Protein 6WPX (pdb70)

InterPro domains:
  IPR012908 GPI inositol-deacylase PGAP1-like alpha/beta domain [PF07819] (91-153)
  IPR029058 Alpha/Beta hydrolase fold [G3DSA:3.40.50.1820] (43-267)
  IPR029058 Alpha/Beta hydrolase fold [SSF53474] (43-240)

Nearest PDB structures (foldseek):
  6wpx-assembly1_A  TM=1.002E+00  e=0.000E+00  Bacillus licheniformis
  6wpy-assembly5_E  TM=9.653E-01  e=1.009E-49  Bacillus licheniformis
  5h6b-assembly1_A  TM=7.029E-01  e=1.304E-07  Streptomyces sp. W007
  4brs-assembly2_B  TM=6.010E-01  e=4.278E-07  Paucimonas lemoignei
  2x5x-assembly1_A  TM=5.589E-01  e=9.058E-07  Paucimonas lemoignei

Radius of gyration: 32.65 Å; Cα contacts (8 Å, |Δi|>4): 2378; chains: 2; bounding box: 72×70×96 Å

B-factor: mean 29.07, std 14.3, range [7.6, 109.17]

Foldseek 3Di:
DDALDKAKFDAAPDADPLAFAEEEFEAALDFLCLCPDVACQSVLQNVVRHIYMYGGHDNFAALQRLLQSCLVVLVVVCVVRVAAYEYEYEACRQSNPLCVCQVVVSLVRHAAYEYEQYQLQAWVVLLVCPADQNVQLNVVLVLQGNHSVCRHNQNSLVVLVVRVPRVRNVSYAYEFEFAQAADDAQEQLPVLNLVCVQVNRHQSIHHLVSRDDQFHQYDDYDHHHSSRRSHNVPPVVVCVCVSRDDDGHDDDDDHFFKFKHWFKDQFKDKDKFFDAAAWQKKKKKKKKLDDPKQKWKAAQVRDIDRPWHKYAHDRSSHRIMMTMDMDGRGDGDMMMMMIGDNHMIIIMIMMTTRGPCRVQVVQLLDVHDHLFAPKKKWKWKFFADSSHTDDTDTGDIDGSVCVVVVDDQQDFGKMKMKIWMWGAHNVGGIHIGIDIWIWGQHPVRDIGTD/DADALDKDKFDAAPDADPLAFAEEEAEAALDFLCLCVVLACQSVLQRVVRHIYMYGGHDNFAALQRLLQSCLVVLVVVCVVRVAAYEYEYEACRQSNPLCVCQVVVSLVRHAAYEYEQYQLQAWVVLLVCPADQNVLQNVVLVLQGNHSVCRHNQNSLVVLVVRVPRVRNVSHAYEFEFAQAADDAQEQLNVLNLVCVQVNRHQSIHHLQSRDDQFHQYDDHDHHHSSRRSHNVPPVVVCVCVSRDDDGHDDDDDHFFKFKHWFKDFFKDKDKFFDAAAWQKKKKKKKKLDQPKQKWKAAQVRRIDRPWHKYAYDDSSHRIMMTMDMDGNGDGDMMMMMIGDNGMIIIMIMMTTRGPCRVQVVCLLDPPPHLWPPKKKWKWKFWADPSHTDDTDTGDIDHSVCVVVVDDQQDFGKMKMKIWIWGAGNVRGIHIGIDIWIWGQHPVRDIGTD

Structure (mmCIF, N/CA/C/O backbone):
data_6WPX
#
_entry.id   6WPX
#
_cell.length_a   66.890
_cell.length_b   78.315
_cell.length_c   166.486
_cell.angle_alpha   90.000
_cell.angle_beta   90.000
_cell.angle_gamma   90.000
#
_symmetry.space_group_name_H-M   'P 21 21 21'
#
loop_
_entity.id
_entity.type
_entity.pdbx_description
1 polymer BlEst2
2 non-polymer 'IODIDE ION'
3 water water
#
loop_
_atom_site.group_PDB
_atom_site.id
_atom_site.type_symbol
_atom_site.label_atom_id
_atom_site.label_alt_id
_atom_site.label_comp_id
_atom_site.label_asym_id
_atom_site.label_entity_id
_atom_site.label_seq_id
_atom_site.pdbx_PDB_ins_code
_atom_site.Cartn_x
_atom_site.Cartn_y
_atom_site.Cartn_z
_atom_site.occupancy
_atom_site.B_iso_or_equiv
_atom_site.auth_seq_id
_atom_site.auth_comp_id
_atom_site.auth_asym_id
_atom_site.auth_atom_id
_atom_site.pdbx_PDB_model_num
ATOM 1 N N . GLY A 1 29 ? 7.338 24.964 -12.648 1.00 39.92 29 GLY A N 1
ATOM 2 C CA . GLY A 1 29 ? 7.000 25.932 -11.592 1.00 39.48 29 GLY A CA 1
ATOM 3 C C . GLY A 1 29 ? 7.697 25.662 -10.265 1.00 43.63 29 GLY A C 1
ATOM 4 O O . GLY A 1 29 ? 8.893 25.374 -10.264 1.00 42.95 29 GLY A O 1
ATOM 5 N N . ASN A 1 30 ? 6.944 25.764 -9.176 1.00 40.14 30 ASN A N 1
ATOM 6 C CA . ASN A 1 30 ? 7.440 25.584 -7.791 1.00 40.40 30 ASN A CA 1
ATOM 7 C C . ASN A 1 30 ? 6.300 24.982 -6.981 1.00 40.18 30 ASN A C 1
ATOM 8 O O . ASN A 1 30 ? 5.581 25.756 -6.417 1.00 39.10 30 ASN A O 1
ATOM 13 N N . PRO A 1 31 ? 6.135 23.642 -6.931 1.00 35.63 31 PRO A N 1
ATOM 14 C CA . PRO A 1 31 ? 5.032 23.009 -6.232 1.00 33.92 31 PRO A CA 1
ATOM 15 C C . PRO A 1 31 ? 4.698 23.582 -4.854 1.00 36.80 31 PRO A C 1
ATOM 16 O O . PRO A 1 31 ? 5.568 23.688 -4.044 1.00 38.33 31 PRO A O 1
ATOM 20 N N . GLY A 1 32 ? 3.423 23.894 -4.658 1.00 31.33 32 GLY A N 1
ATOM 21 C CA . GLY A 1 32 ? 2.937 24.480 -3.411 1.00 31.13 32 GLY A CA 1
ATOM 22 C C . GLY A 1 32 ? 2.700 25.970 -3.513 1.00 33.45 32 GLY A C 1
ATOM 23 O O . GLY A 1 32 ? 1.871 26.524 -2.784 1.00 31.70 32 GLY A O 1
ATOM 24 N N . TYR A 1 33 ? 3.413 26.636 -4.435 1.00 30.18 33 TYR A N 1
ATOM 25 C CA . TYR A 1 33 ? 3.266 28.081 -4.608 1.00 30.37 33 TYR A CA 1
ATOM 26 C C . TYR A 1 33 ? 1.946 28.439 -5.279 1.00 30.71 33 TYR A C 1
ATOM 27 O O . TYR A 1 33 ? 1.507 27.755 -6.207 1.00 26.70 33 TYR A O 1
ATOM 36 N N . TRP A 1 34 ? 1.300 29.493 -4.769 1.00 28.69 34 TRP A N 1
ATOM 37 C CA . TRP A 1 34 ? 0.076 30.017 -5.373 1.00 27.95 34 TRP A CA 1
ATOM 38 C C . TRP A 1 34 ? 0.072 31.524 -5.237 1.00 31.49 34 TRP A C 1
ATOM 39 O O . TRP A 1 34 ? 0.734 32.063 -4.352 1.00 29.49 34 TRP A O 1
ATOM 50 N N . PHE A 1 35 ? -0.666 32.211 -6.121 1.00 27.75 35 PHE A N 1
ATOM 51 C CA . PHE A 1 35 ? -0.765 33.667 -6.067 1.00 27.61 35 PHE A CA 1
ATOM 52 C C . PHE A 1 35 ? -2.130 34.085 -6.557 1.00 27.39 35 PHE A C 1
ATOM 53 O O . PHE A 1 35 ? -2.734 33.387 -7.361 1.00 25.38 35 PHE A O 1
ATOM 61 N N . ALA A 1 36 ? -2.581 35.258 -6.123 1.00 23.73 36 ALA A N 1
ATOM 62 C CA . ALA A 1 36 ? -3.859 35.801 -6.541 1.00 22.29 36 ALA A CA 1
ATOM 63 C C . ALA A 1 36 ? -3.674 36.632 -7.815 1.00 27.66 36 ALA A C 1
ATOM 64 O O . ALA A 1 36 ? -2.647 37.284 -7.989 1.00 29.05 36 ALA A O 1
ATOM 66 N N . GLY A 1 37 ? -4.676 36.601 -8.691 1.00 23.08 37 GLY A N 1
ATOM 67 C CA . GLY A 1 37 ? -4.721 37.444 -9.875 1.00 21.38 37 GLY A CA 1
ATOM 68 C C . GLY A 1 37 ? -5.073 38.849 -9.422 1.00 24.86 37 GLY A C 1
ATOM 69 O O . GLY A 1 37 ? -5.292 39.078 -8.223 1.00 23.39 37 GLY A O 1
ATOM 70 N N . ASP A 1 38 ? -5.165 39.794 -10.372 1.00 21.21 38 ASP A N 1
ATOM 71 C CA . ASP A 1 38 ? -5.491 41.188 -10.058 1.00 23.67 38 ASP A CA 1
ATOM 72 C C . ASP A 1 38 ? -6.795 41.305 -9.305 1.00 27.12 38 ASP A C 1
ATOM 73 O O . ASP A 1 38 ? -7.738 40.574 -9.621 1.00 25.83 38 ASP A O 1
ATOM 78 N N . PRO A 1 39 ? -6.868 42.167 -8.271 1.00 23.33 39 PRO A N 1
ATOM 79 C CA . PRO A 1 39 ? -8.119 42.256 -7.515 1.00 21.82 39 PRO A CA 1
ATOM 80 C C . PRO A 1 39 ? -9.218 42.949 -8.307 1.00 24.96 39 PRO A C 1
ATOM 81 O O . PRO A 1 39 ? -8.966 43.920 -9.020 1.00 25.09 39 PRO A O 1
ATOM 85 N N . VAL A 1 40 ? -10.441 42.440 -8.185 1.00 20.35 40 VAL A N 1
ATOM 86 C CA . VAL A 1 40 ? -11.624 43.028 -8.801 1.00 19.26 40 VAL A CA 1
ATOM 87 C C . VAL A 1 40 ? -11.993 44.176 -7.865 1.00 25.88 40 VAL A C 1
ATOM 88 O O . VAL A 1 40 ? -11.925 44.015 -6.630 1.00 24.29 40 VAL A O 1
ATOM 92 N N . GLU A 1 41 ? -12.303 45.360 -8.431 1.00 22.50 41 GLU A N 1
ATOM 93 C CA . GLU A 1 41 ? -12.616 46.517 -7.599 1.00 23.15 41 GLU A CA 1
ATOM 94 C C . GLU A 1 41 ? -13.806 46.252 -6.685 1.00 25.36 41 GLU A C 1
ATOM 95 O O . GLU A 1 41 ? -13.740 46.564 -5.508 1.00 23.23 41 GLU A O 1
ATOM 101 N N . HIS A 1 42 ? -14.890 45.695 -7.237 1.00 21.58 42 HIS A N 1
ATOM 102 C CA . HIS A 1 42 ? -16.098 45.388 -6.499 1.00 21.79 42 HIS A CA 1
ATOM 103 C C . HIS A 1 42 ? -16.403 43.919 -6.584 1.00 26.19 42 HIS A C 1
ATOM 104 O O . HIS A 1 42 ? -17.097 43.506 -7.526 1.00 24.27 42 HIS A O 1
ATOM 111 N N . PRO A 1 43 ? -15.895 43.070 -5.667 1.00 22.92 43 PRO A N 1
ATOM 112 C CA . PRO A 1 43 ? -16.238 41.671 -5.689 1.00 21.70 43 PRO A CA 1
ATOM 113 C C . PRO A 1 43 ? -17.747 41.539 -5.511 1.00 27.59 43 PRO A C 1
ATOM 114 O O . PRO A 1 43 ? -18.384 42.423 -5.004 1.00 25.87 43 PRO A O 1
ATOM 118 N N . ASP A 1 44 ? -18.257 40.390 -5.914 1.00 25.57 44 ASP A N 1
ATOM 119 C CA . ASP A 1 44 ? -19.701 40.102 -5.853 1.00 25.23 44 ASP A CA 1
ATOM 120 C C . ASP A 1 44 ? -19.874 38.779 -5.126 1.00 29.13 44 ASP A C 1
ATOM 121 O O . ASP A 1 44 ? -19.253 37.831 -5.540 1.00 28.33 44 ASP A O 1
ATOM 126 N N . PRO A 1 45 ? -20.729 38.672 -4.096 1.00 27.13 45 PRO A N 1
ATOM 127 C CA . PRO A 1 45 ? -20.969 37.398 -3.465 1.00 27.12 45 PRO A CA 1
ATOM 128 C C . PRO A 1 45 ? -21.458 36.335 -4.463 1.00 27.71 45 PRO A C 1
ATOM 129 O O . PRO A 1 45 ? -21.204 35.220 -4.219 1.00 26.84 45 PRO A O 1
ATOM 133 N N . ALA A 1 46 ? -22.171 36.735 -5.525 1.00 23.08 46 ALA A N 1
ATOM 134 C CA . ALA A 1 46 ? -22.679 35.796 -6.537 1.00 21.45 46 ALA A CA 1
ATOM 135 C C . ALA A 1 46 ? -21.533 35.202 -7.368 1.00 23.93 46 ALA A C 1
ATOM 136 O O . ALA A 1 46 ? -21.738 34.208 -8.076 1.00 22.25 46 ALA A O 1
ATOM 138 N N . LYS A 1 47 ? -20.341 35.832 -7.294 1.00 19.28 47 LYS A N 1
ATOM 139 C CA . LYS A 1 47 ? -19.148 35.426 -8.035 1.00 18.31 47 LYS A CA 1
ATOM 140 C C . LYS A 1 47 ? -18.017 34.919 -7.123 1.00 22.97 47 LYS A C 1
ATOM 141 O O . LYS A 1 47 ? -17.135 35.696 -6.755 1.00 23.68 47 LYS A O 1
ATOM 147 N N . PRO A 1 48 ? -17.947 33.603 -6.821 1.00 21.21 48 PRO A N 1
ATOM 148 C CA . PRO A 1 48 ? -16.835 33.115 -5.982 1.00 20.88 48 PRO A CA 1
ATOM 149 C C . PRO A 1 48 ? -15.482 33.260 -6.695 1.00 22.42 48 PRO A C 1
ATOM 150 O O . PRO A 1 48 ? -15.450 33.233 -7.932 1.00 19.20 48 PRO A O 1
ATOM 154 N N . PRO A 1 49 ? -14.354 33.422 -5.963 1.00 18.32 49 PRO A N 1
ATOM 155 C CA . PRO A 1 49 ? -13.060 33.479 -6.652 1.00 18.38 49 PRO A CA 1
ATOM 156 C C . PRO A 1 49 ? -12.765 32.138 -7.349 1.00 21.15 49 PRO A C 1
ATOM 157 O O . PRO A 1 49 ? -13.253 31.082 -6.934 1.00 18.73 49 PRO A O 1
ATOM 161 N N . ILE A 1 50 ? -11.984 32.186 -8.423 1.00 18.55 50 ILE A N 1
ATOM 162 C CA . ILE A 1 50 ? -11.642 30.956 -9.150 1.00 16.50 50 ILE A CA 1
ATOM 163 C C . ILE A 1 50 ? -10.216 30.577 -8.873 1.00 20.05 50 ILE A C 1
ATOM 164 O O . ILE A 1 50 ? -9.326 31.403 -9.031 1.00 19.70 50 ILE A O 1
ATOM 169 N N . VAL A 1 51 ? -9.988 29.311 -8.542 1.00 17.22 51 VAL A N 1
ATOM 170 C CA . VAL A 1 51 ? -8.638 28.772 -8.416 1.00 16.33 51 VAL A CA 1
ATOM 171 C C . VAL A 1 51 ? -8.390 27.949 -9.679 1.00 20.82 51 VAL A C 1
ATOM 172 O O . VAL A 1 51 ? -9.100 26.975 -9.936 1.00 21.18 51 VAL A O 1
ATOM 176 N N . PHE A 1 52 ? -7.387 28.361 -10.465 1.00 17.26 52 PHE A N 1
ATOM 177 C CA . PHE A 1 52 ? -7.022 27.685 -11.711 1.00 16.15 52 PHE A CA 1
ATOM 178 C C . PHE A 1 52 ? -5.969 26.650 -11.429 1.00 18.81 52 PHE A C 1
ATOM 179 O O . PHE A 1 52 ? -4.949 26.959 -10.811 1.00 18.41 52 PHE A O 1
ATOM 187 N N . VAL A 1 53 ? -6.259 25.391 -11.821 1.00 14.92 53 VAL A N 1
ATOM 188 C CA . VAL A 1 53 ? -5.402 24.233 -11.547 1.00 14.35 53 VAL A CA 1
ATOM 189 C C . VAL A 1 53 ? -4.880 23.635 -12.853 1.00 18.71 53 VAL A C 1
ATOM 190 O O . VAL A 1 53 ? -5.671 23.180 -13.680 1.00 18.52 53 VAL A O 1
ATOM 194 N N . HIS A 1 54 ? -3.551 23.680 -13.043 1.00 15.47 54 HIS A N 1
ATOM 195 C CA . HIS A 1 54 ? -2.880 23.164 -14.240 1.00 14.33 54 HIS A CA 1
ATOM 196 C C . HIS A 1 54 ? -2.932 21.618 -14.323 1.00 19.53 54 HIS A C 1
ATOM 197 O O . HIS A 1 54 ? -3.314 20.930 -13.364 1.00 17.60 54 HIS A O 1
ATOM 204 N N . GLY A 1 55 ? -2.426 21.099 -15.431 1.00 17.54 55 GLY A N 1
ATOM 205 C CA . GLY A 1 55 ? -2.408 19.669 -15.683 1.00 16.73 55 GLY A CA 1
ATOM 206 C C . GLY A 1 55 ? -1.035 19.055 -15.627 1.00 19.67 55 GLY A C 1
ATOM 207 O O . GLY A 1 55 ? -0.077 19.637 -15.098 1.00 16.82 55 GLY A O 1
ATOM 208 N N . LEU A 1 56 ? -0.956 17.881 -16.221 1.00 16.09 56 LEU A N 1
ATOM 209 C CA . LEU A 1 56 ? 0.234 17.067 -16.303 1.00 17.75 56 LEU A CA 1
ATOM 210 C C . LEU A 1 56 ? 1.442 17.833 -16.830 1.00 23.14 56 LEU A C 1
ATOM 211 O O . LEU A 1 56 ? 1.354 18.463 -17.881 1.00 20.47 56 LEU A O 1
ATOM 216 N N . ASN A 1 57 ? 2.560 17.771 -16.083 1.00 23.42 57 ASN A N 1
ATOM 217 C CA . ASN A 1 57 ? 3.858 18.371 -16.405 1.00 24.46 57 ASN A CA 1
ATOM 218 C C . ASN A 1 57 ? 3.774 19.905 -16.593 1.00 27.89 57 ASN A C 1
ATOM 219 O O . ASN A 1 57 ? 4.610 20.529 -17.241 1.00 27.59 57 ASN A O 1
ATOM 224 N N . GLY A 1 58 ? 2.780 20.513 -15.966 1.00 24.38 58 GLY A N 1
ATOM 225 C CA . GLY A 1 58 ? 2.580 21.945 -16.101 1.00 23.06 58 GLY A CA 1
ATOM 226 C C . GLY A 1 58 ? 2.768 22.687 -14.818 1.00 24.17 58 GLY A C 1
ATOM 227 O O . GLY A 1 58 ? 3.182 22.108 -13.815 1.00 24.57 58 GLY A O 1
ATOM 228 N N . SER A 1 59 ? 2.413 23.975 -14.843 1.00 19.60 59 SER A N 1
ATOM 229 C CA . SER A 1 59 ? 2.441 24.872 -13.705 1.00 19.18 59 SER A CA 1
ATOM 230 C C . SER A 1 59 ? 1.387 25.930 -13.949 1.00 22.99 59 SER A C 1
ATOM 231 O O . SER A 1 59 ? 0.735 25.919 -14.994 1.00 23.02 59 SER A O 1
ATOM 234 N N . SER A 1 60 ? 1.281 26.892 -13.032 1.00 20.20 60 SER A N 1
ATOM 235 C CA . SER A 1 60 ? 0.370 28.027 -13.147 1.00 20.75 60 SER A CA 1
ATOM 236 C C . SER A 1 60 ? 0.620 28.841 -14.450 1.00 25.77 60 SER A C 1
ATOM 237 O O . SER A 1 60 ? -0.280 29.515 -14.920 1.00 25.04 60 SER A O 1
ATOM 240 N N . SER A 1 61 ? 1.830 28.731 -15.057 1.00 24.10 61 SER A N 1
ATOM 241 C CA . SER A 1 61 ? 2.152 29.449 -16.297 1.00 24.84 61 SER A CA 1
ATOM 242 C C . SER A 1 61 ? 1.279 29.022 -17.500 1.00 26.95 61 SER A C 1
ATOM 243 O O . SER A 1 61 ? 1.149 29.790 -18.455 1.00 25.29 61 SER A O 1
ATOM 246 N N . ALA A 1 62 ? 0.619 27.834 -17.417 1.00 23.55 62 ALA A N 1
ATOM 247 C CA . ALA A 1 62 ? -0.306 27.337 -18.446 1.00 22.52 62 ALA A CA 1
ATOM 248 C C . ALA A 1 62 ? -1.436 28.374 -18.651 1.00 24.11 62 ALA A C 1
ATOM 249 O O . ALA A 1 62 ? -1.940 28.518 -19.754 1.00 23.90 62 ALA A O 1
ATOM 251 N N . TRP A 1 63 ? -1.793 29.117 -17.592 1.00 19.29 63 TRP A N 1
ATOM 252 C CA . TRP A 1 63 ? -2.873 30.104 -17.646 1.00 19.52 63 TRP A CA 1
ATOM 253 C C . TRP A 1 63 ? -2.426 31.445 -18.181 1.00 22.34 63 TRP A C 1
ATOM 254 O O . TRP A 1 63 ? -3.272 32.289 -18.444 1.00 21.19 63 TRP A O 1
ATOM 265 N N . PHE A 1 64 ? -1.105 31.651 -18.357 1.00 19.60 64 PHE A N 1
ATOM 266 C CA . PHE A 1 64 ? -0.571 32.929 -18.808 1.00 20.30 64 PHE A CA 1
ATOM 267 C C . PHE A 1 64 ? 0.210 32.863 -20.113 1.00 25.19 64 PHE A C 1
ATOM 268 O O . PHE A 1 64 ? 0.137 33.826 -20.875 1.00 24.78 64 PHE A O 1
ATOM 276 N N . ASP A 1 65 ? 0.957 31.758 -20.385 1.00 22.80 65 ASP A N 1
ATOM 277 C CA A ASP A 1 65 ? 1.752 31.655 -21.620 0.41 23.23 65 ASP A CA 1
ATOM 278 C CA B ASP A 1 65 ? 1.750 31.675 -21.614 0.59 23.09 65 ASP A CA 1
ATOM 279 C C . ASP A 1 65 ? 0.852 31.647 -22.849 1.00 25.50 65 ASP A C 1
ATOM 280 O O . ASP A 1 65 ? 0.062 30.729 -23.029 1.00 23.83 65 ASP A O 1
ATOM 289 N N . GLU A 1 66 ? 0.924 32.724 -23.654 1.00 23.78 66 GLU A N 1
ATOM 290 C CA . GLU A 1 66 ? 0.100 32.909 -24.862 1.00 22.58 66 GLU A CA 1
ATOM 291 C C . GLU A 1 66 ? -1.369 32.678 -24.480 1.00 23.84 66 GLU A C 1
ATOM 292 O O . GLU A 1 66 ? -2.123 32.056 -25.229 1.00 24.17 66 GLU A O 1
ATOM 298 N N . ASN A 1 67 ? -1.750 33.150 -23.277 1.00 19.57 67 ASN A N 1
ATOM 299 C CA . ASN A 1 67 ? -3.070 32.920 -22.689 1.00 18.61 67 ASN A CA 1
ATOM 300 C C . ASN A 1 67 ? -3.529 34.144 -21.892 1.00 23.98 67 ASN A C 1
ATOM 301 O O . ASN A 1 67 ? -2.728 34.757 -21.199 1.00 26.30 67 ASN A O 1
ATOM 306 N N . ASP A 1 68 ? -4.820 34.488 -21.989 1.00 19.26 68 ASP A N 1
ATOM 307 C CA . ASP A 1 68 ? -5.439 35.641 -21.305 1.00 18.28 68 ASP A CA 1
ATOM 308 C C . ASP A 1 68 ? -6.463 35.225 -20.248 1.00 19.49 68 ASP A C 1
ATOM 309 O O . ASP A 1 68 ? -7.312 36.032 -19.889 1.00 18.68 68 ASP A O 1
ATOM 314 N N . MET A 1 69 ? -6.393 33.982 -19.754 1.00 17.53 69 MET A N 1
ATOM 315 C CA . MET A 1 69 ? -7.341 33.479 -18.741 1.00 16.55 69 MET A CA 1
ATOM 316 C C . MET A 1 69 ? -7.479 34.377 -17.490 1.00 21.29 69 MET A C 1
ATOM 317 O O . MET A 1 69 ? -8.606 34.624 -17.045 1.00 20.85 69 MET A O 1
ATOM 322 N N . ALA A 1 70 ? -6.349 34.856 -16.923 1.00 18.88 70 ALA A N 1
ATOM 323 C CA . ALA A 1 70 ? -6.400 35.727 -15.747 1.00 19.74 70 ALA A CA 1
ATOM 324 C C . ALA A 1 70 ? -7.186 37.024 -16.052 1.00 23.81 70 ALA A C 1
ATOM 325 O O . ALA A 1 70 ? -8.011 37.465 -15.242 1.00 22.17 70 ALA A O 1
ATOM 327 N N . GLU A 1 71 ? -6.918 37.621 -17.231 1.00 19.55 71 GLU A N 1
ATOM 328 C CA . GLU A 1 71 ? -7.573 38.851 -17.697 1.00 19.32 71 GLU A CA 1
ATOM 329 C C . GLU A 1 71 ? -9.057 38.570 -17.944 1.00 17.57 71 GLU A C 1
ATOM 330 O O . GLU A 1 71 ? -9.887 39.404 -17.619 1.00 16.84 71 GLU A O 1
ATOM 336 N N . GLN A 1 72 ? -9.383 37.398 -18.489 1.00 14.68 72 GLN A N 1
ATOM 337 C CA . GLN A 1 72 ? -10.776 36.985 -18.725 1.00 15.37 72 GLN A CA 1
ATOM 338 C C . GLN A 1 72 ? -11.551 36.941 -17.398 1.00 18.37 72 GLN A C 1
ATOM 339 O O . GLN A 1 72 ? -12.655 37.464 -17.316 1.00 18.72 72 GLN A O 1
ATOM 345 N N . ALA A 1 73 ? -10.953 36.344 -16.369 1.00 16.90 73 ALA A N 1
ATOM 346 C CA . ALA A 1 73 ? -11.553 36.243 -15.035 1.00 16.62 73 ALA A CA 1
ATOM 347 C C . ALA A 1 73 ? -11.758 37.633 -14.441 1.00 18.90 73 ALA A C 1
ATOM 348 O O . ALA A 1 73 ? -12.877 37.973 -14.046 1.00 19.07 73 ALA A O 1
ATOM 350 N N . TRP A 1 74 ? -10.699 38.451 -14.418 1.00 16.73 74 TRP A N 1
ATOM 351 C CA . TRP A 1 74 ? -10.747 39.809 -13.882 1.00 16.90 74 TRP A CA 1
ATOM 352 C C . TRP A 1 74 ? -11.762 40.691 -14.607 1.00 21.88 74 TRP A C 1
ATOM 353 O O . TRP A 1 74 ? -12.604 41.307 -13.942 1.00 21.20 74 TRP A O 1
ATOM 364 N N . LYS A 1 75 ? -11.716 40.752 -15.959 1.00 19.34 75 LYS A N 1
ATOM 365 C CA . LYS A 1 75 ? -12.616 41.644 -16.707 1.00 19.91 75 LYS A CA 1
ATOM 366 C C . LYS A 1 75 ? -14.099 41.255 -16.574 1.00 23.01 75 LYS A C 1
ATOM 367 O O . LYS A 1 75 ? -14.966 42.075 -16.812 1.00 24.84 75 LYS A O 1
ATOM 373 N N . ASN A 1 76 ? -14.367 40.023 -16.172 1.00 17.53 76 ASN A N 1
ATOM 374 C CA . ASN A 1 76 ? -15.716 39.526 -15.972 1.00 16.34 76 ASN A CA 1
ATOM 375 C C . ASN A 1 76 ? -16.129 39.565 -14.505 1.00 20.21 76 ASN A C 1
ATOM 376 O O . ASN A 1 76 ? -17.163 39.010 -14.143 1.00 18.77 76 ASN A O 1
ATOM 381 N N . GLY A 1 77 ? -15.321 40.234 -13.676 1.00 18.54 77 GLY A N 1
ATOM 382 C CA . GLY A 1 77 ? -15.611 40.482 -12.265 1.00 18.26 77 GLY A CA 1
ATOM 383 C C . GLY A 1 77 ? -15.269 39.363 -11.307 1.00 21.90 77 GLY A C 1
ATOM 384 O O . GLY A 1 77 ? -15.779 39.340 -10.182 1.00 19.19 77 GLY A O 1
ATOM 385 N N . TYR A 1 78 ? -14.381 38.452 -11.736 1.00 18.47 78 TYR A N 1
ATOM 386 C CA . TYR A 1 78 ? -13.959 37.343 -10.911 1.00 17.98 78 TYR A CA 1
ATOM 387 C C . TYR A 1 78 ? -12.574 37.526 -10.358 1.00 22.88 78 TYR A C 1
ATOM 388 O O . TYR A 1 78 ? -11.622 37.783 -11.099 1.00 23.11 78 TYR A O 1
ATOM 397 N N . ASP A 1 79 ? -12.452 37.345 -9.057 1.00 20.46 79 ASP A N 1
ATOM 398 C CA . ASP A 1 79 ? -11.137 37.274 -8.427 1.00 20.33 79 ASP A CA 1
ATOM 399 C C . ASP A 1 79 ? -10.637 35.874 -8.736 1.00 24.46 79 ASP A C 1
ATOM 400 O O . ASP A 1 79 ? -11.437 34.987 -9.085 1.00 21.14 79 ASP A O 1
ATOM 405 N N . ALA A 1 80 ? -9.306 35.688 -8.695 1.00 22.62 80 ALA A N 1
ATOM 406 C CA . ALA A 1 80 ? -8.741 34.408 -9.081 1.00 21.40 80 ALA A CA 1
ATOM 407 C C . ALA A 1 80 ? -7.443 34.160 -8.385 1.00 25.35 80 ALA A C 1
ATOM 408 O O . ALA A 1 80 ? -6.814 35.100 -7.905 1.00 26.05 80 ALA A O 1
ATOM 410 N N . ALA A 1 81 ? -7.040 32.888 -8.319 1.00 21.27 81 ALA A N 1
ATOM 411 C CA . ALA A 1 81 ? -5.764 32.455 -7.743 1.00 21.76 81 ALA A CA 1
ATOM 412 C C . ALA A 1 81 ? -5.231 31.335 -8.634 1.00 22.70 81 ALA A C 1
ATOM 413 O O . ALA A 1 81 ? -5.997 30.697 -9.345 1.00 18.99 81 ALA A O 1
ATOM 415 N N . PHE A 1 82 ? -3.920 31.191 -8.687 1.00 21.00 82 PHE A N 1
ATOM 416 C CA . PHE A 1 82 ? -3.266 30.224 -9.575 1.00 20.12 82 PHE A CA 1
ATOM 417 C C . PHE A 1 82 ? -2.289 29.469 -8.725 1.00 25.97 82 PHE A C 1
ATOM 418 O O . PHE A 1 82 ? -1.580 30.084 -7.937 1.00 26.97 82 PHE A O 1
ATOM 426 N N . ILE A 1 83 ? -2.257 28.146 -8.863 1.00 22.33 83 ILE A N 1
ATOM 427 C CA . ILE A 1 83 ? -1.409 27.300 -8.037 1.00 21.89 83 ILE A CA 1
ATOM 428 C C . ILE A 1 83 ? -0.478 26.409 -8.861 1.00 24.86 83 ILE A C 1
ATOM 429 O O . ILE A 1 83 ? -0.831 25.968 -9.959 1.00 21.60 83 ILE A O 1
ATOM 434 N N . ASP A 1 84 ? 0.710 26.142 -8.308 1.00 22.22 84 ASP A N 1
ATOM 435 C CA . ASP A 1 84 ? 1.646 25.198 -8.871 1.00 22.92 84 ASP A CA 1
ATOM 436 C C . ASP A 1 84 ? 1.516 23.964 -7.988 1.00 27.52 84 ASP A C 1
ATOM 437 O O . ASP A 1 84 ? 1.692 24.056 -6.772 1.00 26.81 84 ASP A O 1
ATOM 442 N N . LEU A 1 85 ? 1.180 22.830 -8.586 1.00 23.90 85 LEU A N 1
ATOM 443 C CA . LEU A 1 85 ? 1.163 21.539 -7.904 1.00 23.34 85 LEU A CA 1
ATOM 444 C C . LEU A 1 85 ? 2.339 20.810 -8.484 1.00 26.92 85 LEU A C 1
ATOM 445 O O . LEU A 1 85 ? 3.112 21.430 -9.228 1.00 25.67 85 LEU A O 1
ATOM 450 N N . HIS A 1 86 ? 2.514 19.518 -8.157 1.00 24.23 86 HIS A N 1
ATOM 451 C CA . HIS A 1 86 ? 3.605 18.761 -8.742 1.00 23.68 86 HIS A CA 1
ATOM 452 C C . HIS A 1 86 ? 3.302 18.465 -10.208 1.00 26.04 86 HIS A C 1
ATOM 453 O O . HIS A 1 86 ? 2.221 17.969 -10.538 1.00 25.87 86 HIS A O 1
ATOM 460 N N . PRO A 1 87 ? 4.258 18.748 -11.106 1.00 23.16 87 PRO A N 1
ATOM 461 C CA . PRO A 1 87 ? 4.036 18.427 -12.525 1.00 22.70 87 PRO A CA 1
ATOM 462 C C . PRO A 1 87 ? 4.113 16.912 -12.805 1.00 25.47 87 PRO A C 1
ATOM 463 O O . PRO A 1 87 ? 3.536 16.415 -13.766 1.00 24.19 87 PRO A O 1
ATOM 467 N N . ASP A 1 88 ? 4.806 16.180 -11.911 1.00 25.14 88 ASP A N 1
ATOM 468 C CA . ASP A 1 88 ? 5.214 14.778 -12.027 1.00 23.43 88 ASP A CA 1
ATOM 469 C C . ASP A 1 88 ? 4.751 13.844 -10.886 1.00 26.69 88 ASP A C 1
ATOM 470 O O . ASP A 1 88 ? 5.265 12.724 -10.778 1.00 26.75 88 ASP A O 1
ATOM 475 N N . LYS A 1 89 ? 3.833 14.292 -10.028 1.00 21.44 89 LYS A N 1
ATOM 476 C CA . LYS A 1 89 ? 3.350 13.428 -8.922 1.00 20.77 89 LYS A CA 1
ATOM 477 C C . LYS A 1 89 ? 1.910 12.989 -9.163 1.00 22.88 89 LYS A C 1
ATOM 478 O O . LYS A 1 89 ? 1.232 13.613 -9.956 1.00 20.38 89 LYS A O 1
ATOM 484 N N . ASP A 1 90 ? 1.449 12.004 -8.405 1.00 20.83 90 ASP A N 1
ATOM 485 C CA . ASP A 1 90 ? 0.079 11.455 -8.550 1.00 20.58 90 ASP A CA 1
ATOM 486 C C . ASP A 1 90 ? -1.007 12.366 -7.935 1.00 24.28 90 ASP A C 1
ATOM 487 O O . ASP A 1 90 ? -0.683 13.356 -7.352 1.00 21.56 90 ASP A O 1
ATOM 492 N N . MET A 1 91 ? -2.265 11.953 -8.082 1.00 22.01 91 MET A N 1
ATOM 493 C CA . MET A 1 91 ? -3.444 12.712 -7.601 1.00 21.30 91 MET A CA 1
ATOM 494 C C . MET A 1 91 ? -3.487 12.696 -6.068 1.00 28.98 91 MET A C 1
ATOM 495 O O . MET A 1 91 ? -4.123 13.569 -5.503 1.00 28.75 91 MET A O 1
ATOM 500 N N . GLN A 1 92 ? -2.816 11.718 -5.444 1.00 28.21 92 GLN A N 1
ATOM 501 C CA . GLN A 1 92 ? -2.786 11.653 -3.986 1.00 28.51 92 GLN A CA 1
ATOM 502 C C . GLN A 1 92 ? -1.896 12.780 -3.428 1.00 30.66 92 GLN A C 1
ATOM 503 O O . GLN A 1 92 ? -2.346 13.543 -2.584 1.00 30.71 92 GLN A O 1
ATOM 509 N N . ASP A 1 93 ? -0.654 12.893 -3.923 1.00 27.63 93 ASP A N 1
ATOM 510 C CA . ASP A 1 93 ? 0.281 13.940 -3.486 1.00 27.41 93 ASP A CA 1
ATOM 511 C C . ASP A 1 93 ? -0.232 15.291 -3.917 1.00 27.72 93 ASP A C 1
ATOM 512 O O . ASP A 1 93 ? -0.182 16.241 -3.132 1.00 27.19 93 ASP A O 1
ATOM 517 N N . ASN A 1 94 ? -0.751 15.379 -5.142 1.00 21.92 94 ASN A N 1
ATOM 518 C CA . ASN A 1 94 ? -1.315 16.637 -5.631 1.00 20.78 94 ASN A CA 1
ATOM 519 C C . ASN A 1 94 ? -2.595 17.021 -4.913 1.00 26.83 94 ASN A C 1
ATOM 520 O O . ASN A 1 94 ? -2.770 18.184 -4.583 1.00 27.57 94 ASN A O 1
ATOM 525 N N . GLY A 1 95 ? -3.436 16.039 -4.613 1.00 24.03 95 GLY A N 1
ATOM 526 C CA . GLY A 1 95 ? -4.662 16.227 -3.847 1.00 23.42 95 GLY A CA 1
ATOM 527 C C . GLY A 1 95 ? -4.358 16.699 -2.439 1.00 29.80 95 GLY A C 1
ATOM 528 O O . GLY A 1 95 ? -4.993 17.642 -1.964 1.00 30.25 95 GLY A O 1
ATOM 529 N N . ALA A 1 96 ? -3.350 16.085 -1.764 1.00 28.33 96 ALA A N 1
ATOM 530 C CA . ALA A 1 96 ? -2.977 16.513 -0.403 1.00 30.09 96 ALA A CA 1
ATOM 531 C C . ALA A 1 96 ? -2.451 17.962 -0.398 1.00 31.86 96 ALA A C 1
ATOM 532 O O . ALA A 1 96 ? -2.879 18.753 0.431 1.00 31.44 96 ALA A O 1
ATOM 534 N N . MET A 1 97 ? -1.596 18.303 -1.350 1.00 29.38 97 MET A N 1
ATOM 535 C CA . MET A 1 97 ? -1.036 19.659 -1.479 1.00 30.21 97 MET A CA 1
ATOM 536 C C . MET A 1 97 ? -2.147 20.661 -1.836 1.00 31.60 97 MET A C 1
ATOM 537 O O . MET A 1 97 ? -2.234 21.683 -1.184 1.00 30.41 97 MET A O 1
ATOM 542 N N . LEU A 1 98 ? -2.952 20.364 -2.854 1.00 27.87 98 LEU A N 1
ATOM 543 C CA . LEU A 1 98 ? -4.030 21.275 -3.244 1.00 26.11 98 LEU A CA 1
ATOM 544 C C . LEU A 1 98 ? -4.968 21.521 -2.068 1.00 29.56 98 LEU A C 1
ATOM 545 O O . LEU A 1 98 ? -5.283 22.673 -1.795 1.00 29.06 98 LEU A O 1
ATOM 550 N N . ALA A 1 99 ? -5.352 20.456 -1.330 1.00 27.55 99 ALA A N 1
ATOM 551 C CA . ALA A 1 99 ? -6.224 20.570 -0.158 1.00 29.27 99 ALA A CA 1
ATOM 552 C C . ALA A 1 99 ? -5.628 21.488 0.909 1.00 35.23 99 ALA A C 1
ATOM 553 O O . ALA A 1 99 ? -6.350 22.324 1.464 1.00 35.94 99 ALA A O 1
ATOM 555 N N . ALA A 1 100 ? -4.308 21.346 1.179 1.00 33.51 100 ALA A N 1
ATOM 556 C CA . ALA A 1 100 ? -3.587 22.162 2.162 1.00 34.61 100 ALA A CA 1
ATOM 557 C C . ALA A 1 100 ? -3.579 23.638 1.743 1.00 37.89 100 ALA A C 1
ATOM 558 O O . ALA A 1 100 ? -3.873 24.502 2.570 1.00 38.24 100 ALA A O 1
ATOM 560 N N . LYS A 1 101 ? -3.330 23.923 0.444 1.00 32.18 101 LYS A N 1
ATOM 561 C CA . LYS A 1 101 ? -3.291 25.303 -0.052 1.00 30.27 101 LYS A CA 1
ATOM 562 C C . LYS A 1 101 ? -4.662 25.903 -0.199 1.00 33.42 101 LYS A C 1
ATOM 563 O O . LYS A 1 101 ? -4.792 27.108 -0.027 1.00 33.91 101 LYS A O 1
ATOM 569 N N . LEU A 1 102 ? -5.703 25.080 -0.472 1.00 28.54 102 LEU A N 1
ATOM 570 C CA . LEU A 1 102 ? -7.080 25.579 -0.582 1.00 27.58 102 LEU A CA 1
ATOM 571 C C . LEU A 1 102 ? -7.545 26.160 0.753 1.00 31.91 102 LEU A C 1
ATOM 572 O O . LEU A 1 102 ? -8.292 27.124 0.763 1.00 32.39 102 LEU A O 1
ATOM 577 N N . ARG A 1 103 ? -7.028 25.637 1.872 1.00 30.16 103 ARG A N 1
ATOM 578 C CA . ARG A 1 103 ? -7.328 26.192 3.188 1.00 30.91 103 ARG A CA 1
ATOM 579 C C . ARG A 1 103 ? -6.779 27.639 3.250 1.00 35.81 103 ARG A C 1
ATOM 580 O O . ARG A 1 103 ? -7.495 28.534 3.698 1.00 37.46 103 ARG A O 1
ATOM 588 N N . GLU A 1 104 ? -5.526 27.865 2.778 1.00 31.82 104 GLU A N 1
ATOM 589 C CA . GLU A 1 104 ? -4.883 29.194 2.734 1.00 31.62 104 GLU A CA 1
ATOM 590 C C . GLU A 1 104 ? -5.616 30.110 1.745 1.00 33.95 104 GLU A C 1
ATOM 591 O O . GLU A 1 104 ? -5.794 31.296 2.016 1.00 35.29 104 GLU A O 1
ATOM 597 N N . ILE A 1 105 ? -6.050 29.566 0.604 1.00 27.15 105 ILE A N 1
ATOM 598 C CA . ILE A 1 105 ? -6.769 30.354 -0.393 1.00 24.93 105 ILE A CA 1
ATOM 599 C C . ILE A 1 105 ? -8.136 30.784 0.167 1.00 28.60 105 ILE A C 1
ATOM 600 O O . ILE A 1 105 ? -8.520 31.951 0.025 1.00 27.01 105 ILE A O 1
ATOM 605 N N . TYR A 1 106 ? -8.845 29.846 0.827 1.00 25.80 106 TYR A N 1
ATOM 606 C CA . TYR A 1 106 ? -10.125 30.104 1.474 1.00 26.72 106 TYR A CA 1
ATOM 607 C C . TYR A 1 106 ? -9.961 31.221 2.518 1.00 33.42 106 TYR A C 1
ATOM 608 O O . TYR A 1 106 ? -10.799 32.120 2.585 1.00 31.24 106 TYR A O 1
ATOM 617 N N . GLN A 1 107 ? -8.886 31.141 3.344 1.00 32.33 107 GLN A N 1
ATOM 618 C CA . GLN A 1 107 ? -8.598 32.161 4.353 1.00 33.72 107 GLN A CA 1
ATOM 619 C C . GLN A 1 107 ? -8.276 33.505 3.685 1.00 37.25 107 GLN A C 1
ATOM 620 O O . GLN A 1 107 ? -8.718 34.549 4.173 1.00 37.32 107 GLN A O 1
ATOM 626 N N . TYR A 1 108 ? -7.542 33.475 2.551 1.00 31.69 108 TYR A N 1
ATOM 627 C CA . TYR A 1 108 ? -7.202 34.697 1.826 1.00 32.17 108 TYR A CA 1
ATOM 628 C C . TYR A 1 108 ? -8.451 35.389 1.237 1.00 34.87 108 TYR A C 1
ATOM 629 O O . TYR A 1 108 ? -8.585 36.609 1.327 1.00 33.80 108 TYR A O 1
ATOM 638 N N . PHE A 1 109 ? -9.362 34.627 0.620 1.00 29.73 109 PHE A N 1
ATOM 639 C CA . PHE A 1 109 ? -10.548 35.257 0.026 1.00 27.02 109 PHE A CA 1
ATOM 640 C C . PHE A 1 109 ? -11.715 35.435 1.006 1.00 29.76 109 PHE A C 1
ATOM 641 O O . PHE A 1 109 ? -12.606 36.250 0.767 1.00 28.03 109 PHE A O 1
ATOM 649 N N . GLY A 1 110 ? -11.695 34.688 2.102 1.00 26.98 110 GLY A N 1
ATOM 650 C CA . GLY A 1 110 ? -12.720 34.762 3.142 1.00 28.29 110 GLY A CA 1
ATOM 651 C C . GLY A 1 110 ? -14.011 34.079 2.744 1.00 31.03 110 GLY A C 1
ATOM 652 O O . GLY A 1 110 ? -15.057 34.325 3.343 1.00 29.70 110 GLY A O 1
ATOM 653 N N . ARG A 1 111 ? -13.943 33.196 1.729 1.00 26.71 111 ARG A N 1
ATOM 654 C CA . ARG A 1 111 ? -15.106 32.464 1.198 1.00 26.07 111 ARG A CA 1
ATOM 655 C C . ARG A 1 111 ? -14.677 31.315 0.296 1.00 28.63 111 ARG A C 1
ATOM 656 O O . ARG A 1 111 ? -13.523 31.276 -0.144 1.00 27.50 111 ARG A O 1
ATOM 664 N N . LYS A 1 112 ? -15.645 30.406 -0.012 1.00 24.93 112 LYS A N 1
ATOM 665 C CA . LYS A 1 112 ? -15.456 29.239 -0.877 1.00 23.42 112 LYS A CA 1
ATOM 666 C C . LYS A 1 112 ? -15.127 29.666 -2.288 1.00 24.15 112 LYS A C 1
ATOM 667 O O . LYS A 1 112 ? -15.584 30.707 -2.774 1.00 21.72 112 LYS A O 1
ATOM 673 N N . VAL A 1 113 ? -14.249 28.903 -2.902 1.00 18.97 113 VAL A N 1
ATOM 674 C CA . VAL A 1 113 ? -13.768 29.177 -4.243 1.00 17.77 113 VAL A CA 1
ATOM 675 C C . VAL A 1 113 ? -14.322 28.160 -5.230 1.00 22.99 113 VAL A C 1
ATOM 676 O O . VAL A 1 113 ? -14.868 27.122 -4.842 1.00 23.27 113 VAL A O 1
ATOM 680 N N . ILE A 1 114 ? -14.130 28.448 -6.517 1.00 18.48 114 ILE A N 1
ATOM 681 C CA . ILE A 1 114 ? -14.509 27.546 -7.597 1.00 17.05 114 ILE A CA 1
ATOM 682 C C . ILE A 1 114 ? -13.191 26.980 -8.108 1.00 19.22 114 ILE A C 1
ATOM 683 O O . ILE A 1 114 ? -12.229 27.725 -8.235 1.00 17.30 114 ILE A O 1
ATOM 688 N N . LEU A 1 115 ? -13.143 25.690 -8.406 1.00 17.68 115 LEU A N 1
ATOM 689 C CA . LEU A 1 115 ? -11.944 25.162 -9.057 1.00 16.28 115 LEU A CA 1
ATOM 690 C C . LEU A 1 115 ? -12.220 25.072 -10.544 1.00 18.33 115 LEU A C 1
ATOM 691 O O . LEU A 1 115 ? -13.249 24.513 -10.944 1.00 15.98 115 LEU A O 1
ATOM 696 N N . VAL A 1 116 ? -11.311 25.647 -11.360 1.00 15.87 116 VAL A N 1
ATOM 697 C CA . VAL A 1 116 ? -11.313 25.486 -12.819 1.00 14.28 116 VAL A CA 1
ATOM 698 C C . VAL A 1 116 ? -10.033 24.720 -13.047 1.00 18.94 116 VAL A C 1
ATOM 699 O O . VAL A 1 116 ? -8.948 25.244 -12.825 1.00 18.01 116 VAL A O 1
ATOM 703 N N . SER A 1 117 ? -10.177 23.439 -13.361 1.00 16.22 117 SER A N 1
ATOM 704 C CA . SER A 1 117 ? -9.066 22.520 -13.440 1.00 15.89 117 SER A CA 1
ATOM 705 C C . SER A 1 117 ? -8.868 21.902 -14.795 1.00 19.32 117 SER A C 1
ATOM 706 O O . SER A 1 117 ? -9.786 21.335 -15.372 1.00 19.03 117 SER A O 1
ATOM 709 N N . TYR A 1 118 ? -7.639 21.932 -15.260 1.00 15.82 118 TYR A N 1
ATOM 710 C CA . TYR A 1 118 ? -7.283 21.404 -16.565 1.00 14.36 118 TYR A CA 1
ATOM 711 C C . TYR A 1 118 ? -6.595 20.068 -16.518 1.00 18.06 118 TYR A C 1
ATOM 712 O O . TYR A 1 118 ? -5.672 19.894 -15.727 1.00 17.56 118 TYR A O 1
ATOM 721 N N . SER A 1 119 ? -6.952 19.157 -17.468 1.00 16.24 119 SER A N 1
ATOM 722 C CA . SER A 1 119 ? -6.243 17.885 -17.668 1.00 15.11 119 SER A CA 1
ATOM 723 C C . SER A 1 119 ? -6.154 17.117 -16.337 1.00 17.47 119 SER A C 1
ATOM 724 O O . SER A 1 119 ? -7.153 17.087 -15.618 1.00 16.90 119 SER A O 1
ATOM 727 N N . LYS A 1 120 ? -4.982 16.592 -15.941 1.00 13.29 120 LYS A N 1
ATOM 728 C CA . LYS A 1 120 ? -4.825 15.896 -14.675 1.00 14.12 120 LYS A CA 1
ATOM 729 C C . LYS A 1 120 ? -5.233 16.750 -13.445 1.00 18.80 120 LYS A C 1
ATOM 730 O O . LYS A 1 120 ? -5.576 16.195 -12.398 1.00 18.56 120 LYS A O 1
ATOM 736 N N . GLY A 1 121 ? -5.159 18.079 -13.572 1.00 15.88 121 GLY A N 1
ATOM 737 C CA . GLY A 1 121 ? -5.576 18.982 -12.505 1.00 15.91 121 GLY A CA 1
ATOM 738 C C . GLY A 1 121 ? -7.001 18.717 -12.033 1.00 18.93 121 GLY A C 1
ATOM 739 O O . GLY A 1 121 ? -7.290 18.947 -10.872 1.00 20.11 121 GLY A O 1
ATOM 740 N N . GLY A 1 122 ? -7.883 18.229 -12.919 1.00 14.15 122 GLY A N 1
ATOM 741 C CA . GLY A 1 122 ? -9.273 17.904 -12.567 1.00 13.35 122 GLY A CA 1
ATOM 742 C C . GLY A 1 122 ? -9.361 16.707 -11.636 1.00 18.98 122 GLY A C 1
ATOM 743 O O . GLY A 1 122 ? -10.273 16.627 -10.808 1.00 19.15 122 GLY A O 1
ATOM 744 N N . ILE A 1 123 ? -8.411 15.764 -11.773 1.00 14.25 123 ILE A N 1
ATOM 745 C CA . ILE A 1 123 ? -8.292 14.549 -10.947 1.00 14.69 123 ILE A CA 1
ATOM 746 C C . ILE A 1 123 ? -7.692 14.942 -9.594 1.00 18.59 123 ILE A C 1
ATOM 747 O O . ILE A 1 123 ? -8.222 14.526 -8.565 1.00 16.37 123 ILE A O 1
ATOM 752 N N . ASP A 1 124 ? -6.602 15.754 -9.598 1.00 17.23 124 ASP A N 1
ATOM 753 C CA . ASP A 1 124 ? -5.971 16.258 -8.362 1.00 19.12 124 ASP A CA 1
ATOM 754 C C . ASP A 1 124 ? -7.035 17.020 -7.556 1.00 24.05 124 ASP A C 1
ATOM 755 O O . ASP A 1 124 ? -7.058 16.960 -6.328 1.00 24.62 124 ASP A O 1
ATOM 760 N N . SER A 1 125 ? -7.903 17.750 -8.271 1.00 19.17 125 SER A N 1
ATOM 761 C CA . SER A 1 125 ? -8.984 18.528 -7.668 1.00 18.22 125 SER A CA 1
ATOM 762 C C . SER A 1 125 ? -9.945 17.655 -6.909 1.00 23.18 125 SER A C 1
ATOM 763 O O . SER A 1 125 ? -10.249 17.961 -5.754 1.00 22.40 125 SER A O 1
ATOM 766 N N . GLN A 1 126 ? -10.401 16.557 -7.532 1.00 21.27 126 GLN A N 1
ATOM 767 C CA . GLN A 1 126 ? -11.333 15.619 -6.892 1.00 23.49 126 GLN A CA 1
ATOM 768 C C . GLN A 1 126 ? -10.705 14.966 -5.725 1.00 28.74 126 GLN A C 1
ATOM 769 O O . GLN A 1 126 ? -11.369 14.798 -4.713 1.00 32.02 126 GLN A O 1
ATOM 775 N N . SER A 1 127 ? -9.434 14.570 -5.862 1.00 23.95 127 SER A N 1
ATOM 776 C CA . SER A 1 127 ? -8.692 13.958 -4.772 1.00 23.93 127 SER A CA 1
ATOM 777 C C . SER A 1 127 ? -8.635 14.932 -3.593 1.00 26.41 127 SER A C 1
ATOM 778 O O . SER A 1 127 ? -8.908 14.518 -2.470 1.00 27.32 127 SER A O 1
ATOM 781 N N . ALA A 1 128 ? -8.295 16.222 -3.847 1.00 22.91 128 ALA A N 1
ATOM 782 C CA . ALA A 1 128 ? -8.237 17.242 -2.797 1.00 24.40 128 ALA A CA 1
ATOM 783 C C . ALA A 1 128 ? -9.570 17.310 -2.076 1.00 30.13 128 ALA A C 1
ATOM 784 O O . ALA A 1 128 ? -9.601 17.200 -0.856 1.00 31.67 128 ALA A O 1
ATOM 786 N N . LEU A 1 129 ? -10.668 17.412 -2.816 1.00 25.78 129 LEU A N 1
ATOM 787 C CA . LEU A 1 129 ? -11.991 17.556 -2.202 1.00 26.90 129 LEU A CA 1
ATOM 788 C C . LEU A 1 129 ? -12.522 16.320 -1.507 1.00 30.52 129 LEU A C 1
ATOM 789 O O . LEU A 1 129 ? -13.027 16.422 -0.395 1.00 29.16 129 LEU A O 1
ATOM 794 N N . ILE A 1 130 ? -12.448 15.164 -2.180 1.00 26.99 130 ILE A N 1
ATOM 795 C CA . ILE A 1 130 ? -13.025 13.934 -1.663 1.00 28.50 130 ILE A CA 1
ATOM 796 C C . ILE A 1 130 ? -12.102 13.196 -0.680 1.00 31.86 130 ILE A C 1
ATOM 797 O O . ILE A 1 130 ? -12.527 12.881 0.421 1.00 31.77 130 ILE A O 1
ATOM 802 N N . HIS A 1 131 ? -10.868 12.915 -1.070 1.00 29.78 131 HIS A N 1
ATOM 803 C CA . HIS A 1 131 ? -9.940 12.142 -0.250 1.00 30.56 131 HIS A CA 1
ATOM 804 C C . HIS A 1 131 ? -9.107 13.000 0.722 1.00 36.14 131 HIS A C 1
ATOM 805 O O . HIS A 1 131 ? -8.501 12.454 1.642 1.00 36.92 131 HIS A O 1
ATOM 812 N N . HIS A 1 132 ? -9.105 14.336 0.556 1.00 32.88 132 HIS A N 1
ATOM 813 C CA . HIS A 1 132 ? -8.338 15.204 1.465 1.00 32.16 132 HIS A CA 1
ATOM 814 C C . HIS A 1 132 ? -9.199 16.284 2.066 1.00 36.03 132 HIS A C 1
ATOM 815 O O . HIS A 1 132 ? -8.692 17.310 2.516 1.00 35.74 132 HIS A O 1
ATOM 822 N N . ASN A 1 133 ? -10.522 16.059 2.041 1.00 35.73 133 ASN A N 1
ATOM 823 C CA . ASN A 1 133 ? -11.569 16.893 2.660 1.00 37.42 133 ASN A CA 1
ATOM 824 C C . ASN A 1 133 ? -11.520 18.400 2.326 1.00 39.93 133 ASN A C 1
ATOM 825 O O . ASN A 1 133 ? -11.943 19.221 3.148 1.00 39.86 133 ASN A O 1
ATOM 830 N N . ALA A 1 134 ? -11.021 18.761 1.120 1.00 34.40 134 ALA A N 1
ATOM 831 C CA . ALA A 1 134 ? -10.985 20.170 0.696 1.00 32.84 134 ALA A CA 1
ATOM 832 C C . ALA A 1 134 ? -12.367 20.717 0.306 1.00 32.83 134 ALA A C 1
ATOM 833 O O . ALA A 1 134 ? -12.487 21.919 0.047 1.00 30.85 134 ALA A O 1
ATOM 835 N N . TYR A 1 135 ? -13.421 19.859 0.294 1.00 29.46 135 TYR A N 1
ATOM 836 C CA . TYR A 1 135 ? -14.785 20.297 -0.070 1.00 27.33 135 TYR A CA 1
ATOM 837 C C . TYR A 1 135 ? -15.249 21.497 0.794 1.00 32.25 135 TYR A C 1
ATOM 838 O O . TYR A 1 135 ? -16.043 22.304 0.329 1.00 30.81 135 TYR A O 1
ATOM 847 N N . HIS A 1 136 ? -14.727 21.619 2.040 1.00 29.86 136 HIS A N 1
ATOM 848 C CA . HIS A 1 136 ? -15.037 22.727 2.963 1.00 29.71 136 HIS A CA 1
ATOM 849 C C . HIS A 1 136 ? -14.736 24.099 2.341 1.00 33.27 136 HIS A C 1
ATOM 850 O O . HIS A 1 136 ? -15.368 25.089 2.704 1.00 33.03 136 HIS A O 1
ATOM 857 N N . TYR A 1 137 ? -13.750 24.154 1.414 1.00 28.88 137 TYR A N 1
ATOM 858 C CA . TYR A 1 137 ? -13.243 25.396 0.839 1.00 27.04 137 TYR A CA 1
ATOM 859 C C . TYR A 1 137 ? -13.692 25.667 -0.568 1.00 27.76 137 TYR A C 1
ATOM 860 O O . TYR A 1 137 ? -13.367 26.717 -1.127 1.00 26.11 137 TYR A O 1
ATOM 869 N N . VAL A 1 138 ? -14.418 24.713 -1.162 1.00 25.13 138 VAL A N 1
ATOM 870 C CA . VAL A 1 138 ? -14.800 24.760 -2.575 1.00 22.16 138 VAL A CA 1
ATOM 871 C C . VAL A 1 138 ? -16.285 24.640 -2.769 1.00 25.47 138 VAL A C 1
ATOM 872 O O . VAL A 1 138 ? -16.907 23.751 -2.199 1.00 25.93 138 VAL A O 1
ATOM 876 N N . GLU A 1 139 ? -16.844 25.504 -3.631 1.00 23.81 139 GLU A N 1
ATOM 877 C CA . GLU A 1 139 ? -18.267 25.522 -3.962 1.00 23.96 139 GLU A CA 1
ATOM 878 C C . GLU A 1 139 ? -18.559 24.578 -5.131 1.00 25.72 139 GLU A C 1
ATOM 879 O O . GLU A 1 139 ? -19.581 23.883 -5.128 1.00 27.25 139 GLU A O 1
ATOM 885 N N . ARG A 1 140 ? -17.665 24.552 -6.134 1.00 19.02 140 ARG A N 1
ATOM 886 C CA . ARG A 1 140 ? -17.841 23.727 -7.312 1.00 18.74 140 ARG A CA 1
ATOM 887 C C . ARG A 1 140 ? -16.539 23.528 -8.049 1.00 19.44 140 ARG A C 1
ATOM 888 O O . ARG A 1 140 ? -15.578 24.284 -7.858 1.00 19.12 140 ARG A O 1
ATOM 896 N N . VAL A 1 141 ? -16.541 22.534 -8.914 1.00 13.71 141 VAL A N 1
ATOM 897 C CA . VAL A 1 141 ? -15.406 22.172 -9.753 1.00 13.09 141 VAL A CA 1
ATOM 898 C C . VAL A 1 141 ? -15.846 22.083 -11.218 1.00 18.33 141 VAL A C 1
ATOM 899 O O . VAL A 1 141 ? -16.790 21.371 -11.552 1.00 18.64 141 VAL A O 1
ATOM 903 N N . ILE A 1 142 ? -15.088 22.755 -12.089 1.00 16.41 142 ILE A N 1
ATOM 904 C CA . ILE A 1 142 ? -15.222 22.683 -13.535 1.00 15.14 142 ILE A CA 1
ATOM 905 C C . ILE A 1 142 ? -13.910 22.072 -14.053 1.00 17.23 142 ILE A C 1
ATOM 906 O O . ILE A 1 142 ? -12.835 22.585 -13.786 1.00 15.51 142 ILE A O 1
ATOM 911 N N . THR A 1 143 ? -14.005 20.961 -14.761 1.00 15.33 143 THR A N 1
ATOM 912 C CA . THR A 1 143 ? -12.828 20.300 -15.317 1.00 13.16 143 THR A CA 1
ATOM 913 C C . THR A 1 143 ? -12.806 20.513 -16.829 1.00 16.17 143 THR A C 1
ATOM 914 O O . THR A 1 143 ? -13.842 20.408 -17.472 1.00 15.64 143 THR A O 1
ATOM 918 N N . LEU A 1 144 ? -11.617 20.806 -17.377 1.00 12.10 144 LEU A N 1
ATOM 919 C CA . LEU A 1 144 ? -11.394 21.051 -18.793 1.00 12.04 144 LEU A CA 1
ATOM 920 C C . LEU A 1 144 ? -10.468 19.957 -19.322 1.00 16.97 144 LEU A C 1
ATOM 921 O O . LEU A 1 144 ? -9.293 19.915 -18.952 1.00 15.37 144 LEU A O 1
ATOM 926 N N . GLY A 1 145 ? -11.001 19.108 -20.190 1.00 13.23 145 GLY A N 1
ATOM 927 C CA . GLY A 1 145 ? -10.252 18.008 -20.798 1.00 12.23 145 GLY A CA 1
ATOM 928 C C . GLY A 1 145 ? -9.556 17.126 -19.799 1.00 16.02 145 GLY A C 1
ATOM 929 O O . GLY A 1 145 ? -8.393 16.757 -19.992 1.00 16.03 145 GLY A O 1
ATOM 930 N N . THR A 1 146 ? -10.244 16.818 -18.695 1.00 13.10 146 THR A N 1
ATOM 931 C CA . THR A 1 146 ? -9.655 16.000 -17.643 1.00 11.87 146 THR A CA 1
ATOM 932 C C . THR A 1 146 ? -9.880 14.529 -17.946 1.00 15.23 146 THR A C 1
ATOM 933 O O . THR A 1 146 ? -11.034 14.124 -18.063 1.00 15.11 146 THR A O 1
ATOM 937 N N . PRO A 1 147 ? -8.816 13.699 -17.988 1.00 13.45 147 PRO A N 1
ATOM 938 C CA . PRO A 1 147 ? -9.040 12.258 -18.186 1.00 14.47 147 PRO A CA 1
ATOM 939 C C . PRO A 1 147 ? -9.528 11.583 -16.896 1.00 18.89 147 PRO A C 1
ATOM 940 O O . PRO A 1 147 ? -8.792 10.807 -16.280 1.00 18.42 147 PRO A O 1
ATOM 944 N N . HIS A 1 148 ? -10.794 11.853 -16.501 1.00 15.48 148 HIS A N 1
ATOM 945 C CA . HIS A 1 148 ? -11.384 11.227 -15.304 1.00 15.58 148 HIS A CA 1
ATOM 946 C C . HIS A 1 148 ? -11.383 9.685 -15.403 1.00 19.78 148 HIS A C 1
ATOM 947 O O . HIS A 1 148 ? -11.363 9.027 -14.370 1.00 19.93 148 HIS A O 1
ATOM 954 N N . HIS A 1 149 ? -11.415 9.120 -16.636 1.00 14.15 149 HIS A N 1
ATOM 955 C CA . HIS A 1 149 ? -11.397 7.660 -16.817 1.00 15.75 149 HIS A CA 1
ATOM 956 C C . HIS A 1 149 ? -10.030 7.177 -17.335 1.00 19.06 149 HIS A C 1
ATOM 957 O O . HIS A 1 149 ? -9.894 6.046 -17.762 1.00 18.71 149 HIS A O 1
ATOM 964 N N . GLY A 1 150 ? -9.034 8.042 -17.281 1.00 15.32 150 GLY A N 1
ATOM 965 C CA . GLY A 1 150 ? -7.701 7.693 -17.725 1.00 14.00 150 GLY A CA 1
ATOM 966 C C . GLY A 1 150 ? -7.377 8.056 -19.156 1.00 18.55 150 GLY A C 1
ATOM 967 O O . GLY A 1 150 ? -8.246 8.434 -19.949 1.00 17.83 150 GLY A O 1
ATOM 968 N N . SER A 1 151 ? -6.109 7.911 -19.481 1.00 15.91 151 SER A N 1
ATOM 969 C CA . SER A 1 151 ? -5.561 8.215 -20.779 1.00 15.22 151 SER A CA 1
ATOM 970 C C . SER A 1 151 ? -5.060 6.943 -21.475 1.00 18.06 151 SER A C 1
ATOM 971 O O . SER A 1 151 ? -4.191 6.247 -20.930 1.00 16.07 151 SER A O 1
ATOM 974 N N . GLN A 1 152 ? -5.607 6.645 -22.674 1.00 14.61 152 GLN A N 1
ATOM 975 C CA . GLN A 1 152 ? -5.150 5.488 -23.480 1.00 13.93 152 GLN A CA 1
ATOM 976 C C . GLN A 1 152 ? -3.709 5.732 -23.973 1.00 17.16 152 GLN A C 1
ATOM 977 O O . GLN A 1 152 ? -2.977 4.785 -24.245 1.00 14.99 152 GLN A O 1
ATOM 983 N N . LEU A 1 153 ? -3.301 7.004 -24.034 1.00 13.20 153 LEU A N 1
ATOM 984 C CA . LEU A 1 153 ? -1.933 7.378 -24.394 1.00 13.01 153 LEU A CA 1
ATOM 985 C C . LEU A 1 153 ? -0.990 7.050 -23.231 1.00 16.01 153 LEU A C 1
ATOM 986 O O . LEU A 1 153 ? 0.140 6.625 -23.469 1.00 14.94 153 LEU A O 1
ATOM 991 N N . ALA A 1 154 ? -1.469 7.211 -21.965 1.00 13.18 154 ALA A N 1
ATOM 992 C CA . ALA A 1 154 ? -0.675 6.795 -20.813 1.00 16.00 154 ALA A CA 1
ATOM 993 C C . ALA A 1 154 ? -0.572 5.264 -20.830 1.00 19.51 154 ALA A C 1
ATOM 994 O O . ALA A 1 154 ? 0.498 4.750 -20.549 1.00 20.62 154 ALA A O 1
ATOM 996 N N . ASP A 1 155 ? -1.665 4.541 -21.218 1.00 16.76 155 ASP A N 1
ATOM 997 C CA . ASP A 1 155 ? -1.640 3.076 -21.323 1.00 17.34 155 ASP A CA 1
ATOM 998 C C . ASP A 1 155 ? -0.587 2.673 -22.325 1.00 20.44 155 ASP A C 1
ATOM 999 O O . ASP A 1 155 ? 0.161 1.726 -22.079 1.00 20.64 155 ASP A O 1
ATOM 1004 N N . LEU A 1 156 ? -0.529 3.408 -23.449 1.00 15.47 156 LEU A N 1
ATOM 1005 C CA . LEU A 1 156 ? 0.455 3.197 -24.506 1.00 15.42 156 LEU A CA 1
ATOM 1006 C C . LEU A 1 156 ? 1.871 3.404 -23.987 1.00 18.13 156 LEU A C 1
ATOM 1007 O O . LEU A 1 156 ? 2.715 2.531 -24.209 1.00 16.36 156 LEU A O 1
ATOM 1012 N N . ALA A 1 157 ? 2.131 4.532 -23.290 1.00 14.71 157 ALA A N 1
ATOM 1013 C CA . ALA A 1 157 ? 3.443 4.873 -22.723 1.00 14.77 157 ALA A CA 1
ATOM 1014 C C . ALA A 1 157 ? 3.993 3.791 -21.772 1.00 17.34 157 ALA A C 1
ATOM 1015 O O . ALA A 1 157 ? 5.204 3.627 -21.664 1.00 15.63 157 ALA A O 1
ATOM 1017 N N . TYR A 1 158 ? 3.107 3.124 -21.030 1.00 14.65 158 TYR A N 1
ATOM 1018 C CA . TYR A 1 158 ? 3.472 2.095 -20.066 1.00 15.88 158 TYR A CA 1
ATOM 1019 C C . TYR A 1 158 ? 3.472 0.676 -20.653 1.00 19.96 158 TYR A C 1
ATOM 1020 O O . TYR A 1 158 ? 3.723 -0.287 -19.933 1.00 22.43 158 TYR A O 1
ATOM 1029 N N . SER A 1 159 ? 3.244 0.550 -21.953 1.00 15.10 159 SER A N 1
ATOM 1030 C CA . SER A 1 159 ? 3.179 -0.766 -22.606 1.00 14.67 159 SER A CA 1
ATOM 1031 C C . SER A 1 159 ? 4.542 -1.279 -23.031 1.00 18.19 159 SER A C 1
ATOM 1032 O O . SER A 1 159 ? 5.507 -0.517 -23.067 1.00 18.72 159 SER A O 1
ATOM 1035 N N . ASN A 1 160 ? 4.639 -2.593 -23.283 1.00 16.16 160 ASN A N 1
ATOM 1036 C CA . ASN A 1 160 ? 5.895 -3.233 -23.660 1.00 16.39 160 ASN A CA 1
ATOM 1037 C C . ASN A 1 160 ? 6.601 -2.581 -24.833 1.00 18.56 160 ASN A C 1
ATOM 1038 O O . ASN A 1 160 ? 7.776 -2.291 -24.709 1.00 19.88 160 ASN A O 1
ATOM 1043 N N . TRP A 1 161 ? 5.914 -2.366 -25.959 1.00 14.30 161 TRP A N 1
ATOM 1044 C CA . TRP A 1 161 ? 6.594 -1.786 -27.133 1.00 15.01 161 TRP A CA 1
ATOM 1045 C C . TRP A 1 161 ? 7.128 -0.384 -26.898 1.00 18.76 161 TRP A C 1
ATOM 1046 O O . TRP A 1 161 ? 8.116 -0.023 -27.514 1.00 17.78 161 TRP A O 1
ATOM 1057 N N . ALA A 1 162 ? 6.487 0.400 -25.998 1.00 15.41 162 ALA A N 1
ATOM 1058 C CA . ALA A 1 162 ? 6.859 1.787 -25.676 1.00 14.53 162 ALA A CA 1
ATOM 1059 C C . ALA A 1 162 ? 7.986 1.902 -24.652 1.00 18.99 162 ALA A C 1
ATOM 1060 O O . ALA A 1 162 ? 8.397 3.014 -24.354 1.00 18.59 162 ALA A O 1
ATOM 1062 N N . GLY A 1 163 ? 8.460 0.767 -24.126 1.00 18.57 163 GLY A N 1
ATOM 1063 C CA . GLY A 1 163 ? 9.489 0.682 -23.092 1.00 20.15 163 GLY A CA 1
ATOM 1064 C C . GLY A 1 163 ? 10.742 1.491 -23.348 1.00 27.32 163 GLY A C 1
ATOM 1065 O O . GLY A 1 163 ? 11.157 2.300 -22.503 1.00 27.82 163 GLY A O 1
ATOM 1066 N N . TRP A 1 164 ? 11.349 1.285 -24.522 1.00 25.06 164 TRP A N 1
ATOM 1067 C CA . TRP A 1 164 ? 12.580 1.965 -24.914 1.00 26.33 164 TRP A CA 1
ATOM 1068 C C . TRP A 1 164 ? 12.395 3.470 -25.045 1.00 29.73 164 TRP A C 1
ATOM 1069 O O . TRP A 1 164 ? 13.187 4.227 -24.492 1.00 30.40 164 TRP A O 1
ATOM 1080 N N . LEU A 1 165 ? 11.313 3.913 -25.706 1.00 24.61 165 LEU A N 1
ATOM 1081 C CA . LEU A 1 165 ? 11.044 5.336 -25.855 1.00 24.32 165 LEU A CA 1
ATOM 1082 C C . LEU A 1 165 ? 10.661 6.020 -24.542 1.00 30.46 165 LEU A C 1
ATOM 1083 O O . LEU A 1 165 ? 11.190 7.091 -24.245 1.00 29.41 165 LEU A O 1
ATOM 1088 N N . ALA A 1 166 ? 9.738 5.415 -23.773 1.00 29.72 166 ALA A N 1
ATOM 1089 C CA . ALA A 1 166 ? 9.288 5.970 -22.500 1.00 31.08 166 ALA A CA 1
ATOM 1090 C C . ALA A 1 166 ? 10.450 6.202 -21.525 1.00 39.02 166 ALA A C 1
ATOM 1091 O O . ALA A 1 166 ? 10.466 7.224 -20.838 1.00 41.07 166 ALA A O 1
ATOM 1093 N N . ASP A 1 167 ? 11.435 5.306 -21.521 1.00 36.52 167 ASP A N 1
ATOM 1094 C CA . ASP A 1 167 ? 12.604 5.418 -20.657 1.00 39.30 167 ASP A CA 1
ATOM 1095 C C . ASP A 1 167 ? 13.439 6.699 -20.931 1.00 46.79 167 ASP A C 1
ATOM 1096 O O . ASP A 1 167 ? 13.479 7.568 -20.045 1.00 47.79 167 ASP A O 1
ATOM 1101 N N . ILE A 1 168 ? 14.001 6.877 -22.163 1.00 43.03 168 ILE A N 1
ATOM 1102 C CA . ILE A 1 168 ? 14.813 8.069 -22.451 1.00 43.66 168 ILE A CA 1
ATOM 1103 C C . ILE A 1 168 ? 13.986 9.375 -22.511 1.00 47.06 168 ILE A C 1
ATOM 1104 O O . ILE A 1 168 ? 14.570 10.441 -22.300 1.00 48.04 168 ILE A O 1
ATOM 1109 N N . LEU A 1 169 ? 12.657 9.314 -22.718 1.00 40.65 169 LEU A N 1
ATOM 1110 C CA . LEU A 1 169 ? 11.862 10.548 -22.667 1.00 39.43 169 LEU A CA 1
ATOM 1111 C C . LEU A 1 169 ? 11.637 11.014 -21.199 1.00 42.75 169 LEU A C 1
ATOM 1112 O O . LEU A 1 169 ? 11.294 12.179 -20.966 1.00 40.94 169 LEU A O 1
ATOM 1117 N N . GLY A 1 170 ? 11.855 10.103 -20.239 1.00 40.08 170 GLY A N 1
ATOM 1118 C CA . GLY A 1 170 ? 11.622 10.333 -18.812 1.00 39.62 170 GLY A CA 1
ATOM 1119 C C . GLY A 1 170 ? 10.147 10.528 -18.545 1.00 41.74 170 GLY A C 1
ATOM 1120 O O . GLY A 1 170 ? 9.768 11.258 -17.629 1.00 41.89 170 GLY A O 1
ATOM 1121 N N . GLN A 1 171 ? 9.296 9.918 -19.388 1.00 37.64 171 GLN A N 1
ATOM 1122 C CA . GLN A 1 171 ? 7.847 10.077 -19.275 1.00 36.87 171 GLN A CA 1
ATOM 1123 C C . GLN A 1 171 ? 7.244 9.148 -18.234 1.00 38.76 171 GLN A C 1
ATOM 1124 O O . GLN A 1 171 ? 6.040 9.208 -17.994 1.00 40.14 171 GLN A O 1
ATOM 1130 N N . LYS A 1 172 ? 8.048 8.267 -17.641 1.00 31.32 172 LYS A N 1
ATOM 1131 C CA . LYS A 1 172 ? 7.504 7.432 -16.599 1.00 30.10 172 LYS A CA 1
ATOM 1132 C C . LYS A 1 172 ? 7.780 8.116 -15.285 1.00 34.29 172 LYS A C 1
ATOM 1133 O O . LYS A 1 172 ? 8.933 8.326 -14.891 1.00 35.98 172 LYS A O 1
ATOM 1139 N N . ASN A 1 173 ? 6.706 8.575 -14.670 1.00 26.72 173 ASN A N 1
ATOM 1140 C CA . ASN A 1 173 ? 6.742 9.205 -13.371 1.00 26.06 173 ASN A CA 1
ATOM 1141 C C . ASN A 1 173 ? 5.396 8.883 -12.755 1.00 28.43 173 ASN A C 1
ATOM 1142 O O . ASN A 1 173 ? 4.540 8.300 -13.425 1.00 26.27 173 ASN A O 1
ATOM 1147 N N . ASP A 1 174 ? 5.226 9.228 -11.481 1.00 24.62 174 ASP A N 1
ATOM 1148 C CA . ASP A 1 174 ? 4.026 8.945 -10.728 1.00 23.21 174 ASP A CA 1
ATOM 1149 C C . ASP A 1 174 ? 2.783 9.553 -11.354 1.00 23.88 174 ASP A C 1
ATOM 1150 O O . ASP A 1 174 ? 1.734 8.923 -11.260 1.00 23.46 174 ASP A O 1
ATOM 1155 N N . ALA A 1 175 ? 2.888 10.762 -11.968 1.00 18.98 175 ALA A N 1
ATOM 1156 C CA . ALA A 1 175 ? 1.750 11.454 -12.593 1.00 17.98 175 ALA A CA 1
ATOM 1157 C C . ALA A 1 175 ? 1.234 10.729 -13.801 1.00 23.82 175 ALA A C 1
ATOM 1158 O O . ALA A 1 175 ? 0.049 10.412 -13.821 1.00 24.18 175 ALA A O 1
ATOM 1160 N N . VAL A 1 176 ? 2.114 10.382 -14.767 1.00 20.89 176 VAL A N 1
ATOM 1161 C CA . VAL A 1 176 ? 1.738 9.641 -15.988 1.00 20.52 176 VAL A CA 1
ATOM 1162 C C . VAL A 1 176 ? 1.191 8.251 -15.634 1.00 23.40 176 VAL A C 1
ATOM 1163 O O . VAL A 1 176 ? 0.191 7.820 -16.200 1.00 23.40 176 VAL A O 1
ATOM 1167 N N . TYR A 1 177 ? 1.847 7.568 -14.690 1.00 20.31 177 TYR A N 1
ATOM 1168 C CA . TYR A 1 177 ? 1.459 6.257 -14.166 1.00 20.57 177 TYR A CA 1
ATOM 1169 C C . TYR A 1 177 ? 0.025 6.304 -13.658 1.00 23.56 177 TYR A C 1
ATOM 1170 O O . TYR A 1 177 ? -0.727 5.367 -13.909 1.00 22.38 177 TYR A O 1
ATOM 1179 N N . SER A 1 178 ? -0.326 7.369 -12.883 1.00 20.26 178 SER A N 1
ATOM 1180 C CA . SER A 1 178 ? -1.660 7.511 -12.288 1.00 19.52 178 SER A CA 1
ATOM 1181 C C . SER A 1 178 ? -2.739 7.771 -13.338 1.00 22.21 178 SER A C 1
ATOM 1182 O O . SER A 1 178 ? -3.914 7.657 -13.021 1.00 22.62 178 SER A O 1
ATOM 1185 N N . LEU A 1 179 ? -2.342 8.106 -14.579 1.00 17.96 179 LEU A N 1
ATOM 1186 C CA . LEU A 1 179 ? -3.255 8.373 -15.692 1.00 17.47 179 LEU A CA 1
ATOM 1187 C C . LEU A 1 179 ? -3.646 7.121 -16.498 1.00 18.54 179 LEU A C 1
ATOM 1188 O O . LEU A 1 179 ? -4.532 7.210 -17.351 1.00 17.60 179 LEU A O 1
ATOM 1193 N N . GLN A 1 180 ? -3.008 5.964 -16.233 1.00 13.80 180 GLN A N 1
ATOM 1194 C CA . GLN A 1 180 ? -3.379 4.713 -16.920 1.00 13.23 180 GLN A CA 1
ATOM 1195 C C . GLN A 1 180 ? -4.862 4.425 -16.645 1.00 17.68 180 GLN A C 1
ATOM 1196 O O . GLN A 1 180 ? -5.350 4.702 -15.542 1.00 17.50 180 GLN A O 1
ATOM 1202 N N . THR A 1 181 ? -5.580 3.912 -17.646 1.00 15.15 181 THR A N 1
ATOM 1203 C CA . THR A 1 181 ? -7.028 3.681 -17.519 1.00 16.08 181 THR A CA 1
ATOM 1204 C C . THR A 1 181 ? -7.362 2.647 -16.446 1.00 23.37 181 THR A C 1
ATOM 1205 O O . THR A 1 181 ? -8.409 2.747 -15.814 1.00 22.91 181 THR A O 1
ATOM 1209 N N . GLY A 1 182 ? -6.481 1.670 -16.246 1.00 22.35 182 GLY A N 1
ATOM 1210 C CA . GLY A 1 182 ? -6.694 0.660 -15.211 1.00 23.85 182 GLY A CA 1
ATOM 1211 C C . GLY A 1 182 ? -6.638 1.299 -13.836 1.00 25.36 182 GLY A C 1
ATOM 1212 O O . GLY A 1 182 ? -7.480 1.021 -12.984 1.00 25.18 182 GLY A O 1
ATOM 1213 N N . PHE A 1 183 ? -5.629 2.167 -13.620 1.00 21.08 183 PHE A N 1
ATOM 1214 C CA . PHE A 1 183 ? -5.417 2.901 -12.360 1.00 21.16 183 PHE A CA 1
ATOM 1215 C C . PHE A 1 183 ? -6.584 3.868 -12.145 1.00 23.10 183 PHE A C 1
ATOM 1216 O O . PHE A 1 183 ? -7.114 3.950 -11.042 1.00 22.29 183 PHE A O 1
ATOM 1224 N N . MET A 1 184 ? -6.992 4.589 -13.201 1.00 15.99 184 MET A N 1
ATOM 1225 C CA . MET A 1 184 ? -8.114 5.508 -13.079 1.00 16.38 184 MET A CA 1
ATOM 1226 C C . MET A 1 184 ? -9.426 4.785 -12.857 1.00 22.12 184 MET A C 1
ATOM 1227 O O . MET A 1 184 ? -10.267 5.328 -12.160 1.00 22.40 184 MET A O 1
ATOM 1232 N N . LYS A 1 185 ? -9.591 3.535 -13.368 1.00 20.50 185 LYS A N 1
ATOM 1233 C CA . LYS A 1 185 ? -10.827 2.767 -13.121 1.00 21.41 185 LYS A CA 1
ATOM 1234 C C . LYS A 1 185 ? -10.971 2.494 -11.619 1.00 25.68 185 LYS A C 1
ATOM 1235 O O . LYS A 1 185 ? -12.054 2.653 -11.060 1.00 26.67 185 LYS A O 1
ATOM 1241 N N . SER A 1 186 ? -9.855 2.130 -10.975 1.00 24.17 186 SER A N 1
ATOM 1242 C CA . SER A 1 186 ? -9.773 1.888 -9.539 1.00 25.82 186 SER A CA 1
ATOM 1243 C C . SER A 1 186 ? -10.007 3.223 -8.787 1.00 28.83 186 SER A C 1
ATOM 1244 O O . SER A 1 186 ? -10.798 3.248 -7.852 1.00 29.27 186 SER A O 1
ATOM 1247 N N . PHE A 1 187 ? -9.365 4.341 -9.223 1.00 24.14 187 PHE A N 1
ATOM 1248 C CA . PHE A 1 187 ? -9.576 5.660 -8.605 1.00 24.95 187 PHE A CA 1
ATOM 1249 C C . PHE A 1 187 ? -11.063 6.019 -8.678 1.00 28.14 187 PHE A C 1
ATOM 1250 O O . PHE A 1 187 ? -11.622 6.433 -7.674 1.00 28.21 187 PHE A O 1
ATOM 1258 N N . ARG A 1 188 ? -11.714 5.799 -9.843 1.00 24.15 188 ARG A N 1
ATOM 1259 C CA . ARG A 1 188 ? -13.155 6.033 -10.032 1.00 23.89 188 ARG A CA 1
ATOM 1260 C C . ARG A 1 188 ? -13.958 5.222 -9.010 1.00 30.21 188 ARG A C 1
ATOM 1261 O O . ARG A 1 188 ? -14.838 5.767 -8.339 1.00 29.91 188 ARG A O 1
ATOM 1269 N N . ASP A 1 189 ? -13.613 3.933 -8.852 1.00 29.48 189 ASP A N 1
ATOM 1270 C CA . ASP A 1 189 ? -14.284 3.040 -7.912 1.00 31.22 189 ASP A CA 1
ATOM 1271 C C . ASP A 1 189 ? -14.231 3.534 -6.445 1.00 36.25 189 ASP A C 1
ATOM 1272 O O . ASP A 1 189 ? -15.228 3.423 -5.738 1.00 35.30 189 ASP A O 1
ATOM 1277 N N . GLN A 1 190 ? -13.075 4.075 -6.010 1.00 34.14 190 GLN A N 1
ATOM 1278 C CA . GLN A 1 190 ? -12.813 4.598 -4.658 1.00 34.99 190 GLN A CA 1
ATOM 1279 C C . GLN A 1 190 ? -13.345 6.007 -4.430 1.00 37.08 190 GLN A C 1
ATOM 1280 O O . GLN A 1 190 ? -13.358 6.483 -3.295 1.00 38.70 190 GLN A O 1
ATOM 1286 N N . THR A 1 191 ? -13.706 6.709 -5.504 1.00 30.91 191 THR A N 1
ATOM 1287 C CA . THR A 1 191 ? -14.106 8.107 -5.436 1.00 28.26 191 THR A CA 1
ATOM 1288 C C . THR A 1 191 ? -15.604 8.355 -5.636 1.00 31.97 191 THR A C 1
ATOM 1289 O O . THR A 1 191 ? -16.204 9.127 -4.890 1.00 30.69 191 THR A O 1
ATOM 1293 N N . ASP A 1 192 ? -16.187 7.745 -6.665 1.00 29.13 192 ASP A N 1
ATOM 1294 C CA . ASP A 1 192 ? -17.542 8.030 -7.119 1.00 29.12 192 ASP A CA 1
ATOM 1295 C C . ASP A 1 192 ? -18.660 7.709 -6.121 1.00 36.97 192 ASP A C 1
ATOM 1296 O O . ASP A 1 192 ? -19.697 8.366 -6.188 1.00 37.06 192 ASP A O 1
ATOM 1301 N N . ASN A 1 193 ? -18.432 6.796 -5.166 1.00 36.34 193 ASN A N 1
ATOM 1302 C CA . ASN A 1 193 ? -19.412 6.452 -4.144 1.00 38.22 193 ASN A CA 1
ATOM 1303 C C . ASN A 1 193 ? -18.931 6.811 -2.730 1.00 42.43 193 ASN A C 1
ATOM 1304 O O . ASN A 1 193 ? -19.523 6.362 -1.744 1.00 45.21 193 ASN A O 1
ATOM 1309 N N . HIS A 1 194 ? -17.858 7.622 -2.635 1.00 35.08 194 HIS A N 1
ATOM 1310 C CA . HIS A 1 194 ? -17.330 8.123 -1.370 1.00 34.15 194 HIS A CA 1
ATOM 1311 C C . HIS A 1 194 ? -18.357 9.164 -0.866 1.00 35.19 194 HIS A C 1
ATOM 1312 O O . HIS A 1 194 ? -18.832 9.968 -1.679 1.00 33.86 194 HIS A O 1
ATOM 1319 N N . PRO A 1 195 ? -18.690 9.193 0.449 1.00 31.41 195 PRO A N 1
ATOM 1320 C CA . PRO A 1 195 ? -19.670 10.192 0.935 1.00 32.42 195 PRO A CA 1
ATOM 1321 C C . PRO A 1 195 ? -19.328 11.651 0.591 1.00 35.25 195 PRO A C 1
ATOM 1322 O O . PRO A 1 195 ? -20.233 12.444 0.351 1.00 34.41 195 PRO A O 1
ATOM 1326 N N . ASN A 1 196 ? -18.032 11.990 0.503 1.00 32.26 196 ASN A N 1
ATOM 1327 C CA . ASN A 1 196 ? -17.627 13.370 0.184 1.00 31.66 196 ASN A CA 1
ATOM 1328 C C . ASN A 1 196 ? -17.953 13.818 -1.243 1.00 32.61 196 ASN A C 1
ATOM 1329 O O . ASN A 1 196 ? -17.985 15.013 -1.495 1.00 28.64 196 ASN A O 1
ATOM 1334 N N . ARG A 1 197 ? -18.157 12.867 -2.176 1.00 31.65 197 ARG A N 1
ATOM 1335 C CA . ARG A 1 197 ? -18.444 13.157 -3.582 1.00 29.49 197 ARG A CA 1
ATOM 1336 C C . ARG A 1 197 ? -19.687 14.018 -3.748 1.00 33.29 197 ARG A C 1
ATOM 1337 O O . ARG A 1 197 ? -19.672 14.955 -4.542 1.00 31.14 197 ARG A O 1
ATOM 1345 N N . LEU A 1 198 ? -20.753 13.690 -3.000 1.00 32.91 198 LEU A N 1
ATOM 1346 C CA . LEU A 1 198 ? -22.051 14.378 -3.023 1.00 33.78 198 LEU A CA 1
ATOM 1347 C C . LEU A 1 198 ? -22.009 15.827 -2.538 1.00 34.58 198 LEU A C 1
ATOM 1348 O O . LEU A 1 198 ? -22.949 16.572 -2.810 1.00 33.09 198 LEU A O 1
ATOM 1353 N N . LYS A 1 199 ? -20.962 16.208 -1.828 1.00 31.43 199 LYS A N 1
ATOM 1354 C CA . LYS A 1 199 ? -20.863 17.548 -1.206 1.00 32.19 199 LYS A CA 1
ATOM 1355 C C . LYS A 1 199 ? -20.415 18.645 -2.175 1.00 33.94 199 LYS A C 1
ATOM 1356 O O . LYS A 1 199 ? -20.315 19.785 -1.735 1.00 32.06 199 LYS A O 1
ATOM 1362 N N . THR A 1 200 ? -20.096 18.287 -3.416 1.00 29.46 200 THR A N 1
ATOM 1363 C CA . THR A 1 200 ? -19.630 19.290 -4.401 1.00 27.52 200 THR A CA 1
ATOM 1364 C C . THR A 1 200 ? -20.221 19.021 -5.785 1.00 28.73 200 THR A C 1
ATOM 1365 O O . THR A 1 200 ? -20.346 17.884 -6.174 1.00 26.66 200 THR A O 1
ATOM 1369 N N . LYS A 1 201 ? -20.583 20.096 -6.465 1.00 25.88 201 LYS A N 1
ATOM 1370 C CA . LYS A 1 201 ? -21.115 19.988 -7.828 1.00 24.81 201 LYS A CA 1
ATOM 1371 C C . LYS A 1 201 ? -19.934 19.995 -8.798 1.00 24.72 201 LYS A C 1
ATOM 1372 O O . LYS A 1 201 ? -19.053 20.779 -8.662 1.00 24.74 201 LYS A O 1
ATOM 1378 N N . TYR A 1 202 ? -20.016 19.132 -9.777 1.00 21.69 202 TYR A N 1
ATOM 1379 C CA . TYR A 1 202 ? -19.031 18.947 -10.853 1.00 19.33 202 TYR A CA 1
ATOM 1380 C C . TYR A 1 202 ? -19.593 19.268 -12.210 1.00 19.87 202 TYR A C 1
ATOM 1381 O O . TYR A 1 202 ? -20.748 18.949 -12.507 1.00 19.30 202 TYR A O 1
ATOM 1390 N N . PHE A 1 203 ? -18.741 19.884 -13.039 1.00 15.43 203 PHE A N 1
ATOM 1391 C CA . PHE A 1 203 ? -19.004 20.226 -14.436 1.00 14.22 203 PHE A CA 1
ATOM 1392 C C . PHE A 1 203 ? -17.817 19.767 -15.234 1.00 17.47 203 PHE A C 1
ATOM 1393 O O . PHE A 1 203 ? -16.673 19.964 -14.814 1.00 17.32 203 PHE A O 1
ATOM 1401 N N . THR A 1 204 ? -18.068 19.201 -16.398 1.00 14.88 204 THR A N 1
ATOM 1402 C CA . THR A 1 204 ? -16.953 18.787 -17.255 1.00 13.97 204 THR A CA 1
ATOM 1403 C C . THR A 1 204 ? -17.098 19.402 -18.608 1.00 15.73 204 THR A C 1
ATOM 1404 O O . THR A 1 204 ? -18.206 19.510 -19.134 1.00 17.71 204 THR A O 1
ATOM 1408 N N . LEU A 1 205 ? -15.980 19.829 -19.154 1.00 11.43 205 LEU A N 1
ATOM 1409 C CA . LEU A 1 205 ? -15.869 20.323 -20.520 1.00 11.25 205 LEU A CA 1
ATOM 1410 C C . LEU A 1 205 ? -14.915 19.363 -21.210 1.00 13.18 205 LEU A C 1
ATOM 1411 O O . LEU A 1 205 ? -13.982 18.844 -20.582 1.00 11.37 205 LEU A O 1
ATOM 1416 N N . ALA A 1 206 ? -15.165 19.110 -22.482 1.00 12.05 206 ALA A N 1
ATOM 1417 C CA . ALA A 1 206 ? -14.291 18.255 -23.286 1.00 12.80 206 ALA A CA 1
ATOM 1418 C C . ALA A 1 206 ? -14.256 18.798 -24.694 1.00 15.24 206 ALA A C 1
ATOM 1419 O O . ALA A 1 206 ? -15.227 19.410 -25.147 1.00 13.56 206 ALA A O 1
ATOM 1421 N N . GLY A 1 207 ? -13.137 18.587 -25.368 1.00 13.21 207 GLY A N 1
ATOM 1422 C CA . GLY A 1 207 ? -12.975 19.008 -26.755 1.00 13.91 207 GLY A CA 1
ATOM 1423 C C . GLY A 1 207 ? -13.076 17.835 -27.719 1.00 17.07 207 GLY A C 1
ATOM 1424 O O . GLY A 1 207 ? -12.863 16.680 -27.323 1.00 15.13 207 GLY A O 1
ATOM 1425 N N . ASN A 1 208 ? -13.411 18.116 -28.985 1.00 14.61 208 ASN A N 1
ATOM 1426 C CA . ASN A 1 208 ? -13.501 17.064 -30.018 1.00 15.51 208 ASN A CA 1
ATOM 1427 C C . ASN A 1 208 ? -12.595 17.387 -31.203 1.00 17.70 208 ASN A C 1
ATOM 1428 O O . ASN A 1 208 ? -12.694 16.738 -32.233 1.00 15.74 208 ASN A O 1
ATOM 1433 N N . LYS A 1 209 ? -11.763 18.422 -31.074 1.00 14.26 209 LYS A N 1
ATOM 1434 C CA . LYS A 1 209 ? -10.889 18.829 -32.168 1.00 15.98 209 LYS A CA 1
ATOM 1435 C C . LYS A 1 209 ? -9.517 18.175 -32.007 1.00 19.84 209 LYS A C 1
ATOM 1436 O O . LYS A 1 209 ? -8.944 18.229 -30.931 1.00 18.50 209 LYS A O 1
ATOM 1442 N N . ILE A 1 210 ? -8.988 17.574 -33.065 1.00 17.17 210 ILE A N 1
ATOM 1443 C CA . ILE A 1 210 ? -7.650 16.986 -32.947 1.00 18.08 210 ILE A CA 1
ATOM 1444 C C . ILE A 1 210 ? -6.637 17.937 -33.599 1.00 22.50 210 ILE A C 1
ATOM 1445 O O . ILE A 1 210 ? -7.035 18.959 -34.164 1.00 20.04 210 ILE A O 1
ATOM 1450 N N . GLY A 1 211 ? -5.350 17.614 -33.507 1.00 18.87 211 GLY A N 1
ATOM 1451 C CA . GLY A 1 211 ? -4.335 18.444 -34.133 1.00 18.94 211 GLY A CA 1
ATOM 1452 C C . GLY A 1 211 ? -4.381 18.279 -35.637 1.00 23.63 211 GLY A C 1
ATOM 1453 O O . GLY A 1 211 ? -4.703 17.192 -36.134 1.00 23.16 211 GLY A O 1
ATOM 1454 N N . GLY A 1 212 ? -4.092 19.360 -36.360 1.00 20.89 212 GLY A N 1
ATOM 1455 C CA . GLY A 1 212 ? -4.025 19.314 -37.816 1.00 21.67 212 GLY A CA 1
ATOM 1456 C C . GLY A 1 212 ? -2.793 18.543 -38.260 1.00 26.97 212 GLY A C 1
ATOM 1457 O O . GLY A 1 212 ? -1.814 18.456 -37.507 1.00 26.29 212 GLY A O 1
ATOM 1458 N N . PHE A 1 213 ? -2.818 17.963 -39.469 1.00 24.94 213 PHE A N 1
ATOM 1459 C CA . PHE A 1 213 ? -1.647 17.252 -39.989 1.00 25.96 213 PHE A CA 1
ATOM 1460 C C . PHE A 1 213 ? -0.429 18.194 -39.947 1.00 31.93 213 PHE A C 1
ATOM 1461 O O . PHE A 1 213 ? -0.495 19.321 -40.426 1.00 32.26 213 PHE A O 1
ATOM 1469 N N . GLY A 1 214 ? 0.620 17.749 -39.269 1.00 28.74 214 GLY A N 1
ATOM 1470 C CA . GLY A 1 214 ? 1.850 18.508 -39.074 1.00 28.97 214 GLY A CA 1
ATOM 1471 C C . GLY A 1 214 ? 1.988 19.116 -37.695 1.00 31.15 214 GLY A C 1
ATOM 1472 O O . GLY A 1 214 ? 3.060 19.613 -37.371 1.00 31.05 214 GLY A O 1
ATOM 1473 N N . SER A 1 215 ? 0.907 19.111 -36.881 1.00 26.62 215 SER A N 1
ATOM 1474 C CA . SER A 1 215 ? 0.910 19.710 -35.536 1.00 26.44 215 SER A CA 1
ATOM 1475 C C . SER A 1 215 ? 1.047 18.684 -34.408 1.00 29.17 215 SER A C 1
ATOM 1476 O O . SER A 1 215 ? 0.834 17.494 -34.634 1.00 29.45 215 SER A O 1
ATOM 1479 N N . ALA A 1 216 ? 1.372 19.154 -33.193 1.00 25.48 216 ALA A N 1
ATOM 1480 C CA . ALA A 1 216 ? 1.620 18.343 -31.995 1.00 25.66 216 ALA A CA 1
ATOM 1481 C C . ALA A 1 216 ? 0.476 17.424 -31.529 1.00 30.60 216 ALA A C 1
ATOM 1482 O O . ALA A 1 216 ? 0.740 16.531 -30.727 1.00 32.09 216 ALA A O 1
ATOM 1484 N N . LEU A 1 217 ? -0.769 17.646 -31.955 1.00 23.05 217 LEU A N 1
ATOM 1485 C CA . LEU A 1 217 ? -1.853 16.751 -31.482 1.00 18.69 217 LEU A CA 1
ATOM 1486 C C . LEU A 1 217 ? -2.448 15.912 -32.613 1.00 20.52 217 LEU A C 1
ATOM 1487 O O . LEU A 1 217 ? -3.524 15.330 -32.454 1.00 19.10 217 LEU A O 1
ATOM 1492 N N . PHE A 1 218 ? -1.746 15.835 -33.739 1.00 17.01 218 PHE A N 1
ATOM 1493 C CA . PHE A 1 218 ? -2.183 14.974 -34.859 1.00 15.89 218 PHE A CA 1
ATOM 1494 C C . PHE A 1 218 ? -2.055 13.502 -34.432 1.00 17.17 218 PHE A C 1
ATOM 1495 O O . PHE A 1 218 ? -3.049 12.815 -34.443 1.00 14.52 218 PHE A O 1
ATOM 1503 N N . PHE A 1 219 ? -0.848 13.067 -34.070 1.00 15.83 219 PHE A N 1
ATOM 1504 C CA . PHE A 1 219 ? -0.624 11.670 -33.625 1.00 15.45 219 PHE A CA 1
ATOM 1505 C C . PHE A 1 219 ? -1.596 11.302 -32.500 1.00 15.89 219 PHE A C 1
ATOM 1506 O O . PHE A 1 219 ? -2.284 10.347 -32.659 1.00 13.26 219 PHE A O 1
ATOM 1514 N N . GLY A 1 220 ? -1.597 12.055 -31.400 1.00 12.14 220 GLY A N 1
ATOM 1515 C CA . GLY A 1 220 ? -2.510 11.796 -30.280 1.00 10.38 220 GLY A CA 1
ATOM 1516 C C . GLY A 1 220 ? -3.957 11.695 -30.745 1.00 15.89 220 GLY A C 1
ATOM 1517 O O . GLY A 1 220 ? -4.642 10.824 -30.310 1.00 15.71 220 GLY A O 1
ATOM 1518 N N . GLY A 1 221 ? -4.369 12.613 -31.615 1.00 14.79 221 GLY A N 1
ATOM 1519 C CA . GLY A 1 221 ? -5.728 12.627 -32.149 1.00 14.45 221 GLY A CA 1
ATOM 1520 C C . GLY A 1 221 ? -6.104 11.389 -32.945 1.00 19.04 221 GLY A C 1
ATOM 1521 O O . GLY A 1 221 ? -7.141 10.778 -32.687 1.00 18.28 221 GLY A O 1
ATOM 1522 N N . VAL A 1 222 ? -5.266 10.992 -33.901 1.00 16.34 222 VAL A N 1
ATOM 1523 C CA . VAL A 1 222 ? -5.550 9.817 -34.741 1.00 15.51 222 VAL A CA 1
ATOM 1524 C C . VAL A 1 222 ? -5.384 8.531 -33.930 1.00 16.48 222 VAL A C 1
ATOM 1525 O O . VAL A 1 222 ? -6.096 7.582 -34.177 1.00 16.96 222 VAL A O 1
ATOM 1529 N N . TYR A 1 223 ? -4.489 8.520 -32.936 1.00 13.49 223 TYR A N 1
ATOM 1530 C CA . TYR A 1 223 ? -4.372 7.370 -32.037 1.00 13.17 223 TYR A CA 1
ATOM 1531 C C . TYR A 1 223 ? -5.686 7.239 -31.250 1.00 15.33 223 TYR A C 1
ATOM 1532 O O . TYR A 1 223 ? -6.303 6.182 -31.224 1.00 14.46 223 TYR A O 1
ATOM 1541 N N . LEU A 1 224 ? -6.120 8.329 -30.620 1.00 12.14 224 LEU A N 1
ATOM 1542 C CA . LEU A 1 224 ? -7.337 8.291 -29.819 1.00 9.90 224 LEU A CA 1
ATOM 1543 C C . LEU A 1 224 ? -8.610 8.154 -30.659 1.00 14.82 224 LEU A C 1
ATOM 1544 O O . LEU A 1 224 ? -9.609 7.664 -30.135 1.00 15.78 224 LEU A O 1
ATOM 1549 N N . ASN A 1 225 ? -8.554 8.486 -31.969 1.00 12.56 225 ASN A N 1
ATOM 1550 C CA . ASN A 1 225 ? -9.675 8.279 -32.908 1.00 14.36 225 ASN A CA 1
ATOM 1551 C C . ASN A 1 225 ? -10.046 6.797 -32.982 1.00 18.68 225 ASN A C 1
ATOM 1552 O O . ASN A 1 225 ? -11.173 6.488 -33.328 1.00 19.17 225 ASN A O 1
ATOM 1557 N N . MET A 1 226 ? -9.129 5.897 -32.613 1.00 14.27 226 MET A N 1
ATOM 1558 C CA . MET A 1 226 ? -9.435 4.459 -32.600 1.00 14.62 226 MET A CA 1
ATOM 1559 C C . MET A 1 226 ? -10.451 4.148 -31.506 1.00 21.28 226 MET A C 1
ATOM 1560 O O . MET A 1 226 ? -11.106 3.120 -31.576 1.00 22.12 226 MET A O 1
ATOM 1565 N N . PHE A 1 227 ? -10.536 5.015 -30.468 1.00 18.05 227 PHE A N 1
ATOM 1566 C CA . PHE A 1 227 ? -11.425 4.870 -29.312 1.00 17.56 227 PHE A CA 1
ATOM 1567 C C . PHE A 1 227 ? -12.684 5.728 -29.447 1.00 21.30 227 PHE A C 1
ATOM 1568 O O . PHE A 1 227 ? -13.748 5.273 -29.054 1.00 22.13 227 PHE A O 1
ATOM 1576 N N . GLY A 1 228 ? -12.554 6.943 -29.995 1.00 16.34 228 GLY A N 1
ATOM 1577 C CA . GLY A 1 228 ? -13.697 7.829 -30.212 1.00 15.72 228 GLY A CA 1
ATOM 1578 C C . GLY A 1 228 ? -13.291 9.286 -30.294 1.00 17.53 228 GLY A C 1
ATOM 1579 O O . GLY A 1 228 ? -12.095 9.595 -30.360 1.00 13.92 228 GLY A O 1
ATOM 1580 N N . GLU A 1 229 ? -14.286 10.192 -30.255 1.00 15.45 229 GLU A N 1
ATOM 1581 C CA . GLU A 1 229 ? -14.080 11.645 -30.274 1.00 15.60 229 GLU A CA 1
ATOM 1582 C C . GLU A 1 229 ? -13.106 12.046 -29.168 1.00 17.11 229 GLU A C 1
ATOM 1583 O O . GLU A 1 229 ? -13.162 11.510 -28.063 1.00 16.83 229 GLU A O 1
ATOM 1589 N N . ASN A 1 230 ? -12.170 12.931 -29.479 1.00 12.58 230 ASN A N 1
ATOM 1590 C CA . ASN A 1 230 ? -11.143 13.264 -28.529 1.00 11.92 230 ASN A CA 1
ATOM 1591 C C . ASN A 1 230 ? -10.551 14.617 -28.865 1.00 14.75 230 ASN A C 1
ATOM 1592 O O . ASN A 1 230 ? -10.816 15.148 -29.940 1.00 15.26 230 ASN A O 1
ATOM 1597 N N . ASP A 1 231 ? -9.739 15.164 -27.967 1.00 10.50 231 ASP A N 1
ATOM 1598 C CA . ASP A 1 231 ? -9.146 16.484 -28.188 1.00 9.72 231 ASP A CA 1
ATOM 1599 C C . ASP A 1 231 ? -7.628 16.372 -28.509 1.00 15.91 231 ASP A C 1
ATOM 1600 O O . ASP A 1 231 ? -6.903 17.353 -28.360 1.00 15.48 231 ASP A O 1
ATOM 1605 N N . GLY A 1 232 ? -7.174 15.172 -28.899 1.00 14.47 232 GLY A N 1
ATOM 1606 C CA . GLY A 1 232 ? -5.763 14.928 -29.182 1.00 14.76 232 GLY A CA 1
ATOM 1607 C C . GLY A 1 232 ? -5.033 14.332 -27.990 1.00 17.53 232 GLY A C 1
ATOM 1608 O O . GLY A 1 232 ? -3.957 13.751 -28.153 1.00 14.15 232 GLY A O 1
ATOM 1609 N N . ALA A 1 233 ? -5.623 14.427 -26.780 1.00 12.50 233 ALA A N 1
ATOM 1610 C CA . ALA A 1 233 ? -4.976 13.864 -25.589 1.00 12.96 233 ALA A CA 1
ATOM 1611 C C . ALA A 1 233 ? -5.935 13.071 -24.739 1.00 14.08 233 ALA A C 1
ATOM 1612 O O . ALA A 1 233 ? -5.506 12.202 -24.003 1.00 12.88 233 ALA A O 1
ATOM 1614 N N . VAL A 1 234 ? -7.227 13.429 -24.763 1.00 11.85 234 VAL A N 1
ATOM 1615 C CA . VAL A 1 234 ? -8.217 12.784 -23.903 1.00 11.94 234 VAL A CA 1
ATOM 1616 C C . VAL A 1 234 ? -9.452 12.528 -24.736 1.00 13.90 234 VAL A C 1
ATOM 1617 O O . VAL A 1 234 ? -9.855 13.416 -25.492 1.00 13.23 234 VAL A O 1
ATOM 1621 N N . THR A 1 235 ? -10.077 11.351 -24.579 1.00 11.87 235 THR A N 1
ATOM 1622 C CA . THR A 1 235 ? -11.337 11.057 -25.295 1.00 11.70 235 THR A CA 1
ATOM 1623 C C . THR A 1 235 ? -12.504 11.723 -24.576 1.00 14.33 235 THR A C 1
ATOM 1624 O O . THR A 1 235 ? -12.473 11.865 -23.363 1.00 12.36 235 THR A O 1
ATOM 1628 N N . GLU A 1 236 ? -13.539 12.117 -25.330 1.00 12.83 236 GLU A N 1
ATOM 1629 C CA . GLU A 1 236 ? -14.705 12.777 -24.742 1.00 13.04 236 GLU A CA 1
ATOM 1630 C C . GLU A 1 236 ? -15.304 11.874 -23.633 1.00 17.79 236 GLU A C 1
ATOM 1631 O O . GLU A 1 236 ? -15.618 12.361 -22.546 1.00 16.63 236 GLU A O 1
ATOM 1637 N N . LYS A 1 237 ? -15.449 10.561 -23.906 1.00 16.30 237 LYS A N 1
ATOM 1638 C CA . LYS A 1 237 ? -15.997 9.638 -22.902 1.00 17.60 237 LYS A CA 1
ATOM 1639 C C . LYS A 1 237 ? -15.142 9.582 -21.621 1.00 19.67 237 LYS A C 1
ATOM 1640 O O . LYS A 1 237 ? -15.696 9.506 -20.521 1.00 18.29 237 LYS A O 1
ATOM 1646 N N . ASN A 1 238 ? -13.802 9.668 -21.757 1.00 13.95 238 ASN A N 1
ATOM 1647 C CA . ASN A 1 238 ? -12.946 9.621 -20.585 1.00 12.49 238 ASN A CA 1
ATOM 1648 C C . ASN A 1 238 ? -12.812 10.957 -19.883 1.00 16.54 238 ASN A C 1
ATOM 1649 O O . ASN A 1 238 ? -12.250 10.989 -18.804 1.00 16.47 238 ASN A O 1
ATOM 1654 N N . ALA A 1 239 ? -13.368 12.043 -20.458 1.00 14.09 239 ALA A N 1
ATOM 1655 C CA . ALA A 1 239 ? -13.339 13.386 -19.861 1.00 13.39 239 ALA A CA 1
ATOM 1656 C C . ALA A 1 239 ? -14.567 13.658 -18.979 1.00 16.23 239 ALA A C 1
ATOM 1657 O O . ALA A 1 239 ? -14.707 14.759 -18.414 1.00 15.29 239 ALA A O 1
ATOM 1659 N N . ARG A 1 240 ? -15.451 12.650 -18.838 1.00 13.23 240 ARG A N 1
ATOM 1660 C CA . ARG A 1 240 ? -16.724 12.804 -18.115 1.00 13.80 240 ARG A CA 1
ATOM 1661 C C . ARG A 1 240 ? -16.751 12.157 -16.742 1.00 19.99 240 ARG A C 1
ATOM 1662 O O . ARG A 1 240 ? -15.927 11.278 -16.459 1.00 16.81 240 ARG A O 1
ATOM 1670 N N . LEU A 1 241 ? -17.714 12.597 -15.902 1.00 16.64 241 LEU A N 1
ATOM 1671 C CA . LEU A 1 241 ? -18.019 12.034 -14.596 1.00 19.08 241 LEU A CA 1
ATOM 1672 C C . LEU A 1 241 ? -19.518 11.666 -14.592 1.00 26.22 241 LEU A C 1
ATOM 1673 O O . LEU A 1 241 ? -20.336 12.431 -15.129 1.00 24.35 241 LEU A O 1
ATOM 1678 N N . PRO A 1 242 ? -19.896 10.499 -14.018 1.00 25.23 242 PRO A N 1
ATOM 1679 C CA . PRO A 1 242 ? -21.308 10.061 -14.101 1.00 26.77 242 PRO A CA 1
ATOM 1680 C C . PRO A 1 242 ? -22.358 10.964 -13.452 1.00 31.74 242 PRO A C 1
ATOM 1681 O O . PRO A 1 242 ? -23.485 11.010 -13.935 1.00 34.55 242 PRO A O 1
ATOM 1685 N N . TYR A 1 243 ? -21.993 11.694 -12.403 1.00 25.68 243 TYR A N 1
ATOM 1686 C CA . TYR A 1 243 ? -22.901 12.566 -11.642 1.00 26.61 243 TYR A CA 1
ATOM 1687 C C . TYR A 1 243 ? -22.677 14.033 -12.004 1.00 30.64 243 TYR A C 1
ATOM 1688 O O . TYR A 1 243 ? -23.257 14.906 -11.366 1.00 32.66 243 TYR A O 1
ATOM 1697 N N . ALA A 1 244 ? -21.777 14.315 -12.956 1.00 23.32 244 ALA A N 1
ATOM 1698 C CA . ALA A 1 244 ? -21.487 15.704 -13.295 1.00 21.47 244 ALA A CA 1
ATOM 1699 C C . ALA A 1 244 ? -22.435 16.256 -14.351 1.00 24.97 244 ALA A C 1
ATOM 1700 O O . ALA A 1 244 ? -23.126 15.497 -15.044 1.00 24.88 244 ALA A O 1
ATOM 1702 N N . THR A 1 245 ? -22.443 17.591 -14.492 1.00 21.32 245 THR A N 1
ATOM 1703 C CA . THR A 1 245 ? -23.093 18.239 -15.614 1.00 19.71 245 THR A CA 1
ATOM 1704 C C . THR A 1 245 ? -22.010 18.117 -16.676 1.00 22.69 245 THR A C 1
ATOM 1705 O O . THR A 1 245 ? -20.947 18.730 -16.575 1.00 20.94 245 THR A O 1
ATOM 1709 N N . ASN A 1 246 ? -22.232 17.224 -17.627 1.00 18.91 246 ASN A N 1
ATOM 1710 C CA . ASN A 1 246 ? -21.249 16.959 -18.664 1.00 17.29 246 ASN A CA 1
ATOM 1711 C C . ASN A 1 246 ? -21.626 17.792 -19.872 1.00 22.05 246 ASN A C 1
ATOM 1712 O O . ASN A 1 246 ? -22.543 17.439 -20.623 1.00 21.94 246 ASN A O 1
ATOM 1717 N N . LEU A 1 247 ? -20.965 18.943 -20.020 1.00 18.24 247 LEU A N 1
ATOM 1718 C CA . LEU A 1 247 ? -21.291 19.853 -21.107 1.00 18.36 247 LEU A CA 1
ATOM 1719 C C . LEU A 1 247 ? -20.905 19.286 -22.473 1.00 21.39 247 LEU A C 1
ATOM 1720 O O . LEU A 1 247 ? -19.790 18.783 -22.653 1.00 21.01 247 LEU A O 1
ATOM 1725 N N . ASP A 1 248 ? -21.833 19.384 -23.421 1.00 16.95 248 ASP A N 1
ATOM 1726 C CA . ASP A 1 248 ? -21.661 18.971 -24.809 1.00 16.69 248 ASP A CA 1
ATOM 1727 C C . ASP A 1 248 ? -20.291 19.414 -25.299 1.00 18.18 248 ASP A C 1
ATOM 1728 O O . ASP A 1 248 ? -19.828 20.534 -25.031 1.00 13.04 248 ASP A O 1
ATOM 1733 N N . THR A 1 249 ? -19.601 18.474 -25.928 1.00 15.33 249 THR A N 1
ATOM 1734 C CA . THR A 1 249 ? -18.250 18.658 -26.425 1.00 15.70 249 THR A CA 1
ATOM 1735 C C . THR A 1 249 ? -18.142 19.933 -27.271 1.00 20.29 249 THR A C 1
ATOM 1736 O O . THR A 1 249 ? -19.051 20.249 -28.037 1.00 18.96 249 THR A O 1
ATOM 1740 N N . GLY A 1 250 ? -17.067 20.680 -27.068 1.00 17.33 250 GLY A N 1
ATOM 1741 C CA . GLY A 1 250 ? -16.812 21.907 -27.814 1.00 17.30 250 GLY A CA 1
ATOM 1742 C C . GLY A 1 250 ? -15.724 21.673 -28.836 1.00 20.92 250 GLY A C 1
ATOM 1743 O O . GLY A 1 250 ? -14.978 20.697 -28.731 1.00 20.57 250 GLY A O 1
ATOM 1744 N N . LYS A 1 251 ? -15.550 22.613 -29.763 1.00 17.74 251 LYS A N 1
ATOM 1745 C CA . LYS A 1 251 ? -14.547 22.462 -30.828 1.00 18.14 251 LYS A CA 1
ATOM 1746 C C . LYS A 1 251 ? -13.193 22.979 -30.360 1.00 20.46 251 LYS A C 1
ATOM 1747 O O . LYS A 1 251 ? -12.678 23.989 -30.840 1.00 19.90 251 LYS A O 1
ATOM 1753 N N . TRP A 1 252 ? -12.660 22.297 -29.341 1.00 16.24 252 TRP A N 1
ATOM 1754 C CA . TRP A 1 252 ? -11.371 22.611 -28.758 1.00 15.53 252 TRP A CA 1
ATOM 1755 C C . TRP A 1 252 ? -10.482 21.398 -28.832 1.00 17.96 252 TRP A C 1
ATOM 1756 O O . TRP A 1 252 ? -10.962 20.272 -28.801 1.00 15.80 252 TRP A O 1
ATOM 1767 N N . ASP A 1 253 ? -9.177 21.639 -28.922 1.00 14.02 253 ASP A N 1
ATOM 1768 C CA . ASP A 1 253 ? -8.220 20.567 -28.834 1.00 13.95 253 ASP A CA 1
ATOM 1769 C C . ASP A 1 253 ? -7.671 20.702 -27.422 1.00 18.09 253 ASP A C 1
ATOM 1770 O O . ASP A 1 253 ? -8.043 21.649 -26.700 1.00 15.18 253 ASP A O 1
ATOM 1775 N N . HIS A 1 254 ? -6.791 19.786 -27.019 1.00 14.09 254 HIS A N 1
ATOM 1776 C CA . HIS A 1 254 ? -6.249 19.810 -25.661 1.00 13.05 254 HIS A CA 1
ATOM 1777 C C . HIS A 1 254 ? -5.495 21.094 -25.308 1.00 16.60 254 HIS A C 1
ATOM 1778 O O . HIS A 1 254 ? -5.457 21.433 -24.143 1.00 14.49 254 HIS A O 1
ATOM 1785 N N . PHE A 1 255 ? -4.916 21.799 -26.292 1.00 14.64 255 PHE A N 1
ATOM 1786 C CA . PHE A 1 255 ? -4.219 23.056 -25.998 1.00 16.19 255 PHE A CA 1
ATOM 1787 C C . PHE A 1 255 ? -5.181 24.240 -25.998 1.00 17.02 255 PHE A C 1
ATOM 1788 O O . PHE A 1 255 ? -5.086 25.085 -25.130 1.00 18.49 255 PHE A O 1
ATOM 1796 N N . SER A 1 256 ? -6.100 24.304 -26.964 1.00 11.52 256 SER A N 1
ATOM 1797 C CA . SER A 1 256 ? -7.004 25.442 -27.074 1.00 13.72 256 SER A CA 1
ATOM 1798 C C . SER A 1 256 ? -8.084 25.532 -25.954 1.00 18.02 256 SER A C 1
ATOM 1799 O O . SER A 1 256 ? -8.635 26.610 -25.719 1.00 17.57 256 SER A O 1
ATOM 1802 N N . ILE A 1 257 ? -8.398 24.407 -25.306 1.00 14.11 257 ILE A N 1
ATOM 1803 C CA . ILE A 1 257 ? -9.440 24.329 -24.269 1.00 12.76 257 ILE A CA 1
ATOM 1804 C C . ILE A 1 257 ? -9.125 25.203 -23.029 1.00 17.01 257 ILE A C 1
ATOM 1805 O O . ILE A 1 257 ? -10.030 25.511 -22.262 1.00 17.75 257 ILE A O 1
ATOM 1810 N N . ILE A 1 258 ? -7.874 25.607 -22.850 1.00 14.83 258 ILE A N 1
ATOM 1811 C CA . ILE A 1 258 ? -7.512 26.472 -21.713 1.00 14.25 258 ILE A CA 1
ATOM 1812 C C . ILE A 1 258 ? -7.317 27.913 -22.107 1.00 16.69 258 ILE A C 1
ATOM 1813 O O . ILE A 1 258 ? -6.990 28.728 -21.240 1.00 16.35 258 ILE A O 1
ATOM 1818 N N . LYS A 1 259 ? -7.445 28.230 -23.409 1.00 14.69 259 LYS A N 1
ATOM 1819 C CA . LYS A 1 259 ? -7.285 29.622 -23.871 1.00 15.55 259 LYS A CA 1
ATOM 1820 C C . LYS A 1 259 ? -8.468 30.435 -23.354 1.00 18.38 259 LYS A C 1
ATOM 1821 O O . LYS A 1 259 ? -9.620 30.136 -23.683 1.00 17.10 259 LYS A O 1
ATOM 1827 N N . GLY A 1 260 ? -8.168 31.405 -22.496 1.00 15.89 260 GLY A N 1
ATOM 1828 C CA . GLY A 1 260 ? -9.154 32.285 -21.879 1.00 15.45 260 GLY A CA 1
ATOM 1829 C C . GLY A 1 260 ? -10.232 32.803 -22.802 1.00 18.45 260 GLY A C 1
ATOM 1830 O O . GLY A 1 260 ? -11.428 32.594 -22.539 1.00 18.61 260 GLY A O 1
ATOM 1831 N N . ASN A 1 261 ? -9.826 33.467 -23.903 1.00 15.00 261 ASN A N 1
ATOM 1832 C CA . ASN A 1 261 ? -10.771 34.036 -24.881 1.00 15.85 261 ASN A CA 1
ATOM 1833 C C . ASN A 1 261 ? -11.712 32.989 -25.499 1.00 19.04 261 ASN A C 1
ATOM 1834 O O . ASN A 1 261 ? -12.813 33.330 -25.903 1.00 19.12 261 ASN A O 1
ATOM 1839 N N . LEU A 1 262 ? -11.291 31.732 -25.547 1.00 14.89 262 LEU A N 1
ATOM 1840 C CA . LEU A 1 262 ? -12.102 30.683 -26.120 1.00 15.07 262 LEU A CA 1
ATOM 1841 C C . LEU A 1 262 ? -13.057 30.050 -25.105 1.00 18.18 262 LEU A C 1
ATOM 1842 O O . LEU A 1 262 ? -14.230 29.887 -25.413 1.00 20.17 262 LEU A O 1
ATOM 1847 N N . THR A 1 263 ? -12.570 29.672 -23.923 1.00 13.94 263 THR A N 1
ATOM 1848 C CA . THR A 1 263 ? -13.412 28.897 -22.997 1.00 13.73 263 THR A CA 1
ATOM 1849 C C . THR A 1 263 ? -13.896 29.627 -21.755 1.00 15.96 263 THR A C 1
ATOM 1850 O O . THR A 1 263 ? -14.921 29.197 -21.220 1.00 15.07 263 THR A O 1
ATOM 1854 N N . PHE A 1 264 ? -13.226 30.711 -21.299 1.00 12.62 264 PHE A N 1
ATOM 1855 C CA . PHE A 1 264 ? -13.788 31.418 -20.151 1.00 13.02 264 PHE A CA 1
ATOM 1856 C C . PHE A 1 264 ? -15.257 31.831 -20.415 1.00 16.28 264 PHE A C 1
ATOM 1857 O O . PHE A 1 264 ? -16.085 31.560 -19.541 1.00 14.70 264 PHE A O 1
ATOM 1865 N N . PRO A 1 265 ? -15.630 32.459 -21.560 1.00 14.89 265 PRO A N 1
ATOM 1866 C CA . PRO A 1 265 ? -17.051 32.816 -21.754 1.00 14.99 265 PRO A CA 1
ATOM 1867 C C . PRO A 1 265 ? -17.974 31.587 -21.754 1.00 18.11 265 PRO A C 1
ATOM 1868 O O . PRO A 1 265 ? -19.142 31.697 -21.353 1.00 14.85 265 PRO A O 1
ATOM 1872 N N . VAL A 1 266 ? -17.426 30.399 -22.159 1.00 14.40 266 VAL A N 1
ATOM 1873 C CA . VAL A 1 266 ? -18.168 29.144 -22.233 1.00 12.34 266 VAL A CA 1
ATOM 1874 C C . VAL A 1 266 ? -18.440 28.592 -20.831 1.00 15.75 266 VAL A C 1
ATOM 1875 O O . VAL A 1 266 ? -19.573 28.243 -20.542 1.00 15.50 266 VAL A O 1
ATOM 1879 N N . PHE A 1 267 ? -17.432 28.527 -19.958 1.00 12.06 267 PHE A N 1
ATOM 1880 C CA . PHE A 1 267 ? -17.712 28.023 -18.613 1.00 10.63 267 PHE A CA 1
ATOM 1881 C C . PHE A 1 267 ? -18.187 29.120 -17.663 1.00 13.94 267 PHE A C 1
ATOM 1882 O O . PHE A 1 267 ? -18.593 28.791 -16.566 1.00 16.76 267 PHE A O 1
ATOM 1890 N N . MET A 1 268 ? -18.175 30.403 -18.063 1.00 11.77 268 MET A N 1
ATOM 1891 C CA . MET A 1 268 ? -18.653 31.503 -17.195 1.00 12.45 268 MET A CA 1
ATOM 1892 C C . MET A 1 268 ? -20.078 31.239 -16.634 1.00 18.40 268 MET A C 1
ATOM 1893 O O . MET A 1 268 ? -20.233 31.346 -15.414 1.00 17.85 268 MET A O 1
ATOM 1898 N N . PRO A 1 269 ? -21.082 30.800 -17.429 1.00 15.13 269 PRO A N 1
ATOM 1899 C CA . PRO A 1 269 ? -22.388 30.455 -16.816 1.00 15.02 269 PRO A CA 1
ATOM 1900 C C . PRO A 1 269 ? -22.263 29.277 -15.836 1.00 17.20 269 PRO A C 1
ATOM 1901 O O . PRO A 1 269 ? -23.005 29.218 -14.869 1.00 16.35 269 PRO A O 1
ATOM 1905 N N . LEU A 1 270 ? -21.320 28.368 -16.076 1.00 12.66 270 LEU A N 1
ATOM 1906 C CA . LEU A 1 270 ? -21.087 27.184 -15.226 1.00 13.66 270 LEU A CA 1
ATOM 1907 C C . LEU A 1 270 ? -20.478 27.567 -13.883 1.00 19.30 270 LEU A C 1
ATOM 1908 O O . LEU A 1 270 ? -20.492 26.768 -12.954 1.00 19.22 270 LEU A O 1
ATOM 1913 N N . LEU A 1 271 ? -19.978 28.806 -13.765 1.00 17.41 271 LEU A N 1
ATOM 1914 C CA . LEU A 1 271 ? -19.433 29.275 -12.500 1.00 17.21 271 LEU A CA 1
ATOM 1915 C C . LEU A 1 271 ? -20.559 29.528 -11.499 1.00 20.57 271 LEU A C 1
ATOM 1916 O O . LEU A 1 271 ? -20.295 29.490 -10.311 1.00 21.81 271 LEU A O 1
ATOM 1921 N N . THR A 1 272 ? -21.796 29.793 -11.968 1.00 15.93 272 THR A N 1
ATOM 1922 C CA . THR A 1 272 ? -22.903 30.177 -11.069 1.00 16.69 272 THR A CA 1
ATOM 1923 C C . THR A 1 272 ? -24.177 29.341 -11.170 1.00 21.08 272 THR A C 1
ATOM 1924 O O . THR A 1 272 ? -24.911 29.262 -10.189 1.00 20.53 272 THR A O 1
ATOM 1928 N N . ILE A 1 273 ? -24.480 28.795 -12.358 1.00 16.73 273 ILE A N 1
ATOM 1929 C CA . ILE A 1 273 ? -25.713 28.060 -12.634 1.00 18.46 273 ILE A CA 1
ATOM 1930 C C . ILE A 1 273 ? -25.938 26.854 -11.706 1.00 24.36 273 ILE A C 1
ATOM 1931 O O . ILE A 1 273 ? -24.969 26.228 -11.273 1.00 21.70 273 ILE A O 1
ATOM 1936 N N . GLN A 1 274 ? -27.214 26.521 -11.415 1.00 24.27 274 GLN A N 1
ATOM 1937 C CA . GLN A 1 274 ? -27.582 25.308 -10.671 1.00 26.04 274 GLN A CA 1
ATOM 1938 C C . GLN A 1 274 ? -28.046 24.345 -11.750 1.00 29.34 274 GLN A C 1
ATOM 1939 O O . GLN A 1 274 ? -29.058 24.586 -12.380 1.00 30.53 274 GLN A O 1
ATOM 1945 N N . ALA A 1 275 ? -27.270 23.316 -12.032 1.00 26.60 275 ALA A N 1
ATOM 1946 C CA . ALA A 1 275 ? -27.604 22.383 -13.108 1.00 27.18 275 ALA A CA 1
ATOM 1947 C C . ALA A 1 275 ? -27.674 20.967 -12.624 1.00 33.43 275 ALA A C 1
ATOM 1948 O O . ALA A 1 275 ? -27.084 20.622 -11.601 1.00 33.85 275 ALA A O 1
ATOM 1950 N N . ASN A 1 276 ? -28.357 20.132 -13.383 1.00 30.72 276 ASN A N 1
ATOM 1951 C CA . ASN A 1 276 ? -28.474 18.722 -13.064 1.00 31.07 276 ASN A CA 1
ATOM 1952 C C . ASN A 1 276 ? -27.409 17.939 -13.801 1.00 33.28 276 ASN A C 1
ATOM 1953 O O . ASN A 1 276 ? -26.811 18.444 -14.755 1.00 31.70 276 ASN A O 1
ATOM 1958 N N . ALA A 1 277 ? -27.173 16.697 -13.354 1.00 29.10 277 ALA A N 1
ATOM 1959 C CA . ALA A 1 277 ? -26.268 15.774 -13.997 1.00 28.98 277 ALA A CA 1
ATOM 1960 C C . ALA A 1 277 ? -26.882 15.367 -15.328 1.00 34.82 277 ALA A C 1
ATOM 1961 O O . ALA A 1 277 ? -28.108 15.353 -15.465 1.00 34.20 277 ALA A O 1
ATOM 1963 N N . ASN A 1 278 ? -26.038 15.060 -16.309 1.00 32.11 278 ASN A N 1
ATOM 1964 C CA . ASN A 1 278 ? -26.488 14.578 -17.611 1.00 32.62 278 ASN A CA 1
ATOM 1965 C C . ASN A 1 278 ? -25.428 13.673 -18.192 1.00 38.13 278 ASN A C 1
ATOM 1966 O O . ASN A 1 278 ? -24.243 13.838 -17.901 1.00 35.12 278 ASN A O 1
ATOM 1971 N N . GLU A 1 279 ? -25.858 12.759 -19.057 1.00 39.19 279 GLU A N 1
ATOM 1972 C CA . GLU A 1 279 ? -24.989 11.845 -19.770 1.00 39.89 279 GLU A CA 1
ATOM 1973 C C . GLU A 1 279 ? -24.893 12.303 -21.221 1.00 45.21 279 GLU A C 1
ATOM 1974 O O . GLU A 1 279 ? -25.790 12.979 -21.715 1.00 46.78 279 GLU A O 1
ATOM 1980 N N . THR A 1 280 ? -23.808 11.971 -21.902 1.00 41.49 280 THR A N 1
ATOM 1981 C CA . THR A 1 280 ? -23.642 12.332 -23.309 1.00 40.73 280 THR A CA 1
ATOM 1982 C C . THR A 1 280 ? -23.951 11.087 -24.132 1.00 46.55 280 THR A C 1
ATOM 1983 O O . THR A 1 280 ? -23.811 9.970 -23.638 1.00 46.24 280 THR A O 1
ATOM 1987 N N . ALA A 1 281 ? -24.379 11.272 -25.386 1.00 45.51 281 ALA A N 1
ATOM 1988 C CA . ALA A 1 281 ? -24.784 10.182 -26.273 1.00 47.02 281 ALA A CA 1
ATOM 1989 C C . ALA A 1 281 ? -23.639 9.335 -26.823 1.00 52.08 281 ALA A C 1
ATOM 1990 O O . ALA A 1 281 ? -22.603 9.868 -27.234 1.00 51.68 281 ALA A O 1
ATOM 1992 N N . ALA A 1 282 ? -23.826 7.998 -26.789 1.00 49.57 282 ALA A N 1
ATOM 1993 C CA . ALA A 1 282 ? -22.848 7.007 -27.244 1.00 67.09 282 ALA A CA 1
ATOM 1994 C C . ALA A 1 282 ? -22.628 7.075 -28.751 1.00 100.67 282 ALA A C 1
ATOM 1995 O O . ALA A 1 282 ? -21.603 7.586 -29.197 1.00 63.89 282 ALA A O 1
ATOM 1997 N N . LEU A 1 287 ? -14.753 0.847 -32.144 1.00 32.03 287 LEU A N 1
ATOM 1998 C CA . LEU A 1 287 ? -13.367 0.653 -31.701 1.00 33.30 287 LEU A CA 1
ATOM 1999 C C . LEU A 1 287 ? -12.503 0.057 -32.812 1.00 35.88 287 LEU A C 1
ATOM 2000 O O . LEU A 1 287 ? -12.888 -0.947 -33.417 1.00 36.85 287 LEU A O 1
ATOM 2005 N N . SER A 1 288 ? -11.371 0.719 -33.112 1.00 27.71 288 SER A N 1
ATOM 2006 C CA . SER A 1 288 ? -10.383 0.320 -34.125 1.00 26.08 288 SER A CA 1
ATOM 2007 C C . SER A 1 288 ? -9.117 -0.092 -33.407 1.00 27.51 288 SER A C 1
ATOM 2008 O O . SER A 1 288 ? -8.965 0.204 -32.221 1.00 23.47 288 SER A O 1
ATOM 2011 N N . TYR A 1 289 ? -8.181 -0.730 -34.134 1.00 22.35 289 TYR A N 1
ATOM 2012 C CA . TYR A 1 289 ? -6.974 -1.234 -33.529 1.00 20.62 289 TYR A CA 1
ATOM 2013 C C . TYR A 1 289 ? -5.764 -0.828 -34.293 1.00 20.60 289 TYR A C 1
ATOM 2014 O O . TYR A 1 289 ? -5.809 -0.757 -35.528 1.00 18.60 289 TYR A O 1
ATOM 2023 N N . PRO A 1 290 ? -4.645 -0.573 -33.582 1.00 15.50 290 PRO A N 1
ATOM 2024 C CA . PRO A 1 290 ? -3.416 -0.216 -34.303 1.00 13.76 290 PRO A CA 1
ATOM 2025 C C . PRO A 1 290 ? -2.556 -1.462 -34.526 1.00 16.88 290 PRO A C 1
ATOM 2026 O O . PRO A 1 290 ? -2.905 -2.548 -34.096 1.00 15.17 290 PRO A O 1
ATOM 2030 N N . PHE A 1 291 ? -1.399 -1.264 -35.129 1.00 15.40 291 PHE A N 1
ATOM 2031 C CA . PHE A 1 291 ? -0.302 -2.216 -35.216 1.00 14.84 291 PHE A CA 1
ATOM 2032 C C . PHE A 1 291 ? 0.833 -1.439 -34.594 1.00 16.03 291 PHE A C 1
ATOM 2033 O O . PHE A 1 291 ? 1.056 -0.269 -34.954 1.00 16.07 291 PHE A O 1
ATOM 2041 N N . ILE A 1 292 ? 1.532 -2.064 -33.641 1.00 13.84 292 ILE A N 1
ATOM 2042 C CA . ILE A 1 292 ? 2.583 -1.385 -32.882 1.00 13.16 292 ILE A CA 1
ATOM 2043 C C . ILE A 1 292 ? 3.842 -2.191 -32.740 1.00 16.68 292 ILE A C 1
ATOM 2044 O O . ILE A 1 292 ? 3.792 -3.370 -32.417 1.00 16.18 292 ILE A O 1
ATOM 2049 N N . ARG A 1 293 ? 4.995 -1.498 -32.883 1.00 14.34 293 ARG A N 1
ATOM 2050 C CA . ARG A 1 293 ? 6.331 -2.023 -32.612 1.00 14.50 293 ARG A CA 1
ATOM 2051 C C . ARG A 1 293 ? 7.135 -0.957 -31.884 1.00 16.71 293 ARG A C 1
ATOM 2052 O O . ARG A 1 293 ? 6.760 0.200 -31.871 1.00 17.49 293 ARG A O 1
ATOM 2060 N N . GLY A 1 294 ? 8.202 -1.370 -31.243 1.00 14.77 294 GLY A N 1
ATOM 2061 C CA . GLY A 1 294 ? 9.098 -0.483 -30.527 1.00 14.55 294 GLY A CA 1
ATOM 2062 C C . GLY A 1 294 ? 10.462 -1.116 -30.398 1.00 20.13 294 GLY A C 1
ATOM 2063 O O . GLY A 1 294 ? 10.631 -2.306 -30.646 1.00 19.81 294 GLY A O 1
ATOM 2064 N N . GLY A 1 295 ? 11.433 -0.329 -29.990 1.00 19.09 295 GLY A N 1
ATOM 2065 C CA . GLY A 1 295 ? 12.789 -0.834 -29.835 1.00 17.62 295 GLY A CA 1
ATOM 2066 C C . GLY A 1 295 ? 13.771 0.302 -29.855 1.00 21.58 295 GLY A C 1
ATOM 2067 O O . GLY A 1 295 ? 13.415 1.451 -29.583 1.00 22.17 295 GLY A O 1
ATOM 2068 N N . GLU A 1 296 ? 14.990 -0.019 -30.204 1.00 19.68 296 GLU A N 1
ATOM 2069 C CA . GLU A 1 296 ? 16.084 0.918 -30.328 1.00 20.43 296 GLU A CA 1
ATOM 2070 C C . GLU A 1 296 ? 16.670 0.737 -31.704 1.00 27.93 296 GLU A C 1
ATOM 2071 O O . GLU A 1 296 ? 16.601 -0.361 -32.280 1.00 28.20 296 GLU A O 1
ATOM 2077 N N . ASN A 1 297 ? 17.204 1.831 -32.251 1.00 23.75 297 ASN A N 1
ATOM 2078 C CA . ASN A 1 297 ? 17.813 1.833 -33.561 1.00 23.14 297 ASN A CA 1
ATOM 2079 C C . ASN A 1 297 ? 19.101 2.646 -33.508 1.00 28.95 297 ASN A C 1
ATOM 2080 O O . ASN A 1 297 ? 19.085 3.828 -33.161 1.00 27.41 297 ASN A O 1
ATOM 2085 N N . HIS A 1 298 ? 20.215 2.009 -33.856 1.00 30.50 298 HIS A N 1
ATOM 2086 C CA . HIS A 1 298 ? 21.530 2.650 -33.866 1.00 32.27 298 HIS A CA 1
ATOM 2087 C C . HIS A 1 298 ? 21.991 2.984 -35.296 1.00 38.67 298 HIS A C 1
ATOM 2088 O O . HIS A 1 298 ? 23.082 3.519 -35.465 1.00 39.99 298 HIS A O 1
ATOM 2095 N N . GLY A 1 299 ? 21.166 2.665 -36.295 1.00 33.04 299 GLY A N 1
ATOM 2096 C CA . GLY A 1 299 ? 21.472 2.937 -37.695 1.00 33.08 299 GLY A CA 1
ATOM 2097 C C . GLY A 1 299 ? 20.240 2.818 -38.561 1.00 32.69 299 GLY A C 1
ATOM 2098 O O . GLY A 1 299 ? 19.434 3.747 -38.641 1.00 32.53 299 GLY A O 1
ATOM 2099 N N . LEU A 1 300 ? 20.075 1.656 -39.188 1.00 26.46 300 LEU A N 1
ATOM 2100 C CA . LEU A 1 300 ? 18.915 1.382 -40.009 1.00 24.49 300 LEU A CA 1
ATOM 2101 C C . LEU A 1 300 ? 18.015 0.387 -39.282 1.00 28.62 300 LEU A C 1
ATOM 2102 O O . LEU A 1 300 ? 18.473 -0.678 -38.850 1.00 26.96 300 LEU A O 1
ATOM 2107 N N . ARG A 1 301 ? 16.730 0.746 -39.137 1.00 26.55 301 ARG A N 1
ATOM 2108 C CA . ARG A 1 301 ? 15.742 -0.152 -38.566 1.00 24.63 301 ARG A CA 1
ATOM 2109 C C . ARG A 1 301 ? 14.581 -0.210 -39.521 1.00 25.64 301 ARG A C 1
ATOM 2110 O O . ARG A 1 301 ? 14.017 0.826 -39.890 1.00 25.45 301 ARG A O 1
ATOM 2118 N N . GLU A 1 302 ? 14.210 -1.425 -39.898 1.00 20.42 302 GLU A N 1
ATOM 2119 C CA . GLU A 1 302 ? 13.062 -1.632 -40.765 1.00 21.05 302 GLU A CA 1
ATOM 2120 C C . GLU A 1 302 ? 12.035 -2.453 -40.022 1.00 24.28 302 GLU A C 1
ATOM 2121 O O . GLU A 1 302 ? 12.395 -3.377 -39.287 1.00 20.52 302 GLU A O 1
ATOM 2127 N N . GLU A 1 303 ? 10.757 -2.099 -40.198 1.00 21.95 303 GLU A N 1
ATOM 2128 C CA . GLU A 1 303 ? 9.631 -2.819 -39.605 1.00 20.13 303 GLU A CA 1
ATOM 2129 C C . GLU A 1 303 ? 8.608 -3.090 -40.676 1.00 23.73 303 GLU A C 1
ATOM 2130 O O . GLU A 1 303 ? 8.088 -2.154 -41.290 1.00 23.47 303 GLU A O 1
ATOM 2136 N N . GLU A 1 304 ? 8.333 -4.360 -40.913 1.00 21.05 304 GLU A N 1
ATOM 2137 C CA . GLU A 1 304 ? 7.328 -4.741 -41.895 1.00 22.99 304 GLU A CA 1
ATOM 2138 C C . GLU A 1 304 ? 5.966 -4.739 -41.226 1.00 25.89 304 GLU A C 1
ATOM 2139 O O . GLU A 1 304 ? 5.868 -4.888 -40.015 1.00 24.97 304 GLU A O 1
ATOM 2145 N N . PHE A 1 305 ? 4.928 -4.541 -42.003 1.00 22.02 305 PHE A N 1
ATOM 2146 C CA . PHE A 1 305 ? 3.564 -4.611 -41.503 1.00 20.57 305 PHE A CA 1
ATOM 2147 C C . PHE A 1 305 ? 2.627 -4.939 -42.641 1.00 24.73 305 PHE A C 1
ATOM 2148 O O . PHE A 1 305 ? 2.783 -4.429 -43.745 1.00 24.87 305 PHE A O 1
ATOM 2156 N N . ALA A 1 306 ? 1.661 -5.798 -42.358 1.00 20.71 306 ALA A N 1
ATOM 2157 C CA . ALA A 1 306 ? 0.625 -6.208 -43.277 1.00 21.10 306 ALA A CA 1
ATOM 2158 C C . ALA A 1 306 ? -0.461 -5.140 -43.326 1.00 26.20 306 ALA A C 1
ATOM 2159 O O . ALA A 1 306 ? -0.824 -4.538 -42.304 1.00 26.26 306 ALA A O 1
ATOM 2161 N N . VAL A 1 307 ? -0.977 -4.912 -44.529 1.00 23.82 307 VAL A N 1
ATOM 2162 C CA . VAL A 1 307 ? -2.135 -4.055 -44.748 1.00 23.54 307 VAL A CA 1
ATOM 2163 C C . VAL A 1 307 ? -3.076 -4.984 -45.487 1.00 29.68 307 VAL A C 1
ATOM 2164 O O . VAL A 1 307 ? -2.759 -5.423 -46.594 1.00 30.06 307 VAL A O 1
ATOM 2168 N N . GLU A 1 308 ? -4.200 -5.322 -44.861 1.00 26.76 308 GLU A N 1
ATOM 2169 C CA . GLU A 1 308 ? -5.197 -6.190 -45.471 1.00 29.19 308 GLU A CA 1
ATOM 2170 C C . GLU A 1 308 ? -5.915 -5.472 -46.644 1.00 35.88 308 GLU A C 1
ATOM 2171 O O . GLU A 1 308 ? -5.767 -4.258 -46.831 1.00 34.66 308 GLU A O 1
ATOM 2177 N N . LYS A 1 309 ? -6.681 -6.221 -47.434 1.00 36.39 309 LYS A N 1
ATOM 2178 C CA . LYS A 1 309 ? -7.479 -5.657 -48.529 1.00 37.77 309 LYS A CA 1
ATOM 2179 C C . LYS A 1 309 ? -8.611 -4.846 -47.910 1.00 39.69 309 LYS A C 1
ATOM 2180 O O . LYS A 1 309 ? -9.056 -5.177 -46.810 1.00 37.93 309 LYS A O 1
ATOM 2186 N N . GLY A 1 310 ? -9.077 -3.813 -48.616 1.00 36.42 310 GLY A N 1
ATOM 2187 C CA . GLY A 1 310 ? -10.211 -3.005 -48.181 1.00 35.29 310 GLY A CA 1
ATOM 2188 C C . GLY A 1 310 ? -9.954 -1.957 -47.119 1.00 37.12 310 GLY A C 1
ATOM 2189 O O . GLY A 1 310 ? -10.898 -1.481 -46.476 1.00 37.38 310 GLY A O 1
ATOM 2190 N N . VAL A 1 311 ? -8.687 -1.547 -46.949 1.00 30.13 311 VAL A N 1
ATOM 2191 C CA . VAL A 1 311 ? -8.374 -0.515 -45.952 1.00 27.05 311 VAL A CA 1
ATOM 2192 C C . VAL A 1 311 ? -8.642 0.846 -46.585 1.00 33.20 311 VAL A C 1
ATOM 2193 O O . VAL A 1 311 ? -8.135 1.136 -47.671 1.00 35.33 311 VAL A O 1
ATOM 2197 N N . LYS A 1 312 ? -9.427 1.681 -45.896 1.00 29.18 312 LYS A N 1
ATOM 2198 C CA . LYS A 1 312 ? -9.788 3.013 -46.365 1.00 30.27 312 LYS A CA 1
ATOM 2199 C C . LYS A 1 312 ? -8.636 3.992 -46.156 1.00 34.13 312 LYS A C 1
ATOM 2200 O O . LYS A 1 312 ? -8.409 4.877 -46.987 1.00 33.71 312 LYS A O 1
ATOM 2206 N N . GLU A 1 313 ? -7.894 3.810 -45.051 1.00 28.54 313 GLU A N 1
ATOM 2207 C CA . GLU A 1 313 ? -6.789 4.671 -44.676 1.00 27.72 313 GLU A CA 1
ATOM 2208 C C . GLU A 1 313 ? -5.928 4.024 -43.627 1.00 29.97 313 GLU A C 1
ATOM 2209 O O . GLU A 1 313 ? -6.415 3.317 -42.751 1.00 29.69 313 GLU A O 1
ATOM 2215 N N . ILE A 1 314 ? -4.643 4.338 -43.680 1.00 25.58 314 ILE A N 1
ATOM 2216 C CA . ILE A 1 314 ? -3.687 4.016 -42.644 1.00 22.43 314 ILE A CA 1
ATOM 2217 C C . ILE A 1 314 ? -3.044 5.341 -42.249 1.00 22.76 314 ILE A C 1
ATOM 2218 O O . ILE A 1 314 ? -2.844 6.206 -43.098 1.00 20.62 314 ILE A O 1
ATOM 2223 N N . THR A 1 315 ? -2.742 5.496 -40.961 1.00 19.66 315 THR A N 1
ATOM 2224 C CA . THR A 1 315 ? -1.920 6.596 -40.460 1.00 18.60 315 THR A CA 1
ATOM 2225 C C . THR A 1 315 ? -0.699 5.852 -39.963 1.00 22.08 315 THR A C 1
ATOM 2226 O O . THR A 1 315 ? -0.830 4.749 -39.418 1.00 19.74 315 THR A O 1
ATOM 2230 N N . VAL A 1 316 ? 0.477 6.388 -40.254 1.00 19.44 316 VAL A N 1
ATOM 2231 C CA . VAL A 1 316 ? 1.761 5.733 -39.995 1.00 18.21 316 VAL A CA 1
ATOM 2232 C C . VAL A 1 316 ? 2.610 6.700 -39.198 1.00 18.80 316 VAL A C 1
ATOM 2233 O O . VAL A 1 316 ? 2.814 7.835 -39.614 1.00 19.39 316 VAL A O 1
ATOM 2237 N N . HIS A 1 317 ? 3.050 6.263 -38.025 1.00 14.09 317 HIS A N 1
ATOM 2238 C CA . HIS A 1 317 ? 3.790 7.111 -37.110 1.00 14.24 317 HIS A CA 1
ATOM 2239 C C . HIS A 1 317 ? 5.065 6.477 -36.636 1.00 19.93 317 HIS A C 1
ATOM 2240 O O . HIS A 1 317 ? 5.043 5.345 -36.156 1.00 19.42 317 HIS A O 1
ATOM 2247 N N . TRP A 1 318 ? 6.161 7.234 -36.704 1.00 18.47 318 TRP A N 1
ATOM 2248 C CA . TRP A 1 318 ? 7.427 6.784 -36.143 1.00 18.79 318 TRP A CA 1
ATOM 2249 C C . TRP A 1 318 ? 7.768 7.784 -35.032 1.00 20.18 318 TRP A C 1
ATOM 2250 O O . TRP A 1 318 ? 8.169 8.911 -35.310 1.00 20.80 318 TRP A O 1
ATOM 2261 N N . LEU A 1 319 ? 7.545 7.389 -33.778 1.00 16.41 319 LEU A N 1
ATOM 2262 C CA . LEU A 1 319 ? 7.868 8.238 -32.616 1.00 15.42 319 LEU A CA 1
ATOM 2263 C C . LEU A 1 319 ? 9.291 7.976 -32.248 1.00 19.30 319 LEU A C 1
ATOM 2264 O O . LEU A 1 319 ? 9.710 6.825 -32.236 1.00 18.90 319 LEU A O 1
ATOM 2269 N N . SER A 1 320 ? 10.052 9.045 -31.989 1.00 19.17 320 SER A N 1
ATOM 2270 C CA . SER A 1 320 ? 11.476 8.960 -31.663 1.00 20.33 320 SER A CA 1
ATOM 2271 C C . SER A 1 320 ? 11.854 10.028 -30.630 1.00 24.44 320 SER A C 1
ATOM 2272 O O . SER A 1 320 ? 11.108 10.980 -30.428 1.00 22.73 320 SER A O 1
ATOM 2275 N N . ASN A 1 321 ? 13.016 9.876 -29.998 1.00 25.72 321 ASN A N 1
ATOM 2276 C CA . ASN A 1 321 ? 13.514 10.873 -29.061 1.00 27.54 321 ASN A CA 1
ATOM 2277 C C . ASN A 1 321 ? 14.217 12.002 -29.833 1.00 35.32 321 ASN A C 1
ATOM 2278 O O . ASN A 1 321 ? 14.552 13.030 -29.244 1.00 37.91 321 ASN A O 1
ATOM 2283 N N . HIS A 1 322 ? 14.409 11.846 -31.146 1.00 30.96 322 HIS A N 1
ATOM 2284 C CA . HIS A 1 322 ? 15.007 12.936 -31.909 1.00 31.48 322 HIS A CA 1
ATOM 2285 C C . HIS A 1 322 ? 14.297 13.104 -33.254 1.00 34.51 322 HIS A C 1
ATOM 2286 O O . HIS A 1 322 ? 13.536 12.236 -33.694 1.00 31.10 322 HIS A O 1
ATOM 2293 N N . SER A 1 323 ? 14.514 14.260 -33.866 1.00 32.81 323 SER A N 1
ATOM 2294 C CA . SER A 1 323 ? 13.837 14.721 -35.072 1.00 32.57 323 SER A CA 1
ATOM 2295 C C . SER A 1 323 ? 14.637 14.581 -36.357 1.00 36.39 323 SER A C 1
ATOM 2296 O O . SER A 1 323 ? 14.099 14.853 -37.433 1.00 36.23 323 SER A O 1
ATOM 2299 N N . SER A 1 324 ? 15.901 14.151 -36.264 1.00 34.12 324 SER A N 1
ATOM 2300 C CA . SER A 1 324 ? 16.786 14.115 -37.429 1.00 36.48 324 SER A CA 1
ATOM 2301 C C . SER A 1 324 ? 16.823 12.791 -38.207 1.00 41.69 324 SER A C 1
ATOM 2302 O O . SER A 1 324 ? 17.521 12.723 -39.216 1.00 42.80 324 SER A O 1
ATOM 2305 N N . GLY A 1 325 ? 16.042 11.791 -37.793 1.00 36.87 325 GLY A N 1
ATOM 2306 C CA . GLY A 1 325 ? 16.000 10.509 -38.498 1.00 36.04 325 GLY A CA 1
ATOM 2307 C C . GLY A 1 325 ? 15.365 10.579 -39.876 1.00 38.30 325 GLY A C 1
ATOM 2308 O O . GLY A 1 325 ? 14.472 11.389 -40.104 1.00 36.82 325 GLY A O 1
ATOM 2309 N N . ASN A 1 326 ? 15.850 9.758 -40.817 1.00 36.10 326 ASN A N 1
ATOM 2310 C CA . ASN A 1 326 ? 15.279 9.717 -42.166 1.00 36.43 326 ASN A CA 1
ATOM 2311 C C . ASN A 1 326 ? 14.285 8.566 -42.249 1.00 37.43 326 ASN A C 1
ATOM 2312 O O . ASN A 1 326 ? 14.655 7.408 -42.037 1.00 35.82 326 ASN A O 1
ATOM 2317 N N . ILE A 1 327 ? 13.014 8.896 -42.495 1.00 33.92 327 ILE A N 1
ATOM 2318 C CA . ILE A 1 327 ? 11.923 7.924 -42.582 1.00 31.76 327 ILE A CA 1
ATOM 2319 C C . ILE A 1 327 ? 11.547 7.644 -44.024 1.00 37.11 327 ILE A C 1
ATOM 2320 O O . ILE A 1 327 ? 11.322 8.563 -44.804 1.00 38.27 327 ILE A O 1
ATOM 2325 N N . LYS A 1 328 ? 11.450 6.365 -44.362 1.00 33.31 328 LYS A N 1
ATOM 2326 C CA . LYS A 1 328 ? 11.043 5.919 -45.675 1.00 32.25 328 LYS A CA 1
ATOM 2327 C C . LYS A 1 328 ? 10.016 4.819 -45.511 1.00 33.36 328 LYS A C 1
ATOM 2328 O O . LYS A 1 328 ? 10.249 3.841 -44.808 1.00 33.19 328 LYS A O 1
ATOM 2330 N N . LEU A 1 329 ? 8.857 5.003 -46.118 1.00 29.29 329 LEU A N 1
ATOM 2331 C CA . LEU A 1 329 ? 7.794 4.004 -46.114 1.00 27.41 329 LEU A CA 1
ATOM 2332 C C . LEU A 1 329 ? 7.724 3.400 -47.514 1.00 30.34 329 LEU A C 1
ATOM 2333 O O . LEU A 1 329 ? 7.669 4.129 -48.485 1.00 31.41 329 LEU A O 1
ATOM 2338 N N . THR A 1 330 ? 7.844 2.091 -47.587 1.00 25.88 330 THR A N 1
ATOM 2339 C CA . THR A 1 330 ? 7.839 1.369 -48.868 1.00 27.62 330 THR A CA 1
ATOM 2340 C C . THR A 1 330 ? 6.560 0.558 -48.949 1.00 29.68 330 THR A C 1
ATOM 2341 O O . THR A 1 330 ? 6.240 -0.105 -47.991 1.00 27.52 330 THR A O 1
ATOM 2345 N N . ASP A 1 331 ? 5.892 0.629 -50.093 1.00 27.49 331 ASP A N 1
ATOM 2346 C CA . ASP A 1 331 ? 4.663 -0.148 -50.353 1.00 27.02 331 ASP A CA 1
ATOM 2347 C C . ASP A 1 331 ? 5.003 -1.582 -50.785 1.00 28.82 331 ASP A C 1
ATOM 2348 O O . ASP A 1 331 ? 6.150 -1.914 -50.927 1.00 25.35 331 ASP A O 1
ATOM 2353 N N . PRO A 1 332 ? 3.987 -2.439 -50.960 1.00 26.21 332 PRO A N 1
ATOM 2354 C CA . PRO A 1 332 ? 4.198 -3.826 -51.340 1.00 27.40 332 PRO A CA 1
ATOM 2355 C C . PRO A 1 332 ? 4.940 -4.008 -52.680 1.00 31.73 332 PRO A C 1
ATOM 2356 O O . PRO A 1 332 ? 5.554 -5.005 -52.855 1.00 29.67 332 PRO A O 1
ATOM 2360 N N . ARG A 1 333 ? 4.878 -3.005 -53.552 1.00 30.36 333 ARG A N 1
ATOM 2361 C CA . ARG A 1 333 ? 5.579 -3.057 -54.855 1.00 32.04 333 ARG A CA 1
ATOM 2362 C C . ARG A 1 333 ? 6.993 -2.509 -54.751 1.00 37.58 333 ARG A C 1
ATOM 2363 O O . ARG A 1 333 ? 7.734 -2.536 -55.734 1.00 37.62 333 ARG A O 1
ATOM 2371 N N . GLY A 1 334 ? 7.336 -1.954 -53.594 1.00 32.87 334 GLY A N 1
ATOM 2372 C CA . GLY A 1 334 ? 8.661 -1.372 -53.414 1.00 33.60 334 GLY A CA 1
ATOM 2373 C C . GLY A 1 334 ? 8.702 0.126 -53.655 1.00 38.06 334 GLY A C 1
ATOM 2374 O O . GLY A 1 334 ? 9.750 0.752 -53.470 1.00 39.21 334 GLY A O 1
ATOM 2375 N N . LYS A 1 335 ? 7.560 0.720 -54.016 1.00 34.08 335 LYS A N 1
ATOM 2376 C CA . LYS A 1 335 ? 7.475 2.155 -54.268 1.00 34.78 335 LYS A CA 1
ATOM 2377 C C . LYS A 1 335 ? 7.647 2.931 -52.959 1.00 40.03 335 LYS A C 1
ATOM 2378 O O . LYS A 1 335 ? 6.890 2.702 -52.006 1.00 37.25 335 LYS A O 1
ATOM 2384 N N . PRO A 1 336 ? 8.660 3.819 -52.874 1.00 39.62 336 PRO A N 1
ATOM 2385 C CA . PRO A 1 336 ? 8.854 4.562 -51.627 1.00 39.41 336 PRO A CA 1
ATOM 2386 C C . PRO A 1 336 ? 7.897 5.739 -51.466 1.00 45.89 336 PRO A C 1
ATOM 2387 O O . PRO A 1 336 ? 7.256 6.178 -52.414 1.00 45.80 336 PRO A O 1
ATOM 2391 N N . PHE A 1 337 ? 7.805 6.217 -50.231 1.00 44.82 337 PHE A N 1
ATOM 2392 C CA . PHE A 1 337 ? 7.011 7.336 -49.741 1.00 45.37 337 PHE A CA 1
ATOM 2393 C C . PHE A 1 337 ? 7.873 7.997 -48.646 1.00 51.15 337 PHE A C 1
ATOM 2394 O O . PHE A 1 337 ? 8.313 7.335 -47.689 1.00 49.10 337 PHE A O 1
ATOM 2402 N N . LYS A 1 338 ? 8.171 9.285 -48.835 1.00 49.87 338 LYS A N 1
ATOM 2403 C CA . LYS A 1 338 ? 8.990 10.059 -47.903 1.00 49.81 338 LYS A CA 1
ATOM 2404 C C . LYS A 1 338 ? 8.257 11.324 -47.453 1.00 53.43 338 LYS A C 1
ATOM 2405 O O . LYS A 1 338 ? 8.831 12.141 -46.734 1.00 54.74 338 LYS A O 1
ATOM 2411 N N . ASP A 1 339 ? 6.966 11.452 -47.829 1.00 48.44 339 ASP A N 1
ATOM 2412 C CA . ASP A 1 339 ? 6.109 12.591 -47.495 1.00 47.95 339 ASP A CA 1
ATOM 2413 C C . ASP A 1 339 ? 5.553 12.523 -46.051 1.00 44.69 339 ASP A C 1
ATOM 2414 O O . ASP A 1 339 ? 4.334 12.499 -45.813 1.00 43.55 339 ASP A O 1
ATOM 2419 N N . PHE A 1 340 ? 6.481 12.472 -45.095 1.00 36.99 340 PHE A N 1
ATOM 2420 C CA . PHE A 1 340 ? 6.165 12.432 -43.676 1.00 34.07 340 PHE A CA 1
ATOM 2421 C C . PHE A 1 340 ? 6.295 13.818 -43.096 1.00 38.15 340 PHE A C 1
ATOM 2422 O O . PHE A 1 340 ? 7.246 14.543 -43.418 1.00 38.83 340 PHE A O 1
ATOM 2430 N N . SER A 1 341 ? 5.376 14.175 -42.222 1.00 34.16 341 SER A N 1
ATOM 2431 C CA . SER A 1 341 ? 5.462 15.440 -41.522 1.00 34.27 341 SER A CA 1
ATOM 2432 C C . SER A 1 341 ? 6.202 15.135 -40.219 1.00 39.22 341 SER A C 1
ATOM 2433 O O . SER A 1 341 ? 6.244 13.975 -39.796 1.00 40.69 341 SER A O 1
ATOM 2436 N N . ILE A 1 342 ? 6.782 16.150 -39.594 1.00 33.61 342 ILE A N 1
ATOM 2437 C CA . ILE A 1 342 ? 7.451 16.019 -38.307 1.00 32.74 342 ILE A CA 1
ATOM 2438 C C . ILE A 1 342 ? 6.726 16.939 -37.309 1.00 34.02 342 ILE A C 1
ATOM 2439 O O . ILE A 1 342 ? 6.269 18.025 -37.677 1.00 31.83 342 ILE A O 1
ATOM 2444 N N . ALA A 1 343 ? 6.543 16.461 -36.083 1.00 30.20 343 ALA A N 1
ATOM 2445 C CA . ALA A 1 343 ? 5.912 17.253 -35.037 1.00 30.19 343 ALA A CA 1
ATOM 2446 C C . ALA A 1 343 ? 6.465 16.817 -33.695 1.00 34.92 343 ALA A C 1
ATOM 2447 O O . ALA A 1 343 ? 6.996 15.705 -33.572 1.00 34.54 343 ALA A O 1
ATOM 2449 N N . LYS A 1 344 ? 6.381 17.700 -32.693 1.00 30.37 344 LYS A N 1
ATOM 2450 C CA . LYS A 1 344 ? 6.797 17.324 -31.354 1.00 29.46 344 LYS A CA 1
ATOM 2451 C C . LYS A 1 344 ? 5.654 16.447 -30.814 1.00 32.92 344 LYS A C 1
ATOM 2452 O O . LYS A 1 344 ? 4.517 16.582 -31.261 1.00 31.34 344 LYS A O 1
ATOM 2458 N N . THR A 1 345 ? 5.936 15.560 -29.868 1.00 30.17 345 THR A N 1
ATOM 2459 C CA . THR A 1 345 ? 4.848 14.812 -29.240 1.00 29.58 345 THR A CA 1
ATOM 2460 C C . THR A 1 345 ? 4.370 15.667 -28.068 1.00 35.03 345 THR A C 1
ATOM 2461 O O . THR A 1 345 ? 5.034 16.644 -27.722 1.00 36.39 345 THR A O 1
ATOM 2465 N N . ALA A 1 346 ? 3.244 15.336 -27.476 1.00 30.98 346 ALA A N 1
ATOM 2466 C CA . ALA A 1 346 ? 2.731 16.229 -26.423 1.00 30.33 346 ALA A CA 1
ATOM 2467 C C . ALA A 1 346 ? 2.260 15.419 -25.221 1.00 33.38 346 ALA A C 1
ATOM 2468 O O . ALA A 1 346 ? 2.259 14.208 -25.305 1.00 32.60 346 ALA A O 1
ATOM 2470 N N . ASP A 1 347 ? 1.865 16.116 -24.157 1.00 30.65 347 ASP A N 1
ATOM 2471 C CA . ASP A 1 347 ? 1.308 15.506 -22.919 1.00 29.26 347 ASP A CA 1
ATOM 2472 C C . ASP A 1 347 ? 2.182 14.334 -22.448 1.00 29.46 347 ASP A C 1
ATOM 2473 O O . ASP A 1 347 ? 3.360 14.521 -22.183 1.00 27.16 347 ASP A O 1
ATOM 2478 N N . VAL A 1 348 ? 1.556 13.180 -22.310 1.00 26.22 348 VAL A N 1
ATOM 2479 C CA . VAL A 1 348 ? 2.161 11.891 -21.908 1.00 25.53 348 VAL A CA 1
ATOM 2480 C C . VAL A 1 348 ? 3.458 11.648 -22.676 1.00 28.97 348 VAL A C 1
ATOM 2481 O O . VAL A 1 348 ? 4.355 11.130 -22.061 1.00 28.29 348 VAL A O 1
ATOM 2485 N N . PHE A 1 349 ? 3.525 12.019 -23.958 1.00 25.91 349 PHE A N 1
ATOM 2486 C CA . PHE A 1 349 ? 4.759 11.799 -24.710 1.00 26.04 349 PHE A CA 1
ATOM 2487 C C . PHE A 1 349 ? 5.572 13.101 -24.886 1.00 31.87 349 PHE A C 1
ATOM 2488 O O . PHE A 1 349 ? 6.464 13.144 -25.736 1.00 33.16 349 PHE A O 1
ATOM 2496 N N . GLU A 1 350 ? 5.322 14.138 -24.063 1.00 26.67 350 GLU A N 1
ATOM 2497 C CA . GLU A 1 350 ? 6.099 15.382 -24.128 1.00 26.79 350 GLU A CA 1
ATOM 2498 C C . GLU A 1 350 ? 7.623 15.088 -24.127 1.00 29.23 350 GLU A C 1
ATOM 2499 O O . GLU A 1 350 ? 8.093 14.221 -23.374 1.00 27.77 350 GLU A O 1
ATOM 2505 N N . GLY A 1 351 ? 8.357 15.783 -24.993 1.00 26.77 351 GLY A N 1
ATOM 2506 C CA . GLY A 1 351 ? 9.806 15.642 -25.084 1.00 27.74 351 GLY A CA 1
ATOM 2507 C C . GLY A 1 351 ? 10.316 14.858 -26.275 1.00 34.62 351 GLY A C 1
ATOM 2508 O O . GLY A 1 351 ? 11.515 14.838 -26.524 1.00 37.13 351 GLY A O 1
ATOM 2509 N N . GLY A 1 352 ? 9.421 14.202 -27.002 1.00 30.65 352 GLY A N 1
ATOM 2510 C CA . GLY A 1 352 ? 9.785 13.412 -28.169 1.00 29.95 352 GLY A CA 1
ATOM 2511 C C . GLY A 1 352 ? 9.317 14.023 -29.471 1.00 31.10 352 GLY A C 1
ATOM 2512 O O . GLY A 1 352 ? 8.838 15.165 -29.504 1.00 31.12 352 GLY A O 1
ATOM 2513 N N . PHE A 1 353 ? 9.468 13.255 -30.546 1.00 23.17 353 PHE A N 1
ATOM 2514 C CA . PHE A 1 353 ? 9.109 13.652 -31.899 1.00 22.21 353 PHE A CA 1
ATOM 2515 C C . PHE A 1 353 ? 8.357 12.538 -32.567 1.00 22.78 353 PHE A C 1
ATOM 2516 O O . PHE A 1 353 ? 8.505 11.376 -32.195 1.00 18.90 353 PHE A O 1
ATOM 2524 N N . VAL A 1 354 ? 7.570 12.899 -33.556 1.00 20.31 354 VAL A N 1
ATOM 2525 C CA . VAL A 1 354 ? 6.798 11.946 -34.333 1.00 20.27 354 VAL A CA 1
ATOM 2526 C C . VAL A 1 354 ? 6.814 12.346 -35.791 1.00 24.24 354 VAL A C 1
ATOM 2527 O O . VAL A 1 354 ? 6.581 13.504 -36.129 1.00 24.67 354 VAL A O 1
ATOM 2531 N N . HIS A 1 355 ? 7.142 11.384 -36.638 1.00 20.90 355 HIS A N 1
ATOM 2532 C CA . HIS A 1 355 ? 7.073 11.518 -38.083 1.00 21.66 355 HIS A CA 1
ATOM 2533 C C . HIS A 1 355 ? 5.772 10.838 -38.452 1.00 24.11 355 HIS A C 1
ATOM 2534 O O . HIS A 1 355 ? 5.577 9.661 -38.108 1.00 22.86 355 HIS A O 1
ATOM 2541 N N . SER A 1 356 ? 4.869 11.561 -39.115 1.00 19.77 356 SER A N 1
ATOM 2542 C CA . SER A 1 356 ? 3.587 10.980 -39.473 1.00 18.23 356 SER A CA 1
ATOM 2543 C C . SER A 1 356 ? 3.260 11.076 -40.932 1.00 26.11 356 SER A C 1
ATOM 2544 O O . SER A 1 356 ? 3.726 11.974 -41.642 1.00 26.37 356 SER A O 1
ATOM 2547 N N . ALA A 1 357 ? 2.412 10.139 -41.370 1.00 22.49 357 ALA A N 1
ATOM 2548 C CA . ALA A 1 357 ? 1.894 10.093 -42.733 1.00 23.99 357 ALA A CA 1
ATOM 2549 C C . ALA A 1 357 ? 0.502 9.484 -42.686 1.00 28.83 357 ALA A C 1
ATOM 2550 O O . ALA A 1 357 ? 0.172 8.739 -41.762 1.00 26.94 357 ALA A O 1
ATOM 2552 N N . ALA A 1 358 ? -0.317 9.847 -43.659 1.00 28.19 358 ALA A N 1
ATOM 2553 C CA . ALA A 1 358 ? -1.661 9.323 -43.825 1.00 29.09 358 ALA A CA 1
ATOM 2554 C C . ALA A 1 358 ? -1.778 8.913 -45.289 1.00 34.95 358 ALA A C 1
ATOM 2555 O O . ALA A 1 358 ? -1.482 9.711 -46.192 1.00 35.98 358 ALA A O 1
ATOM 2557 N N . ILE A 1 359 ? -2.109 7.632 -45.518 1.00 31.48 359 ILE A N 1
ATOM 2558 C CA . ILE A 1 359 ? -2.225 7.057 -46.857 1.00 32.51 359 ILE A CA 1
ATOM 2559 C C . ILE A 1 359 ? -3.657 6.616 -47.086 1.00 34.40 359 ILE A C 1
ATOM 2560 O O . ILE A 1 359 ? -4.157 5.726 -46.388 1.00 30.65 359 ILE A O 1
ATOM 2565 N N . LYS A 1 360 ? -4.306 7.231 -48.087 1.00 31.64 360 LYS A N 1
ATOM 2566 C CA . LYS A 1 360 ? -5.675 6.890 -48.475 1.00 31.73 360 LYS A CA 1
ATOM 2567 C C . LYS A 1 360 ? -5.608 5.627 -49.311 1.00 34.27 360 LYS A C 1
ATOM 2568 O O . LYS A 1 360 ? -4.666 5.462 -50.101 1.00 34.71 360 LYS A O 1
ATOM 2574 N N . ASN A 1 361 ? -6.599 4.732 -49.140 1.00 30.58 361 ASN A N 1
ATOM 2575 C CA . ASN A 1 361 ? -6.729 3.471 -49.877 1.00 31.34 361 ASN A CA 1
ATOM 2576 C C . ASN A 1 361 ? -5.385 2.772 -50.102 1.00 36.40 361 ASN A C 1
ATOM 2577 O O . ASN A 1 361 ? -4.956 2.600 -51.254 1.00 37.61 361 ASN A O 1
ATOM 2582 N N . PRO A 1 362 ? -4.675 2.396 -49.016 1.00 31.66 362 PRO A N 1
ATOM 2583 C CA . PRO A 1 362 ? -3.364 1.759 -49.202 1.00 30.08 362 PRO A CA 1
ATOM 2584 C C . PRO A 1 362 ? -3.470 0.401 -49.879 1.00 35.19 362 PRO A C 1
ATOM 2585 O O . PRO A 1 362 ? -4.418 -0.334 -49.615 1.00 34.41 362 PRO A O 1
ATOM 2589 N N . ALA A 1 363 ? -2.500 0.082 -50.756 1.00 31.88 363 ALA A N 1
ATOM 2590 C CA . ALA A 1 363 ? -2.440 -1.193 -51.451 1.00 33.41 363 ALA A CA 1
ATOM 2591 C C . ALA A 1 363 ? -2.266 -2.312 -50.410 1.00 37.21 363 ALA A C 1
ATOM 2592 O O . ALA A 1 363 ? -1.547 -2.133 -49.426 1.00 34.45 363 ALA A O 1
ATOM 2594 N N . ALA A 1 364 ? -2.975 -3.432 -50.593 1.00 35.41 364 ALA A N 1
ATOM 2595 C CA . ALA A 1 364 ? -2.894 -4.566 -49.675 1.00 33.69 364 ALA A CA 1
ATOM 2596 C C . ALA A 1 364 ? -1.586 -5.263 -49.866 1.00 36.55 364 ALA A C 1
ATOM 2597 O O . ALA A 1 364 ? -1.074 -5.314 -50.986 1.00 36.70 364 ALA A O 1
ATOM 2599 N N . GLY A 1 365 ? -1.047 -5.799 -48.779 1.00 31.45 365 GLY A N 1
ATOM 2600 C CA . GLY A 1 365 ? 0.218 -6.512 -48.817 1.00 30.58 365 GLY A CA 1
ATOM 2601 C C . GLY A 1 365 ? 1.146 -6.081 -47.703 1.00 32.29 365 GLY A C 1
ATOM 2602 O O . GLY A 1 365 ? 0.712 -5.467 -46.722 1.00 31.22 365 GLY A O 1
ATOM 2603 N N . THR A 1 366 ? 2.421 -6.433 -47.838 1.00 27.44 366 THR A N 1
ATOM 2604 C CA . THR A 1 366 ? 3.426 -6.123 -46.841 1.00 26.29 366 THR A CA 1
ATOM 2605 C C . THR A 1 366 ? 4.085 -4.789 -47.152 1.00 29.66 366 THR A C 1
ATOM 2606 O O . THR A 1 366 ? 4.801 -4.645 -48.155 1.00 31.20 366 THR A O 1
ATOM 2610 N N . TRP A 1 367 ? 3.862 -3.838 -46.275 1.00 22.99 367 TRP A N 1
ATOM 2611 C CA . TRP A 1 367 ? 4.482 -2.524 -46.324 1.00 23.06 367 TRP A CA 1
ATOM 2612 C C . TRP A 1 367 ? 5.676 -2.605 -45.411 1.00 25.24 367 TRP A C 1
ATOM 2613 O O . TRP A 1 367 ? 5.775 -3.532 -44.618 1.00 24.63 367 TRP A O 1
ATOM 2624 N N . LYS A 1 368 ? 6.561 -1.614 -45.483 1.00 23.17 368 LYS A N 1
ATOM 2625 C CA . LYS A 1 368 ? 7.757 -1.583 -44.658 1.00 21.57 368 LYS A CA 1
ATOM 2626 C C . LYS A 1 368 ? 8.123 -0.153 -44.352 1.00 24.21 368 LYS A C 1
ATOM 2627 O O . LYS A 1 368 ? 8.163 0.700 -45.248 1.00 23.52 368 LYS A O 1
ATOM 2633 N N . ILE A 1 369 ? 8.370 0.118 -43.070 1.00 21.32 369 ILE A N 1
ATOM 2634 C CA . ILE A 1 369 ? 8.847 1.423 -42.640 1.00 20.53 369 ILE A CA 1
ATOM 2635 C C . ILE A 1 369 ? 10.341 1.262 -42.401 1.00 22.58 369 ILE A C 1
ATOM 2636 O O . ILE A 1 369 ? 10.787 0.196 -41.970 1.00 22.59 369 ILE A O 1
ATOM 2641 N N . ALA A 1 370 ? 11.102 2.305 -42.683 1.00 20.35 370 ALA A N 1
ATOM 2642 C CA . ALA A 1 370 ? 12.532 2.305 -42.451 1.00 21.57 370 ALA A CA 1
ATOM 2643 C C . ALA A 1 370 ? 12.927 3.618 -41.801 1.00 27.61 370 ALA A C 1
ATOM 2644 O O . ALA A 1 370 ? 12.485 4.677 -42.228 1.00 27.68 370 ALA A O 1
ATOM 2646 N N . SER A 1 371 ? 13.729 3.539 -40.744 1.00 25.42 371 SER A N 1
ATOM 2647 C CA . SER A 1 371 ? 14.266 4.720 -40.066 1.00 25.18 371 SER A CA 1
ATOM 2648 C C . SER A 1 371 ? 15.780 4.621 -40.123 1.00 29.04 371 SER A C 1
ATOM 2649 O O . SER A 1 371 ? 16.354 3.622 -39.681 1.00 27.41 371 SER A O 1
ATOM 2652 N N . SER A 1 372 ? 16.412 5.624 -40.729 1.00 27.52 372 SER A N 1
ATOM 2653 C CA . SER A 1 372 ? 17.867 5.691 -40.838 1.00 28.58 372 SER A CA 1
ATOM 2654 C C . SER A 1 372 ? 18.315 6.837 -39.957 1.00 30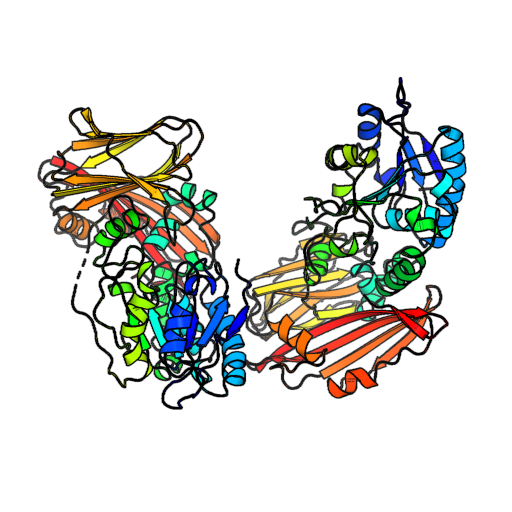.48 372 SER A C 1
ATOM 2655 O O . SER A 1 372 ? 17.863 7.963 -40.129 1.00 29.39 372 SER A O 1
ATOM 2658 N N . VAL A 1 373 ? 19.137 6.527 -38.960 1.00 28.50 373 VAL A N 1
ATOM 2659 C CA . VAL A 1 373 ? 19.619 7.513 -37.991 1.00 29.74 373 VAL A CA 1
ATOM 2660 C C . VAL A 1 373 ? 21.147 7.551 -37.943 1.00 35.19 373 VAL A C 1
ATOM 2661 O O . VAL A 1 373 ? 21.792 6.544 -38.220 1.00 34.62 373 VAL A O 1
ATOM 2665 N N . LYS A 1 374 ? 21.695 8.683 -37.522 1.00 35.76 374 LYS A N 1
ATOM 2666 C CA . LYS A 1 374 ? 23.156 8.889 -37.326 1.00 38.87 374 LYS A CA 1
ATOM 2667 C C . LYS A 1 374 ? 23.438 8.845 -35.825 1.00 45.20 374 LYS A C 1
ATOM 2668 O O . LYS A 1 374 ? 24.549 8.496 -35.436 1.00 45.20 374 LYS A O 1
ATOM 2670 N N . GLN A 1 375 ? 22.418 9.210 -35.049 1.00 43.13 375 GLN A N 1
ATOM 2671 C CA . GLN A 1 375 ? 22.415 9.233 -33.574 1.00 42.67 375 GLN A CA 1
ATOM 2672 C C . GLN A 1 375 ? 21.410 8.174 -33.107 1.00 42.51 375 GLN A C 1
ATOM 2673 O O . GLN A 1 375 ? 20.379 8.048 -33.726 1.00 40.37 375 GLN A O 1
ATOM 2679 N N . LYS A 1 376 ? 21.752 7.479 -32.036 1.00 37.00 376 LYS A N 1
ATOM 2680 C CA . LYS A 1 376 ? 20.987 6.398 -31.379 1.00 34.03 376 LYS A CA 1
ATOM 2681 C C . LYS A 1 376 ? 19.553 6.860 -31.084 1.00 32.74 376 LYS A C 1
ATOM 2682 O O . LYS A 1 376 ? 19.361 8.002 -30.648 1.00 29.87 376 LYS A O 1
ATOM 2688 N N . GLU A 1 377 ? 18.576 6.001 -31.371 1.00 27.39 377 GLU A N 1
ATOM 2689 C CA . GLU A 1 377 ? 17.179 6.385 -31.088 1.00 25.88 377 GLU A CA 1
ATOM 2690 C C . GLU A 1 377 ? 16.407 5.240 -30.441 1.00 28.13 377 GLU A C 1
ATOM 2691 O O . GLU A 1 377 ? 16.755 4.116 -30.651 1.00 26.47 377 GLU A O 1
ATOM 2697 N N . ALA A 1 378 ? 15.508 5.599 -29.537 1.00 26.09 378 ALA A N 1
ATOM 2698 C CA . ALA A 1 378 ? 14.476 4.660 -29.069 1.00 25.45 378 ALA A CA 1
ATOM 2699 C C . ALA A 1 378 ? 13.247 5.024 -29.915 1.00 25.17 378 ALA A C 1
ATOM 2700 O O . ALA A 1 378 ? 13.049 6.197 -30.193 1.00 24.89 378 ALA A O 1
ATOM 2702 N N . PHE A 1 379 ? 12.501 4.027 -30.356 1.00 18.52 379 PHE A N 1
ATOM 2703 C CA . PHE A 1 379 ? 11.353 4.315 -31.193 1.00 16.54 379 PHE A CA 1
ATOM 2704 C C . PHE A 1 379 ? 10.093 3.603 -30.769 1.00 18.82 379 PHE A C 1
ATOM 2705 O O . PHE A 1 379 ? 10.125 2.616 -30.038 1.00 19.07 379 PHE A O 1
ATOM 2713 N N . LEU A 1 380 ? 8.980 4.103 -31.272 1.00 15.30 380 LEU A N 1
ATOM 2714 C CA . LEU A 1 380 ? 7.662 3.519 -31.116 1.00 14.52 380 LEU A CA 1
ATOM 2715 C C . LEU A 1 380 ? 7.018 3.729 -32.466 1.00 17.90 380 LEU A C 1
ATOM 2716 O O . LEU A 1 380 ? 6.868 4.857 -32.909 1.00 16.61 380 LEU A O 1
ATOM 2721 N N . PHE A 1 381 ? 6.733 2.627 -33.150 1.00 15.48 381 PHE A N 1
ATOM 2722 C CA . PHE A 1 381 ? 6.163 2.594 -34.495 1.00 13.67 381 PHE A CA 1
ATOM 2723 C C . PHE A 1 381 ? 4.718 2.212 -34.382 1.00 18.62 381 PHE A C 1
ATOM 2724 O O . PHE A 1 381 ? 4.405 1.161 -33.829 1.00 17.20 381 PHE A O 1
ATOM 2732 N N . ILE A 1 382 ? 3.819 3.072 -34.899 1.00 14.31 382 ILE A N 1
ATOM 2733 C CA . ILE A 1 382 ? 2.383 2.827 -34.777 1.00 13.14 382 ILE A CA 1
ATOM 2734 C C . ILE A 1 382 ? 1.701 3.053 -36.099 1.00 15.76 382 ILE A C 1
ATOM 2735 O O . ILE A 1 382 ? 1.918 4.072 -36.761 1.00 14.95 382 ILE A O 1
ATOM 2740 N N . VAL A 1 383 ? 0.835 2.121 -36.446 1.00 13.00 383 VAL A N 1
ATOM 2741 C CA . VAL A 1 383 ? -0.013 2.213 -37.629 1.00 14.55 383 VAL A CA 1
ATOM 2742 C C . VAL A 1 383 ? -1.457 2.174 -37.145 1.00 18.61 383 VAL A C 1
ATOM 2743 O O . VAL A 1 383 ? -1.808 1.293 -36.362 1.00 19.17 383 VAL A O 1
ATOM 2747 N N . THR A 1 384 ? -2.296 3.099 -37.612 1.00 14.84 384 THR A N 1
ATOM 2748 C CA . THR A 1 384 ? -3.723 2.999 -37.303 1.00 15.69 384 THR A CA 1
ATOM 2749 C C . THR A 1 384 ? -4.391 2.629 -38.615 1.00 21.48 384 THR A C 1
ATOM 2750 O O . THR A 1 384 ? -3.868 2.961 -39.675 1.00 21.25 384 THR A O 1
ATOM 2754 N N . PHE A 1 385 ? -5.513 1.923 -38.549 1.00 20.41 385 PHE A N 1
ATOM 2755 C CA . PHE A 1 385 ? -6.234 1.468 -39.729 1.00 21.88 385 PHE A CA 1
ATOM 2756 C C . PHE A 1 385 ? -7.673 1.892 -39.685 1.00 26.39 385 PHE A C 1
ATOM 2757 O O . PHE A 1 385 ? -8.358 1.721 -38.661 1.00 25.51 385 PHE A O 1
ATOM 2765 N N . ASP A 1 386 ? -8.134 2.416 -40.819 1.00 22.61 386 ASP A N 1
ATOM 2766 C CA . ASP A 1 386 ? -9.544 2.726 -41.013 1.00 23.61 386 ASP A CA 1
ATOM 2767 C C . ASP A 1 386 ? -9.977 1.553 -41.937 1.00 28.26 386 ASP A C 1
ATOM 2768 O O . ASP A 1 386 ? -9.730 1.569 -43.142 1.00 29.30 386 ASP A O 1
ATOM 2773 N N . SER A 1 387 ? -10.508 0.497 -41.336 1.00 24.93 387 SER A N 1
ATOM 2774 C CA . SER A 1 387 ? -10.829 -0.734 -42.071 1.00 27.10 387 SER A CA 1
ATOM 2775 C C . SER A 1 387 ? -12.019 -1.468 -41.449 1.00 31.93 387 SER A C 1
ATOM 2776 O O . SER A 1 387 ? -12.151 -1.488 -40.219 1.00 30.23 387 SER A O 1
ATOM 2779 N N . PRO A 1 388 ? -12.856 -2.138 -42.268 1.00 32.02 388 PRO A N 1
ATOM 2780 C CA . PRO A 1 388 ? -13.978 -2.911 -41.699 1.00 32.89 388 PRO A CA 1
ATOM 2781 C C . PRO A 1 388 ? -13.510 -4.126 -40.890 1.00 34.94 388 PRO A C 1
ATOM 2782 O O . PRO A 1 388 ? -14.320 -4.734 -40.219 1.00 33.50 388 PRO A O 1
ATOM 2786 N N . LEU A 1 389 ? -12.194 -4.406 -40.919 1.00 30.99 389 LEU A N 1
ATOM 2787 C CA . LEU A 1 389 ? -11.603 -5.580 -40.215 1.00 31.28 389 LEU A CA 1
ATOM 2788 C C . LEU A 1 389 ? -11.753 -5.447 -38.695 1.00 34.60 389 LEU A C 1
ATOM 2789 O O . LEU A 1 389 ? -11.700 -6.449 -38.035 1.00 32.34 389 LEU A O 1
ATOM 2794 N N . ASN A 1 390 ? -11.951 -4.226 -38.195 1.00 34.11 390 ASN A N 1
ATOM 2795 C CA . ASN A 1 390 ? -12.084 -3.948 -36.737 1.00 33.56 390 ASN A CA 1
ATOM 2796 C C . ASN A 1 390 ? -13.180 -4.820 -36.110 1.00 38.03 390 ASN A C 1
ATOM 2797 O O . ASN A 1 390 ? -12.961 -5.318 -35.035 1.00 36.62 390 ASN A O 1
ATOM 2802 N N . GLN A 1 391 ? -14.325 -4.952 -36.780 1.00 37.22 391 GLN A N 1
ATOM 2803 C CA . GLN A 1 391 ? -15.485 -5.732 -36.282 1.00 38.77 391 GLN A CA 1
ATOM 2804 C C . GLN A 1 391 ? -15.051 -7.180 -36.066 1.00 43.75 391 GLN A C 1
ATOM 2805 O O . GLN A 1 391 ? -15.365 -7.739 -35.030 1.00 45.29 391 GLN A O 1
ATOM 2811 N N . GLN A 1 392 ? -14.285 -7.711 -37.009 1.00 38.66 392 GLN A N 1
ATOM 2812 C CA . GLN A 1 392 ? -13.820 -9.100 -36.973 1.00 37.97 392 GLN A CA 1
ATOM 2813 C C . GLN A 1 392 ? -12.809 -9.323 -35.869 1.00 40.28 392 GLN A C 1
ATOM 2814 O O . GLN A 1 392 ? -12.845 -10.379 -35.237 1.00 39.69 392 GLN A O 1
ATOM 2820 N N . ILE A 1 393 ? -11.917 -8.323 -35.633 1.00 34.51 393 ILE A N 1
ATOM 2821 C CA . ILE A 1 393 ? -10.916 -8.324 -34.552 1.00 33.42 393 ILE A CA 1
ATOM 2822 C C . ILE A 1 393 ? -11.681 -8.423 -33.229 1.00 38.78 393 ILE A C 1
ATOM 2823 O O . ILE A 1 393 ? -11.454 -9.368 -32.480 1.00 37.21 393 ILE A O 1
ATOM 2828 N N . LYS A 1 394 ? -12.626 -7.476 -32.980 1.00 37.78 394 LYS A N 1
ATOM 2829 C CA . LYS A 1 394 ? -13.453 -7.463 -31.772 1.00 39.70 394 LYS A CA 1
ATOM 2830 C C . LYS A 1 394 ? -14.124 -8.831 -31.553 1.00 50.00 394 LYS A C 1
ATOM 2831 O O . LYS A 1 394 ? -14.020 -9.375 -30.455 1.00 50.43 394 LYS A O 1
ATOM 2837 N N . ASN A 1 395 ? -14.719 -9.418 -32.619 1.00 49.85 395 ASN A N 1
ATOM 2838 C CA . ASN A 1 395 ? -15.352 -10.736 -32.567 1.00 53.12 395 ASN A CA 1
ATOM 2839 C C . ASN A 1 395 ? -14.390 -11.847 -32.163 1.00 59.61 395 ASN A C 1
ATOM 2840 O O . ASN A 1 395 ? -14.781 -12.704 -31.377 1.00 61.15 395 ASN A O 1
ATOM 2845 N N . ALA A 1 396 ? -13.138 -11.836 -32.691 1.00 55.89 396 ALA A N 1
ATOM 2846 C CA . ALA A 1 396 ? -12.135 -12.869 -32.415 1.00 56.05 396 ALA A CA 1
ATOM 2847 C C . ALA A 1 396 ? -11.595 -12.836 -30.990 1.00 61.67 396 ALA A C 1
ATOM 2848 O O . ALA A 1 396 ? -11.345 -13.891 -30.421 1.00 63.14 396 ALA A O 1
ATOM 2850 N N . VAL A 1 397 ? -11.417 -11.648 -30.411 1.00 58.52 397 VAL A N 1
ATOM 2851 C CA . VAL A 1 397 ? -10.918 -11.519 -29.037 1.00 58.69 397 VAL A CA 1
ATOM 2852 C C . VAL A 1 397 ? -12.030 -11.731 -28.004 1.00 67.30 397 VAL A C 1
ATOM 2853 O O . VAL A 1 397 ? -11.736 -12.143 -26.879 1.00 67.84 397 VAL A O 1
ATOM 2857 N N . THR A 1 398 ? -13.299 -11.481 -28.391 1.00 66.21 398 THR A N 1
ATOM 2858 C CA . THR A 1 398 ? -14.452 -11.702 -27.519 1.00 67.94 398 THR A CA 1
ATOM 2859 C C . THR A 1 398 ? -15.003 -13.129 -27.760 1.00 74.63 398 THR A C 1
ATOM 2860 O O . THR A 1 398 ? -14.296 -13.979 -28.309 1.00 74.60 398 THR A O 1
ATOM 2864 N N . ARG A 1 399 ? -16.200 -13.442 -27.253 1.00 73.87 399 ARG A N 1
ATOM 2865 C CA . ARG A 1 399 ? -16.747 -14.794 -27.401 1.00 76.29 399 ARG A CA 1
ATOM 2866 C C . ARG A 1 399 ? -17.195 -15.120 -28.826 1.00 80.67 399 ARG A C 1
ATOM 2867 O O . ARG A 1 399 ? -17.119 -16.280 -29.241 1.00 81.38 399 ARG A O 1
ATOM 2869 N N . GLU A 1 400 ? -17.646 -14.080 -29.563 1.00 75.91 400 GLU A N 1
ATOM 2870 C CA . GLU A 1 400 ? -18.204 -14.116 -30.920 1.00 75.86 400 GLU A CA 1
ATOM 2871 C C . GLU A 1 400 ? -17.396 -14.903 -31.963 1.00 77.93 400 GLU A C 1
ATOM 2872 O O . GLU A 1 400 ? -16.188 -15.112 -31.814 1.00 76.31 400 GLU A O 1
ATOM 2874 N N . SER A 1 401 ? -18.101 -15.357 -33.013 1.00 74.33 401 SER A N 1
ATOM 2875 C CA . SER A 1 401 ? -17.529 -16.082 -34.143 1.00 73.33 401 SER A CA 1
ATOM 2876 C C . SER A 1 401 ? -17.182 -15.048 -35.217 1.00 73.16 401 SER A C 1
ATOM 2877 O O . SER A 1 401 ? -17.967 -14.120 -35.463 1.00 73.87 401 SER A O 1
ATOM 2880 N N . SER A 1 402 ? -15.990 -15.178 -35.818 1.00 64.12 402 SER A N 1
ATOM 2881 C CA . SER A 1 402 ? -15.523 -14.264 -36.858 1.00 60.55 402 SER A CA 1
ATOM 2882 C C . SER A 1 402 ? -15.164 -15.020 -38.133 1.00 60.24 402 SER A C 1
ATOM 2883 O O . SER A 1 402 ? -14.995 -16.241 -38.095 1.00 60.15 402 SER A O 1
ATOM 2886 N N . ASN A 1 403 ? -15.041 -14.290 -39.263 1.00 53.66 403 ASN A N 1
ATOM 2887 C CA . ASN A 1 403 ? -14.632 -14.846 -40.557 1.00 53.36 403 ASN A CA 1
ATOM 2888 C C . ASN A 1 403 ? -13.103 -14.720 -40.731 1.00 52.93 403 ASN A C 1
ATOM 2889 O O . ASN A 1 403 ? -12.592 -14.761 -41.856 1.00 52.65 403 ASN A O 1
ATOM 2894 N N . LEU A 1 404 ? -12.382 -14.580 -39.586 1.00 46.08 404 LEU A N 1
ATOM 2895 C CA . LEU A 1 404 ? -10.919 -14.532 -39.498 1.00 43.49 404 LEU A CA 1
ATOM 2896 C C . LEU A 1 404 ? -10.363 -15.956 -39.405 1.00 50.82 404 LEU A C 1
ATOM 2897 O O . LEU A 1 404 ? -10.899 -16.777 -38.646 1.00 51.50 404 LEU A O 1
ATOM 2902 N N . ALA A 1 405 ? -9.294 -16.196 -40.183 1.00 47.49 405 ALA A N 1
ATOM 2903 C CA . ALA A 1 405 ? -8.627 -17.509 -40.354 1.00 47.74 405 ALA A CA 1
ATOM 2904 C C . ALA A 1 405 ? -7.171 -17.519 -39.877 1.00 49.98 405 ALA A C 1
ATOM 2905 O O . ALA A 1 405 ? -6.460 -16.543 -40.134 1.00 48.48 405 ALA A O 1
ATOM 2907 N N . ASN A 1 406 ? -6.772 -18.634 -39.254 1.00 46.30 406 ASN A N 1
ATOM 2908 C CA . ASN A 1 406 ? -5.405 -18.925 -38.745 1.00 44.57 406 ASN A CA 1
ATOM 2909 C C . ASN A 1 406 ? -4.975 -17.831 -37.756 1.00 46.45 406 ASN A C 1
ATOM 2910 O O . ASN A 1 406 ? -3.830 -17.380 -37.861 1.00 44.38 406 ASN A O 1
ATOM 2915 N N . VAL A 1 407 ? -5.824 -17.498 -36.786 1.00 42.49 407 VAL A N 1
ATOM 2916 C CA . VAL A 1 407 ? -5.533 -16.375 -35.853 1.00 41.57 407 VAL A CA 1
ATOM 2917 C C . VAL A 1 407 ? -4.549 -16.770 -34.757 1.00 45.14 407 VAL A C 1
ATOM 2918 O O . VAL A 1 407 ? -4.849 -17.664 -33.987 1.00 48.15 407 VAL A O 1
ATOM 2922 N N . LYS A 1 408 ? -3.464 -16.011 -34.638 1.00 36.55 408 LYS A N 1
ATOM 2923 C CA . LYS A 1 408 ? -2.447 -16.223 -33.611 1.00 35.24 408 LYS A CA 1
ATOM 2924 C C . LYS A 1 408 ? -2.368 -14.971 -32.723 1.00 36.91 408 LYS A C 1
ATOM 2925 O O . LYS A 1 408 ? -2.695 -13.867 -33.186 1.00 35.22 408 LYS A O 1
ATOM 2931 N N . ALA A 1 409 ? -1.963 -15.153 -31.447 1.00 30.95 409 ALA A N 1
ATOM 2932 C CA . ALA A 1 409 ? -1.825 -14.088 -30.463 1.00 28.97 409 ALA A CA 1
ATOM 2933 C C . ALA A 1 409 ? -0.610 -14.324 -29.594 1.00 33.06 409 ALA A C 1
ATOM 2934 O O . ALA A 1 409 ? -0.523 -15.353 -28.931 1.00 34.45 409 ALA A O 1
ATOM 2936 N N . SER A 1 410 ? 0.332 -13.379 -29.598 1.00 28.73 410 SER A N 1
ATOM 2937 C CA . SER A 1 410 ? 1.533 -13.449 -28.756 1.00 27.68 410 SER A CA 1
ATOM 2938 C C . SER A 1 410 ? 1.394 -12.361 -27.685 1.00 31.06 410 SER A C 1
ATOM 2939 O O . SER A 1 410 ? 0.959 -11.244 -27.985 1.00 30.63 410 SER A O 1
ATOM 2942 N N . VAL A 1 411 ? 1.648 -12.708 -26.432 1.00 27.42 411 VAL A N 1
ATOM 2943 C CA . VAL A 1 411 ? 1.484 -11.804 -25.301 1.00 27.27 411 VAL A CA 1
ATOM 2944 C C . VAL A 1 411 ? 2.813 -11.295 -24.724 1.00 31.35 411 VAL A C 1
ATOM 2945 O O . VAL A 1 411 ? 3.712 -12.092 -24.464 1.00 32.24 411 VAL A O 1
ATOM 2949 N N . ARG A 1 412 ? 2.917 -9.971 -24.531 1.00 24.29 412 ARG A N 1
ATOM 2950 C CA . ARG A 1 412 ? 4.024 -9.260 -23.879 1.00 24.22 412 ARG A CA 1
ATOM 2951 C C . ARG A 1 412 ? 3.358 -8.479 -22.757 1.00 27.15 412 ARG A C 1
ATOM 2952 O O . ARG A 1 412 ? 2.302 -7.890 -22.978 1.00 25.27 412 ARG A O 1
ATOM 2960 N N . SER A 1 413 ? 3.897 -8.560 -21.541 1.00 22.28 413 SER A N 1
ATOM 2961 C CA . SER A 1 413 ? 3.277 -7.862 -20.429 1.00 22.18 413 SER A CA 1
ATOM 2962 C C . SER A 1 413 ? 4.291 -7.267 -19.453 1.00 27.92 413 SER A C 1
ATOM 2963 O O . SER A 1 413 ? 5.455 -7.683 -19.416 1.00 26.62 413 SER A O 1
ATOM 2966 N N . ILE A 1 414 ? 3.850 -6.240 -18.711 1.00 25.09 414 ILE A N 1
ATOM 2967 C CA . ILE A 1 414 ? 4.618 -5.604 -17.638 1.00 26.30 414 ILE A CA 1
ATOM 2968 C C . ILE A 1 414 ? 3.676 -5.451 -16.457 1.00 31.21 414 ILE A C 1
ATOM 2969 O O . ILE A 1 414 ? 2.550 -4.976 -16.625 1.00 29.31 414 ILE A O 1
ATOM 2974 N N . ARG A 1 415 ? 4.145 -5.850 -15.270 1.00 28.35 415 ARG A N 1
ATOM 2975 C CA . ARG A 1 415 ? 3.434 -5.644 -14.026 1.00 29.03 415 ARG A CA 1
ATOM 2976 C C . ARG A 1 415 ? 4.282 -4.676 -13.199 1.00 31.61 415 ARG A C 1
ATOM 2977 O O . ARG A 1 415 ? 5.473 -4.905 -12.986 1.00 31.12 415 ARG A O 1
ATOM 2985 N N . TYR A 1 416 ? 3.667 -3.571 -12.793 1.00 26.45 416 TYR A N 1
ATOM 2986 C CA . TYR A 1 416 ? 4.265 -2.506 -11.995 1.00 26.64 416 TYR A CA 1
ATOM 2987 C C . TYR A 1 416 ? 3.693 -2.556 -10.588 1.00 33.44 416 TYR A C 1
ATOM 2988 O O . TYR A 1 416 ? 2.549 -2.962 -10.403 1.00 32.91 416 TYR A O 1
ATOM 2997 N N . GLU A 1 417 ? 4.485 -2.115 -9.611 1.00 33.41 417 GLU A N 1
ATOM 2998 C CA . GLU A 1 417 ? 4.115 -2.020 -8.192 1.00 35.67 417 GLU A CA 1
ATOM 2999 C C . GLU A 1 417 ? 4.584 -0.679 -7.719 1.00 40.25 417 GLU A C 1
ATOM 3000 O O . GLU A 1 417 ? 5.769 -0.370 -7.859 1.00 39.67 417 GLU A O 1
ATOM 3006 N N . ASN A 1 418 ? 3.661 0.150 -7.210 1.00 38.74 418 ASN A N 1
ATOM 3007 C CA . ASN A 1 418 ? 3.957 1.486 -6.698 1.00 38.32 418 ASN A CA 1
ATOM 3008 C C . ASN A 1 418 ? 4.784 2.342 -7.679 1.00 41.82 418 ASN A C 1
ATOM 3009 O O . ASN A 1 418 ? 5.737 3.008 -7.275 1.00 43.20 418 ASN A O 1
ATOM 3014 N N . GLY A 1 419 ? 4.425 2.293 -8.959 1.00 36.45 419 GLY A N 1
ATOM 3015 C CA . GLY A 1 419 ? 5.079 3.070 -10.008 1.00 35.12 419 GLY A CA 1
ATOM 3016 C C . GLY A 1 419 ? 6.340 2.505 -10.608 1.00 40.13 419 GLY A C 1
ATOM 3017 O O . GLY A 1 419 ? 6.906 3.106 -11.529 1.00 38.63 419 GLY A O 1
ATOM 3018 N N . LYS A 1 420 ? 6.805 1.350 -10.093 1.00 37.84 420 LYS A N 1
ATOM 3019 C CA . LYS A 1 420 ? 8.024 0.734 -10.582 1.00 36.69 420 LYS A CA 1
ATOM 3020 C C . LYS A 1 420 ? 7.760 -0.627 -11.186 1.00 37.07 420 LYS A C 1
ATOM 3021 O O . LYS A 1 420 ? 6.956 -1.392 -10.664 1.00 38.40 420 LYS A O 1
ATOM 3027 N N . GLN A 1 421 ? 8.459 -0.926 -12.273 1.00 30.24 421 GLN A N 1
ATOM 3028 C CA . GLN A 1 421 ? 8.385 -2.209 -12.960 1.00 29.49 421 GLN A CA 1
ATOM 3029 C C . GLN A 1 421 ? 8.793 -3.302 -11.964 1.00 32.51 421 GLN A C 1
ATOM 3030 O O . GLN A 1 421 ? 9.851 -3.209 -11.324 1.00 32.71 421 GLN A O 1
ATOM 3036 N N . ALA A 1 422 ? 7.924 -4.307 -11.802 1.00 29.01 422 ALA A N 1
ATOM 3037 C CA . ALA A 1 422 ? 8.189 -5.430 -10.906 1.00 29.57 422 ALA A CA 1
ATOM 3038 C C . ALA A 1 422 ? 8.430 -6.721 -11.691 1.00 31.87 422 ALA A C 1
ATOM 3039 O O . ALA A 1 422 ? 9.218 -7.549 -11.262 1.00 31.36 422 ALA A O 1
ATOM 3041 N N . GLU A 1 423 ? 7.740 -6.903 -12.829 1.00 27.81 423 GLU A N 1
ATOM 3042 C CA . GLU A 1 423 ? 7.851 -8.134 -13.622 1.00 27.55 423 GLU A CA 1
ATOM 3043 C C . GLU A 1 423 ? 7.516 -7.882 -15.081 1.00 29.64 423 GLU A C 1
ATOM 3044 O O . GLU A 1 423 ? 6.585 -7.140 -15.376 1.00 28.69 423 GLU A O 1
ATOM 3050 N N . LYS A 1 424 ? 8.290 -8.473 -15.994 1.00 24.46 424 LYS A N 1
ATOM 3051 C CA . LYS A 1 424 ? 8.095 -8.329 -17.429 1.00 22.96 424 LYS A CA 1
ATOM 3052 C C . LYS A 1 424 ? 8.084 -9.734 -18.024 1.00 27.39 424 LYS A C 1
ATOM 3053 O O . LYS A 1 424 ? 8.912 -10.565 -17.639 1.00 26.09 424 LYS A O 1
ATOM 3059 N N . LYS A 1 425 ? 7.102 -10.015 -18.908 1.00 24.99 425 LYS A N 1
ATOM 3060 C CA . LYS A 1 425 ? 6.926 -11.335 -19.531 1.00 25.69 425 LYS A CA 1
ATOM 3061 C C . LYS A 1 425 ? 6.754 -11.232 -21.030 1.00 27.45 425 LYS A C 1
ATOM 3062 O O . LYS A 1 425 ? 6.193 -10.251 -21.538 1.00 23.81 425 LYS A O 1
ATOM 3068 N N . SER A 1 426 ? 7.171 -12.303 -21.726 1.00 23.84 426 SER A N 1
ATOM 3069 C CA . SER A 1 426 ? 6.981 -12.444 -23.159 1.00 24.82 426 SER A CA 1
ATOM 3070 C C . SER A 1 426 ? 6.557 -13.898 -23.409 1.00 31.43 426 SER A C 1
ATOM 3071 O O . SER A 1 426 ? 7.182 -14.811 -22.852 1.00 31.27 426 SER A O 1
ATOM 3074 N N . LEU A 1 427 ? 5.477 -14.113 -24.186 1.00 27.07 427 LEU A N 1
ATOM 3075 C CA . LEU A 1 427 ? 4.973 -15.454 -24.488 1.00 28.37 427 LEU A CA 1
ATOM 3076 C C . LEU A 1 427 ? 4.921 -15.658 -25.994 1.00 32.21 427 LEU A C 1
ATOM 3077 O O . LEU A 1 427 ? 4.470 -14.769 -26.728 1.00 32.01 427 LEU A O 1
ATOM 3082 N N . LYS A 1 428 ? 5.336 -16.853 -26.445 1.00 28.52 428 LYS A N 1
ATOM 3083 C CA . LYS A 1 428 ? 5.341 -17.223 -27.854 1.00 28.01 428 LYS A CA 1
ATOM 3084 C C . LYS A 1 428 ? 3.920 -17.183 -28.452 1.00 31.79 428 LYS A C 1
ATOM 3085 O O . LYS A 1 428 ? 2.952 -17.333 -27.684 1.00 31.07 428 LYS A O 1
ATOM 3091 N N . PRO A 1 429 ? 3.781 -17.019 -29.797 1.00 28.79 429 PRO A N 1
ATOM 3092 C CA . PRO A 1 429 ? 2.433 -16.995 -30.398 1.00 30.01 429 PRO A CA 1
ATOM 3093 C C . PRO A 1 429 ? 1.675 -18.297 -30.195 1.00 37.74 429 PRO A C 1
ATOM 3094 O O . PRO A 1 429 ? 2.265 -19.369 -30.159 1.00 37.56 429 PRO A O 1
ATOM 3098 N N . ALA A 1 430 ? 0.375 -18.188 -29.993 1.00 37.31 430 ALA A N 1
ATOM 3099 C CA . ALA A 1 430 ? -0.495 -19.345 -29.806 1.00 40.54 430 ALA A CA 1
ATOM 3100 C C . ALA A 1 430 ? -1.849 -18.960 -30.397 1.00 47.24 430 ALA A C 1
ATOM 3101 O O . ALA A 1 430 ? -2.050 -17.791 -30.727 1.00 42.66 430 ALA A O 1
ATOM 3103 N N . SER A 1 431 ? -2.785 -19.918 -30.503 1.00 48.85 431 SER A N 1
ATOM 3104 C CA . SER A 1 431 ? -4.137 -19.642 -31.004 1.00 50.78 431 SER A CA 1
ATOM 3105 C C . SER A 1 431 ? -4.952 -18.852 -29.968 1.00 58.64 431 SER A C 1
ATOM 3106 O O . SER A 1 431 ? -4.583 -18.831 -28.789 1.00 58.80 431 SER A O 1
ATOM 3109 N N . ILE A 1 432 ? -6.056 -18.198 -30.415 1.00 57.47 432 ILE A N 1
ATOM 3110 C CA . ILE A 1 432 ? -6.981 -17.399 -29.597 1.00 57.86 432 ILE A CA 1
ATOM 3111 C C . ILE A 1 432 ? -7.563 -18.179 -28.413 1.00 65.30 432 ILE A C 1
ATOM 3112 O O . ILE A 1 432 ? -7.673 -17.621 -27.316 1.00 64.99 432 ILE A O 1
ATOM 3117 N N . ASN A 1 433 ? -7.950 -19.459 -28.643 1.00 64.43 433 ASN A N 1
ATOM 3118 C CA . ASN A 1 433 ? -8.535 -20.354 -27.630 1.00 66.20 433 ASN A CA 1
ATOM 3119 C C . ASN A 1 433 ? -7.628 -20.490 -26.410 1.00 69.19 433 ASN A C 1
ATOM 3120 O O . ASN A 1 433 ? -8.119 -20.695 -25.291 1.00 70.32 433 ASN A O 1
ATOM 3125 N N . ALA A 1 434 ? -6.300 -20.355 -26.639 1.00 63.25 434 ALA A N 1
ATOM 3126 C CA . ALA A 1 434 ? -5.291 -20.412 -25.587 1.00 62.38 434 ALA A CA 1
ATOM 3127 C C . ALA A 1 434 ? -5.027 -19.040 -24.941 1.00 63.75 434 ALA A C 1
ATOM 3128 O O . ALA A 1 434 ? -4.514 -19.006 -23.825 1.00 63.54 434 ALA A O 1
ATOM 3130 N N . LEU A 1 435 ? -5.371 -17.927 -25.624 1.00 58.57 435 LEU A N 1
ATOM 3131 C CA . LEU A 1 435 ? -5.138 -16.556 -25.138 1.00 56.37 435 LEU A CA 1
ATOM 3132 C C . LEU A 1 435 ? -5.729 -16.274 -23.746 1.00 59.27 435 LEU A C 1
ATOM 3133 O O . LEU A 1 435 ? -5.015 -15.738 -22.895 1.00 56.97 435 LEU A O 1
ATOM 3138 N N . GLN A 1 436 ? -7.005 -16.654 -23.506 1.00 57.59 436 GLN A N 1
ATOM 3139 C CA . GLN A 1 436 ? -7.671 -16.428 -22.220 1.00 58.30 436 GLN A CA 1
ATOM 3140 C C . GLN A 1 436 ? -6.933 -17.102 -21.054 1.00 63.97 436 GLN A C 1
ATOM 3141 O O . GLN A 1 436 ? -6.661 -16.445 -20.048 1.00 63.64 436 GLN A O 1
ATOM 3147 N N . ASN A 1 437 ? -6.566 -18.390 -21.219 1.00 61.93 437 ASN A N 1
ATOM 3148 C CA . ASN A 1 437 ? -5.865 -19.207 -20.219 1.00 63.04 437 ASN A CA 1
ATOM 3149 C C . ASN A 1 437 ? -4.504 -18.644 -19.804 1.00 65.49 437 ASN A C 1
ATOM 3150 O O . ASN A 1 437 ? -4.174 -18.670 -18.614 1.00 66.25 437 ASN A O 1
ATOM 3155 N N . SER A 1 438 ? -3.720 -18.138 -20.781 1.00 59.39 438 SER A N 1
ATOM 3156 C CA . SER A 1 438 ? -2.382 -17.580 -20.565 1.00 57.36 438 SER A CA 1
ATOM 3157 C C . SER A 1 438 ? -2.362 -16.301 -19.737 1.00 59.80 438 SER A C 1
ATOM 3158 O O . SER A 1 438 ? -1.348 -16.014 -19.096 1.00 59.23 438 SER A O 1
ATOM 3161 N N . LEU A 1 439 ? -3.478 -15.542 -19.734 1.00 55.63 439 LEU A N 1
ATOM 3162 C CA . LEU A 1 439 ? -3.584 -14.255 -19.038 1.00 54.05 439 LEU A CA 1
ATOM 3163 C C . LEU A 1 439 ? -4.012 -14.374 -17.568 1.00 59.90 439 LEU A C 1
ATOM 3164 O O . LEU A 1 439 ? -5.208 -14.468 -17.269 1.00 61.57 439 LEU A O 1
ATOM 3169 N N . SER A 1 440 ? -3.014 -14.354 -16.651 1.00 55.86 440 SER A N 1
ATOM 3170 C CA . SER A 1 440 ? -3.203 -14.428 -15.196 1.00 56.44 440 SER A CA 1
ATOM 3171 C C . SER A 1 440 ? -2.984 -13.058 -14.537 1.00 57.47 440 SER A C 1
ATOM 3172 O O . SER A 1 440 ? -1.994 -12.384 -14.833 1.00 54.83 440 SER A O 1
ATOM 3175 N N . PHE A 1 441 ? -3.908 -12.651 -13.637 1.00 53.94 441 PHE A N 1
ATOM 3176 C CA . PHE A 1 441 ? -3.841 -11.352 -12.942 1.00 52.46 441 PHE A CA 1
ATOM 3177 C C . PHE A 1 441 ? -4.093 -11.523 -11.442 1.00 58.55 441 PHE A C 1
ATOM 3178 O O . PHE A 1 441 ? -4.885 -10.790 -10.848 1.00 58.58 441 PHE A O 1
ATOM 3186 N N . LYS A 1 442 ? -3.417 -12.512 -10.840 1.00 56.43 442 LYS A N 1
ATOM 3187 C CA . LYS A 1 442 ? -3.578 -12.834 -9.424 1.00 57.92 442 LYS A CA 1
ATOM 3188 C C . LYS A 1 442 ? -2.881 -11.838 -8.503 1.00 59.57 442 LYS A C 1
ATOM 3189 O O . LYS A 1 442 ? -3.470 -11.425 -7.498 1.00 60.69 442 LYS A O 1
ATOM 3191 N N . LYS A 1 443 ? -1.650 -11.429 -8.859 1.00 51.90 443 LYS A N 1
ATOM 3192 C CA . LYS A 1 443 ? -0.849 -10.489 -8.074 1.00 50.45 443 LYS A CA 1
ATOM 3193 C C . LYS A 1 443 ? -1.341 -9.042 -8.170 1.00 50.51 443 LYS A C 1
ATOM 3194 O O . LYS A 1 443 ? -1.755 -8.590 -9.244 1.00 45.29 443 LYS A O 1
ATOM 3200 N N . ALA A 1 444 ? -1.232 -8.301 -7.052 1.00 47.23 444 ALA A N 1
ATOM 3201 C CA . ALA A 1 444 ? -1.580 -6.892 -6.999 1.00 45.08 444 ALA A CA 1
ATOM 3202 C C . ALA A 1 444 ? -0.598 -6.065 -7.868 1.00 45.26 444 ALA A C 1
ATOM 3203 O O . ALA A 1 444 ? 0.544 -6.486 -8.078 1.00 44.44 444 ALA A O 1
ATOM 3205 N N . GLY A 1 445 ? -1.081 -4.949 -8.423 1.00 39.01 445 GLY A N 1
ATOM 3206 C CA . GLY A 1 445 ? -0.292 -4.036 -9.251 1.00 36.55 445 GLY A CA 1
ATOM 3207 C C . GLY A 1 445 ? -0.927 -3.530 -10.538 1.00 34.85 445 GLY A C 1
ATOM 3208 O O . GLY A 1 445 ? -2.044 -3.922 -10.893 1.00 33.67 445 GLY A O 1
ATOM 3209 N N . MET A 1 446 ? -0.200 -2.660 -11.257 1.00 28.22 446 MET A N 1
ATOM 3210 C CA . MET A 1 446 ? -0.641 -2.095 -12.543 1.00 24.49 446 MET A CA 1
ATOM 3211 C C . MET A 1 446 ? -0.091 -2.995 -13.632 1.00 29.61 446 MET A C 1
ATOM 3212 O O . MET A 1 446 ? 1.123 -3.178 -13.725 1.00 29.08 446 MET A O 1
ATOM 3217 N N . TYR A 1 447 ? -0.967 -3.508 -14.479 1.00 26.33 447 TYR A N 1
ATOM 3218 C CA . TYR A 1 447 ? -0.569 -4.356 -15.591 1.00 25.63 447 TYR A CA 1
ATOM 3219 C C . TYR A 1 447 ? -0.720 -3.617 -16.901 1.00 25.85 447 TYR A C 1
ATOM 3220 O O . TYR A 1 447 ? -1.689 -2.889 -17.112 1.00 24.67 447 TYR A O 1
ATOM 3229 N N . SER A 1 448 ? 0.193 -3.875 -17.802 1.00 19.72 448 SER A N 1
ATOM 3230 C CA . SER A 1 448 ? 0.045 -3.437 -19.164 1.00 18.37 448 SER A CA 1
ATOM 3231 C C . SER A 1 448 ? 0.226 -4.706 -19.984 1.00 23.14 448 SER A C 1
ATOM 3232 O O . SER A 1 448 ? 1.230 -5.377 -19.841 1.00 23.01 448 SER A O 1
ATOM 3235 N N . VAL A 1 449 ? -0.786 -5.083 -20.769 1.00 20.02 449 VAL A N 1
ATOM 3236 C CA . VAL A 1 449 ? -0.734 -6.278 -21.579 1.00 19.81 449 VAL A CA 1
ATOM 3237 C C . VAL A 1 449 ? -0.818 -5.911 -23.030 1.00 21.84 449 VAL A C 1
ATOM 3238 O O . VAL A 1 449 ? -1.726 -5.206 -23.437 1.00 20.34 449 VAL A O 1
ATOM 3242 N N . THR A 1 450 ? 0.166 -6.368 -23.802 1.00 19.85 450 THR A N 1
ATOM 3243 C CA . THR A 1 450 ? 0.227 -6.176 -25.244 1.00 18.71 450 THR A CA 1
ATOM 3244 C C . THR A 1 450 ? -0.061 -7.510 -25.902 1.00 21.50 450 THR A C 1
ATOM 3245 O O . THR A 1 450 ? 0.693 -8.458 -25.714 1.00 19.66 450 THR A O 1
ATOM 3249 N N . ILE A 1 451 ? -1.129 -7.579 -26.698 1.00 18.67 451 ILE A N 1
ATOM 3250 C CA . ILE A 1 451 ? -1.516 -8.792 -27.414 1.00 19.69 451 ILE A CA 1
ATOM 3251 C C . ILE A 1 451 ? -1.343 -8.528 -28.893 1.00 22.19 451 ILE A C 1
ATOM 3252 O O . ILE A 1 451 ? -2.061 -7.702 -29.462 1.00 19.66 451 ILE A O 1
ATOM 3257 N N . ASP A 1 452 ? -0.369 -9.200 -29.509 1.00 19.83 452 ASP A N 1
ATOM 3258 C CA . ASP A 1 452 ? -0.141 -9.055 -30.946 1.00 19.39 452 ASP A CA 1
ATOM 3259 C C . ASP A 1 452 ? -0.883 -10.137 -31.702 1.00 25.65 452 ASP A C 1
ATOM 3260 O O . ASP A 1 452 ? -0.597 -11.328 -31.531 1.00 24.17 452 ASP A O 1
ATOM 3265 N N . LEU A 1 453 ? -1.854 -9.710 -32.509 1.00 23.38 453 LEU A N 1
ATOM 3266 C CA . LEU A 1 453 ? -2.693 -10.558 -33.335 1.00 24.25 453 LEU A CA 1
ATOM 3267 C C . LEU A 1 453 ? -2.223 -10.572 -34.762 1.00 26.63 453 LEU A C 1
ATOM 3268 O O . LEU A 1 453 ? -1.909 -9.529 -35.329 1.00 22.53 453 LEU A O 1
ATOM 3273 N N . SER A 1 454 ? -2.242 -11.764 -35.366 1.00 25.74 454 SER A N 1
ATOM 3274 C CA . SER A 1 454 ? -1.907 -12.009 -36.760 1.00 26.32 454 SER A CA 1
ATOM 3275 C C . SER A 1 454 ? -2.842 -13.102 -37.293 1.00 31.80 454 SER A C 1
ATOM 3276 O O . SER A 1 454 ? -3.419 -13.862 -36.519 1.00 31.67 454 SER A O 1
ATOM 3279 N N . GLY A 1 455 ? -2.936 -13.176 -38.611 1.00 29.31 455 GLY A N 1
ATOM 3280 C CA . GLY A 1 455 ? -3.735 -14.160 -39.322 1.00 30.50 455 GLY A CA 1
ATOM 3281 C C . GLY A 1 455 ? -4.122 -13.672 -40.697 1.00 35.50 455 GLY A C 1
ATOM 3282 O O . GLY A 1 455 ? -3.481 -12.785 -41.261 1.00 34.66 455 GLY A O 1
ATOM 3283 N N . LYS A 1 456 ? -5.196 -14.237 -41.234 1.00 34.91 456 LYS A N 1
ATOM 3284 C CA . LYS A 1 456 ? -5.704 -13.915 -42.555 1.00 35.28 456 LYS A CA 1
ATOM 3285 C C . LYS A 1 456 ? -7.127 -13.431 -42.448 1.00 38.23 456 LYS A C 1
ATOM 3286 O O . LYS A 1 456 ? -7.852 -13.889 -41.564 1.00 38.06 456 LYS A O 1
ATOM 3292 N N . THR A 1 457 ? -7.542 -12.541 -43.371 1.00 34.90 457 THR A N 1
ATOM 3293 C CA . THR A 1 457 ? -8.930 -12.056 -43.450 1.00 37.05 457 THR A CA 1
ATOM 3294 C C . THR A 1 457 ? -9.756 -13.048 -44.304 1.00 45.91 457 THR A C 1
ATOM 3295 O O . THR A 1 457 ? -9.188 -14.020 -44.821 1.00 46.39 457 THR A O 1
ATOM 3299 N N . ALA A 1 458 ? -11.072 -12.791 -44.485 1.00 46.22 458 ALA A N 1
ATOM 3300 C CA . ALA A 1 458 ? -11.948 -13.625 -45.320 1.00 48.98 458 ALA A CA 1
ATOM 3301 C C . ALA A 1 458 ? -11.535 -13.667 -46.800 1.00 55.71 458 ALA A C 1
ATOM 3302 O O . ALA A 1 458 ? -11.769 -14.679 -47.460 1.00 57.01 458 ALA A O 1
ATOM 3304 N N . ASP A 1 459 ? -10.915 -12.591 -47.309 1.00 51.96 459 ASP A N 1
ATOM 3305 C CA . ASP A 1 459 ? -10.421 -12.511 -48.716 1.00 51.78 459 ASP A CA 1
ATOM 3306 C C . ASP A 1 459 ? -8.963 -12.970 -48.858 1.00 51.68 459 ASP A C 1
ATOM 3307 O O . ASP A 1 459 ? -8.356 -12.610 -49.861 1.00 51.72 459 ASP A O 1
ATOM 3312 N N . ASN A 1 460 ? -8.443 -13.658 -47.847 1.00 44.92 460 ASN A N 1
ATOM 3313 C CA . ASN A 1 460 ? -7.104 -14.282 -47.753 1.00 43.34 460 ASN A CA 1
ATOM 3314 C C . ASN A 1 460 ? -5.901 -13.344 -47.515 1.00 44.37 460 ASN A C 1
ATOM 3315 O O . ASN A 1 460 ? -4.770 -13.836 -47.410 1.00 41.93 460 ASN A O 1
ATOM 3320 N N . SER A 1 461 ? -6.120 -12.024 -47.393 1.00 41.04 461 SER A N 1
ATOM 3321 C CA . SER A 1 461 ? -4.987 -11.134 -47.179 1.00 39.26 461 SER A CA 1
ATOM 3322 C C . SER A 1 461 ? -4.508 -11.168 -45.707 1.00 40.94 461 SER A C 1
ATOM 3323 O O . SER A 1 461 ? -5.348 -11.129 -44.803 1.00 42.06 461 SER A O 1
ATOM 3326 N N . PRO A 1 462 ? -3.181 -11.262 -45.443 1.00 34.01 462 PRO A N 1
ATOM 3327 C CA . PRO A 1 462 ? -2.704 -11.220 -44.046 1.00 31.83 462 PRO A CA 1
ATOM 3328 C C . PRO A 1 462 ? -3.068 -9.899 -43.341 1.00 31.64 462 PRO A C 1
ATOM 3329 O O . PRO A 1 462 ? -3.253 -8.862 -43.991 1.00 30.88 462 PRO A O 1
ATOM 3333 N N . PHE A 1 463 ? -3.226 -9.973 -42.039 1.00 25.46 463 PHE A N 1
ATOM 3334 C CA . PHE A 1 463 ? -3.488 -8.777 -41.209 1.00 23.68 463 PHE A CA 1
ATOM 3335 C C . PHE A 1 463 ? -2.632 -8.877 -39.950 1.00 24.67 463 PHE A C 1
ATOM 3336 O O . PHE A 1 463 ? -2.168 -9.953 -39.622 1.00 24.98 463 PHE A O 1
ATOM 3344 N N . ASN A 1 464 ? -2.498 -7.747 -39.273 1.00 20.83 464 ASN A N 1
ATOM 3345 C CA . ASN A 1 464 ? -1.755 -7.616 -38.002 1.00 20.07 464 ASN A CA 1
ATOM 3346 C C . ASN A 1 464 ? -2.379 -6.473 -37.175 1.00 24.21 464 ASN A C 1
ATOM 3347 O O . ASN A 1 464 ? -2.637 -5.442 -37.739 1.00 23.71 464 ASN A O 1
ATOM 3352 N N . ARG A 1 465 ? -2.621 -6.714 -35.894 1.00 20.25 465 ARG A N 1
ATOM 3353 C CA . ARG A 1 465 ? -3.083 -5.674 -34.945 1.00 20.29 465 ARG A CA 1
ATOM 3354 C C . ARG A 1 465 ? -2.419 -5.940 -33.602 1.00 24.11 465 ARG A C 1
ATOM 3355 O O . ARG A 1 465 ? -2.062 -7.063 -33.340 1.00 23.55 465 ARG A O 1
ATOM 3363 N N . THR A 1 466 ? -2.326 -4.905 -32.800 1.00 19.00 466 THR A N 1
ATOM 3364 C CA . THR A 1 466 ? -1.745 -4.941 -31.466 1.00 18.78 466 THR A CA 1
ATOM 3365 C C . THR A 1 466 ? -2.755 -4.335 -30.513 1.00 22.67 466 THR A C 1
ATOM 3366 O O . THR A 1 466 ? -3.131 -3.172 -30.666 1.00 21.38 466 THR A O 1
ATOM 3370 N N . ILE A 1 467 ? -3.195 -5.125 -29.538 1.00 19.93 467 ILE A N 1
ATOM 3371 C CA . ILE A 1 467 ? -4.160 -4.687 -28.534 1.00 20.14 467 ILE A CA 1
ATOM 3372 C C . ILE A 1 467 ? -3.408 -4.440 -27.257 1.00 23.70 467 ILE A C 1
ATOM 3373 O O . ILE A 1 467 ? -2.623 -5.281 -26.838 1.00 23.55 467 ILE A O 1
ATOM 3378 N N . ILE A 1 468 ? -3.641 -3.277 -26.639 1.00 20.63 468 ILE A N 1
ATOM 3379 C CA . ILE A 1 468 ? -3.055 -2.919 -25.353 1.00 20.38 468 ILE A CA 1
ATOM 3380 C C . ILE A 1 468 ? -4.162 -2.861 -24.298 1.00 23.61 468 ILE A C 1
ATOM 3381 O O . ILE A 1 468 ? -5.145 -2.142 -24.465 1.00 20.49 468 ILE A O 1
ATOM 3386 N N . ARG A 1 469 ? -3.987 -3.618 -23.216 1.00 20.74 469 ARG A N 1
ATOM 3387 C CA . ARG A 1 469 ? -4.911 -3.641 -22.085 1.00 19.95 469 ARG A CA 1
ATOM 3388 C C . ARG A 1 469 ? -4.189 -3.108 -20.854 1.00 21.39 469 ARG A C 1
ATOM 3389 O O . ARG A 1 469 ? -3.026 -3.446 -20.605 1.00 19.55 469 ARG A O 1
ATOM 3397 N N . SER A 1 470 ? -4.894 -2.278 -20.095 1.00 16.93 470 SER A N 1
ATOM 3398 C CA . SER A 1 470 ? -4.457 -1.645 -18.863 1.00 17.90 470 SER A CA 1
ATOM 3399 C C . SER A 1 470 ? -5.324 -2.165 -17.739 1.00 23.13 470 SER A C 1
ATOM 3400 O O . SER A 1 470 ? -6.526 -1.943 -17.741 1.00 23.21 470 SER A O 1
ATOM 3403 N N . ILE A 1 471 ? -4.726 -2.872 -16.793 1.00 21.87 471 ILE A N 1
ATOM 3404 C CA . ILE A 1 471 ? -5.468 -3.506 -15.694 1.00 23.67 471 ILE A CA 1
ATOM 3405 C C . ILE A 1 471 ? -4.843 -3.217 -14.357 1.00 27.84 471 ILE A C 1
ATOM 3406 O O . ILE A 1 471 ? -3.667 -3.492 -14.156 1.00 28.26 471 ILE A O 1
ATOM 3411 N N . TYR A 1 472 ? -5.645 -2.714 -13.412 1.00 26.04 472 TYR A N 1
ATOM 3412 C CA . TYR A 1 472 ? -5.136 -2.524 -12.061 1.00 27.20 472 TYR A CA 1
ATOM 3413 C C . TYR A 1 472 ? -5.709 -3.649 -11.223 1.00 33.60 472 TYR A C 1
ATOM 3414 O O . TYR A 1 472 ? -6.892 -3.953 -11.339 1.00 33.79 472 TYR A O 1
ATOM 3423 N N . VAL A 1 473 ? -4.884 -4.263 -10.381 1.00 33.59 473 VAL A N 1
ATOM 3424 C CA . VAL A 1 473 ? -5.312 -5.345 -9.489 1.00 35.59 473 VAL A CA 1
ATOM 3425 C C . VAL A 1 473 ? -4.943 -4.907 -8.075 1.00 40.70 473 VAL A C 1
ATOM 3426 O O . VAL A 1 473 ? -3.773 -4.615 -7.813 1.00 38.46 473 VAL A O 1
ATOM 3430 N N . ASN A 1 474 ? -5.955 -4.770 -7.192 1.00 40.11 474 ASN A N 1
ATOM 3431 C CA . ASN A 1 474 ? -5.740 -4.320 -5.817 1.00 42.02 474 ASN A CA 1
ATOM 3432 C C . ASN A 1 474 ? -5.336 -5.475 -4.893 1.00 49.95 474 ASN A C 1
ATOM 3433 O O . ASN A 1 474 ? -5.224 -6.613 -5.355 1.00 50.97 474 ASN A O 1
ATOM 3438 N N . ASP A 1 475 ? -5.152 -5.182 -3.591 1.00 49.21 475 ASP A N 1
ATOM 3439 C CA . ASP A 1 475 ? -4.794 -6.142 -2.533 1.00 52.31 475 ASP A CA 1
ATOM 3440 C C . ASP A 1 475 ? -5.764 -7.342 -2.422 1.00 59.31 475 ASP A C 1
ATOM 3441 O O . ASP A 1 475 ? -5.317 -8.442 -2.107 1.00 60.39 475 ASP A O 1
ATOM 3446 N N . LYS A 1 476 ? -7.072 -7.135 -2.708 1.00 57.43 476 LYS A N 1
ATOM 3447 C CA . LYS A 1 476 ? -8.099 -8.184 -2.639 1.00 59.79 476 LYS A CA 1
ATOM 3448 C C . LYS A 1 476 ? -8.176 -9.057 -3.901 1.00 64.82 476 LYS A C 1
ATOM 3449 O O . LYS A 1 476 ? -8.899 -10.056 -3.913 1.00 67.29 476 LYS A O 1
ATOM 3455 N N . GLY A 1 477 ? -7.427 -8.686 -4.937 1.00 59.23 477 GLY A N 1
ATOM 3456 C CA . GLY A 1 477 ? -7.410 -9.411 -6.203 1.00 57.48 477 GLY A CA 1
ATOM 3457 C C . GLY A 1 477 ? -8.476 -8.943 -7.173 1.00 57.95 477 GLY A C 1
ATOM 3458 O O . GLY A 1 477 ? -8.698 -9.595 -8.198 1.00 57.58 477 GLY A O 1
ATOM 3459 N N . GLU A 1 478 ? -9.149 -7.813 -6.854 1.00 51.72 478 GLU A N 1
ATOM 3460 C CA . GLU A 1 478 ? -10.172 -7.205 -7.713 1.00 49.24 478 GLU A CA 1
ATOM 3461 C C . GLU A 1 478 ? -9.466 -6.547 -8.897 1.00 47.61 478 GLU A C 1
ATOM 3462 O O . GLU A 1 478 ? -8.502 -5.808 -8.694 1.00 44.15 478 GLU A O 1
ATOM 3468 N N . LYS A 1 479 ? -9.952 -6.828 -10.126 1.00 42.80 479 LYS A N 1
ATOM 3469 C CA . LYS A 1 479 ? -9.414 -6.321 -11.393 1.00 40.24 479 LYS A CA 1
ATOM 3470 C C . LYS A 1 479 ? -10.202 -5.084 -11.858 1.00 40.59 479 LYS A C 1
ATOM 3471 O O . LYS A 1 479 ? -11.437 -5.101 -11.882 1.00 39.57 479 LYS A O 1
ATOM 3477 N N . PHE A 1 480 ? -9.465 -4.041 -12.274 1.00 33.34 480 PHE A N 1
ATOM 3478 C CA . PHE A 1 480 ? -9.997 -2.778 -12.769 1.00 30.52 480 PHE A CA 1
ATOM 3479 C C . PHE A 1 480 ? -9.481 -2.530 -14.168 1.00 30.63 480 PHE A C 1
ATOM 3480 O O . PHE A 1 480 ? -8.265 -2.404 -14.396 1.00 27.72 480 PHE A O 1
ATOM 3488 N N . GLU A 1 481 ? -10.411 -2.556 -15.119 1.00 27.71 481 GLU A N 1
ATOM 3489 C CA . GLU A 1 481 ? -10.136 -2.368 -16.534 1.00 27.89 481 GLU A CA 1
ATOM 3490 C C . GLU A 1 481 ? -11.310 -1.662 -17.138 1.00 32.75 481 GLU A C 1
ATOM 3491 O O . GLU A 1 481 ? -12.460 -2.069 -16.925 1.00 33.71 481 GLU A O 1
ATOM 3497 N N . ASN A 1 482 ? -11.018 -0.610 -17.898 1.00 27.65 482 ASN A N 1
ATOM 3498 C CA . ASN A 1 482 ? -12.047 0.198 -18.542 1.00 58.85 482 ASN A CA 1
ATOM 3499 C C . ASN A 1 482 ? -12.479 -0.406 -19.877 1.00 85.89 482 ASN A C 1
ATOM 3500 O O . ASN A 1 482 ? -11.640 -0.881 -20.637 1.00 53.14 482 ASN A O 1
ATOM 3505 N N . GLY B 1 28 ? -32.132 7.976 -38.234 1.00 52.92 28 GLY B N 1
ATOM 3506 C CA . GLY B 1 28 ? -31.204 7.728 -39.334 1.00 50.78 28 GLY B CA 1
ATOM 3507 C C . GLY B 1 28 ? -30.644 6.318 -39.366 1.00 50.85 28 GLY B C 1
ATOM 3508 O O . GLY B 1 28 ? -30.849 5.538 -38.426 1.00 52.71 28 GLY B O 1
ATOM 3509 N N . GLY B 1 29 ? -29.964 5.990 -40.462 1.00 41.97 29 GLY B N 1
ATOM 3510 C CA . GLY B 1 29 ? -29.361 4.677 -40.653 1.00 39.30 29 GLY B CA 1
ATOM 3511 C C . GLY B 1 29 ? -28.105 4.452 -39.844 1.00 40.12 29 GLY B C 1
ATOM 3512 O O . GLY B 1 29 ? -27.529 5.401 -39.300 1.00 39.44 29 GLY B O 1
ATOM 3513 N N . ASN B 1 30 ? -27.665 3.183 -39.776 1.00 33.67 30 ASN B N 1
ATOM 3514 C CA . ASN B 1 30 ? -26.443 2.763 -39.069 1.00 32.66 30 ASN B CA 1
ATOM 3515 C C . ASN B 1 30 ? -25.702 1.817 -40.014 1.00 32.25 30 ASN B C 1
ATOM 3516 O O . ASN B 1 30 ? -25.978 0.617 -39.979 1.00 31.84 30 ASN B O 1
ATOM 3521 N N . PRO B 1 31 ? -24.823 2.328 -40.924 1.00 27.74 31 PRO B N 1
ATOM 3522 C CA . PRO B 1 31 ? -24.204 1.436 -41.941 1.00 26.43 31 PRO B CA 1
ATOM 3523 C C . PRO B 1 31 ? -23.660 0.126 -41.368 1.00 27.53 31 PRO B C 1
ATOM 3524 O O . PRO B 1 31 ? -22.964 0.149 -40.361 1.00 25.14 31 PRO B O 1
ATOM 3528 N N . GLY B 1 32 ? -24.050 -0.990 -41.987 1.00 21.81 32 GLY B N 1
ATOM 3529 C CA . GLY B 1 32 ? -23.674 -2.333 -41.548 1.00 22.36 32 GLY B CA 1
ATOM 3530 C C . GLY B 1 32 ? -24.808 -3.050 -40.834 1.00 27.32 32 GLY B C 1
ATOM 3531 O O . GLY B 1 32 ? -24.859 -4.282 -40.825 1.00 26.63 32 GLY B O 1
ATOM 3532 N N . TYR B 1 33 ? -25.746 -2.290 -40.255 1.00 24.96 33 TYR B N 1
ATOM 3533 C CA . TYR B 1 33 ? -26.872 -2.879 -39.537 1.00 25.87 33 TYR B CA 1
ATOM 3534 C C . TYR B 1 33 ? -27.883 -3.486 -40.496 1.00 25.15 33 TYR B C 1
ATOM 3535 O O . TYR B 1 33 ? -28.178 -2.922 -41.546 1.00 21.38 33 TYR B O 1
ATOM 3544 N N . TRP B 1 34 ? -28.397 -4.654 -40.132 1.00 21.33 34 TRP B N 1
ATOM 3545 C CA . TRP B 1 34 ? -29.451 -5.321 -40.883 1.00 19.36 34 TRP B CA 1
ATOM 3546 C C . TRP B 1 34 ? -30.372 -6.033 -39.915 1.00 23.29 34 TRP B C 1
ATOM 3547 O O . TRP B 1 34 ? -29.963 -6.351 -38.800 1.00 22.81 34 TRP B O 1
ATOM 3558 N N . PHE B 1 35 ? -31.614 -6.279 -40.332 1.00 19.32 35 PHE B N 1
ATOM 3559 C CA . PHE B 1 35 ? -32.578 -6.978 -39.505 1.00 20.43 35 PHE B CA 1
ATOM 3560 C C . PHE B 1 35 ? -33.504 -7.779 -40.394 1.00 23.65 35 PHE B C 1
ATOM 3561 O O . PHE B 1 35 ? -33.742 -7.405 -41.539 1.00 21.81 35 PHE B O 1
ATOM 3569 N N . ALA B 1 36 ? -34.062 -8.845 -39.850 1.00 21.65 36 ALA B N 1
ATOM 3570 C CA . ALA B 1 36 ? -35.008 -9.681 -40.569 1.00 20.88 36 ALA B CA 1
ATOM 3571 C C . ALA B 1 36 ? -36.420 -9.144 -40.358 1.00 25.71 36 ALA B C 1
ATOM 3572 O O . ALA B 1 36 ? -36.742 -8.645 -39.278 1.00 25.22 36 ALA B O 1
ATOM 3574 N N . GLY B 1 37 ? -37.258 -9.253 -41.386 1.00 22.75 37 GLY B N 1
ATOM 3575 C CA . GLY B 1 37 ? -38.674 -8.949 -41.267 1.00 23.01 37 GLY B CA 1
ATOM 3576 C C . GLY B 1 37 ? -39.331 -10.099 -40.522 1.00 29.62 37 GLY B C 1
ATOM 3577 O O . GLY B 1 37 ? -38.666 -11.097 -40.206 1.00 27.81 37 GLY B O 1
ATOM 3578 N N . ASP B 1 38 ? -40.640 -9.997 -40.239 1.00 29.86 38 ASP B N 1
ATOM 3579 C CA . ASP B 1 38 ? -41.377 -11.042 -39.540 1.00 29.93 38 ASP B CA 1
ATOM 3580 C C . ASP B 1 38 ? -41.218 -12.403 -40.207 1.00 32.02 38 ASP B C 1
ATOM 3581 O O . ASP B 1 38 ? -41.207 -12.492 -41.438 1.00 29.23 38 ASP B O 1
ATOM 3586 N N . PRO B 1 39 ? -41.072 -13.506 -39.451 1.00 29.66 39 PRO B N 1
ATOM 3587 C CA . PRO B 1 39 ? -40.931 -14.812 -40.058 1.00 28.13 39 PRO B CA 1
ATOM 3588 C C . PRO B 1 39 ? -42.240 -15.300 -40.687 1.00 29.37 39 PRO B C 1
ATOM 3589 O O . PRO B 1 39 ? -43.274 -15.048 -40.203 1.00 29.11 39 PRO B O 1
ATOM 3593 N N . VAL B 1 40 ? -42.099 -15.948 -41.825 1.00 23.59 40 VAL B N 1
ATOM 3594 C CA . VAL B 1 40 ? -43.256 -16.521 -42.552 1.00 24.24 40 VAL B CA 1
ATOM 3595 C C . VAL B 1 40 ? -43.597 -17.842 -41.840 1.00 32.06 40 VAL B C 1
ATOM 3596 O O . VAL B 1 40 ? -42.684 -18.563 -41.534 1.00 29.98 40 VAL B O 1
ATOM 3600 N N . GLU B 1 41 ? -44.876 -18.085 -41.567 1.00 34.19 41 GLU B N 1
ATOM 3601 C CA . GLU B 1 41 ? -45.291 -19.304 -40.816 1.00 36.40 41 GLU B CA 1
ATOM 3602 C C . GLU B 1 41 ? -44.711 -20.559 -41.447 1.00 41.78 41 GLU B C 1
ATOM 3603 O O . GLU B 1 41 ? -44.121 -21.335 -40.748 1.00 42.54 41 GLU B O 1
ATOM 3609 N N . HIS B 1 42 ? -44.966 -20.659 -42.740 1.00 38.49 42 HIS B N 1
ATOM 3610 C CA . HIS B 1 42 ? -44.609 -21.824 -43.563 1.00 39.77 42 HIS B CA 1
ATOM 3611 C C . HIS B 1 42 ? -43.585 -21.445 -44.619 1.00 42.41 42 HIS B C 1
ATOM 3612 O O . HIS B 1 42 ? -43.964 -21.118 -45.715 1.00 40.51 42 HIS B O 1
ATOM 3619 N N . PRO B 1 43 ? -42.281 -21.572 -44.332 1.00 39.49 43 PRO B N 1
ATOM 3620 C CA . PRO B 1 43 ? -41.250 -21.309 -45.308 1.00 38.36 43 PRO B CA 1
ATOM 3621 C C . PRO B 1 43 ? -41.382 -22.271 -46.486 1.00 39.87 43 PRO B C 1
ATOM 3622 O O . PRO B 1 43 ? -41.760 -23.421 -46.341 1.00 40.46 43 PRO B O 1
ATOM 3626 N N . ASP B 1 44 ? -40.978 -21.757 -47.629 1.00 32.63 44 ASP B N 1
ATOM 3627 C CA . ASP B 1 44 ? -41.115 -22.490 -48.896 1.00 31.16 44 ASP B CA 1
ATOM 3628 C C . ASP B 1 44 ? -39.757 -22.525 -49.598 1.00 34.96 44 ASP B C 1
ATOM 3629 O O . ASP B 1 44 ? -39.223 -21.468 -49.866 1.00 32.83 44 ASP B O 1
ATOM 3634 N N . PRO B 1 45 ? -39.185 -23.704 -49.914 1.00 33.72 45 PRO B N 1
ATOM 3635 C CA . PRO B 1 45 ? -37.917 -23.752 -50.674 1.00 33.14 45 PRO B CA 1
ATOM 3636 C C . PRO B 1 45 ? -38.004 -23.039 -52.031 1.00 34.15 45 PRO B C 1
ATOM 3637 O O . PRO B 1 45 ? -36.982 -22.588 -52.542 1.00 33.66 45 PRO B O 1
ATOM 3641 N N . ALA B 1 46 ? -39.223 -22.912 -52.617 1.00 27.40 46 ALA B N 1
ATOM 3642 C CA . ALA B 1 46 ? -39.405 -22.205 -53.901 1.00 25.09 46 ALA B CA 1
ATOM 3643 C C . ALA B 1 46 ? -39.288 -20.686 -53.726 1.00 27.00 46 ALA B C 1
ATOM 3644 O O . ALA B 1 46 ? -39.150 -19.958 -54.725 1.00 22.68 46 ALA B O 1
ATOM 3646 N N . LYS B 1 47 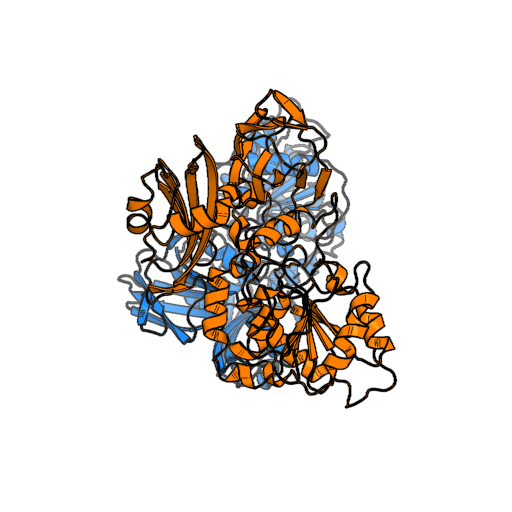? -39.357 -20.213 -52.450 1.00 24.26 47 LYS B N 1
ATOM 3647 C CA . LYS B 1 47 ? -39.330 -18.795 -52.101 1.00 22.62 47 LYS B CA 1
ATOM 3648 C C . LYS B 1 47 ? -38.084 -18.393 -51.303 1.00 25.75 47 LYS B C 1
ATOM 3649 O O . LYS B 1 47 ? -38.120 -18.367 -50.071 1.00 23.77 47 LYS B O 1
ATOM 3655 N N . PRO B 1 48 ? -36.986 -17.978 -51.961 1.00 21.66 48 PRO B N 1
ATOM 3656 C CA . PRO B 1 48 ? -35.795 -17.553 -51.184 1.00 20.24 48 PRO B CA 1
ATOM 3657 C C . PRO B 1 48 ? -36.074 -16.277 -50.379 1.00 21.53 48 PRO B C 1
ATOM 3658 O O . PRO B 1 48 ? -36.910 -15.485 -50.808 1.00 21.73 48 PRO B O 1
ATOM 3662 N N . PRO B 1 49 ? -35.405 -16.032 -49.227 1.00 18.14 49 PRO B N 1
ATOM 3663 C CA . PRO B 1 49 ? -35.611 -14.750 -48.523 1.00 17.76 49 PRO B CA 1
ATOM 3664 C C . PRO B 1 49 ? -35.173 -13.565 -49.400 1.00 19.55 49 PRO B C 1
ATOM 3665 O O . PRO B 1 49 ? -34.304 -13.710 -50.257 1.00 17.12 49 PRO B O 1
ATOM 3669 N N . ILE B 1 50 ? -35.777 -12.399 -49.186 1.00 14.83 50 ILE B N 1
ATOM 3670 C CA . ILE B 1 50 ? -35.414 -11.207 -49.958 1.00 13.78 50 ILE B CA 1
ATOM 3671 C C . ILE B 1 50 ? -34.651 -10.249 -49.095 1.00 16.90 50 ILE B C 1
ATOM 3672 O O . ILE B 1 50 ? -35.110 -9.903 -48.009 1.00 17.55 50 ILE B O 1
ATOM 3677 N N . VAL B 1 51 ? -33.499 -9.785 -49.585 1.00 13.18 51 VAL B N 1
ATOM 3678 C CA . VAL B 1 51 ? -32.754 -8.736 -48.926 1.00 11.71 51 VAL B CA 1
ATOM 3679 C C . VAL B 1 51 ? -33.035 -7.444 -49.697 1.00 15.36 51 VAL B C 1
ATOM 3680 O O . VAL B 1 51 ? -32.729 -7.343 -50.895 1.00 13.71 51 VAL B O 1
ATOM 3684 N N . PHE B 1 52 ? -33.628 -6.463 -49.010 1.00 12.33 52 PHE B N 1
ATOM 3685 C CA . PHE B 1 52 ? -33.970 -5.175 -49.595 1.00 12.11 52 PHE B CA 1
ATOM 3686 C C . PHE B 1 52 ? -32.827 -4.212 -49.377 1.00 14.98 52 PHE B C 1
ATOM 3687 O O . PHE B 1 52 ? -32.350 -4.058 -48.243 1.00 15.77 52 PHE B O 1
ATOM 3695 N N . VAL B 1 53 ? -32.335 -3.634 -50.481 1.00 13.25 53 VAL B N 1
ATOM 3696 C CA . VAL B 1 53 ? -31.157 -2.738 -50.483 1.00 13.21 53 VAL B CA 1
ATOM 3697 C C . VAL B 1 53 ? -31.550 -1.331 -50.933 1.00 15.96 53 VAL B C 1
ATOM 3698 O O . VAL B 1 53 ? -32.023 -1.152 -52.062 1.00 14.66 53 VAL B O 1
ATOM 3702 N N . HIS B 1 54 ? -31.396 -0.352 -50.026 1.00 12.71 54 HIS B N 1
ATOM 3703 C CA . HIS B 1 54 ? -31.743 1.062 -50.284 1.00 12.42 54 HIS B CA 1
ATOM 3704 C C . HIS B 1 54 ? -30.794 1.730 -51.286 1.00 16.44 54 HIS B C 1
ATOM 3705 O O . HIS B 1 54 ? -29.762 1.173 -51.655 1.00 16.77 54 HIS B O 1
ATOM 3712 N N . GLY B 1 55 ? -31.104 2.964 -51.626 1.00 13.15 55 GLY B N 1
ATOM 3713 C CA . GLY B 1 55 ? -30.329 3.741 -52.565 1.00 12.13 55 GLY B CA 1
ATOM 3714 C C . GLY B 1 55 ? -29.560 4.885 -51.944 1.00 16.97 55 GLY B C 1
ATOM 3715 O O . GLY B 1 55 ? -29.295 4.934 -50.739 1.00 15.60 55 GLY B O 1
ATOM 3716 N N . LEU B 1 56 ? -29.187 5.793 -52.804 1.00 14.34 56 LEU B N 1
ATOM 3717 C CA . LEU B 1 56 ? -28.432 6.991 -52.499 1.00 13.64 56 LEU B CA 1
ATOM 3718 C C . LEU B 1 56 ? -29.018 7.789 -51.336 1.00 19.46 56 LEU B C 1
ATOM 3719 O O . LEU B 1 56 ? -30.189 8.127 -51.359 1.00 18.81 56 LEU B O 1
ATOM 3724 N N . ASN B 1 57 ? -28.169 8.103 -50.324 1.00 17.17 57 ASN B N 1
ATOM 3725 C CA . ASN B 1 57 ? -28.500 8.911 -49.141 1.00 19.22 57 ASN B CA 1
ATOM 3726 C C . ASN B 1 57 ? -29.668 8.321 -48.314 1.00 23.66 57 ASN B C 1
ATOM 3727 O O . ASN B 1 57 ? -30.307 9.029 -47.527 1.00 24.26 57 ASN B O 1
ATOM 3732 N N . GLY B 1 58 ? -29.905 7.019 -48.475 1.00 18.25 58 GLY B N 1
ATOM 3733 C CA . GLY B 1 58 ? -30.998 6.353 -47.793 1.00 17.82 58 GLY B CA 1
ATOM 3734 C C . GLY B 1 58 ? -30.535 5.374 -46.745 1.00 21.71 58 GLY B C 1
ATOM 3735 O O . GLY B 1 58 ? -29.348 5.280 -46.440 1.00 22.21 58 GLY B O 1
ATOM 3736 N N . SER B 1 59 ? -31.484 4.603 -46.237 1.00 17.43 59 SER B N 1
ATOM 3737 C CA . SER B 1 59 ? -31.265 3.564 -45.251 1.00 17.46 59 SER B CA 1
ATOM 3738 C C . SER B 1 59 ? -32.404 2.555 -45.452 1.00 19.64 59 SER B C 1
ATOM 3739 O O . SER B 1 59 ? -33.280 2.773 -46.291 1.00 18.01 59 SER B O 1
ATOM 3742 N N . SER B 1 60 ? -32.430 1.504 -44.617 1.00 17.99 60 SER B N 1
ATOM 3743 C CA . SER B 1 60 ? -33.486 0.493 -44.621 1.00 17.67 60 SER B CA 1
ATOM 3744 C C . SER B 1 60 ? -34.876 1.127 -44.401 1.00 24.27 60 SER B C 1
ATOM 3745 O O . SER B 1 60 ? -35.867 0.522 -44.798 1.00 23.99 60 SER B O 1
ATOM 3748 N N . SER B 1 61 ? -34.950 2.353 -43.816 1.00 21.02 61 SER B N 1
ATOM 3749 C CA . SER B 1 61 ? -36.231 3.036 -43.579 1.00 21.91 61 SER B CA 1
ATOM 3750 C C . SER B 1 61 ? -36.979 3.402 -44.888 1.00 24.34 61 SER B C 1
ATOM 3751 O O . SER B 1 61 ? -38.198 3.608 -44.859 1.00 23.50 61 SER B O 1
ATOM 3754 N N . ALA B 1 62 ? -36.278 3.389 -46.045 1.00 20.65 62 ALA B N 1
ATOM 3755 C CA . ALA B 1 62 ? -36.886 3.610 -47.363 1.00 20.16 62 ALA B CA 1
ATOM 3756 C C . ALA B 1 62 ? -37.992 2.562 -47.603 1.00 22.51 62 ALA B C 1
ATOM 3757 O O . ALA B 1 62 ? -39.000 2.856 -48.247 1.00 22.17 62 ALA B O 1
ATOM 3759 N N . TRP B 1 63 ? -37.821 1.355 -47.045 1.00 17.65 63 TRP B N 1
ATOM 3760 C CA . TRP B 1 63 ? -38.780 0.263 -47.222 1.00 17.86 63 TRP B CA 1
ATOM 3761 C C . TRP B 1 63 ? -39.936 0.341 -46.248 1.00 22.86 63 TRP B C 1
ATOM 3762 O O . TRP B 1 63 ? -40.877 -0.435 -46.393 1.00 23.58 63 TRP B O 1
ATOM 3773 N N . PHE B 1 64 ? -39.887 1.295 -45.277 1.00 21.24 64 PHE B N 1
ATOM 3774 C CA . PHE B 1 64 ? -40.876 1.425 -44.165 1.00 22.18 64 PHE B CA 1
ATOM 3775 C C . PHE B 1 64 ? -41.563 2.779 -44.053 1.00 31.04 64 PHE B C 1
ATOM 3776 O O . PHE B 1 64 ? -42.673 2.832 -43.554 1.00 30.53 64 PHE B O 1
ATOM 3784 N N . ASP B 1 65 ? -40.910 3.866 -44.509 1.00 31.56 65 ASP B N 1
ATOM 3785 C CA . ASP B 1 65 ? -41.440 5.237 -44.507 1.00 32.10 65 ASP B CA 1
ATOM 3786 C C . ASP B 1 65 ? -42.588 5.331 -45.519 1.00 30.74 65 ASP B C 1
ATOM 3787 O O . ASP B 1 65 ? -42.320 5.292 -46.712 1.00 28.31 65 ASP B O 1
ATOM 3792 N N . GLU B 1 66 ? -43.861 5.414 -45.050 1.00 25.58 66 GLU B N 1
ATOM 3793 C CA . GLU B 1 66 ? -45.067 5.487 -45.908 1.00 26.60 66 GLU B CA 1
ATOM 3794 C C . GLU B 1 66 ? -44.998 4.368 -46.968 1.00 30.80 66 GLU B C 1
ATOM 3795 O O . GLU B 1 66 ? -45.305 4.569 -48.145 1.00 31.29 66 GLU B O 1
ATOM 3801 N N . ASN B 1 67 ? -44.516 3.196 -46.532 1.00 26.61 67 ASN B N 1
ATOM 3802 C CA . ASN B 1 67 ? -44.255 2.052 -47.385 1.00 25.02 67 ASN B CA 1
ATOM 3803 C C . ASN B 1 67 ? -44.605 0.749 -46.660 1.00 28.84 67 ASN B C 1
ATOM 3804 O O . ASN B 1 67 ? -44.307 0.614 -45.483 1.00 30.57 67 ASN B O 1
ATOM 3809 N N . ASP B 1 68 ? -45.221 -0.205 -47.376 1.00 23.85 68 ASP B N 1
ATOM 3810 C CA . ASP B 1 68 ? -45.650 -1.517 -46.854 1.00 22.74 68 ASP B CA 1
ATOM 3811 C C . ASP B 1 68 ? -44.865 -2.690 -47.464 1.00 25.18 68 ASP B C 1
ATOM 3812 O O . ASP B 1 68 ? -45.358 -3.820 -47.464 1.00 26.46 68 ASP B O 1
ATOM 3817 N N . MET B 1 69 ? -43.662 -2.433 -47.981 1.00 19.09 69 MET B N 1
ATOM 3818 C CA . MET B 1 69 ? -42.848 -3.472 -48.613 1.00 16.94 69 MET B CA 1
ATOM 3819 C C . MET B 1 69 ? -42.614 -4.725 -47.739 1.00 22.47 69 MET B C 1
ATOM 3820 O O . MET B 1 69 ? -42.722 -5.853 -48.247 1.00 20.15 69 MET B O 1
ATOM 3825 N N . ALA B 1 70 ? -42.272 -4.531 -46.451 1.00 22.01 70 ALA B N 1
ATOM 3826 C CA . ALA B 1 70 ? -42.046 -5.665 -45.546 1.00 22.37 70 ALA B CA 1
ATOM 3827 C C . ALA B 1 70 ? -43.305 -6.535 -45.413 1.00 25.29 70 ALA B C 1
ATOM 3828 O O . ALA B 1 70 ? -43.215 -7.772 -45.468 1.00 22.14 70 ALA B O 1
ATOM 3830 N N . GLU B 1 71 ? -44.475 -5.878 -45.272 1.00 22.97 71 GLU B N 1
ATOM 3831 C CA . GLU B 1 71 ? -45.782 -6.539 -45.149 1.00 23.63 71 GLU B CA 1
ATOM 3832 C C . GLU B 1 71 ? -46.110 -7.256 -46.456 1.00 23.98 71 GLU B C 1
ATOM 3833 O O . GLU B 1 71 ? -46.642 -8.363 -46.424 1.00 23.12 71 GLU B O 1
ATOM 3839 N N . GLN B 1 72 ? -45.772 -6.638 -47.604 1.00 18.13 72 GLN B N 1
ATOM 3840 C CA . GLN B 1 72 ? -45.978 -7.243 -48.923 1.00 18.13 72 GLN B CA 1
ATOM 3841 C C . GLN B 1 72 ? -45.195 -8.557 -49.044 1.00 20.11 72 GLN B C 1
ATOM 3842 O O . GLN B 1 72 ? -45.747 -9.553 -49.476 1.00 17.99 72 GLN B O 1
ATOM 3848 N N . ALA B 1 73 ? -43.933 -8.550 -48.620 1.00 19.34 73 ALA B N 1
ATOM 3849 C CA . ALA B 1 73 ? -43.061 -9.727 -48.663 1.00 19.03 73 ALA B CA 1
ATOM 3850 C C . ALA B 1 73 ? -43.609 -10.821 -47.752 1.00 22.04 73 ALA B C 1
ATOM 3851 O O . ALA B 1 73 ? -43.810 -11.945 -48.205 1.00 20.18 73 ALA B O 1
ATOM 3853 N N . TRP B 1 74 ? -43.901 -10.476 -46.490 1.00 19.95 74 TRP B N 1
ATOM 3854 C CA . TRP B 1 74 ? -44.422 -11.415 -45.510 1.00 22.51 74 TRP B CA 1
ATOM 3855 C C . TRP B 1 74 ? -45.765 -12.013 -45.937 1.00 25.61 74 TRP B C 1
ATOM 3856 O O . TRP B 1 74 ? -45.889 -13.235 -45.943 1.00 24.95 74 TRP B O 1
ATOM 3867 N N . LYS B 1 75 ? -46.753 -11.173 -46.329 1.00 21.83 75 LYS B N 1
ATOM 3868 C CA . LYS B 1 75 ? -48.084 -11.679 -46.680 1.00 22.78 75 LYS B CA 1
ATOM 3869 C C . LYS B 1 75 ? -48.079 -12.580 -47.926 1.00 26.02 75 LYS B C 1
ATOM 3870 O O . LYS B 1 75 ? -49.001 -13.365 -48.112 1.00 24.48 75 LYS B O 1
ATOM 3876 N N . ASN B 1 76 ? -47.038 -12.479 -48.742 1.00 20.28 76 ASN B N 1
ATOM 3877 C CA . ASN B 1 76 ? -46.890 -13.286 -49.950 1.00 19.30 76 ASN B CA 1
ATOM 3878 C C . ASN B 1 76 ? -45.965 -14.483 -49.718 1.00 22.23 76 ASN B C 1
ATOM 3879 O O . ASN B 1 76 ? -45.582 -15.161 -50.669 1.00 20.14 76 ASN B O 1
ATOM 3884 N N . GLY B 1 77 ? -45.641 -14.746 -48.445 1.00 19.60 77 GLY B N 1
ATOM 3885 C CA . GLY B 1 77 ? -44.874 -15.914 -48.029 1.00 18.13 77 GLY B CA 1
ATOM 3886 C C . GLY B 1 77 ? -43.373 -15.812 -48.140 1.00 20.96 77 GLY B C 1
ATOM 3887 O O . GLY B 1 77 ? -42.674 -16.840 -48.113 1.00 19.14 77 GLY B O 1
ATOM 3888 N N . TYR B 1 78 ? -42.857 -14.577 -48.220 1.00 17.48 78 TYR B N 1
ATOM 3889 C CA . TYR B 1 78 ? -41.437 -14.344 -48.310 1.00 16.66 78 TYR B CA 1
ATOM 3890 C C . TYR B 1 78 ? -40.839 -13.855 -47.024 1.00 21.92 78 TYR B C 1
ATOM 3891 O O . TYR B 1 78 ? -41.304 -12.861 -46.451 1.00 22.23 78 TYR B O 1
ATOM 3900 N N . ASP B 1 79 ? -39.771 -14.531 -46.589 1.00 16.80 79 ASP B N 1
ATOM 3901 C CA . ASP B 1 79 ? -38.986 -14.025 -45.477 1.00 17.30 79 ASP B CA 1
ATOM 3902 C C . ASP B 1 79 ? -38.159 -12.885 -46.079 1.00 22.92 79 ASP B C 1
ATOM 3903 O O . ASP B 1 79 ? -37.990 -12.811 -47.321 1.00 20.34 79 ASP B O 1
ATOM 3908 N N . ALA B 1 80 ? -37.712 -11.949 -45.233 1.00 20.68 80 ALA B N 1
ATOM 3909 C CA . ALA B 1 80 ? -37.004 -10.775 -45.761 1.00 19.83 80 ALA B CA 1
ATOM 3910 C C . ALA B 1 80 ? -36.056 -10.226 -44.750 1.00 22.75 80 ALA B C 1
ATOM 3911 O O . ALA B 1 80 ? -36.197 -10.511 -43.572 1.00 22.78 80 ALA B O 1
ATOM 3913 N N . ALA B 1 81 ? -35.066 -9.472 -45.218 1.00 19.90 81 ALA B N 1
ATOM 3914 C CA . ALA B 1 81 ? -34.079 -8.787 -44.383 1.00 20.51 81 ALA B CA 1
ATOM 3915 C C . ALA B 1 81 ? -33.840 -7.409 -45.006 1.00 23.69 81 ALA B C 1
ATOM 3916 O O . ALA B 1 81 ? -34.096 -7.204 -46.196 1.00 21.50 81 ALA B O 1
ATOM 3918 N N . PHE B 1 82 ? -33.475 -6.439 -44.177 1.00 21.60 82 PHE B N 1
ATOM 3919 C CA . PHE B 1 82 ? -33.302 -5.055 -44.610 1.00 19.48 82 PHE B CA 1
ATOM 3920 C C . PHE B 1 82 ? -31.972 -4.613 -44.081 1.00 21.95 82 PHE B C 1
ATOM 3921 O O . PHE B 1 82 ? -31.679 -4.870 -42.922 1.00 21.57 82 PHE B O 1
ATOM 3929 N N . ILE B 1 83 ? -31.167 -3.954 -44.916 1.00 17.15 83 ILE B N 1
ATOM 3930 C CA . ILE B 1 83 ? -29.830 -3.547 -44.528 1.00 17.10 83 ILE B CA 1
ATOM 3931 C C . ILE B 1 83 ? -29.600 -2.042 -44.709 1.00 22.93 83 ILE B C 1
ATOM 3932 O O . ILE B 1 83 ? -30.146 -1.414 -45.633 1.00 22.24 83 ILE B O 1
ATOM 3937 N N . ASP B 1 84 ? -28.764 -1.478 -43.821 1.00 19.19 84 ASP B N 1
ATOM 3938 C CA . ASP B 1 84 ? -28.303 -0.104 -43.931 1.00 18.90 84 ASP B CA 1
ATOM 3939 C C . ASP B 1 84 ? -26.892 -0.229 -44.464 1.00 21.00 84 ASP B C 1
ATOM 3940 O O . ASP B 1 84 ? -26.062 -0.905 -43.865 1.00 18.64 84 ASP B O 1
ATOM 3945 N N . LEU B 1 85 ? -26.634 0.392 -45.600 1.00 19.14 85 LEU B N 1
ATOM 3946 C CA . LEU B 1 85 ? -25.294 0.510 -46.155 1.00 17.72 85 LEU B CA 1
ATOM 3947 C C . LEU B 1 85 ? -24.948 1.969 -45.952 1.00 21.63 85 LEU B C 1
ATOM 3948 O O . LEU B 1 85 ? -25.695 2.682 -45.255 1.00 21.90 85 LEU B O 1
ATOM 3953 N N . HIS B 1 86 ? -23.827 2.426 -46.515 1.00 16.61 86 HIS B N 1
ATOM 3954 C CA . HIS B 1 86 ? -23.468 3.830 -46.394 1.00 15.98 86 HIS B CA 1
ATOM 3955 C C . HIS B 1 86 ? -24.364 4.653 -47.309 1.00 20.86 86 HIS B C 1
ATOM 3956 O O . HIS B 1 86 ? -24.517 4.335 -48.499 1.00 17.88 86 HIS B O 1
ATOM 3963 N N . PRO B 1 87 ? -24.941 5.739 -46.780 1.00 17.93 87 PRO B N 1
ATOM 3964 C CA . PRO B 1 87 ? -25.790 6.588 -47.644 1.00 17.10 87 PRO B CA 1
ATOM 3965 C C . PRO B 1 87 ? -24.966 7.443 -48.617 1.00 17.61 87 PRO B C 1
ATOM 3966 O O . PRO B 1 87 ? -25.445 7.858 -49.657 1.00 16.86 87 PRO B O 1
ATOM 3970 N N . ASP B 1 88 ? -23.719 7.673 -48.268 1.00 14.86 88 ASP B N 1
ATOM 3971 C CA . ASP B 1 88 ? -22.806 8.652 -48.851 1.00 15.09 88 ASP B CA 1
ATOM 3972 C C . ASP B 1 88 ? -21.455 8.089 -49.294 1.00 17.48 88 ASP B C 1
ATOM 3973 O O . ASP B 1 88 ? -20.516 8.838 -49.440 1.00 18.28 88 ASP B O 1
ATOM 3978 N N . LYS B 1 89 ? -21.372 6.781 -49.402 1.00 13.40 89 LYS B N 1
ATOM 3979 C CA . LYS B 1 89 ? -20.136 6.125 -49.847 1.00 13.30 89 LYS B CA 1
ATOM 3980 C C . LYS B 1 89 ? -20.386 5.462 -51.202 1.00 14.89 89 LYS B C 1
ATOM 3981 O O . LYS B 1 89 ? -21.513 5.236 -51.549 1.00 14.05 89 LYS B O 1
ATOM 3987 N N . ASP B 1 90 ? -19.308 5.128 -51.886 1.00 12.22 90 ASP B N 1
ATOM 3988 C CA . ASP B 1 90 ? -19.341 4.550 -53.246 1.00 12.33 90 ASP B CA 1
ATOM 3989 C C . ASP B 1 90 ? -19.754 3.061 -53.266 1.00 17.64 90 ASP B C 1
ATOM 3990 O O . ASP B 1 90 ? -19.904 2.469 -52.222 1.00 15.97 90 ASP B O 1
ATOM 3995 N N . MET B 1 91 ? -19.833 2.491 -54.462 1.00 14.21 91 MET B N 1
ATOM 3996 C CA . MET B 1 91 ? -20.254 1.084 -54.655 1.00 12.78 91 MET B CA 1
ATOM 3997 C C . MET B 1 91 ? -19.164 0.128 -54.159 1.00 18.49 91 MET B C 1
ATOM 3998 O O . MET B 1 91 ? -19.483 -0.985 -53.866 1.00 18.46 91 MET B O 1
ATOM 4003 N N . GLN B 1 92 ? -17.917 0.592 -54.072 1.00 16.10 92 GLN B N 1
ATOM 4004 C CA . GLN B 1 92 ? -16.837 -0.277 -53.591 1.00 16.37 92 GLN B CA 1
ATOM 4005 C C . GLN B 1 92 ? -16.991 -0.522 -52.072 1.00 20.43 92 GLN B C 1
ATOM 4006 O O . GLN B 1 92 ? -16.988 -1.675 -51.636 1.00 18.14 92 GLN B O 1
ATOM 4012 N N . ASP B 1 93 ? -17.143 0.561 -51.287 1.00 17.98 93 ASP B N 1
ATOM 4013 C CA . ASP B 1 93 ? -17.326 0.466 -49.836 1.00 17.36 93 ASP B CA 1
ATOM 4014 C C . ASP B 1 93 ? -18.641 -0.190 -49.542 1.00 18.54 93 ASP B C 1
ATOM 4015 O O . ASP B 1 93 ? -18.705 -1.036 -48.649 1.00 16.72 93 ASP B O 1
ATOM 4020 N N . ASN B 1 94 ? -19.687 0.181 -50.298 1.00 13.75 94 ASN B N 1
ATOM 4021 C CA . ASN B 1 94 ? -21.005 -0.441 -50.102 1.00 13.41 94 ASN B CA 1
ATOM 4022 C C . ASN B 1 94 ? -21.037 -1.894 -50.534 1.00 16.65 94 ASN B C 1
ATOM 4023 O O . ASN B 1 94 ? -21.626 -2.713 -49.847 1.00 17.11 94 ASN B O 1
ATOM 4028 N N . GLY B 1 95 ? -20.356 -2.210 -51.619 1.00 14.42 95 GLY B N 1
ATOM 4029 C CA . GLY B 1 95 ? -20.222 -3.573 -52.110 1.00 14.92 95 GLY B CA 1
ATOM 4030 C C . GLY B 1 95 ? -19.477 -4.445 -51.114 1.00 17.80 95 GLY B C 1
ATOM 4031 O O . GLY B 1 95 ? -19.912 -5.561 -50.836 1.00 14.69 95 GLY B O 1
ATOM 4032 N N . ALA B 1 96 ? -18.375 -3.925 -50.523 1.00 19.00 96 ALA B N 1
ATOM 4033 C CA . ALA B 1 96 ? -17.624 -4.698 -49.529 1.00 19.18 96 ALA B CA 1
ATOM 4034 C C . ALA B 1 96 ? -18.492 -4.961 -48.281 1.00 22.38 96 ALA B C 1
ATOM 4035 O O . ALA B 1 96 ? -18.558 -6.094 -47.797 1.00 23.54 96 ALA B O 1
ATOM 4037 N N . MET B 1 97 ? -19.201 -3.930 -47.792 1.00 17.11 97 MET B N 1
ATOM 4038 C CA . MET B 1 97 ? -20.075 -4.079 -46.622 1.00 17.88 97 MET B CA 1
ATOM 4039 C C . MET B 1 97 ? -21.256 -5.024 -46.917 1.00 18.86 97 MET B C 1
ATOM 4040 O O . MET B 1 97 ? -21.568 -5.908 -46.120 1.00 17.98 97 MET B O 1
ATOM 4045 N N . LEU B 1 98 ? -21.933 -4.819 -48.053 1.00 16.26 98 LEU B N 1
ATOM 4046 C CA . LEU B 1 98 ? -23.068 -5.684 -48.400 1.00 13.57 98 LEU B CA 1
ATOM 4047 C C . LEU B 1 98 ? -22.610 -7.140 -48.503 1.00 17.94 98 LEU B C 1
ATOM 4048 O O . LEU B 1 98 ? -23.254 -8.002 -47.935 1.00 16.09 98 LEU B O 1
ATOM 4053 N N . ALA B 1 99 ? -21.463 -7.398 -49.172 1.00 17.59 99 ALA B N 1
ATOM 4054 C CA . ALA B 1 99 ? -20.902 -8.743 -49.306 1.00 17.10 99 ALA B CA 1
ATOM 4055 C C . ALA B 1 99 ? -20.635 -9.390 -47.922 1.00 21.05 99 ALA B C 1
ATOM 4056 O O . ALA B 1 99 ? -20.976 -10.551 -47.721 1.00 19.41 99 ALA B O 1
ATOM 4058 N N . ALA B 1 100 ? -20.059 -8.619 -46.990 1.00 18.02 100 ALA B N 1
ATOM 4059 C CA . ALA B 1 100 ? -19.763 -9.070 -45.633 1.00 19.81 100 ALA B CA 1
ATOM 4060 C C . ALA B 1 100 ? -21.051 -9.415 -44.869 1.00 21.56 100 ALA B C 1
ATOM 4061 O O . ALA B 1 100 ? -21.115 -10.468 -44.242 1.00 20.68 100 ALA B O 1
ATOM 4063 N N . LYS B 1 101 ? -22.088 -8.560 -44.952 1.00 18.58 101 LYS B N 1
ATOM 4064 C CA . LYS B 1 101 ? -23.359 -8.826 -44.238 1.00 18.55 101 LYS B CA 1
ATOM 4065 C C . LYS B 1 101 ? -24.185 -9.921 -44.901 1.00 22.74 101 LYS B C 1
ATOM 4066 O O . LYS B 1 101 ? -24.919 -10.639 -44.216 1.00 22.69 101 LYS B O 1
ATOM 4072 N N . LEU B 1 102 ? -24.022 -10.094 -46.222 1.00 18.35 102 LEU B N 1
ATOM 4073 C CA . LEU B 1 102 ? -24.727 -11.156 -46.947 1.00 17.93 102 LEU B CA 1
ATOM 4074 C C . LEU B 1 102 ? -24.329 -12.515 -46.435 1.00 23.48 102 LEU B C 1
ATOM 4075 O O . LEU B 1 102 ? -25.172 -13.406 -46.360 1.00 23.60 102 LEU B O 1
ATOM 4080 N N . ARG B 1 103 ? -23.055 -12.668 -46.031 1.00 20.48 103 ARG B N 1
ATOM 4081 C CA . ARG B 1 103 ? -22.568 -13.907 -45.427 1.00 20.18 103 ARG B CA 1
ATOM 4082 C C . ARG B 1 103 ? -23.360 -14.174 -44.114 1.00 25.05 103 ARG B C 1
ATOM 4083 O O . ARG B 1 103 ? -23.820 -15.304 -43.902 1.00 25.58 103 ARG B O 1
ATOM 4091 N N . GLU B 1 104 ? -23.561 -13.124 -43.271 1.00 20.69 104 GLU B N 1
ATOM 4092 C CA . GLU B 1 104 ? -24.327 -13.227 -42.022 1.00 20.15 104 GLU B CA 1
ATOM 4093 C C . GLU B 1 104 ? -25.803 -13.507 -42.308 1.00 23.33 104 GLU B C 1
ATOM 4094 O O . GLU B 1 104 ? -26.437 -14.283 -41.596 1.00 22.90 104 GLU B O 1
ATOM 4100 N N . ILE B 1 105 ? -26.353 -12.877 -43.352 1.00 20.28 105 ILE B N 1
ATOM 4101 C CA . ILE B 1 105 ? -27.751 -13.077 -43.721 1.00 18.99 105 ILE B CA 1
ATOM 4102 C C . ILE B 1 105 ? -27.953 -14.515 -44.212 1.00 23.35 105 ILE B C 1
ATOM 4103 O O . ILE B 1 105 ? -28.910 -15.171 -43.802 1.00 22.03 105 ILE B O 1
ATOM 4108 N N . TYR B 1 106 ? -27.031 -14.997 -45.071 1.00 21.61 106 TYR B N 1
ATOM 4109 C CA . TYR B 1 106 ? -27.036 -16.365 -45.572 1.00 23.68 106 TYR B CA 1
ATOM 4110 C C . TYR B 1 106 ? -27.006 -17.360 -44.403 1.00 28.71 106 TYR B C 1
ATOM 4111 O O . TYR B 1 106 ? -27.758 -18.332 -44.417 1.00 27.67 106 TYR B O 1
ATOM 4120 N N . GLN B 1 107 ? -26.131 -17.120 -43.408 1.00 26.98 107 GLN B N 1
ATOM 4121 C CA . GLN B 1 107 ? -26.019 -17.975 -42.214 1.00 26.79 107 GLN B CA 1
ATOM 4122 C C . GLN B 1 107 ? -27.300 -17.894 -41.383 1.00 29.22 107 GLN B C 1
ATOM 4123 O O . GLN B 1 107 ? -27.763 -18.907 -40.858 1.00 28.52 107 GLN B O 1
ATOM 4129 N N . TYR B 1 108 ? -27.897 -16.696 -41.276 1.00 25.89 108 TYR B N 1
ATOM 4130 C CA . TYR B 1 108 ? -29.153 -16.529 -40.538 1.00 25.84 108 TYR B CA 1
ATOM 4131 C C . TYR B 1 108 ? -30.323 -17.300 -41.198 1.00 27.28 108 TYR B C 1
ATOM 4132 O O . TYR B 1 108 ? -31.089 -17.942 -40.498 1.00 27.47 108 TYR B O 1
ATOM 4141 N N . PHE B 1 109 ? -30.469 -17.219 -42.529 1.00 22.08 109 PHE B N 1
ATOM 4142 C CA . PHE B 1 109 ? -31.579 -17.896 -43.185 1.00 21.61 109 PHE B CA 1
ATOM 4143 C C . PHE B 1 109 ? -31.286 -19.361 -43.536 1.00 26.22 109 PHE B C 1
ATOM 4144 O O . PHE B 1 109 ? -32.220 -20.133 -43.747 1.00 24.00 109 PHE B O 1
ATOM 4152 N N . GLY B 1 110 ? -30.011 -19.713 -43.602 1.00 24.25 110 GLY B N 1
ATOM 4153 C CA . GLY B 1 110 ? -29.552 -21.066 -43.929 1.00 24.94 110 GLY B CA 1
ATOM 4154 C C . GLY B 1 110 ? -29.697 -21.386 -45.406 1.00 27.71 110 GLY B C 1
ATOM 4155 O O . GLY B 1 110 ? -29.663 -22.551 -45.785 1.00 28.52 110 GLY B O 1
ATOM 4156 N N . ARG B 1 111 ? -29.835 -20.338 -46.254 1.00 25.32 111 ARG B N 1
ATOM 4157 C CA A ARG B 1 111 ? -30.022 -20.479 -47.706 0.50 24.05 111 ARG B CA 1
ATOM 4158 C CA B ARG B 1 111 ? -30.054 -20.468 -47.696 0.50 24.02 111 ARG B CA 1
ATOM 4159 C C . ARG B 1 111 ? -29.742 -19.174 -48.437 1.00 25.47 111 ARG B C 1
ATOM 4160 O O . ARG B 1 111 ? -29.756 -18.108 -47.821 1.00 22.29 111 ARG B O 1
ATOM 4175 N N . LYS B 1 112 ? -29.479 -19.265 -49.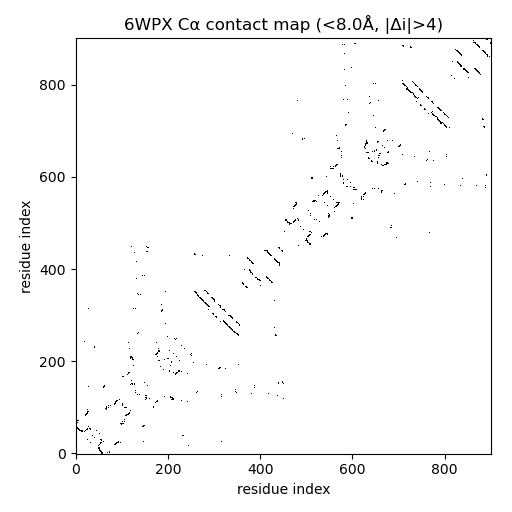758 1.00 21.68 112 LYS B N 1
ATOM 4176 C CA . LYS B 1 112 ? -29.213 -18.129 -50.627 1.00 21.50 112 LYS B CA 1
ATOM 4177 C C . LYS B 1 112 ? -30.449 -17.213 -50.682 1.00 23.47 112 LYS B C 1
ATOM 4178 O O . LYS B 1 112 ? -31.598 -17.669 -50.578 1.00 22.66 112 LYS B O 1
ATOM 4184 N N . VAL B 1 113 ? -30.192 -15.924 -50.824 1.00 17.51 113 VAL B N 1
ATOM 4185 C CA . VAL B 1 113 ? -31.224 -14.888 -50.815 1.00 16.54 113 VAL B CA 1
ATOM 4186 C C . VAL B 1 113 ? -31.385 -14.210 -52.182 1.00 19.06 113 VAL B C 1
ATOM 4187 O O . VAL B 1 113 ? -30.537 -14.357 -53.071 1.00 18.11 113 VAL B O 1
ATOM 4191 N N . ILE B 1 114 ? -32.460 -13.433 -52.326 1.00 14.76 114 ILE B N 1
ATOM 4192 C CA . ILE B 1 114 ? -32.698 -12.640 -53.534 1.00 13.38 114 ILE B CA 1
ATOM 4193 C C . ILE B 1 114 ? -32.386 -11.195 -53.138 1.00 15.52 114 ILE B C 1
ATOM 4194 O O . ILE B 1 114 ? -32.781 -10.777 -52.050 1.00 16.06 114 ILE B O 1
ATOM 4199 N N . LEU B 1 115 ? -31.728 -10.431 -53.992 1.00 12.00 115 LEU B N 1
ATOM 4200 C CA . LEU B 1 115 ? -31.556 -9.019 -53.693 1.00 12.10 115 LEU B CA 1
ATOM 4201 C C . LEU B 1 115 ? -32.594 -8.228 -54.473 1.00 15.69 115 LEU B C 1
ATOM 4202 O O . LEU B 1 115 ? -32.739 -8.422 -55.691 1.00 12.66 115 LEU B O 1
ATOM 4207 N N . VAL B 1 116 ? -33.357 -7.372 -53.763 1.00 11.90 116 VAL B N 1
ATOM 4208 C CA . VAL B 1 116 ? -34.272 -6.405 -54.382 1.00 10.71 116 VAL B CA 1
ATOM 4209 C C . VAL B 1 116 ? -33.626 -5.081 -54.013 1.00 14.25 116 VAL B C 1
ATOM 4210 O O . VAL B 1 116 ? -33.522 -4.744 -52.842 1.00 13.51 116 VAL B O 1
ATOM 4214 N N . SER B 1 117 ? -33.077 -4.404 -55.010 1.00 11.26 117 SER B N 1
ATOM 4215 C CA . SER B 1 117 ? -32.197 -3.283 -54.771 1.00 11.48 117 SER B CA 1
ATOM 4216 C C . SER B 1 117 ? -32.625 -2.042 -55.508 1.00 16.15 117 SER B C 1
ATOM 4217 O O . SER B 1 117 ? -32.858 -2.083 -56.697 1.00 16.75 117 SER B O 1
ATOM 4220 N N . TYR B 1 118 ? -32.730 -0.955 -54.784 1.00 12.53 118 TYR B N 1
ATOM 4221 C CA . TYR B 1 118 ? -33.243 0.303 -55.298 1.00 12.04 118 TYR B CA 1
ATOM 4222 C C . TYR B 1 118 ? -32.154 1.298 -55.604 1.00 14.82 118 TYR B C 1
ATOM 4223 O O . TYR B 1 118 ? -31.253 1.491 -54.774 1.00 13.04 118 TYR B O 1
ATOM 4232 N N . SER B 1 119 ? -32.308 2.037 -56.740 1.00 13.17 119 SER B N 1
ATOM 4233 C CA . SER B 1 119 ? -31.436 3.171 -57.086 1.00 12.32 119 SER B CA 1
ATOM 4234 C C . SER B 1 119 ? -29.952 2.724 -57.008 1.00 15.03 119 SER B C 1
ATOM 4235 O O . SER B 1 119 ? -29.642 1.628 -57.482 1.00 14.42 119 SER B O 1
ATOM 4238 N N . LYS B 1 120 ? -29.067 3.479 -56.352 1.00 11.94 120 LYS B N 1
ATOM 4239 C CA . LYS B 1 120 ? -27.657 3.098 -56.229 1.00 11.96 120 LYS B CA 1
ATOM 4240 C C . LYS B 1 120 ? -27.464 1.695 -55.577 1.00 13.49 120 LYS B C 1
ATOM 4241 O O . LYS B 1 120 ? -26.443 1.049 -55.795 1.00 12.18 120 LYS B O 1
ATOM 4247 N N . GLY B 1 121 ? -28.426 1.264 -54.755 1.00 10.64 121 GLY B N 1
ATOM 4248 C CA . GLY B 1 121 ? -28.381 -0.061 -54.161 1.00 10.87 121 GLY B CA 1
ATOM 4249 C C . GLY B 1 121 ? -28.200 -1.193 -55.166 1.00 14.24 121 GLY B C 1
ATOM 4250 O O . GLY B 1 121 ? -27.616 -2.218 -54.822 1.00 13.21 121 GLY B O 1
ATOM 4251 N N . GLY B 1 122 ? -28.687 -1.016 -56.402 1.00 11.90 122 GLY B N 1
ATOM 4252 C CA . GLY B 1 122 ? -28.533 -2.017 -57.470 1.00 10.96 122 GLY B CA 1
ATOM 4253 C C . GLY B 1 122 ? -27.084 -2.131 -57.935 1.00 14.19 122 GLY B C 1
ATOM 4254 O O . GLY B 1 122 ? -26.648 -3.197 -58.347 1.00 13.92 122 GLY B O 1
ATOM 4255 N N . ILE B 1 123 ? -26.327 -1.010 -57.862 1.00 9.59 123 ILE B N 1
ATOM 4256 C CA . ILE B 1 123 ? -24.911 -0.930 -58.225 1.00 10.10 123 ILE B CA 1
ATOM 4257 C C . ILE B 1 123 ? -24.084 -1.524 -57.078 1.00 13.70 123 ILE B C 1
ATOM 4258 O O . ILE B 1 123 ? -23.206 -2.335 -57.343 1.00 12.79 123 ILE B O 1
ATOM 4263 N N . ASP B 1 124 ? -24.394 -1.158 -55.809 1.00 11.47 124 ASP B N 1
ATOM 4264 C CA . ASP B 1 124 ? -23.724 -1.708 -54.620 1.00 11.42 124 ASP B CA 1
ATOM 4265 C C . ASP B 1 124 ? -23.911 -3.237 -54.641 1.00 15.19 124 ASP B C 1
ATOM 4266 O O . ASP B 1 124 ? -23.020 -3.993 -54.245 1.00 15.11 124 ASP B O 1
ATOM 4271 N N . SER B 1 125 ? -25.095 -3.678 -55.078 1.00 11.61 125 SER B N 1
ATOM 4272 C CA . SER B 1 125 ? -25.428 -5.101 -55.163 1.00 11.37 125 SER B CA 1
ATOM 4273 C C . SER B 1 125 ? -24.508 -5.832 -56.097 1.00 15.74 125 SER B C 1
ATOM 4274 O O . SER B 1 125 ? -23.979 -6.870 -55.718 1.00 14.91 125 SER B O 1
ATOM 4277 N N . GLN B 1 126 ? -24.297 -5.284 -57.306 1.00 16.56 126 GLN B N 1
ATOM 4278 C CA . GLN B 1 126 ? -23.426 -5.906 -58.304 1.00 17.89 126 GLN B CA 1
ATOM 4279 C C . GLN B 1 126 ? -22.025 -5.913 -57.834 1.00 21.66 126 GLN B C 1
ATOM 4280 O O . GLN B 1 126 ? -21.332 -6.902 -58.047 1.00 22.91 126 GLN B O 1
ATOM 4286 N N . SER B 1 127 ? -21.578 -4.802 -57.223 1.00 16.38 127 SER B N 1
ATOM 4287 C CA . SER B 1 127 ? -20.235 -4.710 -56.665 1.00 15.96 127 SER B CA 1
ATOM 4288 C C . SER B 1 127 ? -20.044 -5.823 -55.615 1.00 19.31 127 SER B C 1
ATOM 4289 O O . SER B 1 127 ? -19.029 -6.521 -55.654 1.00 19.04 127 SER B O 1
ATOM 4292 N N . ALA B 1 128 ? -21.022 -5.989 -54.693 1.00 15.08 128 ALA B N 1
ATOM 4293 C CA . ALA B 1 128 ? -20.949 -7.041 -53.669 1.00 15.80 128 ALA B CA 1
ATOM 4294 C C . ALA B 1 128 ? -20.788 -8.401 -54.337 1.00 19.33 128 ALA B C 1
ATOM 4295 O O . ALA B 1 128 ? -19.877 -9.131 -53.996 1.00 19.64 128 ALA B O 1
ATOM 4297 N N . LEU B 1 129 ? -21.661 -8.725 -55.303 1.00 16.96 129 LEU B N 1
ATOM 4298 C CA . LEU B 1 129 ? -21.674 -10.032 -55.965 1.00 19.00 129 LEU B CA 1
ATOM 4299 C C . LEU B 1 129 ? -20.444 -10.338 -56.820 1.00 22.98 129 LEU B C 1
ATOM 4300 O O . LEU B 1 129 ? -19.921 -11.448 -56.779 1.00 21.67 129 LEU B O 1
ATOM 4305 N N . ILE B 1 130 ? -20.029 -9.367 -57.632 1.00 19.52 130 ILE B N 1
ATOM 4306 C CA . ILE B 1 130 ? -18.967 -9.563 -58.603 1.00 18.71 130 ILE B CA 1
ATOM 4307 C C . ILE B 1 130 ? -17.588 -9.248 -58.053 1.00 24.04 130 ILE B C 1
ATOM 4308 O O . ILE B 1 130 ? -16.702 -10.103 -58.142 1.00 23.85 130 ILE B O 1
ATOM 4313 N N . HIS B 1 131 ? -17.397 -8.027 -57.534 1.00 21.30 131 HIS B N 1
ATOM 4314 C CA . HIS B 1 131 ? -16.086 -7.576 -57.053 1.00 21.08 131 HIS B CA 1
ATOM 4315 C C . HIS B 1 131 ? -15.812 -7.990 -55.600 1.00 24.86 131 HIS B C 1
ATOM 4316 O O . HIS B 1 131 ? -14.667 -7.936 -55.170 1.00 24.20 131 HIS B O 1
ATOM 4323 N N . HIS B 1 132 ? -16.840 -8.441 -54.847 1.00 20.01 132 HIS B N 1
ATOM 4324 C CA . HIS B 1 132 ? -16.600 -8.859 -53.455 1.00 20.21 132 HIS B CA 1
ATOM 4325 C C . HIS B 1 132 ? -17.106 -10.275 -53.195 1.00 25.35 132 HIS B C 1
ATOM 4326 O O . HIS B 1 132 ? -17.344 -10.639 -52.049 1.00 24.90 132 HIS B O 1
ATOM 4333 N N . ASN B 1 133 ? -17.310 -11.046 -54.290 1.00 22.01 133 ASN B N 1
ATOM 4334 C CA . ASN B 1 133 ? -17.667 -12.467 -54.311 1.00 23.63 133 ASN B CA 1
ATOM 4335 C C . ASN B 1 133 ? -18.893 -12.878 -53.475 1.00 26.74 133 ASN B C 1
ATOM 4336 O O . ASN B 1 133 ? -18.965 -14.020 -53.012 1.00 27.07 133 ASN B O 1
ATOM 4341 N N . ALA B 1 134 ? -19.879 -11.998 -53.333 1.00 22.28 134 ALA B N 1
ATOM 4342 C CA . ALA B 1 134 ? -21.091 -12.335 -52.583 1.00 20.76 134 ALA B CA 1
ATOM 4343 C C . ALA B 1 134 ? -22.078 -13.129 -53.419 1.00 23.76 134 ALA B C 1
ATOM 4344 O O . ALA B 1 134 ? -23.150 -13.457 -52.914 1.00 21.87 134 ALA B O 1
ATOM 4346 N N . TYR B 1 135 ? -21.725 -13.503 -54.680 1.00 22.32 135 TYR B N 1
ATOM 4347 C CA . TYR B 1 135 ? -22.613 -14.335 -55.498 1.00 24.10 135 TYR B CA 1
ATOM 4348 C C . TYR B 1 135 ? -22.917 -15.691 -54.807 1.00 27.66 135 TYR B C 1
ATOM 4349 O O . TYR B 1 135 ? -23.965 -16.263 -55.056 1.00 27.11 135 TYR B O 1
ATOM 4358 N N . HIS B 1 136 ? -22.011 -16.172 -53.911 1.00 25.34 136 HIS B N 1
ATOM 4359 C CA . HIS B 1 136 ? -22.175 -17.422 -53.139 1.00 26.46 136 HIS B CA 1
ATOM 4360 C C . HIS B 1 136 ? -23.444 -17.384 -52.271 1.00 28.01 136 HIS B C 1
ATOM 4361 O O . HIS B 1 136 ? -23.991 -18.431 -51.930 1.00 29.36 136 HIS B O 1
ATOM 4368 N N . TYR B 1 137 ? -23.869 -16.178 -51.864 1.00 20.53 137 TYR B N 1
ATOM 4369 C CA . TYR B 1 137 ? -25.000 -16.011 -50.959 1.00 19.94 137 TYR B CA 1
ATOM 4370 C C . TYR B 1 137 ? -26.297 -15.588 -51.624 1.00 20.91 137 TYR B C 1
ATOM 4371 O O . TYR B 1 137 ? -27.309 -15.448 -50.923 1.00 19.91 137 TYR B O 1
ATOM 4380 N N . VAL B 1 138 ? -26.255 -15.320 -52.952 1.00 16.12 138 VAL B N 1
ATOM 4381 C CA . VAL B 1 138 ? -27.385 -14.736 -53.693 1.00 15.30 138 VAL B CA 1
ATOM 4382 C C . VAL B 1 138 ? -27.785 -15.586 -54.884 1.00 22.94 138 VAL B C 1
ATOM 4383 O O . VAL B 1 138 ? -26.923 -15.999 -55.666 1.00 25.03 138 VAL B O 1
ATOM 4387 N N . GLU B 1 139 ? -29.103 -15.767 -55.057 1.00 17.87 139 GLU B N 1
ATOM 4388 C CA . GLU B 1 139 ? -29.673 -16.528 -56.165 1.00 19.33 139 GLU B CA 1
ATOM 4389 C C . GLU B 1 139 ? -29.947 -15.603 -57.368 1.00 22.54 139 GLU B C 1
ATOM 4390 O O . GLU B 1 139 ? -29.725 -15.991 -58.517 1.00 23.79 139 GLU B O 1
ATOM 4396 N N . ARG B 1 140 ? -30.426 -14.383 -57.103 1.00 16.22 140 ARG B N 1
ATOM 4397 C CA . ARG B 1 140 ? -30.746 -13.417 -58.142 1.00 14.00 140 ARG B CA 1
ATOM 4398 C C . ARG B 1 140 ? -30.827 -12.014 -57.599 1.00 14.41 140 ARG B C 1
ATOM 4399 O O . ARG B 1 140 ? -31.007 -11.808 -56.399 1.00 12.22 140 ARG B O 1
ATOM 4407 N N . VAL B 1 141 ? -30.787 -11.058 -58.510 1.00 12.06 141 VAL B N 1
ATOM 4408 C CA . VAL B 1 141 ? -30.871 -9.648 -58.218 1.00 12.49 141 VAL B CA 1
ATOM 4409 C C . VAL B 1 141 ? -31.932 -8.990 -59.101 1.00 15.56 141 VAL B C 1
ATOM 4410 O O . VAL B 1 141 ? -31.883 -9.096 -60.322 1.00 13.03 141 VAL B O 1
ATOM 4414 N N . ILE B 1 142 ? -32.822 -8.225 -58.462 1.00 13.95 142 ILE B N 1
ATOM 4415 C CA . ILE B 1 142 ? -33.822 -7.389 -59.107 1.00 12.73 142 ILE B CA 1
ATOM 4416 C C . ILE B 1 142 ? -33.482 -5.938 -58.726 1.00 13.68 142 ILE B C 1
ATOM 4417 O O . ILE B 1 142 ? -33.390 -5.614 -57.557 1.00 11.98 142 ILE B O 1
ATOM 4422 N N . THR B 1 143 ? -33.213 -5.088 -59.713 1.00 13.34 143 THR B N 1
ATOM 4423 C CA . THR B 1 143 ? -32.895 -3.689 -59.455 1.00 11.45 143 THR B CA 1
ATOM 4424 C C . THR B 1 143 ? -34.109 -2.830 -59.843 1.00 14.86 143 THR B C 1
ATOM 4425 O O . THR B 1 143 ? -34.747 -3.082 -60.864 1.00 14.63 143 THR B O 1
ATOM 4429 N N . LEU B 1 144 ? -34.400 -1.818 -59.025 1.00 11.00 144 LEU B N 1
ATOM 4430 C CA . LEU B 1 144 ? -35.513 -0.898 -59.201 1.00 10.41 144 LEU B CA 1
ATOM 4431 C C . LEU B 1 144 ? -34.957 0.489 -59.397 1.00 14.36 144 LEU B C 1
ATOM 4432 O O . LEU B 1 144 ? -34.396 1.059 -58.461 1.00 13.40 144 LEU B O 1
ATOM 4437 N N . GLY B 1 145 ? -35.129 1.026 -60.605 1.00 11.86 145 GLY B N 1
ATOM 4438 C CA . GLY B 1 145 ? -34.662 2.372 -60.944 1.00 11.47 145 GLY B CA 1
ATOM 4439 C C . GLY B 1 145 ? -33.197 2.605 -60.624 1.00 13.00 145 GLY B C 1
ATOM 4440 O O . GLY B 1 145 ? -32.829 3.660 -60.100 1.00 13.05 145 GLY B O 1
ATOM 4441 N N . THR B 1 146 ? -32.356 1.603 -60.908 1.00 9.12 146 THR B N 1
ATOM 4442 C CA . THR B 1 146 ? -30.933 1.688 -60.635 1.00 8.66 146 THR B CA 1
ATOM 4443 C C . THR B 1 146 ? -30.224 2.358 -61.801 1.00 15.28 146 THR B C 1
ATOM 4444 O O . THR B 1 146 ? -30.284 1.836 -62.916 1.00 16.51 146 THR B O 1
ATOM 4448 N N . PRO B 1 147 ? -29.448 3.436 -61.560 1.00 12.49 147 PRO B N 1
ATOM 4449 C CA . PRO B 1 147 ? -28.683 4.028 -62.670 1.00 11.50 147 PRO B CA 1
ATOM 4450 C C . PRO B 1 147 ? -27.426 3.195 -62.977 1.00 14.74 147 PRO B C 1
ATOM 4451 O O . PRO B 1 147 ? -26.294 3.633 -62.715 1.00 13.89 147 PRO B O 1
ATOM 4455 N N . HIS B 1 148 ? -27.620 1.994 -63.574 1.00 10.69 148 HIS B N 1
ATOM 4456 C CA . HIS B 1 148 ? -26.494 1.132 -63.953 1.00 9.10 148 HIS B CA 1
ATOM 4457 C C . HIS B 1 148 ? -25.519 1.856 -64.918 1.00 13.34 148 HIS B C 1
ATOM 4458 O O . HIS B 1 148 ? -24.334 1.532 -64.919 1.00 12.49 148 HIS B O 1
ATOM 4465 N N . HIS B 1 149 ? -26.014 2.828 -65.710 1.00 11.61 149 HIS B N 1
ATOM 4466 C CA . HIS B 1 149 ? -25.146 3.590 -66.645 1.00 12.91 149 HIS B CA 1
ATOM 4467 C C . HIS B 1 149 ? -24.874 5.011 -66.142 1.00 15.93 149 HIS B C 1
ATOM 4468 O O . HIS B 1 149 ? -24.366 5.853 -66.871 1.00 14.94 149 HIS B O 1
ATOM 4475 N N . GLY B 1 150 ? -25.200 5.275 -64.883 1.00 11.86 150 GLY B N 1
ATOM 4476 C CA . GLY B 1 150 ? -24.969 6.585 -64.312 1.00 10.49 150 GLY B CA 1
ATOM 4477 C C . GLY B 1 150 ? -26.141 7.527 -64.359 1.00 14.74 150 GLY B C 1
ATOM 4478 O O . GLY B 1 150 ? -27.156 7.264 -65.008 1.00 14.76 150 GLY B O 1
ATOM 4479 N N . SER B 1 151 ? -25.985 8.635 -63.637 1.00 11.29 151 SER B N 1
ATOM 4480 C CA . SER B 1 151 ? -27.005 9.657 -63.495 1.00 11.62 151 SER B CA 1
ATOM 4481 C C . SER B 1 151 ? -26.546 10.956 -64.153 1.00 12.99 151 SER B C 1
ATOM 4482 O O . SER B 1 1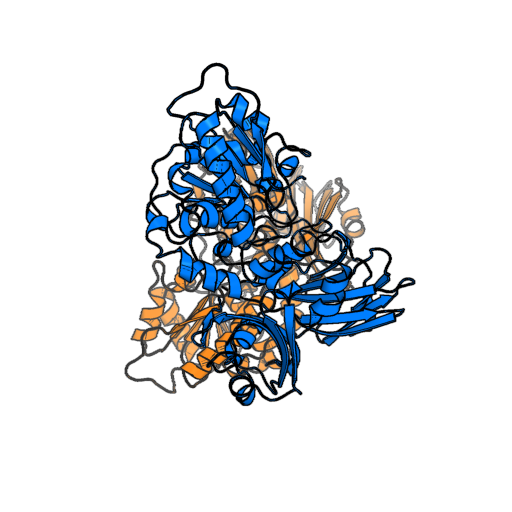51 ? -25.512 11.503 -63.767 1.00 9.65 151 SER B O 1
ATOM 4485 N N . GLN B 1 152 ? -27.324 11.449 -65.143 1.00 12.11 152 GLN B N 1
ATOM 4486 C CA . GLN B 1 152 ? -27.016 12.735 -65.808 1.00 11.39 152 GLN B CA 1
ATOM 4487 C C . GLN B 1 152 ? -27.226 13.885 -64.819 1.00 14.35 152 GLN B C 1
ATOM 4488 O O . GLN B 1 152 ? -26.618 14.950 -64.964 1.00 12.68 152 GLN B O 1
ATOM 4494 N N . LEU B 1 153 ? -28.042 13.654 -63.787 1.00 11.53 153 LEU B N 1
ATOM 4495 C CA . LEU B 1 153 ? -28.256 14.635 -62.724 1.00 11.68 153 LEU B CA 1
ATOM 4496 C C . LEU B 1 153 ? -27.013 14.716 -61.841 1.00 15.55 153 LEU B C 1
ATOM 4497 O O . LEU B 1 153 ? -26.664 15.809 -61.389 1.00 14.94 153 LEU B O 1
ATOM 4502 N N . ALA B 1 154 ? -26.326 13.562 -61.618 1.00 11.87 154 ALA B N 1
ATOM 4503 C CA . ALA B 1 154 ? -25.051 13.552 -60.881 1.00 12.40 154 ALA B CA 1
ATOM 4504 C C . ALA B 1 154 ? -24.016 14.289 -61.743 1.00 15.41 154 ALA B C 1
ATOM 4505 O O . ALA B 1 154 ? -23.246 15.071 -61.198 1.00 14.51 154 ALA B O 1
ATOM 4507 N N . ASP B 1 155 ? -24.029 14.097 -63.089 1.00 13.82 155 ASP B N 1
ATOM 4508 C CA . ASP B 1 155 ? -23.107 14.815 -63.997 1.00 12.89 155 ASP B CA 1
ATOM 4509 C C . ASP B 1 155 ? -23.330 16.298 -63.837 1.00 15.87 155 ASP B C 1
ATOM 4510 O O . ASP B 1 155 ? -22.359 17.044 -63.765 1.00 17.11 155 ASP B O 1
ATOM 4515 N N . LEU B 1 156 ? -24.614 16.712 -63.778 1.00 10.68 156 LEU B N 1
ATOM 4516 C CA . LEU B 1 156 ? -25.013 18.097 -63.577 1.00 11.73 156 LEU B CA 1
ATOM 4517 C C . LEU B 1 156 ? -24.491 18.649 -62.246 1.00 15.90 156 LEU B C 1
ATOM 4518 O O . LEU B 1 156 ? -23.877 19.712 -62.233 1.00 15.40 156 LEU B O 1
ATOM 4523 N N . ALA B 1 157 ? -24.714 17.920 -61.143 1.00 14.42 157 ALA B N 1
ATOM 4524 C CA . ALA B 1 157 ? -24.279 18.310 -59.782 1.00 13.98 157 ALA B CA 1
ATOM 4525 C C . ALA B 1 157 ? -22.785 18.558 -59.670 1.00 14.88 157 ALA B C 1
ATOM 4526 O O . ALA B 1 157 ? -22.363 19.374 -58.858 1.00 15.54 157 ALA B O 1
ATOM 4528 N N . TYR B 1 158 ? -21.989 17.788 -60.410 1.00 11.55 158 TYR B N 1
ATOM 4529 C CA . TYR B 1 158 ? -20.531 17.877 -60.405 1.00 12.56 158 TYR B CA 1
ATOM 4530 C C . TYR B 1 158 ? -19.966 18.842 -61.456 1.00 16.06 158 TYR B C 1
ATOM 4531 O O . TYR B 1 158 ? -18.748 18.972 -61.579 1.00 16.62 158 TYR B O 1
ATOM 4540 N N . SER B 1 159 ? -20.840 19.524 -62.191 1.00 11.84 159 SER B N 1
ATOM 4541 C CA . SER B 1 159 ? -20.407 20.449 -63.249 1.00 12.00 159 SER B CA 1
ATOM 4542 C C . SER B 1 159 ? -20.088 21.841 -62.709 1.00 15.75 159 SER B C 1
ATOM 4543 O O . SER B 1 159 ? -20.464 22.188 -61.583 1.00 15.33 159 SER B O 1
ATOM 4546 N N . ASN B 1 160 ? -19.361 22.628 -63.509 1.00 14.17 160 ASN B N 1
ATOM 4547 C CA . ASN B 1 160 ? -18.943 23.968 -63.129 1.00 14.00 160 ASN B CA 1
ATOM 4548 C C . ASN B 1 160 ? -20.063 24.880 -62.696 1.00 17.72 160 ASN B C 1
ATOM 4549 O O . ASN B 1 160 ? -19.930 25.486 -61.638 1.00 18.45 160 ASN B O 1
ATOM 4554 N N . TRP B 1 161 ? -21.140 25.016 -63.479 1.00 15.35 161 TRP B N 1
ATOM 4555 C CA . TRP B 1 161 ? -22.222 25.934 -63.100 1.00 16.62 161 TRP B CA 1
ATOM 4556 C C . TRP B 1 161 ? -22.902 25.575 -61.802 1.00 19.40 161 TRP B C 1
ATOM 4557 O O . TRP B 1 161 ? -23.385 26.478 -61.137 1.00 19.19 161 TRP B O 1
ATOM 4568 N N . ALA B 1 162 ? -22.933 24.265 -61.448 1.00 15.11 162 ALA B N 1
ATOM 4569 C CA . ALA B 1 162 ? -23.576 23.726 -60.248 1.00 14.01 162 ALA B CA 1
ATOM 4570 C C . ALA B 1 162 ? -22.696 23.844 -58.980 1.00 19.69 162 ALA B C 1
ATOM 4571 O O . ALA B 1 162 ? -23.139 23.449 -57.913 1.00 18.32 162 ALA B O 1
ATOM 4573 N N . GLY B 1 163 ? -21.467 24.336 -59.132 1.00 19.30 163 GLY B N 1
ATOM 4574 C CA . GLY B 1 163 ? -20.463 24.451 -58.080 1.00 19.13 163 GLY B CA 1
ATOM 4575 C C . GLY B 1 163 ? -20.938 25.127 -56.810 1.00 23.01 163 GLY B C 1
ATOM 4576 O O . GLY B 1 163 ? -20.831 24.546 -55.735 1.00 22.02 163 GLY B O 1
ATOM 4577 N N . TRP B 1 164 ? -21.485 26.338 -56.934 1.00 21.59 164 TRP B N 1
ATOM 4578 C CA . TRP B 1 164 ? -21.970 27.145 -55.803 1.00 22.59 164 TRP B CA 1
ATOM 4579 C C . TRP B 1 164 ? -23.123 26.467 -55.086 1.00 25.99 164 TRP B C 1
ATOM 4580 O O . TRP B 1 164 ? -23.079 26.347 -53.867 1.00 25.45 164 TRP B O 1
ATOM 4591 N N . LEU B 1 165 ? -24.118 25.948 -55.840 1.00 21.44 165 LEU B N 1
ATOM 4592 C CA . LEU B 1 165 ? -25.249 25.262 -55.231 1.00 19.60 165 LEU B CA 1
ATOM 4593 C C . LEU B 1 165 ? -24.865 23.913 -54.599 1.00 26.11 165 LEU B C 1
ATOM 4594 O O . LEU B 1 165 ? -25.263 23.643 -53.459 1.00 24.14 165 LEU B O 1
ATOM 4599 N N . ALA B 1 166 ? -24.123 23.060 -55.332 1.00 24.12 166 ALA B N 1
ATOM 4600 C CA . ALA B 1 166 ? -23.701 21.739 -54.840 1.00 26.10 166 ALA B CA 1
ATOM 4601 C C . ALA B 1 166 ? -22.922 21.828 -53.531 1.00 35.14 166 ALA B C 1
ATOM 4602 O O . ALA B 1 166 ? -23.118 20.980 -52.665 1.00 37.74 166 ALA B O 1
ATOM 4604 N N . ASP B 1 167 ? -22.111 22.877 -53.364 1.00 33.51 167 ASP B N 1
ATOM 4605 C CA . ASP B 1 167 ? -21.323 23.099 -52.158 1.00 35.41 167 ASP B CA 1
ATOM 4606 C C . ASP B 1 167 ? -22.206 23.305 -50.902 1.00 44.28 167 ASP B C 1
ATOM 4607 O O . ASP B 1 167 ? -22.176 22.435 -50.024 1.00 44.12 167 ASP B O 1
ATOM 4612 N N . ILE B 1 168 ? -23.058 24.370 -50.849 1.00 43.14 168 ILE B N 1
ATOM 4613 C CA . ILE B 1 168 ? -23.909 24.582 -49.663 1.00 44.60 168 ILE B CA 1
ATOM 4614 C C . ILE B 1 168 ? -25.001 23.492 -49.486 1.00 47.10 168 ILE B C 1
ATOM 4615 O O . ILE B 1 168 ? -25.458 23.300 -48.370 1.00 47.86 168 ILE B O 1
ATOM 4620 N N . LEU B 1 169 ? -25.352 22.725 -50.519 1.00 41.71 169 LEU B N 1
ATOM 4621 C CA . LEU B 1 169 ? -26.311 21.638 -50.297 1.00 40.99 169 LEU B CA 1
ATOM 4622 C C . LEU B 1 169 ? -25.631 20.373 -49.704 1.00 43.67 169 LEU B C 1
ATOM 4623 O O . LEU B 1 169 ? -26.328 19.425 -49.298 1.00 41.85 169 LEU B O 1
ATOM 4628 N N . GLY B 1 170 ? -24.284 20.370 -49.675 1.00 39.83 170 GLY B N 1
ATOM 4629 C CA . GLY B 1 170 ? -23.482 19.240 -49.208 1.00 38.81 170 GLY B CA 1
ATOM 4630 C C . GLY B 1 170 ? -23.790 18.007 -50.032 1.00 42.51 170 GLY B C 1
ATOM 4631 O O . GLY B 1 170 ? -23.796 16.884 -49.523 1.00 43.10 170 GLY B O 1
ATOM 4632 N N . GLN B 1 171 ? -24.100 18.210 -51.316 1.00 38.14 171 GLN B N 1
ATOM 4633 C CA . GLN B 1 171 ? -24.499 17.096 -52.173 1.00 36.97 171 GLN B CA 1
ATOM 4634 C C . GLN B 1 171 ? -23.317 16.383 -52.787 1.00 37.31 171 GLN B C 1
ATOM 4635 O O . GLN B 1 171 ? -23.482 15.352 -53.439 1.00 35.99 171 GLN B O 1
ATOM 4641 N N . LYS B 1 172 ? -22.128 16.926 -52.569 1.00 29.71 172 LYS B N 1
ATOM 4642 C CA . LYS B 1 172 ? -20.966 16.207 -53.082 1.00 26.89 172 LYS B CA 1
ATOM 4643 C C . LYS B 1 172 ? -20.526 15.245 -51.976 1.00 32.31 172 LYS B C 1
ATOM 4644 O O . LYS B 1 172 ? -20.318 15.659 -50.846 1.00 32.61 172 LYS B O 1
ATOM 4650 N N . ASN B 1 173 ? -20.544 13.978 -52.331 1.00 24.84 173 ASN B N 1
ATOM 4651 C CA . ASN B 1 173 ? -20.107 12.843 -51.500 1.00 23.19 173 ASN B CA 1
ATOM 4652 C C . ASN B 1 173 ? -19.651 11.728 -52.439 1.00 22.02 173 ASN B C 1
ATOM 4653 O O . ASN B 1 173 ? -19.930 11.808 -53.625 1.00 18.97 173 ASN B O 1
ATOM 4658 N N . ASP B 1 174 ? -18.959 10.753 -51.885 1.00 15.63 174 ASP B N 1
ATOM 4659 C CA . ASP B 1 174 ? -18.438 9.617 -52.662 1.00 14.09 174 ASP B CA 1
ATOM 4660 C C . ASP B 1 174 ? -19.581 8.885 -53.389 1.00 15.06 174 ASP B C 1
ATOM 4661 O O . ASP B 1 174 ? -19.327 8.379 -54.442 1.00 15.12 174 ASP B O 1
ATOM 4666 N N . ALA B 1 175 ? -20.769 8.810 -52.795 1.00 12.12 175 ALA B N 1
ATOM 4667 C CA . ALA B 1 175 ? -21.852 8.067 -53.436 1.00 12.23 175 ALA B CA 1
ATOM 4668 C C . ALA B 1 175 ? -22.347 8.796 -54.711 1.00 17.73 175 ALA B C 1
ATOM 4669 O O . ALA B 1 175 ? -22.397 8.188 -55.789 1.00 14.53 175 ALA B O 1
ATOM 4671 N N . VAL B 1 176 ? -22.671 10.100 -54.588 1.00 14.94 176 VAL B N 1
ATOM 4672 C CA . VAL B 1 176 ? -23.100 10.910 -55.737 1.00 16.05 176 VAL B CA 1
ATOM 4673 C C . VAL B 1 176 ? -21.969 10.962 -56.758 1.00 18.26 176 VAL B C 1
ATOM 4674 O O . VAL B 1 176 ? -22.205 10.862 -57.958 1.00 15.76 176 VAL B O 1
ATOM 4678 N N . TYR B 1 177 ? -20.729 11.091 -56.273 1.00 15.71 177 TYR B N 1
ATOM 4679 C CA . TYR B 1 177 ? -19.579 11.102 -57.143 1.00 14.97 177 TYR B CA 1
ATOM 4680 C C . TYR B 1 177 ? -19.572 9.853 -58.025 1.00 16.92 177 TYR B C 1
ATOM 4681 O O . TYR B 1 177 ? -19.360 9.975 -59.223 1.00 17.38 177 TYR B O 1
ATOM 4690 N N . SER B 1 178 ? -19.771 8.665 -57.431 1.00 12.18 178 SER B N 1
ATOM 4691 C CA . SER B 1 178 ? -19.718 7.373 -58.120 1.00 12.42 178 SER B CA 1
ATOM 4692 C C . SER B 1 178 ? -20.847 7.176 -59.113 1.00 16.16 178 SER B C 1
ATOM 4693 O O . SER B 1 178 ? -20.790 6.244 -59.904 1.00 17.93 178 SER B O 1
ATOM 4696 N N . LEU B 1 179 ? -21.860 8.061 -59.090 1.00 13.60 179 LEU B N 1
ATOM 4697 C CA . LEU B 1 179 ? -23.019 7.990 -59.974 1.00 13.52 179 LEU B CA 1
ATOM 4698 C C . LEU B 1 179 ? -22.834 8.763 -61.287 1.00 14.45 179 LEU B C 1
ATOM 4699 O O . LEU B 1 179 ? -23.688 8.674 -62.164 1.00 11.98 179 LEU B O 1
ATOM 4704 N N . GLN B 1 180 ? -21.745 9.526 -61.418 1.00 10.23 180 GLN B N 1
ATOM 4705 C CA . GLN B 1 180 ? -21.471 10.253 -62.677 1.00 9.65 180 GLN B CA 1
ATOM 4706 C C . GLN B 1 180 ? -21.386 9.226 -63.808 1.00 14.13 180 GLN B C 1
ATOM 4707 O O . GLN B 1 180 ? -20.882 8.113 -63.593 1.00 13.60 180 GLN B O 1
ATOM 4713 N N . THR B 1 181 ? -21.925 9.571 -64.984 1.00 12.69 181 THR B N 1
ATOM 4714 C CA . THR B 1 181 ? -21.972 8.629 -66.112 1.00 14.21 181 THR B CA 1
ATOM 4715 C C . THR B 1 181 ? -20.585 8.193 -66.576 1.00 17.77 181 THR B C 1
ATOM 4716 O O . THR B 1 181 ? -20.446 7.070 -67.042 1.00 16.23 181 THR B O 1
ATOM 4720 N N . GLY B 1 182 ? -19.577 9.068 -66.445 1.00 15.34 182 GLY B N 1
ATOM 4721 C CA . GLY B 1 182 ? -18.213 8.715 -66.852 1.00 15.21 182 GLY B CA 1
ATOM 4722 C C . GLY B 1 182 ? -17.661 7.647 -65.934 1.00 17.92 182 GLY B C 1
ATOM 4723 O O . GLY B 1 182 ? -17.032 6.689 -66.383 1.00 14.84 182 GLY B O 1
ATOM 4724 N N . PHE B 1 183 ? -17.892 7.826 -64.611 1.00 15.85 183 PHE B N 1
ATOM 4725 C CA . PHE B 1 183 ? -17.447 6.892 -63.581 1.00 15.40 183 PHE B CA 1
ATOM 4726 C C . PHE B 1 183 ? -18.193 5.554 -63.763 1.00 14.42 183 PHE B C 1
ATOM 4727 O O . PHE B 1 183 ? -17.585 4.489 -63.710 1.00 13.75 183 PHE B O 1
ATOM 4735 N N . MET B 1 184 ? -19.503 5.624 -63.996 1.00 9.54 184 MET B N 1
ATOM 4736 C CA . MET B 1 184 ? -20.306 4.408 -64.222 1.00 9.64 184 MET B CA 1
ATOM 4737 C C . MET B 1 184 ? -19.941 3.712 -65.516 1.00 14.10 184 MET B C 1
ATOM 4738 O O . MET B 1 184 ? -20.025 2.491 -65.569 1.00 15.17 184 MET B O 1
ATOM 4743 N N . LYS B 1 185 ? -19.477 4.460 -66.546 1.00 13.20 185 LYS B N 1
ATOM 4744 C CA . LYS B 1 185 ? -19.058 3.811 -67.809 1.00 14.13 185 LYS B CA 1
ATOM 4745 C C . LYS B 1 185 ? -17.839 2.905 -67.545 1.00 16.10 185 LYS B C 1
ATOM 4746 O O . LYS B 1 185 ? -17.769 1.788 -68.054 1.00 13.54 185 LYS B O 1
ATOM 4752 N N . SER B 1 186 ? -16.889 3.410 -66.741 1.00 14.15 186 SER B N 1
ATOM 4753 C CA . SER B 1 186 ? -15.710 2.677 -66.310 1.00 15.23 186 SER B CA 1
ATOM 4754 C C . SER B 1 186 ? -16.158 1.477 -65.428 1.00 16.81 186 SER B C 1
ATOM 4755 O O . SER B 1 186 ? -15.698 0.368 -65.647 1.00 14.95 186 SER B O 1
ATOM 4758 N N . PHE B 1 187 ? -17.087 1.693 -64.473 1.00 14.54 187 PHE B N 1
ATOM 4759 C CA . PHE B 1 187 ? -17.587 0.603 -63.618 1.00 13.22 187 PHE B CA 1
ATOM 4760 C C . PHE B 1 187 ? -18.218 -0.484 -64.500 1.00 17.14 187 PHE B C 1
ATOM 4761 O O . PHE B 1 187 ? -17.917 -1.647 -64.301 1.00 18.31 187 PHE B O 1
ATOM 4769 N N . ARG B 1 188 ? -19.034 -0.100 -65.498 1.00 15.31 188 ARG B N 1
ATOM 4770 C CA . ARG B 1 188 ? -19.648 -1.037 -66.456 1.00 16.35 188 ARG B CA 1
ATOM 4771 C C . ARG B 1 188 ? -18.562 -1.849 -67.165 1.00 20.80 188 ARG B C 1
ATOM 4772 O O . ARG B 1 188 ? -18.645 -3.070 -67.219 1.00 18.70 188 ARG B O 1
ATOM 4780 N N . ASP B 1 189 ? -17.503 -1.160 -67.642 1.00 19.42 189 ASP B N 1
ATOM 4781 C CA . ASP B 1 189 ? -16.367 -1.802 -68.320 1.00 21.47 189 ASP B CA 1
ATOM 4782 C C . ASP B 1 189 ? -15.667 -2.879 -67.472 1.00 25.71 189 ASP B C 1
ATOM 4783 O O . ASP B 1 189 ? -15.326 -3.926 -68.008 1.00 26.94 189 ASP B O 1
ATOM 4788 N N . GLN B 1 190 ? -15.467 -2.623 -66.163 1.00 21.06 190 GLN B N 1
ATOM 4789 C CA . GLN B 1 190 ? -14.799 -3.519 -65.197 1.00 20.95 190 GLN B CA 1
ATOM 4790 C C . GLN B 1 190 ? -15.721 -4.616 -64.648 1.00 23.93 190 GLN B C 1
ATOM 4791 O O . GLN B 1 190 ? -15.257 -5.522 -63.959 1.00 24.26 190 GLN B O 1
ATOM 4797 N N . THR B 1 191 ? -17.030 -4.482 -64.857 1.00 21.32 191 THR B N 1
ATOM 4798 C CA . THR B 1 191 ? -18.005 -5.384 -64.279 1.00 20.35 191 THR B CA 1
ATOM 4799 C C . THR B 1 191 ? -18.657 -6.359 -65.268 1.00 25.00 191 THR B C 1
ATOM 4800 O O . THR B 1 191 ? -18.799 -7.550 -64.950 1.00 24.83 191 THR B O 1
ATOM 4804 N N . ASP B 1 192 ? -19.102 -5.841 -66.421 1.00 20.93 192 ASP B N 1
ATOM 4805 C CA . ASP B 1 192 ? -19.930 -6.580 -67.368 1.00 21.58 192 ASP B CA 1
ATOM 4806 C C . ASP B 1 192 ? -19.254 -7.803 -67.996 1.00 29.47 192 ASP B C 1
ATOM 4807 O O . ASP B 1 192 ? -19.970 -8.730 -68.364 1.00 30.78 192 ASP B O 1
ATOM 4812 N N . ASN B 1 193 ? -17.916 -7.852 -68.035 1.00 27.52 193 ASN B N 1
ATOM 4813 C CA . ASN B 1 193 ? -17.176 -8.987 -68.597 1.00 29.58 193 ASN B CA 1
ATOM 4814 C C . ASN B 1 193 ? -16.337 -9.715 -67.558 1.00 31.66 193 ASN B C 1
ATOM 4815 O O . ASN B 1 193 ? -15.528 -10.568 -67.917 1.00 33.57 193 ASN B O 1
ATOM 4820 N N . HIS B 1 194 ? -16.544 -9.392 -66.271 1.00 25.50 194 HIS B N 1
ATOM 4821 C CA . HIS B 1 194 ? -15.893 -10.060 -65.142 1.00 25.28 194 HIS B CA 1
ATOM 4822 C C . HIS B 1 194 ? -16.488 -11.484 -65.067 1.00 29.35 194 HIS B C 1
ATOM 4823 O O . HIS B 1 194 ? -17.712 -11.629 -65.205 1.00 28.32 194 HIS B O 1
ATOM 4830 N N . PRO B 1 195 ? -15.667 -12.542 -64.841 1.00 28.13 195 PRO B N 1
ATOM 4831 C CA . PRO B 1 195 ? -16.235 -13.907 -64.771 1.00 28.53 195 PRO B CA 1
ATOM 4832 C C . PRO B 1 195 ? -17.382 -14.076 -63.761 1.00 31.70 195 PRO B C 1
ATOM 4833 O O . PRO B 1 195 ? -18.293 -14.867 -64.019 1.00 30.00 195 PRO B O 1
ATOM 4837 N N . ASN B 1 196 ? -17.384 -13.298 -62.652 1.00 25.78 196 ASN B N 1
ATOM 4838 C CA . ASN B 1 196 ? -18.430 -13.423 -61.642 1.00 25.38 196 ASN B CA 1
ATOM 4839 C C . ASN B 1 196 ? -19.811 -12.937 -62.099 1.00 27.33 196 ASN B C 1
ATOM 4840 O O . ASN B 1 196 ? -20.810 -13.330 -61.500 1.00 24.55 196 ASN B O 1
ATOM 4845 N N . ARG B 1 197 ? -19.861 -12.091 -63.148 1.00 24.82 197 ARG B N 1
ATOM 4846 C CA . ARG B 1 197 ? -21.114 -11.536 -63.671 1.00 23.94 197 ARG B CA 1
ATOM 4847 C C . ARG B 1 197 ? -22.097 -12.627 -64.101 1.00 27.90 197 ARG B C 1
ATOM 4848 O O . ARG B 1 197 ? -23.282 -12.531 -63.815 1.00 24.80 197 ARG B O 1
ATOM 4856 N N . LEU B 1 198 ? -21.592 -13.653 -64.784 1.00 29.05 198 LEU B N 1
ATOM 4857 C CA . LEU B 1 198 ? -22.354 -14.787 -65.319 1.00 29.45 198 LEU B CA 1
ATOM 4858 C C . LEU B 1 198 ? -22.990 -15.676 -64.249 1.00 29.08 198 LEU B C 1
ATOM 4859 O O . LEU B 1 198 ? -23.904 -16.436 -64.573 1.00 27.99 198 LEU B O 1
ATOM 4864 N N . LYS B 1 199 ? -22.494 -15.615 -62.997 1.00 24.16 199 LYS B N 1
ATOM 4865 C CA . LYS B 1 199 ? -22.955 -16.464 -61.888 1.00 23.65 199 LYS B CA 1
ATOM 4866 C C . LYS B 1 199 ? -24.284 -16.034 -61.257 1.00 25.00 199 LYS B C 1
ATOM 4867 O O . LYS B 1 199 ? -24.855 -16.784 -60.462 1.00 24.14 199 LYS B O 1
ATOM 4873 N N . THR B 1 200 ? -24.771 -14.827 -61.574 1.00 19.76 200 THR B N 1
ATOM 4874 C CA . THR B 1 200 ? -26.042 -14.376 -60.986 1.00 19.16 200 THR B CA 1
ATOM 4875 C C . THR B 1 200 ? -26.966 -13.873 -62.062 1.00 18.20 200 THR B C 1
ATOM 4876 O O . THR B 1 200 ? -26.518 -13.212 -62.983 1.00 16.86 200 THR B O 1
ATOM 4880 N N . LYS B 1 201 ? -28.258 -14.171 -61.929 1.00 16.88 201 LYS B N 1
ATOM 4881 C CA . LYS B 1 201 ? -29.309 -13.715 -62.817 1.00 16.25 201 LYS B CA 1
ATOM 4882 C C . LYS B 1 201 ? -29.736 -12.299 -62.389 1.00 18.72 201 LYS B C 1
ATOM 4883 O O . LYS B 1 201 ? -30.010 -12.074 -61.208 1.00 17.01 201 LYS B O 1
ATOM 4889 N N . TYR B 1 202 ? -29.886 -11.390 -63.363 1.00 16.65 202 TYR B N 1
ATOM 4890 C CA . TYR B 1 202 ? -30.296 -10.004 -63.150 1.00 16.40 202 TYR B CA 1
ATOM 4891 C C . TYR B 1 202 ? -31.608 -9.670 -63.821 1.00 18.75 202 TYR B C 1
ATOM 4892 O O . TYR B 1 202 ? -31.876 -10.112 -64.938 1.00 17.56 202 TYR B O 1
ATOM 4901 N N . PHE B 1 203 ? -32.396 -8.844 -63.135 1.00 14.66 203 PHE B N 1
ATOM 4902 C CA . PHE B 1 203 ? -33.678 -8.307 -63.596 1.00 14.22 203 PHE B CA 1
ATOM 4903 C C . PHE B 1 203 ? -33.648 -6.828 -63.308 1.00 16.88 203 PHE B C 1
ATOM 4904 O O . PHE B 1 203 ? -33.209 -6.422 -62.231 1.00 14.86 203 PHE B O 1
ATOM 4912 N N . THR B 1 204 ? -34.156 -6.026 -64.236 1.00 13.31 204 THR B N 1
ATOM 4913 C CA . THR B 1 204 ? -34.227 -4.596 -63.993 1.00 10.61 204 THR B CA 1
ATOM 4914 C C . THR B 1 204 ? -35.647 -4.124 -64.179 1.00 12.86 204 THR B C 1
ATOM 4915 O O . THR B 1 204 ? -36.347 -4.578 -65.074 1.00 12.82 204 THR B O 1
ATOM 4919 N N . LEU B 1 205 ? -36.061 -3.220 -63.315 1.00 11.62 205 LEU B N 1
ATOM 4920 C CA . LEU B 1 205 ? -37.315 -2.501 -63.398 1.00 11.56 205 LEU B CA 1
ATOM 4921 C C . LEU B 1 205 ? -36.952 -1.052 -63.546 1.00 14.05 205 LEU B C 1
ATOM 4922 O O . LEU B 1 205 ? -35.922 -0.600 -63.015 1.00 10.28 205 LEU B O 1
ATOM 4927 N N . ALA B 1 206 ? -37.758 -0.331 -64.327 1.00 12.18 206 ALA B N 1
ATOM 4928 C CA . ALA B 1 206 ? -37.555 1.095 -64.522 1.00 12.90 206 ALA B CA 1
ATOM 4929 C C . ALA B 1 206 ? -38.910 1.755 -64.670 1.00 15.39 206 ALA B C 1
ATOM 4930 O O . ALA B 1 206 ? -39.881 1.112 -65.113 1.00 11.07 206 ALA B O 1
ATOM 4932 N N . GLY B 1 207 ? -38.974 3.014 -64.252 1.00 12.41 207 GLY B N 1
ATOM 4933 C CA . GLY B 1 207 ? -40.200 3.787 -64.361 1.00 12.97 207 GLY B CA 1
ATOM 4934 C C . GLY B 1 207 ? -40.118 4.810 -65.475 1.00 18.40 207 GLY B C 1
ATOM 4935 O O . GLY B 1 207 ? -39.015 5.221 -65.880 1.00 17.81 207 GLY B O 1
ATOM 4936 N N . ASN B 1 208 ? -41.287 5.240 -65.977 1.00 15.36 208 ASN B N 1
ATOM 4937 C CA . ASN B 1 208 ? -41.322 6.264 -67.049 1.00 14.66 208 ASN B CA 1
ATOM 4938 C C . ASN B 1 208 ? -42.170 7.453 -66.622 1.00 17.43 208 ASN B C 1
ATOM 4939 O O . ASN B 1 208 ? -42.499 8.284 -67.449 1.00 16.35 208 ASN B O 1
ATOM 4944 N N . LYS B 1 209 ? -42.579 7.501 -65.357 1.00 17.26 209 LYS B N 1
ATOM 4945 C CA . LYS B 1 209 ? -43.418 8.579 -64.860 1.00 18.37 209 LYS B CA 1
ATOM 4946 C C . LYS B 1 209 ? -42.562 9.652 -64.234 1.00 22.76 209 LYS B C 1
ATOM 4947 O O . LYS B 1 209 ? -41.707 9.357 -63.410 1.00 19.32 209 LYS B O 1
ATOM 4953 N N . ILE B 1 210 ? -42.780 10.910 -64.622 1.00 21.44 210 ILE B N 1
ATOM 4954 C CA . ILE B 1 210 ? -42.002 11.982 -64.002 1.00 21.37 210 ILE B CA 1
ATOM 4955 C C . ILE B 1 210 ? -42.866 12.654 -62.938 1.00 25.10 210 ILE B C 1
ATOM 4956 O O . ILE B 1 210 ? -44.033 12.294 -62.784 1.00 25.86 210 ILE B O 1
ATOM 4961 N N . GLY B 1 211 ? -42.298 13.586 -62.189 1.00 20.06 211 GLY B N 1
ATOM 4962 C CA . GLY B 1 211 ? -43.066 14.286 -61.177 1.00 20.43 211 GLY B CA 1
ATOM 4963 C C . GLY B 1 211 ? -44.041 15.231 -61.843 1.00 27.94 211 GLY B C 1
ATOM 4964 O O . GLY B 1 211 ? -43.747 15.772 -62.908 1.00 26.74 211 GLY B O 1
ATOM 4965 N N . GLY B 1 212 ? -45.216 15.397 -61.247 1.00 27.51 212 GLY B N 1
ATOM 4966 C CA . GLY B 1 212 ? -46.209 16.337 -61.756 1.00 28.29 212 GLY B CA 1
ATOM 4967 C C . GLY B 1 212 ? -45.740 17.758 -61.508 1.00 33.62 212 GLY B C 1
ATOM 4968 O O . GLY B 1 212 ? -44.937 17.996 -60.595 1.00 32.89 212 GLY B O 1
ATOM 4969 N N . PHE B 1 213 ? -46.212 18.716 -62.315 1.00 31.42 213 PHE B N 1
ATOM 4970 C CA . PHE B 1 213 ? -45.845 20.122 -62.118 1.00 31.13 213 PHE B CA 1
ATOM 4971 C C . PHE B 1 213 ? -46.187 20.530 -60.679 1.00 38.36 213 PHE B C 1
ATOM 4972 O O . PHE B 1 213 ? -47.295 20.295 -60.211 1.00 40.14 213 PHE B O 1
ATOM 4980 N N . GLY B 1 214 ? -45.193 21.008 -59.959 1.00 36.14 214 GLY B N 1
ATOM 4981 C CA . GLY B 1 214 ? -45.349 21.356 -58.551 1.00 36.46 214 GLY B CA 1
ATOM 4982 C C . GLY B 1 214 ? -44.738 20.359 -57.577 1.00 38.42 214 GLY B C 1
ATOM 4983 O O . GLY B 1 214 ? -44.608 20.669 -56.390 1.00 38.56 214 GLY B O 1
ATOM 4984 N N . SER B 1 215 ? -44.344 19.161 -58.061 1.00 33.84 215 SER B N 1
ATOM 4985 C CA . SER B 1 215 ? -43.768 18.106 -57.211 1.00 32.78 215 SER B CA 1
ATOM 4986 C C . SER B 1 215 ? -42.249 17.961 -57.338 1.00 33.57 215 SER B C 1
ATOM 4987 O O . SER B 1 215 ? -41.657 18.465 -58.297 1.00 32.16 215 SER B O 1
ATOM 4990 N N . ALA B 1 216 ? -41.626 17.244 -56.384 1.00 27.70 216 ALA B N 1
ATOM 4991 C CA . ALA B 1 216 ? -40.179 17.034 -56.268 1.00 26.90 216 ALA B CA 1
ATOM 4992 C C . ALA B 1 216 ? -39.473 16.366 -57.471 1.00 29.89 216 ALA B C 1
ATOM 4993 O O . ALA B 1 216 ? -38.255 16.425 -57.534 1.00 30.04 216 ALA B O 1
ATOM 4995 N N . LEU B 1 217 ? -40.185 15.708 -58.374 1.00 23.67 217 LEU B N 1
ATOM 4996 C CA . LEU B 1 217 ? -39.516 15.065 -59.512 1.00 20.44 217 LEU B CA 1
ATOM 4997 C C . LEU B 1 217 ? -39.892 15.712 -60.847 1.00 20.16 217 LEU B C 1
ATOM 4998 O O . LEU B 1 217 ? -39.625 15.139 -61.907 1.00 18.46 217 LEU B O 1
ATOM 5003 N N . PHE B 1 218 ? -40.507 16.919 -60.803 1.00 17.06 218 PHE B N 1
ATOM 5004 C CA . PHE B 1 218 ? -40.836 17.632 -62.037 1.00 16.93 218 PHE B CA 1
ATOM 5005 C C . PHE B 1 218 ? -39.533 18.102 -62.701 1.00 18.57 218 PHE B C 1
ATOM 5006 O O . PHE B 1 218 ? -39.286 17.769 -63.868 1.00 20.34 218 PHE B O 1
ATOM 5014 N N . PHE B 1 219 ? -38.712 18.852 -61.967 1.00 13.30 219 PHE B N 1
ATOM 5015 C CA . PHE B 1 219 ? -37.407 19.329 -62.481 1.00 11.36 219 PHE B CA 1
ATOM 5016 C C . PHE B 1 219 ? -36.576 18.147 -63.002 1.00 16.19 219 PHE B C 1
ATOM 5017 O O . PHE B 1 219 ? -36.170 18.188 -64.126 1.00 15.41 219 PHE B O 1
ATOM 5025 N N . GLY B 1 220 ? -36.315 17.156 -62.151 1.00 13.60 220 GLY B N 1
ATOM 5026 C CA . GLY B 1 220 ? -35.547 15.980 -62.548 1.00 13.85 220 GLY B CA 1
ATOM 5027 C C . GLY B 1 220 ? -36.095 15.324 -63.804 1.00 15.21 220 GLY B C 1
ATOM 5028 O O . GLY B 1 220 ? -35.344 14.969 -64.706 1.00 13.30 220 GLY B O 1
ATOM 5029 N N . GLY B 1 221 ? -37.421 15.213 -63.881 1.00 13.58 221 GLY B N 1
ATOM 5030 C CA . GLY B 1 221 ? -38.094 14.622 -65.034 1.00 13.31 221 GLY B CA 1
ATOM 5031 C C . GLY B 1 221 ? -37.921 15.372 -66.345 1.00 15.74 221 GLY B C 1
ATOM 5032 O O . GLY B 1 221 ? -37.565 14.777 -67.361 1.00 14.39 221 GLY B O 1
ATOM 5033 N N . VAL B 1 222 ? -38.147 16.685 -66.336 1.00 14.57 222 VAL B N 1
ATOM 5034 C CA . VAL B 1 222 ? -38.008 17.491 -67.554 1.00 15.83 222 VAL B CA 1
ATOM 5035 C C . VAL B 1 222 ? -36.528 17.664 -67.931 1.00 17.05 222 VAL B C 1
ATOM 5036 O O . VAL B 1 222 ? -36.214 17.749 -69.110 1.00 15.87 222 VAL B O 1
ATOM 5040 N N . TYR B 1 223 ? -35.620 17.663 -66.941 1.00 13.88 223 TYR B N 1
ATOM 5041 C CA . TYR B 1 223 ? -34.191 17.694 -67.235 1.00 12.64 223 TYR B CA 1
ATOM 5042 C C . TYR B 1 223 ? -33.828 16.393 -67.960 1.00 16.47 223 TYR B C 1
ATOM 5043 O O . TYR B 1 223 ? -33.227 16.406 -69.047 1.00 15.31 223 TYR B O 1
ATOM 5052 N N . LEU B 1 224 ? -34.223 15.261 -67.382 1.00 12.29 224 LEU B N 1
ATOM 5053 C CA . LEU B 1 224 ? -33.889 13.972 -67.991 1.00 11.97 224 LEU B CA 1
ATOM 5054 C C . LEU B 1 224 ? -34.658 13.692 -69.280 1.00 13.91 224 LEU B C 1
ATOM 5055 O O . LEU B 1 224 ? -34.183 12.906 -70.098 1.00 15.74 224 LEU B O 1
ATOM 5060 N N . ASN B 1 225 ? -35.796 14.371 -69.503 1.00 12.02 225 ASN B N 1
ATOM 5061 C CA . ASN B 1 225 ? -36.545 14.303 -70.783 1.00 14.13 225 ASN B CA 1
ATOM 5062 C C . ASN B 1 225 ? -35.669 14.737 -71.955 1.00 17.20 225 ASN B C 1
ATOM 5063 O O . ASN B 1 225 ? -35.943 14.362 -73.078 1.00 17.50 225 ASN B O 1
ATOM 5068 N N . MET B 1 226 ? -34.578 15.494 -71.710 1.00 14.81 226 MET B N 1
ATOM 5069 C CA . MET B 1 226 ? -33.644 15.873 -72.814 1.00 14.69 226 MET B CA 1
ATOM 5070 C C . MET B 1 226 ? -32.881 14.646 -73.332 1.00 20.53 226 MET B C 1
ATOM 5071 O O . MET B 1 226 ? -32.348 14.665 -74.442 1.00 20.51 226 MET B O 1
ATOM 5076 N N . PHE B 1 227 ? -32.791 13.606 -72.489 1.00 19.08 227 PHE B N 1
ATOM 5077 C CA . PHE B 1 227 ? -32.091 12.343 -72.767 1.00 18.25 227 PHE B CA 1
ATOM 5078 C C . PHE B 1 227 ? -33.068 11.230 -73.188 1.00 23.04 227 PHE B C 1
ATOM 5079 O O . PHE B 1 227 ? -32.759 10.497 -74.116 1.00 23.21 227 PHE B O 1
ATOM 5087 N N . GLY B 1 228 ? -34.252 11.173 -72.579 1.00 19.23 228 GLY B N 1
ATOM 5088 C CA . GLY B 1 228 ? -35.267 10.171 -72.921 1.00 18.51 228 GLY B CA 1
ATOM 5089 C C . GLY B 1 228 ? -36.200 9.852 -71.763 1.00 20.38 228 GLY B C 1
ATOM 5090 O O . GLY B 1 228 ? -36.177 10.549 -70.742 1.00 19.47 228 GLY B O 1
ATOM 5091 N N . GLU B 1 229 ? -37.058 8.813 -71.923 1.00 15.71 229 GLU B N 1
ATOM 5092 C CA . GLU B 1 229 ? -37.995 8.331 -70.892 1.00 13.37 229 GLU B CA 1
ATOM 5093 C C . GLU B 1 229 ? -37.249 8.141 -69.546 1.00 14.52 229 GLU B C 1
ATOM 5094 O O . GLU B 1 229 ? -36.107 7.689 -69.515 1.00 14.80 229 GLU B O 1
ATOM 5100 N N . ASN B 1 230 ? -37.865 8.564 -68.458 1.00 11.53 230 ASN B N 1
ATOM 5101 C CA . ASN B 1 230 ? -37.181 8.542 -67.172 1.00 10.73 230 ASN B CA 1
ATOM 5102 C C . ASN B 1 230 ? -38.180 8.560 -66.057 1.00 14.69 230 ASN B C 1
ATOM 5103 O O . ASN B 1 230 ? -39.372 8.806 -66.306 1.00 15.54 230 ASN B O 1
ATOM 5108 N N . ASP B 1 231 ? -37.717 8.328 -64.820 1.00 8.76 231 ASP B N 1
ATOM 5109 C CA . ASP B 1 231 ? -38.634 8.305 -63.670 1.00 9.03 231 ASP B CA 1
ATOM 5110 C C . ASP B 1 231 ? -38.458 9.547 -62.782 1.00 14.17 231 ASP B C 1
ATOM 5111 O O . ASP B 1 231 ? -38.837 9.517 -61.615 1.00 12.82 231 ASP B O 1
ATOM 5116 N N . GLY B 1 232 ? -37.828 10.597 -63.328 1.00 13.81 232 GLY B N 1
ATOM 5117 C CA . GLY B 1 232 ? -37.542 11.812 -62.575 1.00 12.81 232 GLY B CA 1
ATOM 5118 C C . GLY B 1 232 ? -36.141 11.827 -62.001 1.00 16.38 232 GLY B C 1
ATOM 5119 O O . GLY B 1 232 ? -35.631 12.893 -61.649 1.00 15.33 232 GLY B O 1
ATOM 5120 N N . ALA B 1 233 ? -35.481 10.657 -61.929 1.00 10.11 233 ALA B N 1
ATOM 5121 C CA . ALA B 1 233 ? -34.117 10.598 -61.400 1.00 9.67 233 ALA B CA 1
ATOM 5122 C C . ALA B 1 233 ? -33.184 9.772 -62.249 1.00 12.14 233 ALA B C 1
ATOM 5123 O O . ALA B 1 233 ? -31.982 9.989 -62.232 1.00 12.00 233 ALA B O 1
ATOM 5125 N N . VAL B 1 234 ? -33.713 8.774 -62.946 1.00 10.26 234 VAL B N 1
ATOM 5126 C CA . VAL B 1 234 ? -32.879 7.884 -63.749 1.00 10.74 234 VAL B CA 1
ATOM 5127 C C . VAL B 1 234 ? -33.600 7.677 -65.085 1.00 15.40 234 VAL B C 1
ATOM 5128 O O . VAL B 1 234 ? -34.820 7.510 -65.101 1.00 13.39 234 VAL B O 1
ATOM 5132 N N . THR B 1 235 ? -32.839 7.644 -66.193 1.00 13.89 235 THR B N 1
ATOM 5133 C CA . THR B 1 235 ? -33.437 7.372 -67.498 1.00 14.58 235 THR B CA 1
ATOM 5134 C C . THR B 1 235 ? -33.646 5.871 -67.658 1.00 16.78 235 THR B C 1
ATOM 5135 O O . THR B 1 235 ? -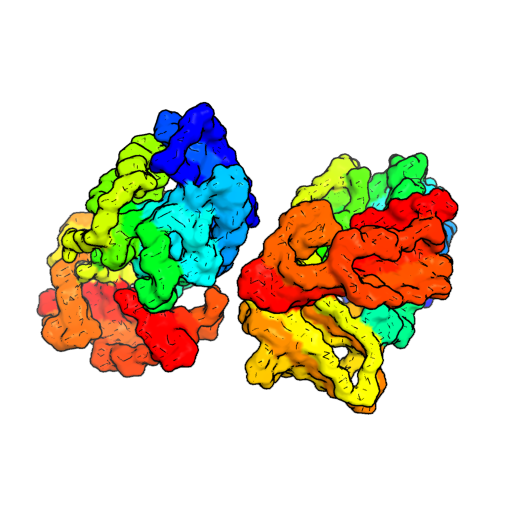32.872 5.065 -67.111 1.00 12.26 235 THR B O 1
ATOM 5139 N N . GLU B 1 236 ? -34.682 5.485 -68.407 1.00 14.24 236 GLU B N 1
ATOM 5140 C CA . GLU B 1 236 ? -34.978 4.071 -68.622 1.00 14.31 236 GLU B CA 1
ATOM 5141 C C . GLU B 1 236 ? -33.741 3.368 -69.219 1.00 16.23 236 GLU B C 1
ATOM 5142 O O . GLU B 1 236 ? -33.374 2.284 -68.756 1.00 13.80 236 GLU B O 1
ATOM 5148 N N . LYS B 1 237 ? -33.088 3.997 -70.214 1.00 15.60 237 LYS B N 1
ATOM 5149 C CA . LYS B 1 237 ? -31.883 3.408 -70.835 1.00 15.47 237 LYS B CA 1
ATOM 5150 C C . LYS B 1 237 ? -30.737 3.212 -69.824 1.00 19.65 237 LYS B C 1
ATOM 5151 O O . LYS B 1 237 ? -30.033 2.195 -69.877 1.00 19.51 237 LYS B O 1
ATOM 5157 N N . ASN B 1 238 ? -30.587 4.145 -68.871 1.00 13.53 238 ASN B N 1
ATOM 5158 C CA . ASN B 1 238 ? -29.509 4.019 -67.868 1.00 13.37 238 ASN B CA 1
ATOM 5159 C C . ASN B 1 238 ? -29.874 3.107 -66.723 1.00 15.98 238 ASN B C 1
ATOM 5160 O O . ASN B 1 238 ? -29.011 2.792 -65.934 1.00 14.81 238 ASN B O 1
ATOM 5165 N N . ALA B 1 239 ? -31.138 2.627 -66.661 1.00 13.39 239 ALA B N 1
ATOM 5166 C CA . ALA B 1 239 ? -31.614 1.708 -65.614 1.00 11.70 239 ALA B CA 1
ATOM 5167 C C . ALA B 1 239 ? -31.459 0.234 -66.019 1.00 13.63 239 ALA B C 1
ATOM 5168 O O . ALA B 1 239 ? -31.827 -0.660 -65.254 1.00 12.84 239 ALA B O 1
ATOM 5170 N N . ARG B 1 240 ? -30.899 -0.014 -67.213 1.00 12.03 240 ARG B N 1
ATOM 5171 C CA . ARG B 1 240 ? -30.781 -1.365 -67.784 1.00 13.11 240 ARG B CA 1
ATOM 5172 C C . ARG B 1 240 ? -29.378 -1.946 -67.736 1.00 16.17 240 ARG B C 1
ATOM 5173 O O . ARG B 1 240 ? -28.404 -1.211 -67.610 1.00 13.04 240 ARG B O 1
ATOM 5181 N N . LEU B 1 241 ? -29.302 -3.285 -67.841 1.00 15.36 241 LEU B N 1
ATOM 5182 C CA . LEU B 1 241 ? -28.062 -4.053 -67.946 1.00 15.60 241 LEU B CA 1
ATOM 5183 C C . LEU B 1 241 ? -28.155 -4.896 -69.230 1.00 23.61 241 LEU B C 1
ATOM 5184 O O . LEU B 1 241 ? -29.236 -5.431 -69.532 1.00 23.37 241 LEU B O 1
ATOM 5189 N N . PRO B 1 242 ? -27.051 -5.000 -70.007 1.00 22.76 242 PRO B N 1
ATOM 5190 C CA . PRO B 1 242 ? -27.132 -5.714 -71.311 1.00 23.95 242 PRO B CA 1
ATOM 5191 C C . PRO B 1 242 ? -27.529 -7.197 -71.269 1.00 28.09 242 PRO B C 1
ATOM 5192 O O . PRO B 1 242 ? -28.150 -7.679 -72.214 1.00 29.73 242 PRO B O 1
ATOM 5196 N N . TYR B 1 243 ? -27.206 -7.897 -70.188 1.00 21.46 243 TYR B N 1
ATOM 5197 C CA . TYR B 1 243 ? -27.449 -9.339 -70.030 1.00 21.73 243 TYR B CA 1
ATOM 5198 C C . TYR B 1 243 ? -28.638 -9.592 -69.112 1.00 25.70 243 TYR B C 1
ATOM 5199 O O . TYR B 1 243 ? -28.917 -10.735 -68.779 1.00 26.13 243 TYR B O 1
ATOM 5208 N N . ALA B 1 244 ? -29.299 -8.529 -68.646 1.00 19.92 244 ALA B N 1
ATOM 5209 C CA . ALA B 1 244 ? -30.413 -8.710 -67.722 1.00 19.27 244 ALA B CA 1
ATOM 5210 C C . ALA B 1 244 ? -31.749 -8.949 -68.419 1.00 21.27 244 ALA B C 1
ATOM 5211 O O . ALA B 1 244 ? -31.897 -8.659 -69.607 1.00 21.99 244 ALA B O 1
ATOM 5213 N N . THR B 1 245 ? -32.741 -9.428 -67.658 1.00 15.93 245 THR B N 1
ATOM 5214 C CA . THR B 1 245 ? -34.124 -9.450 -68.114 1.00 14.81 245 THR B CA 1
ATOM 5215 C C . THR B 1 245 ? -34.547 -8.034 -67.784 1.00 15.87 245 THR B C 1
ATOM 5216 O O . THR B 1 245 ? -34.665 -7.664 -66.615 1.00 13.71 245 THR B O 1
ATOM 5220 N N . ASN B 1 246 ? -34.681 -7.216 -68.807 1.00 15.06 246 ASN B N 1
ATOM 5221 C CA . ASN B 1 246 ? -35.014 -5.819 -68.628 1.00 13.78 246 ASN B CA 1
ATOM 5222 C C . ASN B 1 246 ? -36.517 -5.687 -68.810 1.00 18.62 246 ASN B C 1
ATOM 5223 O O . ASN B 1 246 ? -37.015 -5.683 -69.927 1.00 18.34 246 ASN B O 1
ATOM 5228 N N . LEU B 1 247 ? -37.244 -5.648 -67.686 1.00 15.71 247 LEU B N 1
ATOM 5229 C CA . LEU B 1 247 ? -38.701 -5.584 -67.727 1.00 15.55 247 LEU B CA 1
ATOM 5230 C C . LEU B 1 247 ? -39.200 -4.251 -68.272 1.00 19.72 247 LEU B C 1
ATOM 5231 O O . LEU B 1 247 ? -38.743 -3.175 -67.846 1.00 19.41 247 LEU B O 1
ATOM 5236 N N . ASP B 1 248 ? -40.162 -4.346 -69.202 1.00 17.19 248 ASP B N 1
ATOM 5237 C CA . ASP B 1 248 ? -40.825 -3.212 -69.825 1.00 17.16 248 ASP B CA 1
ATOM 5238 C C . ASP B 1 248 ? -41.159 -2.181 -68.746 1.00 17.98 248 ASP B C 1
ATOM 5239 O O . ASP B 1 248 ? -41.631 -2.506 -67.648 1.00 16.97 248 ASP B O 1
ATOM 5244 N N . THR B 1 249 ? -40.824 -0.950 -69.044 1.00 14.33 249 THR B N 1
ATOM 5245 C CA . THR B 1 249 ? -40.978 0.196 -68.165 1.00 14.31 249 THR B CA 1
ATOM 5246 C C . THR B 1 249 ? -42.406 0.250 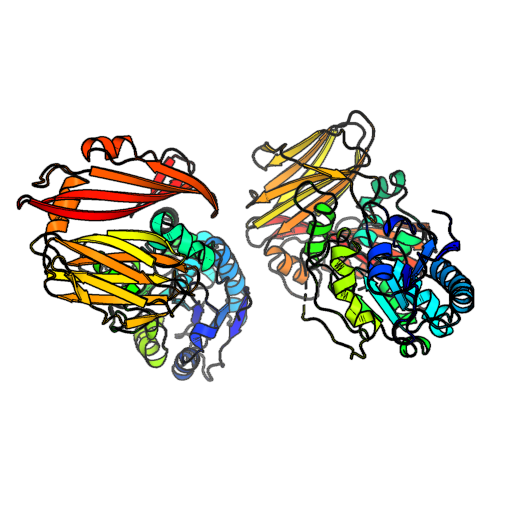-67.597 1.00 20.21 249 THR B C 1
ATOM 5247 O O . THR B 1 249 ? -43.373 -0.012 -68.308 1.00 19.61 249 THR B O 1
ATOM 5251 N N . GLY B 1 250 ? -42.506 0.552 -66.318 1.00 18.02 250 GLY B N 1
ATOM 5252 C CA . GLY B 1 250 ? -43.786 0.662 -65.643 1.00 18.34 250 GLY B CA 1
ATOM 5253 C C . GLY B 1 250 ? -44.083 2.119 -65.379 1.00 23.15 250 GLY B C 1
ATOM 5254 O O . GLY B 1 250 ? -43.174 2.958 -65.415 1.00 20.92 250 GLY B O 1
ATOM 5255 N N . LYS B 1 251 ? -45.320 2.433 -65.046 1.00 18.29 251 LYS B N 1
ATOM 5256 C CA . LYS B 1 251 ? -45.746 3.821 -64.783 1.00 16.85 251 LYS B CA 1
ATOM 5257 C C . LYS B 1 251 ? -45.411 4.185 -63.337 1.00 18.63 251 LYS B C 1
ATOM 5258 O O . LYS B 1 251 ? -46.304 4.393 -62.570 1.00 17.75 251 LYS B O 1
ATOM 5264 N N . TRP B 1 252 ? -44.119 4.212 -63.038 1.00 16.27 252 TRP B N 1
ATOM 5265 C CA . TRP B 1 252 ? -43.587 4.561 -61.710 1.00 14.83 252 TRP B CA 1
ATOM 5266 C C . TRP B 1 252 ? -42.596 5.719 -61.835 1.00 16.77 252 TRP B C 1
ATOM 5267 O O . TRP B 1 252 ? -41.932 5.837 -62.841 1.00 14.68 252 TRP B O 1
ATOM 5278 N N . ASP B 1 253 ? -42.658 6.584 -60.840 1.00 15.31 253 ASP B N 1
ATOM 5279 C CA . ASP B 1 253 ? -41.629 7.622 -60.663 1.00 15.00 253 ASP B CA 1
ATOM 5280 C C . ASP B 1 253 ? -40.566 7.028 -59.720 1.00 15.54 253 ASP B C 1
ATOM 5281 O O . ASP B 1 253 ? -40.750 5.937 -59.200 1.00 13.52 253 ASP B O 1
ATOM 5286 N N . HIS B 1 254 ? -39.464 7.741 -59.553 1.00 15.45 254 HIS B N 1
ATOM 5287 C CA . HIS B 1 254 ? -38.386 7.276 -58.680 1.00 13.09 254 HIS B CA 1
ATOM 5288 C C . HIS B 1 254 ? -38.818 7.018 -57.246 1.00 18.17 254 HIS B C 1
ATOM 5289 O O . HIS B 1 254 ? -38.205 6.174 -56.596 1.00 18.06 254 HIS B O 1
ATOM 5296 N N . PHE B 1 255 ? -39.864 7.709 -56.747 1.00 16.30 255 PHE B N 1
ATOM 5297 C CA . PHE B 1 255 ? -40.338 7.450 -55.379 1.00 17.31 255 PHE B CA 1
ATOM 5298 C C . PHE B 1 255 ? -41.326 6.311 -55.336 1.00 18.68 255 PHE B C 1
ATOM 5299 O O . PHE B 1 255 ? -41.233 5.478 -54.440 1.00 18.64 255 PHE B O 1
ATOM 5307 N N . SER B 1 256 ? -42.267 6.263 -56.292 1.00 13.84 256 SER B N 1
ATOM 5308 C CA . SER B 1 256 ? -43.318 5.230 -56.265 1.00 13.01 256 SER B CA 1
ATOM 5309 C C . SER B 1 256 ? -42.829 3.798 -56.586 1.00 16.48 256 SER B C 1
ATOM 5310 O O . SER B 1 256 ? -43.498 2.828 -56.228 1.00 16.38 256 SER B O 1
ATOM 5313 N N . ILE B 1 257 ? -41.681 3.667 -57.276 1.00 14.06 257 ILE B N 1
ATOM 5314 C CA . ILE B 1 257 ? -41.134 2.369 -57.699 1.00 12.42 257 ILE B CA 1
ATOM 5315 C C . ILE B 1 257 ? -40.772 1.448 -56.506 1.00 15.17 257 ILE B C 1
ATOM 5316 O O . ILE B 1 257 ? -40.663 0.239 -56.689 1.00 15.41 257 ILE B O 1
ATOM 5321 N N . ILE B 1 258 ? -40.620 2.002 -55.300 1.00 13.27 258 ILE B N 1
ATOM 5322 C CA . ILE B 1 258 ? -40.305 1.189 -54.124 1.00 13.49 258 ILE B CA 1
ATOM 5323 C C . ILE B 1 258 ? -41.511 0.947 -53.234 1.00 17.05 258 ILE B C 1
ATOM 5324 O O . ILE B 1 258 ? -41.368 0.292 -52.193 1.00 14.14 258 ILE B O 1
ATOM 5329 N N . LYS B 1 259 ? -42.670 1.523 -53.586 1.00 14.25 259 LYS B N 1
ATOM 5330 C CA . LYS B 1 259 ? -43.876 1.337 -52.767 1.00 14.94 259 LYS B CA 1
ATOM 5331 C C . LYS B 1 259 ? -44.342 -0.108 -52.912 1.00 16.93 259 LYS B C 1
ATOM 5332 O O . LYS B 1 259 ? -44.638 -0.557 -54.023 1.00 16.77 259 LYS B O 1
ATOM 5338 N N . GLY B 1 260 ? -44.314 -0.837 -51.803 1.00 14.63 260 GLY B N 1
ATOM 5339 C CA . GLY B 1 260 ? -44.705 -2.247 -51.732 1.00 14.84 260 GLY B CA 1
ATOM 5340 C C . GLY B 1 260 ? -45.947 -2.615 -52.505 1.00 21.17 260 GLY B C 1
ATOM 5341 O O . GLY B 1 260 ? -45.892 -3.471 -53.398 1.00 20.01 260 GLY B O 1
ATOM 5342 N N . ASN B 1 261 ? -47.083 -1.949 -52.193 1.00 19.50 261 ASN B N 1
ATOM 5343 C CA . ASN B 1 261 ? -48.366 -2.225 -52.850 1.00 19.93 261 ASN B CA 1
ATOM 5344 C C . ASN B 1 261 ? -48.317 -2.023 -54.365 1.00 21.82 261 ASN B C 1
ATOM 5345 O O . ASN B 1 261 ? -49.085 -2.653 -55.086 1.00 20.31 261 ASN B O 1
ATOM 5350 N N . LEU B 1 262 ? -47.407 -1.176 -54.851 1.00 18.68 262 LEU B N 1
ATOM 5351 C CA . LEU B 1 262 ? -47.314 -0.930 -56.279 1.00 18.03 262 LEU B CA 1
ATOM 5352 C C . LEU B 1 262 ? -46.414 -1.929 -57.004 1.00 21.79 262 LEU B C 1
ATOM 5353 O O . LEU B 1 262 ? -46.798 -2.439 -58.054 1.00 23.18 262 LEU B O 1
ATOM 5358 N N . THR B 1 263 ? -45.202 -2.178 -56.481 1.00 17.11 263 THR B N 1
ATOM 5359 C CA . THR B 1 263 ? -44.235 -2.971 -57.243 1.00 16.68 263 THR B CA 1
ATOM 5360 C C . THR B 1 263 ? -43.954 -4.360 -56.707 1.00 18.10 263 THR B C 1
ATOM 5361 O O . THR B 1 263 ? -43.529 -5.188 -57.500 1.00 16.36 263 THR B O 1
ATOM 5365 N N . PHE B 1 264 ? -44.191 -4.649 -55.415 1.00 14.87 264 PHE B N 1
ATOM 5366 C CA . PHE B 1 264 ? -43.984 -6.022 -54.969 1.00 14.07 264 PHE B CA 1
ATOM 5367 C C . PHE B 1 264 ? -44.789 -7.007 -55.847 1.00 16.49 264 PHE B C 1
ATOM 5368 O O . PHE B 1 264 ? -44.183 -7.969 -56.298 1.00 15.78 264 PHE B O 1
ATOM 5376 N N . PRO B 1 265 ? -46.112 -6.814 -56.125 1.00 15.23 265 PRO B N 1
ATOM 5377 C CA . PRO B 1 265 ? -46.824 -7.793 -56.984 1.00 14.47 265 PRO B CA 1
ATOM 5378 C C . PRO B 1 265 ? -46.213 -7.889 -58.385 1.00 14.73 265 PRO B C 1
ATOM 5379 O O . PRO B 1 265 ? -46.254 -8.952 -58.991 1.00 13.10 265 PRO B O 1
ATOM 5383 N N . VAL B 1 266 ? -45.592 -6.803 -58.838 1.00 12.24 266 VAL B N 1
ATOM 5384 C CA . VAL B 1 266 ? -44.978 -6.726 -60.188 1.00 12.87 266 VAL B CA 1
ATOM 5385 C C . VAL B 1 266 ? -43.692 -7.551 -60.264 1.00 15.71 266 VAL B C 1
ATOM 5386 O O . VAL B 1 266 ? -43.570 -8.266 -61.174 1.00 16.94 266 VAL B O 1
ATOM 5390 N N . PHE B 1 267 ? -42.784 -7.418 -59.308 1.00 11.72 267 PHE B N 1
ATOM 5391 C CA . PHE B 1 267 ? -41.519 -8.195 -59.351 1.00 11.42 267 PHE B CA 1
ATOM 5392 C C . PHE B 1 267 ? -41.683 -9.576 -58.699 1.00 15.27 267 PHE B C 1
ATOM 5393 O O . PHE B 1 267 ? -40.820 -10.362 -58.835 1.00 14.56 267 PHE B O 1
ATOM 5401 N N . MET B 1 268 ? -42.798 -9.805 -58.013 1.00 12.67 268 MET B N 1
ATOM 5402 C CA . MET B 1 268 ? -43.059 -11.115 -57.361 1.00 13.10 268 MET B CA 1
ATOM 5403 C C . MET B 1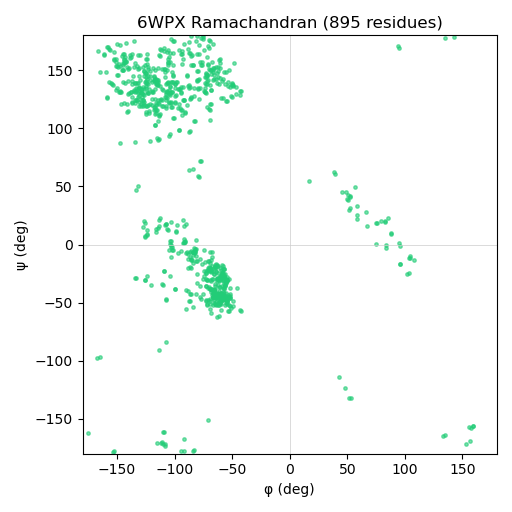 268 ? -42.827 -12.269 -58.345 1.00 18.01 268 MET B C 1
ATOM 5404 O O . MET B 1 268 ? -42.103 -13.129 -57.957 1.00 18.23 268 MET B O 1
ATOM 5409 N N . PRO B 1 269 ? -43.355 -12.284 -59.594 1.00 17.23 269 PRO B N 1
ATOM 5410 C CA . PRO B 1 269 ? -43.011 -13.377 -60.525 1.00 16.13 269 PRO B CA 1
ATOM 5411 C C . PRO B 1 269 ? -41.515 -13.415 -60.828 1.00 16.36 269 PRO B C 1
ATOM 5412 O O . PRO B 1 269 ? -40.977 -14.490 -61.061 1.00 15.59 269 PRO B O 1
ATOM 5416 N N . LEU B 1 270 ? -40.841 -12.248 -60.810 1.00 14.79 270 LEU B N 1
ATOM 5417 C CA . LEU B 1 270 ? -39.390 -12.141 -61.073 1.00 13.77 270 LEU B CA 1
ATOM 5418 C C . LEU B 1 270 ? -38.556 -12.748 -59.941 1.00 17.97 270 LEU B C 1
ATOM 5419 O O . LEU B 1 270 ? -37.358 -12.995 -60.104 1.00 17.27 270 LEU B O 1
ATOM 5424 N N . LEU B 1 271 ? -39.187 -12.998 -58.791 1.00 15.55 271 LEU B N 1
ATOM 5425 C CA . LEU B 1 271 ? -38.476 -13.618 -57.677 1.00 15.79 271 LEU B CA 1
ATOM 5426 C C . LEU B 1 271 ? -38.211 -15.100 -57.974 1.00 19.87 271 LEU B C 1
ATOM 5427 O O . LEU B 1 271 ? -37.283 -15.652 -57.406 1.00 20.85 271 LEU B O 1
ATOM 5432 N N . THR B 1 272 ? -39.016 -15.739 -58.847 1.00 15.22 272 THR B N 1
ATOM 5433 C CA . THR B 1 272 ? -38.892 -17.183 -59.097 1.00 17.31 272 THR B CA 1
ATOM 5434 C C . THR B 1 272 ? -38.718 -17.619 -60.560 1.00 22.88 272 THR B C 1
ATOM 5435 O O . THR B 1 272 ? -38.133 -18.663 -60.800 1.00 22.17 272 THR B O 1
ATOM 5439 N N . ILE B 1 273 ? -39.279 -16.863 -61.508 1.00 20.45 273 ILE B N 1
ATOM 5440 C CA . ILE B 1 273 ? -39.277 -17.184 -62.937 1.00 21.80 273 ILE B CA 1
ATOM 5441 C C . ILE B 1 273 ? -37.862 -17.417 -63.521 1.00 26.50 273 ILE B C 1
ATOM 5442 O O . ILE B 1 273 ? -36.913 -16.767 -63.075 1.00 25.00 273 ILE B O 1
ATOM 5447 N N . GLN B 1 274 ? -37.752 -18.295 -64.542 1.00 24.01 274 GLN B N 1
ATOM 5448 C CA . GLN B 1 274 ? -36.509 -18.485 -65.297 1.00 24.59 274 GLN B CA 1
ATOM 5449 C C . GLN B 1 274 ? -36.728 -17.691 -66.586 1.00 27.04 274 GLN B C 1
ATOM 5450 O O . GLN B 1 274 ? -37.580 -18.061 -67.386 1.00 25.35 274 GLN B O 1
ATOM 5456 N N . ALA B 1 275 ? -36.036 -16.567 -66.753 1.00 24.47 275 ALA B N 1
ATOM 5457 C CA . ALA B 1 275 ? -36.233 -15.742 -67.939 1.00 26.28 275 ALA B CA 1
ATOM 5458 C C . ALA B 1 275 ? -34.944 -15.499 -68.675 1.00 32.12 275 ALA B C 1
ATOM 5459 O O . ALA B 1 275 ? -33.868 -15.593 -68.094 1.00 30.81 275 ALA B O 1
ATOM 5461 N N . ASN B 1 276 ? -35.057 -15.136 -69.947 1.00 30.72 276 ASN B N 1
ATOM 5462 C CA . ASN B 1 276 ? -33.903 -14.806 -70.776 1.00 31.11 276 ASN B CA 1
ATOM 5463 C C . ASN B 1 276 ? -33.646 -13.321 -70.738 1.00 31.06 276 ASN B C 1
ATOM 5464 O O . ASN B 1 276 ? -34.526 -12.552 -70.344 1.00 28.79 276 ASN B O 1
ATOM 5469 N N . ALA B 1 277 ? -32.443 -12.909 -71.169 1.00 29.75 277 ALA B N 1
ATOM 5470 C CA . ALA B 1 277 ? -32.065 -11.506 -71.305 1.00 27.89 277 ALA B CA 1
ATOM 5471 C C . ALA B 1 277 ? -32.876 -10.916 -72.451 1.00 34.21 277 ALA B C 1
ATOM 5472 O O . ALA B 1 277 ? -33.239 -11.630 -73.393 1.00 34.91 277 ALA B O 1
ATOM 5474 N N . ASN B 1 278 ? -33.162 -9.622 -72.378 1.00 30.39 278 ASN B N 1
ATOM 5475 C CA . ASN B 1 278 ? -33.857 -8.911 -73.443 1.00 31.54 278 ASN B CA 1
ATOM 5476 C C . ASN B 1 278 ? -33.420 -7.458 -73.443 1.00 39.09 278 ASN B C 1
ATOM 5477 O O . ASN B 1 278 ? -33.053 -6.920 -72.399 1.00 38.30 278 ASN B O 1
ATOM 5482 N N . GLU B 1 279 ? -33.503 -6.815 -74.598 1.00 38.86 279 GLU B N 1
ATOM 5483 C CA . GLU B 1 279 ? -33.211 -5.394 -74.738 1.00 39.90 279 GLU B CA 1
ATOM 5484 C C . GLU B 1 279 ? -34.535 -4.639 -74.912 1.00 46.49 279 GLU B C 1
ATOM 5485 O O . GLU B 1 279 ? -35.535 -5.227 -75.324 1.00 46.57 279 GLU B O 1
ATOM 5491 N N . THR B 1 280 ? -34.545 -3.358 -74.584 1.00 42.99 280 THR B N 1
ATOM 5492 C CA . THR B 1 280 ? -35.750 -2.547 -74.737 1.00 42.65 280 THR B CA 1
ATOM 5493 C C . THR B 1 280 ? -35.579 -1.697 -75.993 1.00 49.88 280 THR B C 1
ATOM 5494 O O . THR B 1 280 ? -34.441 -1.411 -76.383 1.00 48.45 280 THR B O 1
ATOM 5498 N N . ALA B 1 281 ? -36.686 -1.399 -76.686 1.00 51.16 281 ALA B N 1
ATOM 5499 C CA . ALA B 1 281 ? -36.675 -0.604 -77.921 1.00 53.33 281 ALA B CA 1
ATOM 5500 C C . ALA B 1 281 ? -36.972 0.851 -77.583 1.00 60.84 281 ALA B C 1
ATOM 5501 O O . ALA B 1 281 ? -37.911 1.116 -76.820 1.00 60.93 281 ALA B O 1
ATOM 5503 N N . ALA B 1 282 ? -36.170 1.791 -78.150 1.00 58.78 282 ALA B N 1
ATOM 5504 C CA . ALA B 1 282 ? -36.279 3.258 -78.027 1.00 78.72 282 ALA B CA 1
ATOM 5505 C C . ALA B 1 282 ? -35.249 3.940 -78.923 1.00 99.25 282 ALA B C 1
ATOM 5506 O O . ALA B 1 282 ? -34.388 3.272 -79.499 1.00 62.20 282 ALA B O 1
ATOM 5508 N N . LEU B 1 287 ? -31.792 13.436 -78.568 1.00 26.86 287 LEU B N 1
ATOM 5509 C CA . LEU B 1 287 ? -31.063 14.188 -77.539 1.00 28.61 287 LEU B CA 1
ATOM 5510 C C . LEU B 1 287 ? -31.197 15.725 -77.706 1.00 29.95 287 LEU B C 1
ATOM 5511 O O . LEU B 1 287 ? -30.928 16.267 -78.781 1.00 30.36 287 LEU B O 1
ATOM 5516 N N . SER B 1 288 ? -31.637 16.397 -76.635 1.00 23.01 288 SER B N 1
ATOM 5517 C CA . SER B 1 288 ? -31.844 17.844 -76.572 1.00 21.58 288 SER B CA 1
ATOM 5518 C C . SER B 1 288 ? -30.825 18.413 -75.624 1.00 21.68 288 SER B C 1
ATOM 5519 O O . SER B 1 288 ? -30.235 17.674 -74.829 1.00 19.99 288 SER B O 1
ATOM 5522 N N . TYR B 1 289 ? -30.608 19.732 -75.714 1.00 18.26 289 TYR B N 1
ATOM 5523 C CA . TYR B 1 289 ? -29.632 20.410 -74.868 1.00 16.79 289 TYR B CA 1
ATOM 5524 C C . TYR B 1 289 ? -30.261 21.506 -74.026 1.00 16.56 289 TYR B C 1
ATOM 5525 O O . TYR B 1 289 ? -31.195 22.174 -74.486 1.00 15.57 289 TYR B O 1
ATOM 5534 N N . PRO B 1 290 ? -29.775 21.712 -72.784 1.00 10.26 290 PRO B N 1
ATOM 5535 C CA . PRO B 1 290 ? -30.288 22.826 -71.986 1.00 10.61 290 PRO B CA 1
ATOM 5536 C C . PRO B 1 290 ? -29.431 24.089 -72.202 1.00 14.94 290 PRO B C 1
ATOM 5537 O O . PRO B 1 290 ? -28.465 24.077 -72.955 1.00 14.74 290 PRO B O 1
ATOM 5541 N N . PHE B 1 291 ? -29.763 25.139 -71.493 1.00 14.23 291 PHE B N 1
ATOM 5542 C CA . PHE B 1 291 ? -28.960 26.337 -71.304 1.00 14.19 291 PHE B CA 1
ATOM 5543 C C . PHE B 1 291 ? -28.839 26.409 -69.786 1.00 17.85 291 PHE B C 1
ATOM 5544 O O . PHE B 1 291 ? -29.848 26.264 -69.070 1.00 17.10 291 PHE B O 1
ATOM 5552 N N . ILE B 1 292 ? -27.610 26.574 -69.295 1.00 14.08 292 ILE B N 1
ATOM 5553 C CA . ILE B 1 292 ? -27.334 26.538 -67.877 1.00 12.15 292 ILE B CA 1
ATOM 5554 C C . ILE B 1 292 ? -26.434 27.650 -67.407 1.00 16.17 292 ILE B C 1
ATOM 5555 O O . ILE B 1 292 ? -25.411 27.919 -68.034 1.00 16.59 292 ILE B O 1
ATOM 5560 N N . ARG B 1 293 ? -26.772 28.210 -66.235 1.00 12.16 293 ARG B N 1
ATOM 5561 C CA . ARG B 1 293 ? -25.970 29.183 -65.496 1.00 13.11 293 ARG B CA 1
ATOM 5562 C C . ARG B 1 293 ? -26.018 28.850 -64.017 1.00 19.57 293 ARG B C 1
ATOM 5563 O O . ARG B 1 293 ? -26.875 28.101 -63.573 1.00 20.26 293 ARG B O 1
ATOM 5571 N N . GLY B 1 294 ? -25.062 29.369 -63.273 1.00 18.29 294 GLY B N 1
ATOM 5572 C CA . GLY B 1 294 ? -24.970 29.165 -61.841 1.00 17.17 294 GLY B CA 1
ATOM 5573 C C . GLY B 1 294 ? -24.182 30.291 -61.212 1.00 21.16 294 GLY B C 1
ATOM 5574 O O . GLY B 1 294 ? -23.520 31.058 -61.904 1.00 20.33 294 GLY B O 1
ATOM 5575 N N . GLY B 1 295 ? -24.230 30.376 -59.904 1.00 17.50 295 GLY B N 1
ATOM 5576 C CA . GLY B 1 295 ? -23.503 31.436 -59.221 1.00 18.89 295 GLY B CA 1
ATOM 5577 C C . GLY B 1 295 ? -24.082 31.663 -57.855 1.00 25.58 295 GLY B C 1
ATOM 5578 O O . GLY B 1 295 ? -24.743 30.781 -57.282 1.00 25.03 295 GLY B O 1
ATOM 5579 N N . GLU B 1 296 ? -23.855 32.862 -57.356 1.00 23.93 296 GLU B N 1
ATOM 5580 C CA . GLU B 1 296 ? -24.361 33.301 -56.073 1.00 25.47 296 GLU B CA 1
ATOM 5581 C C . GLU B 1 296 ? -25.110 34.597 -56.296 1.00 30.64 296 GLU B C 1
ATOM 5582 O O . GLU B 1 296 ? -24.797 35.334 -57.230 1.00 29.60 296 GLU B O 1
ATOM 5588 N N . ASN B 1 297 ? -26.132 34.843 -55.478 1.00 28.01 297 ASN B N 1
ATOM 5589 C CA . ASN B 1 297 ? -26.949 36.040 -55.571 1.00 28.80 297 ASN B CA 1
ATOM 5590 C C . ASN B 1 297 ? -27.193 36.575 -54.174 1.00 32.21 297 ASN B C 1
ATOM 5591 O O . ASN B 1 297 ? -27.733 35.870 -53.326 1.00 31.68 297 ASN B O 1
ATOM 5596 N N . HIS B 1 298 ? -26.796 37.832 -53.945 1.00 29.31 298 HIS B N 1
ATOM 5597 C CA . HIS B 1 298 ? -26.946 38.503 -52.659 1.00 30.38 298 HIS B CA 1
ATOM 5598 C C . HIS B 1 298 ? -28.122 39.496 -52.663 1.00 34.54 298 HIS B C 1
ATOM 5599 O O . HIS B 1 298 ? -28.364 40.145 -51.658 1.00 34.87 298 HIS B O 1
ATOM 5606 N N . GLY B 1 299 ? -28.817 39.618 -53.794 1.00 30.37 299 GLY B N 1
ATOM 5607 C CA . GLY B 1 299 ? -29.934 40.546 -53.945 1.00 30.28 299 GLY B CA 1
ATOM 5608 C C . GLY B 1 299 ? -30.725 40.269 -55.195 1.00 35.11 299 GLY B C 1
ATOM 5609 O O . GLY B 1 299 ? -31.562 39.369 -55.215 1.00 35.08 299 GLY B O 1
ATOM 5610 N N . LEU B 1 300 ? -30.440 41.019 -56.248 1.00 33.53 300 LEU B N 1
ATOM 5611 C CA . LEU B 1 300 ? -31.053 40.820 -57.542 1.00 33.06 300 LEU B CA 1
ATOM 5612 C C . LEU B 1 300 ? -30.047 40.190 -58.489 1.00 36.54 300 LEU B C 1
ATOM 5613 O O . LEU B 1 300 ? -28.949 40.733 -58.677 1.00 37.97 300 LEU B O 1
ATOM 5618 N N . ARG B 1 301 ? -30.426 39.059 -59.099 1.00 29.70 301 ARG B N 1
ATOM 5619 C CA . ARG B 1 301 ? -29.607 38.414 -60.112 1.00 28.61 301 ARG B CA 1
ATOM 5620 C C . ARG B 1 301 ? -30.464 38.203 -61.329 1.00 31.95 301 ARG B C 1
ATOM 5621 O O . ARG B 1 301 ? -31.543 37.607 -61.238 1.00 29.78 301 ARG B O 1
ATOM 5629 N N . GLU B 1 302 ? -29.994 38.728 -62.460 1.00 27.91 302 GLU B N 1
ATOM 5630 C CA . GLU B 1 302 ? -30.687 38.543 -63.711 1.00 27.11 302 GLU B CA 1
ATOM 5631 C C . GLU B 1 302 ? -29.806 37.723 -64.641 1.00 30.56 302 GLU B C 1
ATOM 5632 O O . GLU B 1 302 ? -28.583 37.885 -64.656 1.00 30.80 302 GLU B O 1
ATOM 5638 N N . GLU B 1 303 ? -30.427 36.800 -65.365 1.00 24.47 303 GLU B N 1
ATOM 5639 C CA . GLU B 1 303 ? -29.734 35.978 -66.351 1.00 23.53 303 GLU B CA 1
ATOM 5640 C C . GLU B 1 303 ? -30.512 36.046 -67.636 1.00 26.75 303 GLU B C 1
ATOM 5641 O O . GLU B 1 303 ? -31.687 35.653 -67.678 1.00 25.05 303 GLU B O 1
ATOM 5647 N N . GLU B 1 304 ? -29.865 36.554 -68.680 1.00 22.63 304 GLU B N 1
ATOM 5648 C CA . GLU B 1 304 ? -30.467 36.600 -69.989 1.00 23.01 304 GLU B CA 1
ATOM 5649 C C . GLU B 1 304 ? -30.261 35.262 -70.677 1.00 23.74 304 GLU B C 1
ATOM 5650 O O . GLU B 1 304 ? -29.332 34.534 -70.366 1.00 23.36 304 GLU B O 1
ATOM 5656 N N . PHE B 1 305 ? -31.129 34.934 -71.595 1.00 19.03 305 PHE B N 1
ATOM 5657 C CA . PHE B 1 305 ? -30.993 33.723 -72.389 1.00 17.93 305 PHE B CA 1
ATOM 5658 C C . PHE B 1 305 ? -31.749 33.887 -73.676 1.00 22.82 305 PHE B C 1
ATOM 5659 O O . PHE B 1 305 ? -32.847 34.425 -73.697 1.00 23.12 305 PHE B O 1
ATOM 5667 N N . ALA B 1 306 ? -31.151 33.408 -74.744 1.00 19.41 306 ALA B N 1
ATOM 5668 C CA . ALA B 1 306 ? -31.714 33.413 -76.070 1.00 19.25 306 ALA B CA 1
ATOM 5669 C C . ALA B 1 306 ? -32.684 32.268 -76.230 1.00 23.76 306 ALA B C 1
ATOM 5670 O O . ALA B 1 306 ? -32.449 31.163 -75.723 1.00 22.20 306 ALA B O 1
ATOM 5672 N N . VAL B 1 307 ? -33.777 32.533 -76.936 1.00 21.33 307 VAL B N 1
ATOM 5673 C CA . VAL B 1 307 ? -34.740 31.529 -77.338 1.00 21.51 307 VAL B CA 1
ATOM 5674 C C . VAL B 1 307 ? -34.798 31.723 -78.845 1.00 27.34 307 VAL B C 1
ATOM 5675 O O . VAL B 1 307 ? -35.209 32.790 -79.323 1.00 28.28 307 VAL B O 1
ATOM 5679 N N . GLU B 1 308 ? -34.317 30.735 -79.581 1.00 22.74 308 GLU B N 1
ATOM 5680 C CA . GLU B 1 308 ? -34.262 30.812 -81.065 1.00 23.75 308 GLU B CA 1
ATOM 5681 C C . GLU B 1 308 ? -35.672 30.724 -81.657 1.00 30.09 308 GLU B C 1
ATOM 5682 O O . GLU B 1 308 ? -36.615 30.457 -80.896 1.00 27.04 308 GLU B O 1
ATOM 5688 N N . LYS B 1 309 ? -35.818 30.963 -82.955 1.00 29.87 309 LYS B N 1
ATOM 5689 C CA . LYS B 1 309 ? -37.151 30.842 -83.584 1.00 30.58 309 LYS B CA 1
ATOM 5690 C C . LYS B 1 309 ? -37.512 29.357 -83.693 1.00 34.66 309 LYS B C 1
ATOM 5691 O O . LYS B 1 309 ? -36.611 28.558 -83.825 1.00 33.89 309 LYS B O 1
ATOM 5697 N N . GLY B 1 310 ? -38.797 29.029 -83.586 1.00 31.22 310 GLY B N 1
ATOM 5698 C CA . GLY B 1 310 ? -39.281 27.654 -83.788 1.00 30.64 310 GLY B CA 1
ATOM 5699 C C . GLY B 1 310 ? -39.212 26.763 -82.564 1.00 34.52 310 GLY B C 1
ATOM 5700 O O . GLY B 1 310 ? -39.199 25.563 -82.740 1.00 34.84 310 GLY B O 1
ATOM 5701 N N . VAL B 1 311 ? -39.186 27.342 -81.369 1.00 29.34 311 VAL B N 1
ATOM 5702 C CA . VAL B 1 311 ? -39.139 26.529 -80.147 1.00 25.56 311 VAL B CA 1
ATOM 5703 C C . VAL B 1 311 ? -40.566 26.174 -79.776 1.00 27.48 311 VAL B C 1
ATOM 5704 O O . VAL B 1 311 ? -41.419 27.050 -79.649 1.00 27.07 311 VAL B O 1
ATOM 5708 N N . LYS B 1 312 ? -40.825 24.900 -79.595 1.00 25.53 312 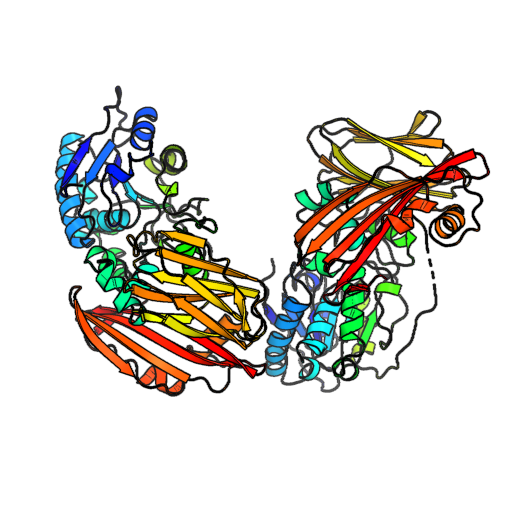LYS B N 1
ATOM 5709 C CA . LYS B 1 312 ? -42.167 24.441 -79.250 1.00 26.30 312 LYS B CA 1
ATOM 5710 C C . LYS B 1 312 ? -42.466 24.606 -77.753 1.00 28.16 312 LYS B C 1
ATOM 5711 O O . LYS B 1 312 ? -43.603 24.900 -77.382 1.00 27.85 312 LYS B O 1
ATOM 5717 N N . GLU B 1 313 ? -41.428 24.462 -76.902 1.00 22.75 313 GLU B N 1
ATOM 5718 C CA . GLU B 1 313 ? -41.531 24.604 -75.457 1.00 20.86 313 GLU B CA 1
ATOM 5719 C C . GLU B 1 313 ? -40.195 24.868 -74.832 1.00 24.88 313 GLU B C 1
ATOM 5720 O O . GLU B 1 313 ? -39.192 24.322 -75.268 1.00 25.61 313 GLU B O 1
ATOM 5726 N N . ILE B 1 314 ? -40.208 25.623 -73.741 1.00 19.98 314 ILE B N 1
ATOM 5727 C CA . ILE B 1 314 ? -39.081 25.807 -72.836 1.00 18.63 314 ILE B CA 1
ATOM 5728 C C . ILE B 1 314 ? -39.587 25.459 -71.429 1.00 21.25 314 ILE B C 1
ATOM 5729 O O . ILE B 1 314 ? -40.757 25.691 -71.105 1.00 21.19 314 ILE B O 1
ATOM 5734 N N . THR B 1 315 ? -38.727 24.867 -70.624 1.00 15.53 315 THR B N 1
ATOM 5735 C CA . THR B 1 315 ? -38.977 24.660 -69.195 1.00 15.46 315 THR B CA 1
ATOM 5736 C C . THR B 1 315 ? -37.877 25.502 -68.573 1.00 17.81 315 THR B C 1
ATOM 5737 O O . THR B 1 315 ? -36.770 25.561 -69.116 1.00 16.19 315 THR B O 1
ATOM 5741 N N . VAL B 1 316 ? -38.213 26.241 -67.518 1.00 14.20 316 VAL B N 1
ATOM 5742 C CA . VAL B 1 316 ? -37.336 27.228 -66.904 1.00 14.58 316 VAL B CA 1
ATOM 5743 C C . VAL B 1 316 ? -37.270 26.914 -65.428 1.00 21.09 316 VAL B C 1
ATOM 5744 O O . VAL B 1 316 ? -38.318 26.802 -64.765 1.00 20.27 316 VAL B O 1
ATOM 5748 N N . HIS B 1 317 ? -36.050 26.720 -64.921 1.00 16.51 317 HIS B N 1
ATOM 5749 C CA . HIS B 1 317 ? -35.841 26.316 -63.534 1.00 14.93 317 HIS B CA 1
ATOM 5750 C C . HIS B 1 317 ? -34.818 27.170 -62.821 1.00 18.22 317 HIS B C 1
ATOM 5751 O O . HIS B 1 317 ? -33.716 27.350 -63.326 1.00 15.61 317 HIS B O 1
ATOM 5758 N N . TRP B 1 318 ? -35.164 27.643 -61.614 1.00 14.48 318 TRP B N 1
ATOM 5759 C CA . TRP B 1 318 ? -34.211 28.363 -60.787 1.00 15.75 318 TRP B CA 1
ATOM 5760 C C . TRP B 1 318 ? -34.041 27.507 -59.512 1.00 19.82 318 TRP B C 1
ATOM 5761 O O . TRP B 1 318 ? -34.926 27.470 -58.657 1.00 18.26 318 TRP B O 1
ATOM 5772 N N . LEU B 1 319 ? -32.935 26.777 -59.428 1.00 15.81 319 LEU B N 1
ATOM 5773 C CA . LEU B 1 319 ? -32.636 25.956 -58.253 1.00 15.95 319 LEU B CA 1
ATOM 5774 C C . LEU B 1 319 ? -31.897 26.844 -57.271 1.00 23.83 319 LEU B C 1
ATOM 5775 O O . LEU B 1 319 ? -31.016 27.615 -57.675 1.00 20.68 319 LEU B O 1
ATOM 5780 N N . SER B 1 320 ? -32.276 26.754 -55.989 1.00 20.95 320 SER B N 1
ATOM 5781 C CA . SER B 1 320 ? -31.698 27.577 -54.931 1.00 22.52 320 SER B CA 1
ATOM 5782 C C . SER B 1 320 ? -31.614 26.785 -53.629 1.00 25.35 320 SER B C 1
ATOM 5783 O O . SER B 1 320 ? -32.270 25.762 -53.491 1.00 23.87 320 SER B O 1
ATOM 5786 N N . ASN B 1 321 ? -30.824 27.268 -52.669 1.00 24.00 321 ASN B N 1
ATOM 5787 C CA . ASN B 1 321 ? -30.749 26.624 -51.354 1.00 24.87 321 ASN B CA 1
ATOM 5788 C C . ASN B 1 321 ? -31.908 27.149 -50.468 1.00 29.96 321 ASN B C 1
ATOM 5789 O O . ASN B 1 321 ? -32.144 26.598 -49.390 1.00 30.45 321 ASN B O 1
ATOM 5794 N N . HIS B 1 322 ? -32.571 28.259 -50.915 1.00 26.46 322 HIS B N 1
ATOM 5795 C CA . HIS B 1 322 ? -33.714 28.938 -50.263 1.00 28.86 322 HIS B CA 1
ATOM 5796 C C . HIS B 1 322 ? -35.007 28.841 -51.121 1.00 31.90 322 HIS B C 1
ATOM 5797 O O . HIS B 1 322 ? -34.934 28.794 -52.355 1.00 27.71 322 HIS B O 1
ATOM 5804 N N . SER B 1 323 ? -36.188 28.877 -50.456 1.00 29.44 323 SER B N 1
ATOM 5805 C CA . SER B 1 323 ? -37.503 28.823 -51.100 1.00 28.64 323 SER B CA 1
ATOM 5806 C C . SER B 1 323 ? -38.202 30.178 -51.182 1.00 34.33 323 SER B C 1
ATOM 5807 O O . SER B 1 323 ? -39.213 30.287 -51.867 1.00 33.25 323 SER B O 1
ATOM 5810 N N . SER B 1 324 ? -37.687 31.205 -50.498 1.00 33.64 324 SER B N 1
ATOM 5811 C CA . SER B 1 324 ? -38.372 32.490 -50.396 1.00 34.35 324 SER B CA 1
ATOM 5812 C C . SER B 1 324 ? -38.019 33.534 -51.461 1.00 36.09 324 SER B C 1
ATOM 5813 O O . SER B 1 324 ? -38.576 34.634 -51.413 1.00 36.17 324 SER B O 1
ATOM 5816 N N . GLY B 1 325 ? -37.152 33.194 -52.423 1.00 31.47 325 GLY B N 1
ATOM 5817 C CA . GLY B 1 325 ? -36.766 34.120 -53.486 1.00 30.09 325 GLY B CA 1
ATOM 5818 C C . GLY B 1 325 ? -37.907 34.477 -54.424 1.00 33.51 325 GLY B C 1
ATOM 5819 O O . GLY B 1 325 ? -38.788 33.653 -54.668 1.00 31.55 325 GLY B O 1
ATOM 5820 N N . ASN B 1 326 ? -37.930 35.722 -54.925 1.00 31.49 326 ASN B N 1
ATOM 5821 C CA . ASN B 1 326 ? -38.964 36.137 -55.880 1.00 31.53 326 ASN B CA 1
ATOM 5822 C C . ASN B 1 326 ? -38.421 35.969 -57.301 1.00 32.41 326 ASN B C 1
ATOM 5823 O O . ASN B 1 326 ? -37.404 36.567 -57.648 1.00 30.06 326 ASN B O 1
ATOM 5828 N N . ILE B 1 327 ? -39.070 35.096 -58.081 1.00 27.88 327 ILE B N 1
ATOM 5829 C CA . ILE B 1 327 ? -38.685 34.796 -59.458 1.00 27.38 327 ILE B CA 1
ATOM 5830 C C . ILE B 1 327 ? -39.581 35.495 -60.442 1.00 30.14 327 ILE B C 1
ATOM 5831 O O . ILE B 1 327 ? -40.796 35.403 -60.347 1.00 29.79 327 ILE B O 1
ATOM 5836 N N . LYS B 1 328 ? -38.975 36.159 -61.410 1.00 27.59 328 LYS B N 1
ATOM 5837 C CA . LYS B 1 328 ? -39.694 36.842 -62.472 1.00 28.46 328 LYS B CA 1
ATOM 5838 C C . LYS B 1 328 ? -39.026 36.513 -63.792 1.00 31.67 328 LYS B C 1
ATOM 5839 O O . LYS B 1 328 ? -37.820 36.692 -63.942 1.00 31.08 328 LYS B O 1
ATOM 5845 N N . LEU B 1 329 ? -39.800 35.991 -64.726 1.00 28.63 329 LEU B N 1
ATOM 5846 C CA . LEU B 1 329 ? -39.328 35.680 -66.068 1.00 28.17 329 LEU B CA 1
ATOM 5847 C C . LEU B 1 329 ? -39.946 36.703 -67.024 1.00 31.86 329 LEU B C 1
ATOM 5848 O O . LEU B 1 329 ? -41.146 36.915 -66.998 1.00 31.04 329 LEU B O 1
ATOM 5853 N N . THR B 1 330 ? -39.117 37.359 -67.820 1.00 29.36 330 THR B N 1
ATOM 5854 C CA . THR B 1 330 ? -39.620 38.373 -68.775 1.00 30.27 330 THR B CA 1
ATOM 5855 C C . THR B 1 330 ? -39.314 37.926 -70.201 1.00 33.52 330 THR B C 1
ATOM 5856 O O . THR B 1 330 ? -38.184 37.561 -70.462 1.00 33.23 330 THR B O 1
ATOM 5860 N N . ASP B 1 331 ? -40.273 38.008 -71.109 1.00 29.57 331 ASP B N 1
ATOM 5861 C CA . ASP B 1 331 ? -40.043 37.601 -72.518 1.00 30.30 331 ASP B CA 1
ATOM 5862 C C . ASP B 1 331 ? -39.329 38.712 -73.303 1.00 36.92 331 ASP B C 1
ATOM 5863 O O . ASP B 1 331 ? -39.028 39.719 -72.723 1.00 35.51 331 ASP B O 1
ATOM 5868 N N . PRO B 1 332 ? -39.031 38.526 -74.601 1.00 36.29 332 PRO B N 1
ATOM 5869 C CA . PRO B 1 332 ? -38.356 39.541 -75.400 1.00 36.66 332 PRO B CA 1
ATOM 5870 C C . PRO B 1 332 ? -39.072 40.893 -75.546 1.00 43.31 332 PRO B C 1
ATOM 5871 O O . PRO B 1 332 ? -38.435 41.815 -75.888 1.00 43.73 332 PRO B O 1
ATOM 5875 N N . ARG B 1 333 ? -40.376 40.933 -75.322 1.00 42.28 333 ARG B N 1
ATOM 5876 C CA . ARG B 1 333 ? -41.199 42.141 -75.415 1.00 44.00 333 ARG B CA 1
ATOM 5877 C C . ARG B 1 333 ? -41.367 42.825 -74.046 1.00 47.77 333 ARG B C 1
ATOM 5878 O O . ARG B 1 333 ? -41.927 43.920 -73.969 1.00 49.56 333 ARG B O 1
ATOM 5886 N N . GLY B 1 334 ? -40.869 42.196 -72.986 1.00 41.55 334 GLY B N 1
ATOM 5887 C CA . GLY B 1 334 ? -40.976 42.755 -71.645 1.00 41.13 334 GLY B CA 1
ATOM 5888 C C . GLY B 1 334 ? -42.160 42.239 -70.849 1.00 44.51 334 GLY B C 1
ATOM 5889 O O . GLY B 1 334 ? -42.343 42.635 -69.693 1.00 43.66 334 GLY B O 1
ATOM 5890 N N . LYS B 1 335 ? -42.949 41.322 -71.438 1.00 40.63 335 LYS B N 1
ATOM 5891 C CA . LYS B 1 335 ? -44.105 40.739 -70.757 1.00 40.50 335 LYS B CA 1
ATOM 5892 C C . LYS B 1 335 ? -43.640 39.839 -69.605 1.00 44.20 335 LYS B C 1
ATOM 5893 O O . LYS B 1 335 ? -42.866 38.907 -69.832 1.00 40.42 335 LYS B O 1
ATOM 5899 N N . PRO B 1 336 ? -44.053 40.131 -68.353 1.00 44.70 336 PRO B N 1
ATOM 5900 C CA . PRO B 1 336 ? -43.583 39.300 -67.237 1.00 44.30 336 PRO B CA 1
ATOM 5901 C C . PRO B 1 336 ? -44.362 38.013 -67.103 1.00 49.99 336 PRO B C 1
ATOM 5902 O O . PRO B 1 336 ? -45.438 37.852 -67.688 1.00 49.47 336 PRO B O 1
ATOM 5906 N N . PHE B 1 337 ? -43.778 37.090 -66.336 1.00 48.16 337 PHE B N 1
ATOM 5907 C CA . PHE B 1 337 ? -44.299 35.775 -66.000 1.00 48.95 337 PHE B CA 1
ATOM 5908 C C . PHE B 1 337 ? -43.809 35.479 -64.581 1.00 50.53 337 PHE B C 1
ATOM 5909 O O . PHE B 1 337 ? -42.603 35.534 -64.307 1.00 47.58 337 PHE B O 1
ATOM 5917 N N . LYS B 1 338 ? -44.756 35.250 -63.665 1.00 47.53 338 LYS B N 1
ATOM 5918 C CA . LYS B 1 338 ? -44.454 34.956 -62.263 1.00 46.78 338 LYS B CA 1
ATOM 5919 C C . LYS B 1 338 ? -45.117 33.649 -61.825 1.00 50.08 338 LYS B C 1
ATOM 5920 O O . LYS B 1 338 ? -45.043 33.283 -60.649 1.00 51.19 338 LYS B O 1
ATOM 5926 N N . ASP B 1 339 ? -45.727 32.924 -62.790 1.00 44.36 339 ASP B N 1
ATOM 5927 C CA . ASP B 1 339 ? -46.428 31.662 -62.564 1.00 43.38 339 ASP B CA 1
ATOM 5928 C C . ASP B 1 339 ? -45.465 30.462 -62.440 1.00 42.15 339 ASP B C 1
ATOM 5929 O O . ASP B 1 339 ? -45.516 29.504 -63.217 1.00 40.50 339 ASP B O 1
ATOM 5934 N N . PHE B 1 340 ? -44.574 30.541 -61.456 1.00 34.91 340 PHE B N 1
ATOM 5935 C CA . PHE B 1 340 ? -43.590 29.510 -61.162 1.00 31.10 340 PHE B CA 1
ATOM 5936 C C . PHE B 1 340 ? -44.084 28.673 -60.000 1.00 34.85 340 PHE B C 1
ATOM 5937 O O . PHE B 1 340 ? -44.630 29.211 -59.032 1.00 37.43 340 PHE B O 1
ATOM 5945 N N . SER B 1 341 ? -43.919 27.354 -60.089 1.00 28.17 341 SER B N 1
ATOM 5946 C CA . SER B 1 341 ? -44.246 26.495 -58.962 1.00 28.41 341 SER B CA 1
ATOM 5947 C C . SER B 1 341 ? -42.951 26.300 -58.183 1.00 31.01 341 SER B C 1
ATOM 5948 O O . SER B 1 341 ? -41.874 26.438 -58.749 1.00 32.37 341 SER B O 1
ATOM 5951 N N . ILE B 1 342 ? -43.048 26.002 -56.898 1.00 25.64 342 ILE B N 1
ATOM 5952 C CA . ILE B 1 342 ? -41.903 25.752 -56.034 1.00 25.07 342 ILE B CA 1
ATOM 5953 C C . ILE B 1 342 ? -41.980 24.282 -55.580 1.00 28.57 342 ILE B C 1
ATOM 5954 O O . ILE B 1 342 ? -43.071 23.754 -55.342 1.00 27.65 342 ILE B O 1
ATOM 5959 N N . ALA B 1 343 ? -40.836 23.616 -55.503 1.00 22.78 343 ALA B N 1
ATOM 5960 C CA . ALA B 1 343 ? -40.773 22.242 -55.030 1.00 22.52 343 ALA B CA 1
ATOM 5961 C C . ALA B 1 343 ? -39.422 22.006 -54.382 1.00 25.56 343 ALA B C 1
ATOM 5962 O O . ALA B 1 343 ? -38.478 22.765 -54.636 1.00 23.45 343 ALA B O 1
ATOM 5964 N N . LYS B 1 344 ? -39.315 20.970 -53.534 1.00 21.89 344 LYS B N 1
ATOM 5965 C CA . LYS B 1 344 ? -38.018 20.625 -52.967 1.00 22.18 344 LYS B CA 1
ATOM 5966 C C . LYS B 1 344 ? -37.277 19.887 -54.093 1.00 25.44 344 LYS B C 1
ATOM 5967 O O . LYS B 1 344 ? -37.924 19.313 -54.965 1.00 24.04 344 LYS B O 1
ATOM 5973 N N . THR B 1 345 ? -35.950 19.900 -54.088 1.00 23.54 345 THR B N 1
ATOM 5974 C CA . THR B 1 345 ? -35.232 19.114 -55.093 1.00 24.34 345 THR B CA 1
ATOM 5975 C C . THR B 1 345 ? -35.063 17.712 -54.522 1.00 31.59 345 THR B C 1
ATOM 5976 O O . THR B 1 345 ? -35.341 17.510 -53.337 1.00 32.28 345 THR B O 1
ATOM 5980 N N . ALA B 1 346 ? -34.539 16.786 -55.308 1.00 30.19 346 ALA B N 1
ATOM 5981 C CA . ALA B 1 346 ? -34.510 15.386 -54.850 1.00 30.93 346 ALA B CA 1
ATOM 5982 C C . ALA B 1 346 ? -33.228 14.669 -55.261 1.00 35.35 346 ALA B C 1
ATOM 5983 O O . ALA B 1 346 ? -32.454 15.206 -56.042 1.00 34.50 346 ALA B O 1
ATOM 5985 N N . ASP B 1 347 ? -33.091 13.449 -54.753 1.00 32.44 347 ASP B N 1
ATOM 5986 C CA . ASP B 1 347 ? -31.960 12.528 -55.013 1.00 31.99 347 ASP B CA 1
ATOM 5987 C C . ASP B 1 347 ? -30.640 13.308 -54.959 1.00 32.08 347 ASP B C 1
ATOM 5988 O O . ASP B 1 347 ? -30.275 13.821 -53.924 1.00 30.26 347 ASP B O 1
ATOM 5993 N N . VAL B 1 348 ? -29.986 13.387 -56.096 1.00 28.34 348 VAL B N 1
ATOM 5994 C CA . VAL B 1 348 ? -28.688 14.066 -56.312 1.00 27.51 348 VAL B CA 1
ATOM 5995 C C . VAL B 1 348 ? -28.748 15.518 -55.837 1.00 31.32 348 VAL B C 1
ATOM 5996 O O . VAL B 1 348 ? -27.712 15.979 -55.384 1.00 30.97 348 VAL B O 1
ATOM 6000 N N . PHE B 1 349 ? -29.918 16.166 -55.904 1.00 28.34 349 PHE B N 1
ATOM 6001 C CA . PHE B 1 349 ? -30.043 17.555 -55.441 1.00 28.59 349 PHE B CA 1
ATOM 6002 C C . PHE B 1 349 ? -30.842 17.683 -54.130 1.00 32.69 349 PHE B C 1
ATOM 6003 O O . PHE B 1 349 ? -31.260 18.796 -53.775 1.00 33.80 349 PHE B O 1
ATOM 6011 N N . GLU B 1 350 ? -31.026 16.567 -53.398 1.00 28.00 350 GLU B N 1
ATOM 6012 C CA . GLU B 1 350 ? -31.720 16.599 -52.094 1.00 28.36 350 GLU B CA 1
ATOM 6013 C C . GLU B 1 350 ? -31.190 17.768 -51.202 1.00 31.48 350 GLU B C 1
ATOM 6014 O O . GLU B 1 350 ? -29.982 18.015 -51.165 1.00 29.52 350 GLU B O 1
ATOM 6020 N N . GLY B 1 351 ? -32.101 18.508 -50.564 1.00 30.25 351 GLY B N 1
ATOM 6021 C CA . GLY B 1 351 ? -31.731 19.611 -49.673 1.00 30.47 351 GLY B CA 1
ATOM 6022 C C . GLY B 1 351 ? -31.998 21.012 -50.195 1.00 35.35 351 GLY B C 1
ATOM 6023 O O . GLY B 1 351 ? -31.921 21.990 -49.437 1.00 35.05 351 GLY B O 1
ATOM 6024 N N . GLY B 1 352 ? -32.276 21.126 -51.497 1.00 31.53 352 GLY B N 1
ATOM 6025 C CA . GLY B 1 352 ? -32.520 22.432 -52.105 1.00 30.68 352 GLY B CA 1
ATOM 6026 C C . GLY B 1 352 ? -33.951 22.646 -52.532 1.00 30.62 352 GLY B C 1
ATOM 6027 O O . GLY B 1 352 ? -34.839 21.870 -52.178 1.00 30.17 352 GLY B O 1
ATOM 6028 N N . PHE B 1 353 ? -34.176 23.725 -53.278 1.00 24.49 353 PHE B N 1
ATOM 6029 C CA . PHE B 1 353 ? -35.484 24.101 -53.799 1.00 23.59 353 PHE B CA 1
ATOM 6030 C C . PHE B 1 353 ? -35.372 24.448 -55.267 1.00 23.59 353 PHE B C 1
ATOM 6031 O O . PHE B 1 353 ? -34.311 24.844 -55.719 1.00 21.19 353 PHE B O 1
ATOM 6039 N N . VAL B 1 354 ? -36.469 24.280 -56.020 1.00 18.59 354 VAL B N 1
ATOM 6040 C CA . VAL B 1 354 ? -36.474 24.645 -57.435 1.00 16.43 354 VAL B CA 1
ATOM 6041 C C . VAL B 1 354 ? -37.771 25.331 -57.790 1.00 18.85 354 VAL B C 1
ATOM 6042 O O . VAL B 1 354 ? -38.847 24.831 -57.443 1.00 18.79 354 VAL B O 1
ATOM 6046 N N . HIS B 1 355 ? -37.653 26.473 -58.467 1.00 14.11 355 HIS B N 1
ATOM 6047 C CA . HIS B 1 355 ? -38.795 27.222 -59.002 1.00 16.44 355 HIS B CA 1
ATOM 6048 C C . HIS B 1 355 ? -38.916 26.799 -60.451 1.00 20.75 355 HIS B C 1
ATOM 6049 O O . HIS B 1 355 ? -37.943 26.938 -61.183 1.00 19.51 355 HIS B O 1
ATOM 6056 N N . SER B 1 356 ? -40.068 26.242 -60.861 1.00 17.86 356 SER B N 1
ATOM 6057 C CA . SER B 1 356 ? -40.197 25.762 -62.237 1.00 17.11 356 SER B CA 1
ATOM 6058 C C . SER B 1 356 ? -41.365 26.382 -63.022 1.00 22.76 356 SER B C 1
ATOM 6059 O O . SER B 1 356 ? -42.420 26.657 -62.450 1.00 23.14 356 SER B O 1
ATOM 6062 N N . ALA B 1 357 ? -41.165 26.595 -64.332 1.00 18.67 357 ALA B N 1
ATOM 6063 C CA . ALA B 1 357 ? -42.206 27.057 -65.252 1.00 19.41 357 ALA B CA 1
ATOM 6064 C C . ALA B 1 357 ? -42.049 26.343 -66.591 1.00 23.45 357 ALA B C 1
ATOM 6065 O O . ALA B 1 357 ? -40.952 25.913 -66.937 1.00 22.24 357 ALA B O 1
ATOM 6067 N N . ALA B 1 358 ? -43.147 26.184 -67.321 1.00 22.01 358 ALA B N 1
ATOM 6068 C CA . ALA B 1 358 ? -43.158 25.605 -68.655 1.00 22.91 358 ALA B CA 1
ATOM 6069 C C . ALA B 1 358 ? -43.925 26.576 -69.570 1.00 29.64 358 ALA B C 1
ATOM 6070 O O . ALA B 1 358 ? -45.043 26.976 -69.238 1.00 30.10 358 ALA B O 1
ATOM 6072 N N . ILE B 1 359 ? -43.288 27.021 -70.659 1.00 26.78 359 ILE B N 1
ATOM 6073 C CA . ILE B 1 359 ? -43.857 27.978 -71.605 1.00 28.03 359 ILE B CA 1
ATOM 6074 C C . ILE B 1 359 ? -43.977 27.327 -72.975 1.00 31.15 359 ILE B C 1
ATOM 6075 O O . ILE B 1 359 ? -42.969 26.952 -73.585 1.00 28.09 359 ILE B O 1
ATOM 6080 N N . LYS B 1 360 ? -45.217 27.234 -73.465 1.00 28.05 360 LYS B N 1
ATOM 6081 C CA . LYS B 1 360 ? -45.525 26.685 -74.781 1.00 27.14 360 LYS B CA 1
ATOM 6082 C C . LYS B 1 360 ? -45.234 27.760 -75.823 1.00 29.45 360 LYS B C 1
ATOM 6083 O O . LYS B 1 360 ? -45.516 28.939 -75.590 1.00 28.63 360 LYS B O 1
ATOM 6089 N N . ASN B 1 361 ? -44.687 27.359 -76.980 1.00 26.32 361 ASN B N 1
ATOM 6090 C CA . ASN B 1 361 ? -44.351 28.252 -78.112 1.00 27.42 361 ASN B CA 1
ATOM 6091 C C . ASN B 1 361 ? -43.794 29.598 -77.652 1.00 32.20 361 ASN B C 1
ATOM 6092 O O . ASN B 1 361 ? -44.407 30.645 -77.902 1.00 34.18 361 ASN B O 1
ATOM 6097 N N . PRO B 1 362 ? -42.634 29.600 -76.953 1.00 27.08 362 PRO B N 1
ATOM 6098 C CA . PRO B 1 362 ? -42.088 30.869 -76.473 1.00 26.64 362 PRO B CA 1
ATOM 6099 C C . PRO B 1 362 ? -41.645 31.774 -77.616 1.00 31.88 362 PRO B C 1
ATOM 6100 O O . PRO B 1 362 ? -41.115 31.282 -78.615 1.00 32.71 362 PRO B O 1
ATOM 6104 N N . ALA B 1 363 ? -41.873 33.084 -77.474 1.00 28.34 363 ALA B N 1
ATOM 6105 C CA . ALA B 1 363 ? -41.471 34.082 -78.453 1.00 27.89 363 ALA B CA 1
ATOM 6106 C C . ALA B 1 363 ? -39.939 34.053 -78.592 1.00 31.26 363 ALA B C 1
ATOM 6107 O O . ALA B 1 363 ? -39.227 33.882 -77.594 1.00 26.96 363 ALA B O 1
ATOM 6109 N N . ALA B 1 364 ? -39.443 34.149 -79.832 1.00 30.48 364 ALA B N 1
ATOM 6110 C CA . ALA B 1 364 ? -38.005 34.143 -80.095 1.00 30.50 364 ALA B CA 1
ATOM 6111 C C . ALA B 1 364 ? -37.409 35.445 -79.650 1.00 34.82 364 ALA B C 1
ATOM 6112 O O . ALA B 1 364 ? -38.056 36.484 -79.757 1.00 37.23 364 ALA B O 1
ATOM 6114 N N . GLY B 1 365 ? -36.182 35.392 -79.167 1.00 29.95 365 GLY B N 1
ATOM 6115 C CA . GLY B 1 365 ? -35.472 36.577 -78.716 1.00 29.54 365 GLY B CA 1
ATOM 6116 C C . GLY B 1 365 ? -34.784 36.373 -77.391 1.00 31.56 365 GLY B C 1
ATOM 6117 O O . GLY B 1 365 ? -34.590 35.238 -76.952 1.00 31.23 365 GLY B O 1
ATOM 6118 N N . THR B 1 366 ? -34.396 37.477 -76.761 1.00 28.13 366 THR B N 1
ATOM 6119 C CA . THR B 1 366 ? -33.717 37.446 -75.475 1.00 27.95 366 THR B CA 1
ATOM 6120 C C . THR B 1 366 ? -34.721 37.522 -74.340 1.00 32.54 366 THR B C 1
ATOM 6121 O O . THR B 1 366 ? -35.377 38.554 -74.144 1.00 33.82 366 THR B O 1
ATOM 6125 N N . TRP B 1 367 ? -34.815 36.427 -73.589 1.00 25.29 367 TRP B N 1
ATOM 6126 C CA . TRP B 1 367 ? -35.629 36.333 -72.389 1.00 24.06 367 TRP B CA 1
ATOM 6127 C C . TRP B 1 367 ? -34.712 36.661 -71.244 1.00 26.78 367 TRP B C 1
ATOM 6128 O O . TRP B 1 367 ? -33.494 36.672 -71.425 1.00 26.06 367 TRP B O 1
ATOM 6139 N N . LYS B 1 368 ? -35.276 36.908 -70.066 1.00 21.93 368 LYS B N 1
ATOM 6140 C CA . LYS B 1 368 ? -34.491 37.205 -68.881 1.00 21.36 368 LYS B CA 1
ATOM 6141 C C . LYS B 1 368 ? -35.196 36.667 -67.641 1.00 27.03 368 LYS B C 1
ATOM 6142 O O . LYS B 1 368 ? -36.407 36.846 -67.464 1.00 26.89 368 LYS B O 1
ATOM 6148 N N . ILE B 1 369 ? -34.440 35.959 -66.810 1.00 23.98 369 ILE B N 1
ATOM 6149 C CA . ILE B 1 369 ? -34.921 35.464 -65.530 1.00 22.07 369 ILE B CA 1
ATOM 6150 C C . ILE B 1 369 ? -34.347 36.419 -64.485 1.00 27.56 369 ILE B C 1
ATOM 6151 O O . ILE B 1 369 ? -33.229 36.923 -64.646 1.00 25.48 369 ILE B O 1
ATOM 6156 N N . ALA B 1 370 ? -35.116 36.671 -63.426 1.00 25.54 370 ALA B N 1
ATOM 6157 C CA . ALA B 1 370 ? -34.670 37.514 -62.343 1.00 26.08 370 ALA B CA 1
ATOM 6158 C C . ALA B 1 370 ? -35.023 36.854 -61.035 1.00 28.06 370 ALA B C 1
ATOM 6159 O O . ALA B 1 370 ? -36.138 36.368 -60.872 1.00 28.11 370 ALA B O 1
ATOM 6161 N N . SER B 1 371 ? -34.055 36.785 -60.120 1.00 23.93 371 SER B N 1
ATOM 6162 C CA . SER B 1 371 ? -34.263 36.253 -58.776 1.00 23.86 371 SER B CA 1
ATOM 6163 C C . SER B 1 371 ? -33.940 37.373 -57.797 1.00 31.61 371 SER B C 1
ATOM 6164 O O . SER B 1 371 ? -32.828 37.923 -57.823 1.00 32.86 371 SER B O 1
ATOM 6167 N N . SER B 1 372 ? -34.924 37.753 -56.991 1.00 29.10 372 SER B N 1
ATOM 6168 C CA . SER B 1 372 ? -34.754 38.785 -55.970 1.00 31.05 372 SER B CA 1
ATOM 6169 C C . SER B 1 372 ? -34.818 38.082 -54.627 1.00 34.79 372 SER B C 1
ATOM 6170 O O . SER B 1 372 ? -35.800 37.408 -54.322 1.00 34.11 372 SER B O 1
ATOM 6173 N N . VAL B 1 373 ? -33.730 38.173 -53.865 1.00 32.24 373 VAL B N 1
ATOM 6174 C CA . VAL B 1 373 ? -33.603 37.519 -52.564 1.00 32.26 373 VAL B CA 1
ATOM 6175 C C . VAL B 1 373 ? -33.286 38.543 -51.475 1.00 36.63 373 VAL B C 1
ATOM 6176 O O . VAL B 1 373 ? -32.686 39.579 -51.759 1.00 34.99 373 VAL B O 1
ATOM 6180 N N . LYS B 1 374 ? -33.691 38.240 -50.235 1.00 35.65 374 LYS B N 1
ATOM 6181 C CA . LYS B 1 374 ? -33.441 39.112 -49.082 1.00 37.58 374 LYS B CA 1
ATOM 6182 C C . LYS B 1 374 ? -32.195 38.635 -48.321 1.00 42.49 374 LYS B C 1
ATOM 6183 O O . LYS B 1 374 ? -31.664 39.351 -47.478 1.00 44.06 374 LYS B O 1
ATOM 6189 N N . GLN B 1 375 ? -31.665 37.483 -48.727 1.00 36.81 375 GLN B N 1
ATOM 6190 C CA . GLN B 1 375 ? -30.465 36.881 -48.162 1.00 36.65 375 GLN B CA 1
ATOM 6191 C C . GLN B 1 375 ? -29.705 36.177 -49.292 1.00 39.80 375 GLN B C 1
ATOM 6192 O O . GLN B 1 375 ? -30.326 35.750 -50.275 1.00 38.62 375 GLN B O 1
ATOM 6198 N N . LYS B 1 376 ? -28.393 36.022 -49.133 1.00 34.60 376 LYS B N 1
ATOM 6199 C CA . LYS B 1 376 ? -27.545 35.331 -50.131 1.00 32.55 376 LYS B CA 1
ATOM 6200 C C . LYS B 1 376 ? -28.124 33.965 -50.535 1.00 32.03 376 LYS B C 1
ATOM 6201 O O . LYS B 1 376 ? -28.647 33.257 -49.705 1.00 31.52 376 LYS B O 1
ATOM 6207 N N . GLU B 1 377 ? -28.055 33.663 -51.821 1.00 25.59 377 GLU B N 1
ATOM 6208 C CA . GLU B 1 377 ? -28.403 32.306 -52.280 1.00 23.74 377 GLU B CA 1
ATOM 6209 C C . GLU B 1 377 ? -27.335 31.848 -53.275 1.00 25.10 377 GLU B C 1
ATOM 6210 O O . GLU B 1 377 ? -26.691 32.692 -53.859 1.00 24.27 377 GLU B O 1
ATOM 6216 N N . ALA B 1 378 ? -27.152 30.536 -53.348 1.00 22.46 378 ALA B N 1
ATOM 6217 C CA . ALA B 1 378 ? -26.364 29.866 -54.401 1.00 22.11 378 ALA B CA 1
ATOM 6218 C C . ALA B 1 378 ? -27.421 29.363 -55.389 1.00 23.48 378 ALA B C 1
ATOM 6219 O O . ALA B 1 378 ? -28.428 28.870 -54.935 1.00 22.01 378 ALA B O 1
ATOM 6221 N N . PHE B 1 379 ? -27.222 29.553 -56.683 1.00 21.21 379 PHE B N 1
ATOM 6222 C CA . PHE B 1 379 ? -28.249 29.144 -57.636 1.00 19.71 379 PHE B CA 1
ATOM 6223 C C . PHE B 1 379 ? -27.718 28.309 -58.784 1.00 21.87 379 PHE B C 1
ATOM 6224 O O . PHE B 1 379 ? -26.522 28.308 -59.077 1.00 20.08 379 PHE B O 1
ATOM 6232 N N . LEU B 1 380 ? -28.639 27.641 -59.463 1.00 16.69 380 LEU B N 1
ATOM 6233 C CA . LEU B 1 380 ? -28.401 26.879 -60.669 1.00 15.71 380 LEU B CA 1
ATOM 6234 C C . LEU B 1 380 ? -29.632 27.163 -61.510 1.00 19.00 380 LEU B C 1
ATOM 6235 O O . LEU B 1 380 ? -30.739 26.849 -61.101 1.00 17.10 380 LEU B O 1
ATOM 6240 N N . PHE B 1 381 ? -29.426 27.841 -62.628 1.00 15.56 381 PHE B N 1
ATOM 6241 C CA . PHE B 1 381 ? -30.462 28.273 -63.557 1.00 13.52 381 PHE B CA 1
ATOM 6242 C C . PHE B 1 381 ? -30.413 27.369 -64.773 1.00 17.19 381 PHE B C 1
ATOM 6243 O O . PHE B 1 381 ? -29.374 27.270 -65.415 1.00 14.82 381 PHE B O 1
ATOM 6251 N N . ILE B 1 382 ? -31.531 26.701 -65.077 1.00 14.41 382 ILE B N 1
ATOM 6252 C CA . ILE B 1 382 ? -31.568 25.764 -66.204 1.00 14.83 382 ILE B CA 1
ATOM 6253 C C . ILE B 1 382 ? -32.786 25.988 -67.063 1.00 17.34 382 ILE B C 1
ATOM 6254 O O . ILE B 1 382 ? -33.904 26.089 -66.558 1.00 16.40 382 ILE B O 1
ATOM 6259 N N . VAL B 1 383 ? -32.563 26.010 -68.376 1.00 14.01 383 VAL B N 1
ATOM 6260 C CA . VAL B 1 383 ? -33.613 26.100 -69.371 1.00 14.54 383 VAL B CA 1
ATOM 6261 C C . VAL B 1 383 ? -33.532 24.854 -70.231 1.00 16.30 383 VAL B C 1
ATOM 6262 O O . VAL B 1 383 ? -32.448 24.515 -70.705 1.00 14.27 383 VAL B O 1
ATOM 6266 N N . THR B 1 384 ? -34.655 24.193 -70.464 1.00 14.79 384 THR B N 1
ATOM 6267 C CA . THR B 1 384 ? -34.652 23.061 -71.405 1.00 14.25 384 THR B CA 1
ATOM 6268 C C . THR B 1 384 ? -35.447 23.534 -72.618 1.00 19.11 384 THR B C 1
ATOM 6269 O O . THR B 1 384 ? -36.321 24.380 -72.467 1.00 17.66 384 THR B O 1
ATOM 6273 N N . PHE B 1 385 ? -35.139 23.010 -73.803 1.00 16.01 385 PHE B N 1
ATOM 6274 C CA . PHE B 1 385 ? -35.785 23.426 -75.046 1.00 16.82 385 PHE B CA 1
ATOM 6275 C C . PHE B 1 385 ? -36.324 22.254 -75.810 1.00 22.12 385 PHE B C 1
ATOM 6276 O O . PHE B 1 385 ? -35.634 21.253 -75.987 1.00 21.58 385 PHE B O 1
ATOM 6284 N N . ASP B 1 386 ? -37.535 22.405 -76.307 1.00 20.28 386 ASP B N 1
ATOM 6285 C CA . ASP B 1 386 ? -38.150 21.443 -77.232 1.00 21.31 386 ASP B CA 1
ATOM 6286 C C . ASP B 1 386 ? -38.050 22.181 -78.564 1.00 26.58 386 ASP B C 1
ATOM 6287 O O . ASP B 1 386 ? -38.864 23.049 -78.848 1.00 27.47 386 ASP B O 1
ATOM 6292 N N . SER B 1 387 ? -36.976 21.918 -79.327 1.00 25.67 387 SER B N 1
ATOM 6293 C CA . SER B 1 387 ? -36.685 22.649 -80.560 1.00 27.10 387 SER B CA 1
ATOM 6294 C C . SER B 1 387 ? -35.960 21.807 -81.615 1.00 35.00 387 SER B C 1
ATOM 6295 O O . SER B 1 387 ? -35.084 21.013 -81.265 1.00 34.29 387 SER B O 1
ATOM 6298 N N . PRO B 1 388 ? -36.241 22.043 -82.918 1.00 35.97 388 PRO B N 1
ATOM 6299 C CA . PRO B 1 388 ? -35.520 21.299 -83.976 1.00 37.36 388 PRO B CA 1
ATOM 6300 C C . PRO B 1 388 ? -34.040 21.693 -84.088 1.00 41.13 388 PRO B C 1
ATOM 6301 O O . PRO B 1 388 ? -33.288 21.049 -84.834 1.00 42.27 388 PRO B O 1
ATOM 6305 N N . LEU B 1 389 ? -33.607 22.731 -83.330 1.00 34.42 389 LEU B N 1
ATOM 6306 C CA . LEU B 1 389 ? -32.224 23.211 -83.327 1.00 32.85 389 LEU B CA 1
ATOM 6307 C C . LEU B 1 389 ? -31.224 22.138 -82.841 1.00 33.98 389 LEU B C 1
ATOM 6308 O O . LEU B 1 389 ? -30.049 22.220 -83.201 1.00 31.16 389 LEU B O 1
ATOM 6313 N N . ASN B 1 390 ? -31.686 21.139 -82.015 1.00 30.38 390 ASN B N 1
ATOM 6314 C CA . ASN B 1 390 ? -30.828 20.079 -81.476 1.00 28.77 390 ASN B CA 1
ATOM 6315 C C . ASN B 1 390 ? -30.035 19.379 -82.582 1.00 31.66 390 ASN B C 1
ATOM 6316 O O . ASN B 1 390 ? -28.858 19.117 -82.387 1.00 31.27 390 ASN B O 1
ATOM 6321 N N . GLN B 1 391 ? -30.645 19.175 -83.769 1.00 30.09 391 GLN B N 1
ATOM 6322 C CA . GLN B 1 391 ? -29.984 18.547 -84.926 1.00 30.89 391 GLN B CA 1
ATOM 6323 C C . GLN B 1 391 ? -28.785 19.373 -85.412 1.00 33.26 391 GLN B C 1
ATOM 6324 O O . GLN B 1 391 ? -27.720 18.811 -85.690 1.00 32.60 391 GLN B O 1
ATOM 6330 N N . GLN B 1 392 ? -28.944 20.711 -85.448 1.00 29.81 392 GLN B N 1
ATOM 6331 C CA . GLN B 1 392 ? -27.879 21.635 -85.830 1.00 30.44 392 GLN B CA 1
ATOM 6332 C C . GLN B 1 392 ? -26.775 21.722 -84.765 1.00 35.17 392 GLN B C 1
ATOM 6333 O O . GLN B 1 392 ? -25.604 21.838 -85.132 1.00 36.77 392 GLN B O 1
ATOM 6339 N N . ILE B 1 393 ? -27.142 21.674 -83.451 1.00 30.27 393 ILE B N 1
ATOM 6340 C CA . ILE B 1 393 ? -26.176 21.673 -82.328 1.00 29.01 393 ILE B CA 1
ATOM 6341 C C . ILE B 1 393 ? -25.307 20.428 -82.451 1.00 33.39 393 ILE B C 1
ATOM 6342 O O . ILE B 1 393 ? -24.081 20.541 -82.435 1.00 32.92 393 ILE B O 1
ATOM 6347 N N . LYS B 1 394 ? -25.951 19.242 -82.574 1.00 31.19 394 LYS B N 1
ATOM 6348 C CA . LYS B 1 394 ? -25.264 17.959 -82.736 1.00 31.21 394 LYS B CA 1
ATOM 6349 C C . LYS B 1 394 ? -24.300 18.022 -83.908 1.00 36.67 394 LYS B C 1
ATOM 6350 O O . LYS B 1 394 ? -23.151 17.655 -83.727 1.00 37.31 394 LYS B O 1
ATOM 6356 N N . ASN B 1 395 ? -24.722 18.577 -85.071 1.00 34.78 395 ASN B N 1
ATOM 6357 C CA . ASN B 1 395 ? -23.853 18.706 -86.248 1.00 36.81 395 ASN B CA 1
ATOM 6358 C C . ASN B 1 395 ? -22.678 19.633 -86.024 1.00 42.11 395 ASN B C 1
ATOM 6359 O O . ASN B 1 395 ? -21.609 19.399 -86.597 1.00 41.92 395 ASN B O 1
ATOM 6364 N N . ALA B 1 396 ? -22.886 20.714 -85.243 1.00 39.28 396 ALA B N 1
ATOM 6365 C CA . ALA B 1 396 ? -21.854 21.722 -84.974 1.00 39.71 396 ALA B CA 1
ATOM 6366 C C . ALA B 1 396 ? -20.715 21.162 -84.114 1.00 41.99 396 ALA B C 1
ATOM 6367 O O . ALA B 1 396 ? -19.550 21.439 -84.401 1.00 41.53 396 ALA B O 1
ATOM 6369 N N . VAL B 1 397 ? -21.074 20.371 -83.110 1.00 37.90 397 VAL B N 1
ATOM 6370 C CA . VAL B 1 397 ? -20.086 19.782 -82.163 1.00 37.82 397 VAL B CA 1
ATOM 6371 C C . VAL B 1 397 ? -19.490 18.496 -82.752 1.00 45.47 397 VAL B C 1
ATOM 6372 O O . VAL B 1 397 ? -18.460 18.066 -82.262 1.00 45.28 397 VAL B O 1
ATOM 6376 N N . THR B 1 398 ? -20.109 17.923 -83.786 1.00 43.95 398 THR B N 1
ATOM 6377 C CA . THR B 1 398 ? -19.563 16.673 -84.359 1.00 45.53 398 THR B CA 1
ATOM 6378 C C . THR B 1 398 ? -19.046 16.890 -85.775 1.00 54.38 398 THR B C 1
ATOM 6379 O O . THR B 1 398 ? -17.894 17.205 -85.952 1.00 54.50 398 THR B O 1
ATOM 6383 N N . ARG B 1 399 ? -19.963 16.676 -86.711 1.00 54.74 399 ARG B N 1
ATOM 6384 C CA . ARG B 1 399 ? -19.743 16.711 -88.175 1.00 56.67 399 ARG B CA 1
ATOM 6385 C C . ARG B 1 399 ? -19.519 18.156 -88.621 1.00 61.38 399 ARG B C 1
ATOM 6386 O O . ARG B 1 399 ? -18.951 18.933 -87.870 1.00 60.61 399 ARG B O 1
ATOM 6388 N N . GLU B 1 400 ? -19.891 18.440 -89.853 1.00 59.90 400 GLU B N 1
ATOM 6389 C CA . GLU B 1 400 ? -19.822 19.810 -90.403 1.00 60.86 400 GLU B CA 1
ATOM 6390 C C . GLU B 1 400 ? -21.285 20.175 -90.433 1.00 65.24 400 GLU B C 1
ATOM 6391 O O . GLU B 1 400 ? -21.749 20.697 -89.411 1.00 67.09 400 GLU B O 1
ATOM 6393 N N . SER B 1 401 ? -21.930 19.747 -91.520 1.00 59.69 401 SER B N 1
ATOM 6394 C CA . SER B 1 401 ? -23.386 19.776 -91.808 1.00 58.54 401 SER B CA 1
ATOM 6395 C C . SER B 1 401 ? -24.149 20.720 -90.893 1.00 55.33 401 SER B C 1
ATOM 6396 O O . SER B 1 401 ? -25.063 20.273 -90.219 1.00 55.80 401 SER B O 1
ATOM 6399 N N . SER B 1 402 ? -23.733 21.963 -90.840 1.00 46.56 402 SER B N 1
ATOM 6400 C CA . SER B 1 402 ? -24.447 22.932 -90.019 1.00 43.82 402 SER B CA 1
ATOM 6401 C C . SER B 1 402 ? -24.782 24.255 -90.715 1.00 46.33 402 SER B C 1
ATOM 6402 O O . SER B 1 402 ? -23.916 24.871 -91.337 1.00 46.58 402 SER B O 1
ATOM 6405 N N . ASN B 1 403 ? -26.024 24.733 -90.518 1.00 41.09 403 ASN B N 1
ATOM 6406 C CA . ASN B 1 403 ? -26.455 26.022 -91.051 1.00 40.39 403 ASN B CA 1
ATOM 6407 C C . ASN B 1 403 ? -26.350 27.107 -89.974 1.00 39.89 403 ASN B C 1
ATOM 6408 O O . ASN B 1 403 ? -26.953 28.167 -90.103 1.00 39.72 403 ASN B O 1
ATOM 6413 N N . LEU B 1 404 ? -25.601 26.838 -88.903 1.00 32.89 404 LEU B N 1
ATOM 6414 C CA . LEU B 1 404 ? -25.432 27.805 -87.827 1.00 30.43 404 LEU B CA 1
ATOM 6415 C C . LEU B 1 404 ? -24.330 28.792 -88.156 1.00 33.94 404 LEU B C 1
ATOM 6416 O O . LEU B 1 404 ? -23.448 28.481 -88.951 1.00 34.16 404 LEU B O 1
ATOM 6421 N N . ALA B 1 405 ? -24.396 29.995 -87.572 1.00 27.42 405 ALA B N 1
ATOM 6422 C CA . ALA B 1 405 ? -23.427 31.041 -87.875 1.00 25.94 405 ALA B CA 1
ATOM 6423 C C . ALA B 1 405 ? -22.816 31.592 -86.630 1.00 25.75 405 ALA B C 1
ATOM 6424 O O . ALA B 1 405 ? -23.441 31.574 -85.577 1.00 22.27 405 ALA B O 1
ATOM 6426 N N . ASN B 1 406 ? -21.580 32.106 -86.758 1.00 23.62 406 ASN B N 1
ATOM 6427 C CA . ASN B 1 406 ? -20.783 32.678 -85.679 1.00 22.83 406 ASN B CA 1
ATOM 6428 C C . ASN B 1 406 ? -20.825 31.770 -84.433 1.00 26.16 406 ASN B C 1
ATOM 6429 O O . ASN B 1 406 ? -21.026 32.249 -83.312 1.00 26.03 406 ASN B O 1
ATOM 6434 N N . VAL B 1 407 ? -20.660 30.466 -84.631 1.00 23.57 407 VAL B N 1
ATOM 6435 C CA . VAL B 1 407 ? -20.710 29.486 -83.521 1.00 22.76 407 VAL B CA 1
ATOM 6436 C C . VAL B 1 407 ? -19.467 29.607 -82.648 1.00 27.75 407 VAL B C 1
ATOM 6437 O O . VAL B 1 407 ? -18.343 29.459 -83.132 1.00 29.61 407 VAL B O 1
ATOM 6441 N N . LYS B 1 408 ? -19.684 29.944 -81.372 1.00 23.42 408 LYS B N 1
ATOM 6442 C CA . LYS B 1 408 ? -18.630 30.097 -80.380 1.00 22.52 408 LYS B CA 1
ATOM 6443 C C . LYS B 1 408 ? -18.848 29.052 -79.296 1.00 28.00 408 LYS B C 1
ATOM 6444 O O . LYS B 1 408 ? -19.979 28.636 -79.062 1.00 26.41 408 LYS B O 1
ATOM 6450 N N . ALA B 1 409 ? -17.766 28.604 -78.664 1.00 26.54 409 ALA B N 1
ATOM 6451 C CA . ALA B 1 409 ? -17.809 27.627 -77.576 1.00 26.14 409 ALA B CA 1
ATOM 6452 C C . ALA B 1 409 ? -16.843 28.089 -76.510 1.00 27.98 409 ALA B C 1
ATOM 6453 O O . ALA B 1 409 ? -15.696 28.400 -76.835 1.00 26.64 409 ALA B O 1
ATOM 6455 N N . SER B 1 410 ? -17.316 28.203 -75.266 1.00 22.74 410 SER B N 1
ATOM 6456 C CA . SER B 1 410 ? -16.478 28.544 -74.109 1.00 23.17 410 SER B CA 1
ATOM 6457 C C . SER B 1 410 ? -16.463 27.336 -73.190 1.00 25.27 410 SER B C 1
ATOM 6458 O O . SER B 1 410 ? -17.484 26.663 -73.019 1.00 22.81 410 SER B O 1
ATOM 6461 N N . VAL B 1 411 ? -15.301 27.053 -72.620 1.00 22.49 411 VAL B N 1
ATOM 6462 C CA . VAL B 1 411 ? -15.133 25.832 -71.824 1.00 22.72 411 VAL B CA 1
ATOM 6463 C C . VAL B 1 411 ? -14.910 26.134 -70.367 1.00 28.79 411 VAL B C 1
ATOM 6464 O O . VAL B 1 411 ? -14.157 27.041 -70.015 1.00 28.72 411 VAL B O 1
ATOM 6468 N N . ARG B 1 412 ? -15.588 25.375 -69.525 1.00 24.41 412 ARG B N 1
ATOM 6469 C CA . ARG B 1 412 ? -15.417 25.412 -68.084 1.00 24.31 412 ARG B CA 1
ATOM 6470 C C . ARG B 1 412 ? -15.279 23.955 -67.704 1.00 26.47 412 ARG B C 1
ATOM 6471 O O . ARG B 1 412 ? -16.059 23.118 -68.175 1.00 26.20 412 ARG B O 1
ATOM 6479 N N . SER B 1 413 ? -14.254 23.621 -66.925 1.00 19.95 413 SER B N 1
ATOM 6480 C CA . SER B 1 413 ? -14.067 22.229 -66.547 1.00 19.43 413 SER B CA 1
ATOM 6481 C C . SER B 1 413 ? -13.574 22.061 -65.109 1.00 22.30 413 SER B C 1
ATOM 6482 O O . SER B 1 413 ? -13.031 22.994 -64.509 1.00 20.74 413 SER B O 1
ATOM 6485 N N . ILE B 1 414 ? -13.823 20.874 -64.557 1.00 19.66 414 ILE B N 1
ATOM 6486 C CA . ILE B 1 414 ? -13.335 20.457 -63.241 1.00 19.34 414 ILE B CA 1
ATOM 6487 C C . ILE B 1 414 ? -12.799 19.052 -63.411 1.00 22.94 414 ILE B C 1
ATOM 6488 O O . ILE B 1 414 ? -13.476 18.188 -63.994 1.00 20.40 414 ILE B O 1
ATOM 6493 N N . ARG B 1 415 ? -11.578 18.824 -62.902 1.00 19.02 415 ARG B N 1
ATOM 6494 C CA . ARG B 1 415 ? -11.004 17.504 -62.841 1.00 17.81 415 ARG B CA 1
ATOM 6495 C C . ARG B 1 415 ? -10.899 17.145 -61.368 1.00 23.17 415 ARG B C 1
ATOM 6496 O O . ARG B 1 415 ? -10.327 17.898 -60.574 1.00 23.69 415 ARG B O 1
ATOM 6504 N N . TYR B 1 416 ? -11.496 16.008 -61.008 1.00 19.14 416 TYR B N 1
ATOM 6505 C CA . TYR B 1 416 ? -11.514 15.454 -59.666 1.00 18.33 416 TYR B CA 1
ATOM 6506 C C . TYR B 1 416 ? -10.589 14.249 -59.606 1.00 24.59 416 TYR B C 1
ATOM 6507 O O . TYR B 1 416 ? -10.428 13.534 -60.601 1.00 25.08 416 TYR B O 1
ATOM 6516 N N . GLU B 1 417 ? -10.011 14.010 -58.424 1.00 22.27 417 GLU B N 1
ATOM 6517 C CA . GLU B 1 417 ? -9.158 12.859 -58.136 1.00 24.11 417 GLU B CA 1
ATOM 6518 C C . GLU B 1 417 ? -9.632 12.291 -56.829 1.00 28.44 417 GLU B C 1
ATOM 6519 O O . GLU B 1 417 ? -9.693 13.034 -55.841 1.00 28.20 417 GLU B O 1
ATOM 6525 N N . ASN B 1 418 ? -9.989 10.995 -56.811 1.00 23.89 418 ASN B N 1
ATOM 6526 C CA . ASN B 1 418 ? -10.441 10.302 -55.601 1.00 24.11 418 ASN B CA 1
ATOM 6527 C C . ASN B 1 418 ? -11.522 11.073 -54.822 1.00 28.17 418 ASN B C 1
ATOM 6528 O O . ASN B 1 418 ? -11.462 11.190 -53.602 1.00 28.91 418 ASN B O 1
ATOM 6533 N N . GLY B 1 419 ? -12.499 11.588 -55.554 1.00 24.35 419 GLY B N 1
ATOM 6534 C CA . GLY B 1 419 ? -13.654 12.280 -55.000 1.00 23.43 419 GLY B CA 1
ATOM 6535 C C . GLY B 1 419 ? -13.464 13.735 -54.668 1.00 28.85 419 GLY B C 1
ATOM 6536 O O . GLY B 1 419 ? -14.415 14.368 -54.213 1.00 29.96 419 GLY B O 1
ATOM 6537 N N . LYS B 1 420 ? -12.253 14.282 -54.891 1.00 24.60 420 LYS B N 1
ATOM 6538 C CA . LYS B 1 420 ? -11.942 15.668 -54.554 1.00 25.43 420 LYS B CA 1
ATOM 6539 C C . LYS B 1 420 ? -11.500 16.457 -55.756 1.00 26.19 420 LYS B C 1
ATOM 6540 O O . LYS B 1 420 ? -10.739 15.959 -56.590 1.00 25.38 420 LYS B O 1
ATOM 6546 N N . GLN B 1 421 ? -11.938 17.704 -55.811 1.00 22.02 421 GLN B N 1
ATOM 6547 C CA . GLN B 1 421 ? -11.544 18.644 -56.865 1.00 21.29 421 GLN B CA 1
ATOM 6548 C C . GLN B 1 421 ? -10.027 18.789 -56.865 1.00 24.75 421 GLN B C 1
ATOM 6549 O O . GLN B 1 421 ? -9.435 19.060 -55.820 1.00 26.59 421 GLN B O 1
ATOM 6555 N N . ALA B 1 422 ? -9.398 18.564 -58.031 1.00 20.92 422 ALA B N 1
ATOM 6556 C CA . ALA B 1 422 ? -7.947 18.677 -58.181 1.00 22.25 422 ALA B CA 1
ATOM 6557 C C . ALA B 1 422 ? -7.572 19.868 -59.053 1.00 26.51 422 ALA B C 1
ATOM 6558 O O . ALA B 1 422 ? -6.532 20.480 -58.829 1.00 25.69 422 ALA B O 1
ATOM 6560 N N . GLU B 1 423 ? -8.395 20.184 -60.068 1.00 23.40 423 GLU B N 1
ATOM 6561 C CA . GLU B 1 423 ? -8.112 21.272 -61.003 1.00 21.87 423 GLU B CA 1
ATOM 6562 C C . GLU B 1 423 ? -9.396 21.831 -61.602 1.00 25.67 423 GLU B C 1
ATOM 6563 O O . GLU B 1 423 ? -10.291 21.078 -61.962 1.00 24.63 423 GLU B O 1
ATOM 6569 N N . LYS B 1 424 ? -9.494 23.165 -61.698 1.00 22.60 424 LYS B N 1
ATOM 6570 C CA . LYS B 1 424 ? -10.662 23.839 -62.268 1.00 20.41 424 LYS B CA 1
ATOM 6571 C C . LYS B 1 424 ? -10.136 24.816 -63.323 1.00 23.72 424 LYS B C 1
ATOM 6572 O O . LYS B 1 424 ? -9.133 25.491 -63.085 1.00 22.70 424 LYS B O 1
ATOM 6578 N N . LYS B 1 425 ? -10.773 24.828 -64.507 1.00 20.14 425 LYS B N 1
ATOM 6579 C CA . LYS B 1 425 ? -10.369 25.647 -65.646 1.00 20.19 425 LYS B CA 1
ATOM 6580 C C . LYS B 1 425 ? -11.538 26.388 -66.244 1.00 25.75 425 LYS B C 1
ATOM 6581 O O . LYS B 1 425 ? -12.673 25.901 -66.257 1.00 24.16 425 LYS B O 1
ATOM 6587 N N . SER B 1 426 ? -11.242 27.543 -66.818 1.00 23.63 426 SER B N 1
ATOM 6588 C CA . SER B 1 426 ? -12.195 28.357 -67.528 1.00 24.08 426 SER B CA 1
ATOM 6589 C C . SER B 1 426 ? -11.440 28.877 -68.768 1.00 30.42 426 SER B C 1
ATOM 6590 O O . SER B 1 426 ? -10.304 29.342 -68.648 1.00 30.56 426 SER B O 1
ATOM 6593 N N . LEU B 1 427 ? -12.050 28.738 -69.948 1.00 25.75 427 LEU B N 1
ATOM 6594 C CA . LEU B 1 427 ? -11.499 29.174 -71.215 1.00 27.50 427 LEU B CA 1
ATOM 6595 C C . LEU B 1 427 ? -12.449 30.145 -71.882 1.00 31.73 427 LEU B C 1
ATOM 6596 O O . LEU B 1 427 ? -13.650 29.870 -71.958 1.00 30.82 427 LEU B O 1
ATOM 6601 N N . LYS B 1 428 ? -11.922 31.265 -72.382 1.00 27.66 428 LYS B N 1
ATOM 6602 C CA . LYS B 1 428 ? -12.720 32.274 -73.066 1.00 26.84 428 LYS B CA 1
ATOM 6603 C C . LYS B 1 428 ? -13.391 31.695 -74.324 1.00 27.06 428 LYS B C 1
ATOM 6604 O O . LYS B 1 428 ? -12.891 30.690 -74.843 1.00 23.47 428 LYS B O 1
ATOM 6610 N N . PRO B 1 429 ? -14.485 32.307 -74.845 1.00 25.46 429 PRO B N 1
ATOM 6611 C CA . PRO B 1 429 ? -15.121 31.768 -76.054 1.00 26.03 429 PRO B CA 1
ATOM 6612 C C . PRO B 1 429 ? -14.194 31.751 -77.261 1.00 31.15 429 PRO B C 1
ATOM 6613 O O . PRO B 1 429 ? -13.352 32.615 -77.417 1.00 28.76 429 PRO B O 1
ATOM 6617 N N . ALA B 1 430 ? -14.310 30.723 -78.075 1.00 31.13 430 ALA B N 1
ATOM 6618 C CA . ALA B 1 430 ? -13.501 30.590 -79.276 1.00 33.68 430 ALA B CA 1
ATOM 6619 C C . ALA B 1 430 ? -14.388 29.921 -80.304 1.00 38.30 430 ALA B C 1
ATOM 6620 O O . ALA B 1 430 ? -15.438 29.392 -79.943 1.00 34.09 430 ALA B O 1
ATOM 6622 N N . SER B 1 431 ? -14.014 30.006 -81.585 1.00 39.19 431 SER B N 1
ATOM 6623 C CA . SER B 1 431 ? -14.741 29.375 -82.688 1.00 40.09 431 SER B CA 1
ATOM 6624 C C . SER B 1 431 ? -14.930 27.897 -82.389 1.00 43.91 431 SER B C 1
ATOM 6625 O O . SER B 1 431 ? -14.120 27.290 -81.685 1.00 44.30 431 SER B O 1
ATOM 6628 N N . ILE B 1 432 ? -16.014 27.325 -82.904 1.00 40.26 432 ILE B N 1
ATOM 6629 C CA . ILE B 1 432 ? -16.350 25.916 -82.733 1.00 39.24 432 ILE B CA 1
ATOM 6630 C C . ILE B 1 432 ? -15.221 24.999 -83.290 1.00 42.60 432 ILE B C 1
ATOM 6631 O O . ILE B 1 432 ? -15.039 23.884 -82.803 1.00 40.48 432 ILE B O 1
ATOM 6636 N N . ASN B 1 433 ? -14.427 25.522 -84.253 1.00 41.09 433 ASN B N 1
ATOM 6637 C CA . ASN B 1 433 ? -13.288 24.841 -84.885 1.00 41.62 433 ASN B CA 1
ATOM 6638 C C . ASN B 1 433 ? -12.107 24.543 -83.907 1.00 44.29 433 ASN B C 1
ATOM 6639 O O . ASN B 1 433 ? -11.447 23.523 -84.074 1.00 44.12 433 ASN B O 1
ATOM 6644 N N . ALA B 1 434 ? -11.854 25.429 -82.913 1.00 38.71 434 ALA B N 1
ATOM 6645 C CA . ALA B 1 434 ? -10.792 25.365 -81.893 1.00 37.85 434 ALA B CA 1
ATOM 6646 C C . ALA B 1 434 ? -11.181 24.533 -80.641 1.00 40.89 434 ALA B C 1
ATOM 6647 O O . ALA B 1 434 ? -10.332 24.211 -79.803 1.00 39.50 434 ALA B O 1
ATOM 6649 N N . LEU B 1 435 ? -12.473 24.201 -80.524 1.00 38.16 435 LEU B N 1
ATOM 6650 C CA . LEU B 1 435 ? -13.028 23.437 -79.400 1.00 37.18 435 LEU B CA 1
ATOM 6651 C C . LEU B 1 435 ? -12.342 22.078 -79.179 1.00 42.30 435 LEU B C 1
ATOM 6652 O O . LEU B 1 435 ? -11.996 21.768 -78.036 1.00 40.49 435 LEU B O 1
ATOM 6657 N N . GLN B 1 436 ? -12.123 21.291 -80.258 1.00 41.99 436 GLN B N 1
ATOM 6658 C CA . GLN B 1 436 ? -11.474 19.979 -80.156 1.00 42.69 436 GLN B CA 1
ATOM 6659 C C . GLN B 1 436 ? -10.066 20.065 -79.549 1.00 47.58 436 GLN B C 1
ATOM 6660 O O . GLN B 1 436 ? -9.765 19.324 -78.611 1.00 45.56 436 GLN B O 1
ATOM 6666 N N . ASN B 1 437 ? -9.241 21.003 -80.045 1.00 47.82 437 ASN B N 1
ATOM 6667 C CA . ASN B 1 437 ? -7.857 21.244 -79.600 1.00 49.56 437 ASN B CA 1
ATOM 6668 C C . ASN B 1 437 ? -7.739 21.595 -78.109 1.00 53.38 437 ASN B C 1
ATOM 6669 O O . ASN B 1 437 ? -6.843 21.084 -77.431 1.00 53.09 437 ASN B O 1
ATOM 6674 N N . SER B 1 438 ? -8.651 22.452 -77.607 1.00 48.72 438 SER B N 1
ATOM 6675 C CA . SER B 1 438 ? -8.668 22.913 -76.220 1.00 48.12 438 SER B CA 1
ATOM 6676 C C . SER B 1 438 ? -8.969 21.816 -75.198 1.00 53.56 438 SER B C 1
ATOM 6677 O O . SER B 1 438 ? -8.551 21.942 -74.049 1.00 54.30 438 SER B O 1
ATOM 6680 N N . LEU B 1 439 ? -9.681 20.747 -75.612 1.00 49.48 439 LEU B N 1
ATOM 6681 C CA . LEU B 1 439 ? -10.098 19.651 -74.738 1.00 47.79 439 LEU B CA 1
ATOM 6682 C C . LEU B 1 439 ? -9.048 18.535 -74.577 1.00 53.33 439 LEU B C 1
ATOM 6683 O O . LEU B 1 439 ? -8.956 17.633 -75.413 1.00 54.35 439 LEU B O 1
ATOM 6688 N N . SER B 1 440 ? -8.280 18.594 -73.470 1.00 48.48 440 SER B N 1
ATOM 6689 C CA . SER B 1 440 ? -7.264 17.604 -73.118 1.00 47.39 440 SER B CA 1
ATOM 6690 C C . SER B 1 440 ? -7.731 16.746 -71.932 1.00 45.15 440 SER B C 1
ATOM 6691 O O . SER B 1 440 ? -8.186 17.273 -70.919 1.00 44.39 440 SER B O 1
ATOM 6694 N N . PHE B 1 441 ? -7.612 15.427 -72.070 1.00 37.86 441 PHE B N 1
ATOM 6695 C CA . PHE B 1 441 ? -7.974 14.447 -71.045 1.00 35.10 441 PHE B CA 1
ATOM 6696 C C . PHE B 1 441 ? -6.821 13.449 -70.878 1.00 38.72 441 PHE B C 1
ATOM 6697 O O . PHE B 1 441 ? -7.048 12.244 -70.909 1.00 39.28 441 PHE B O 1
ATOM 6705 N N . LYS B 1 442 ? -5.582 13.954 -70.706 1.00 36.04 442 LYS B N 1
ATOM 6706 C CA . LYS B 1 442 ? -4.387 13.110 -70.556 1.00 36.81 442 LYS B CA 1
ATOM 6707 C C . LYS B 1 442 ? -4.218 12.581 -69.133 1.00 39.61 442 LYS B C 1
ATOM 6708 O O . LYS B 1 442 ? -3.910 11.403 -68.967 1.00 40.55 442 LYS B O 1
ATOM 6714 N N . LYS B 1 443 ? -4.452 13.432 -68.121 1.00 33.37 443 LYS B N 1
ATOM 6715 C CA . LYS B 1 443 ? -4.351 13.088 -66.701 1.00 31.85 443 LYS B CA 1
ATOM 6716 C C . LYS B 1 443 ? -5.512 12.195 -66.226 1.00 35.14 443 LYS B C 1
ATOM 6717 O O . LYS B 1 443 ? -6.672 12.392 -66.623 1.00 32.71 443 LYS B O 1
ATOM 6723 N N . ALA B 1 444 ? -5.198 11.265 -65.311 1.00 30.97 444 ALA B N 1
ATOM 6724 C CA . ALA B 1 444 ? -6.194 10.393 -64.702 1.00 29.37 444 ALA B CA 1
ATOM 6725 C C . ALA B 1 444 ? -7.153 11.227 -63.832 1.00 30.25 444 ALA B C 1
ATOM 6726 O O . ALA B 1 444 ? -6.784 12.292 -63.329 1.00 28.60 444 ALA B O 1
ATOM 6728 N N . GLY B 1 445 ? -8.399 10.777 -63.764 1.00 24.60 445 GLY B N 1
ATOM 6729 C CA . GLY B 1 445 ? -9.393 11.465 -62.977 1.00 23.00 445 GLY B CA 1
ATOM 6730 C C . GLY B 1 445 ? -10.782 11.495 -63.551 1.00 22.83 445 GLY B C 1
ATOM 6731 O O . GLY B 1 445 ? -11.054 10.993 -64.646 1.00 20.19 445 GLY B O 1
ATOM 6732 N N . MET B 1 446 ? -11.663 12.110 -62.777 1.00 19.44 446 MET B N 1
ATOM 6733 C CA . MET B 1 446 ? -13.058 12.282 -63.110 1.00 17.04 446 MET B CA 1
ATOM 6734 C C . MET B 1 446 ? -13.177 13.683 -63.639 1.00 20.78 446 MET B C 1
ATOM 6735 O O . MET B 1 446 ? -12.828 14.646 -62.945 1.00 20.25 446 MET B O 1
ATOM 6740 N N . TYR B 1 447 ? -13.656 13.817 -64.873 1.00 15.92 447 TYR B N 1
ATOM 6741 C CA . TYR B 1 447 ? -13.815 15.137 -65.464 1.00 14.99 447 TYR B CA 1
ATOM 6742 C C . TYR B 1 447 ? -15.245 15.514 -65.574 1.00 18.90 447 TYR B C 1
ATOM 6743 O O . TYR B 1 447 ? -16.095 14.670 -65.848 1.00 17.70 447 TYR B O 1
ATOM 6752 N N . SER B 1 448 ? -15.512 16.824 -65.453 1.00 15.59 448 SER B N 1
ATOM 6753 C CA . SER B 1 448 ? -16.817 17.369 -65.794 1.00 13.01 448 SER B CA 1
ATOM 6754 C C . SER B 1 448 ? -16.487 18.532 -66.718 1.00 17.29 448 SER B C 1
ATOM 6755 O O . SER B 1 448 ? -15.720 19.402 -66.345 1.00 15.99 448 SER B O 1
ATOM 6758 N N . VAL B 1 449 ? -17.009 18.499 -67.950 1.00 14.31 449 VAL B N 1
ATOM 6759 C CA . VAL B 1 449 ? -16.724 19.554 -68.918 1.00 14.42 449 VAL B CA 1
ATOM 6760 C C . VAL B 1 449 ? -18.019 20.213 -69.318 1.00 18.16 449 VAL B C 1
ATOM 6761 O O . VAL B 1 449 ? -18.975 19.536 -69.698 1.00 17.50 449 VAL B O 1
ATOM 6765 N N . THR B 1 450 ? -18.065 21.515 -69.159 1.00 13.93 450 THR B N 1
ATOM 6766 C CA . THR B 1 450 ? -19.197 22.344 -69.537 1.00 14.63 450 THR B CA 1
ATOM 6767 C C . THR B 1 450 ? -18.795 23.140 -70.774 1.00 18.58 450 THR B C 1
ATOM 6768 O O . THR B 1 450 ? -17.876 23.951 -70.708 1.00 18.18 450 THR B O 1
ATOM 6772 N N . ILE B 1 451 ? -19.497 22.921 -71.890 1.00 16.36 451 ILE B N 1
ATOM 6773 C CA . ILE B 1 451 ? -19.232 23.629 -73.146 1.00 16.84 451 ILE B CA 1
ATOM 6774 C C . ILE B 1 451 ? -20.420 24.519 -73.431 1.00 18.88 451 ILE B C 1
ATOM 6775 O O . ILE B 1 451 ? -21.519 24.020 -73.701 1.00 16.45 451 ILE B O 1
ATOM 6780 N N . ASP B 1 452 ? -20.208 25.832 -73.359 1.00 15.27 452 ASP B N 1
ATOM 6781 C CA . ASP B 1 452 ? -21.285 26.785 -73.640 1.00 15.80 452 ASP B CA 1
ATOM 6782 C C . ASP B 1 452 ? -21.211 27.216 -75.080 1.00 19.64 452 ASP B C 1
ATOM 6783 O O . ASP B 1 452 ? -20.225 27.820 -75.496 1.00 17.81 452 ASP B O 1
ATOM 6788 N N . LEU B 1 453 ? -22.242 26.885 -75.840 1.00 17.55 453 LEU B N 1
ATOM 6789 C CA . LEU B 1 453 ? -22.347 27.228 -77.263 1.00 18.20 453 LEU B CA 1
ATOM 6790 C C . LEU B 1 453 ? -23.267 28.417 -77.441 1.00 23.89 453 LEU B C 1
ATOM 6791 O O . LEU B 1 453 ? -24.313 28.506 -76.784 1.00 23.46 453 LEU B O 1
ATOM 6796 N N . SER B 1 454 ? -22.877 29.317 -78.347 1.00 20.08 454 SER B N 1
ATOM 6797 C CA . SER B 1 454 ? -23.619 30.505 -78.725 1.00 21.50 454 SER B CA 1
ATOM 6798 C C . SER B 1 454 ? -23.413 30.733 -80.213 1.00 25.88 454 SER B C 1
ATOM 6799 O O . SER B 1 454 ? -22.447 30.230 -80.802 1.00 23.82 454 SER B O 1
ATOM 6802 N N . GLY B 1 455 ? -24.325 31.489 -80.795 1.00 23.75 455 GLY B N 1
ATOM 6803 C CA . GLY B 1 455 ? -24.280 31.854 -82.202 1.00 24.80 455 GLY B CA 1
ATOM 6804 C C . GLY B 1 455 ? -25.637 32.221 -82.737 1.00 26.52 455 GLY B C 1
ATOM 6805 O O . GLY B 1 455 ? -26.546 32.547 -81.974 1.00 24.86 455 GLY B O 1
ATOM 6806 N N . LYS B 1 456 ? -25.780 32.129 -84.040 1.00 25.50 456 LYS B N 1
ATOM 6807 C CA . LYS B 1 456 ? -27.029 32.423 -84.710 1.00 25.64 456 LYS B CA 1
ATOM 6808 C C . LYS B 1 456 ? -27.474 31.284 -85.577 1.00 29.58 456 LYS B C 1
ATOM 6809 O O . LYS B 1 456 ? -26.657 30.558 -86.166 1.00 29.34 456 LYS B O 1
ATOM 6815 N N . THR B 1 457 ? -28.795 31.138 -85.665 1.00 25.78 457 THR B N 1
ATOM 6816 C CA . THR B 1 457 ? -29.451 30.176 -86.534 1.00 27.36 457 THR B CA 1
ATOM 6817 C C . THR B 1 457 ? -29.416 30.797 -87.945 1.00 34.59 457 THR B C 1
ATOM 6818 O O . THR B 1 457 ? -29.088 31.984 -88.095 1.00 34.21 457 THR B O 1
ATOM 6822 N N . ALA B 1 458 ? -29.814 30.014 -88.934 1.00 35.55 458 ALA B N 1
ATOM 6823 C CA . ALA B 1 458 ? -29.850 30.448 -90.345 1.00 38.00 458 ALA B CA 1
ATOM 6824 C C . ALA B 1 458 ? -30.789 31.637 -90.497 1.00 43.11 458 ALA B C 1
ATOM 6825 O O . ALA B 1 458 ? -30.517 32.476 -91.367 1.00 43.07 458 ALA B O 1
ATOM 6827 N N . ASP B 1 459 ? -31.806 31.705 -89.630 1.00 39.36 459 ASP B N 1
ATOM 6828 C CA . ASP B 1 459 ? -32.883 32.733 -89.640 1.00 39.01 459 ASP B CA 1
ATOM 6829 C C . ASP B 1 459 ? -32.527 33.951 -88.786 1.00 40.68 459 ASP B C 1
ATOM 6830 O O . ASP B 1 459 ? -33.445 34.673 -88.424 1.00 41.18 459 ASP B O 1
ATOM 6835 N N . ASN B 1 460 ? -31.248 34.120 -88.475 1.00 35.56 460 ASN B N 1
ATOM 6836 C CA . ASN B 1 460 ? -30.672 35.255 -87.711 1.00 35.01 460 ASN B CA 1
ATOM 6837 C C . ASN B 1 460 ? -31.141 35.269 -86.254 1.00 38.65 460 ASN B C 1
ATOM 6838 O O . ASN B 1 460 ? -30.973 36.311 -85.625 1.00 39.35 460 ASN B O 1
ATOM 6843 N N . SER B 1 461 ? -31.708 34.177 -85.737 1.00 33.13 461 SER B N 1
ATOM 6844 C CA . SER B 1 461 ? -32.061 34.269 -84.333 1.00 31.32 461 SER B CA 1
ATOM 6845 C C . SER B 1 461 ? -30.932 33.703 -83.488 1.00 33.32 461 SER B C 1
ATOM 6846 O O . SER B 1 461 ? -30.412 32.618 -83.770 1.00 33.25 461 SER B O 1
ATOM 6849 N N . PRO B 1 462 ? -30.554 34.386 -82.403 1.00 27.87 462 PRO B N 1
ATOM 6850 C CA . PRO B 1 462 ? -29.513 33.909 -81.558 1.00 25.89 462 PRO B CA 1
ATOM 6851 C C . PRO B 1 462 ? -29.957 32.621 -80.846 1.00 26.00 462 PRO B C 1
ATOM 6852 O O . PRO B 1 462 ? -31.117 32.353 -80.716 1.00 22.57 462 PRO B O 1
ATOM 6856 N N . PHE B 1 463 ? -28.958 31.857 -80.438 1.00 20.59 463 PHE B N 1
ATOM 6857 C CA . PHE B 1 463 ? -29.185 30.613 -79.679 1.00 19.48 463 PHE B CA 1
ATOM 6858 C C . PHE B 1 463 ? -28.078 30.461 -78.649 1.00 20.97 463 PHE B C 1
ATOM 6859 O O . PHE B 1 463 ? -27.022 31.029 -78.773 1.00 19.31 463 PHE B O 1
ATOM 6867 N N . ASN B 1 464 ? -28.388 29.667 -77.644 1.00 17.83 464 ASN B N 1
ATOM 6868 C CA . ASN B 1 464 ? -27.466 29.322 -76.548 1.00 15.92 464 ASN B CA 1
ATOM 6869 C C . ASN B 1 464 ? -27.828 27.917 -76.043 1.00 19.07 464 ASN B C 1
ATOM 6870 O O . ASN B 1 464 ? -28.997 27.638 -75.911 1.00 16.20 464 ASN B O 1
ATOM 6875 N N . ARG B 1 465 ? -26.800 27.103 -75.856 1.00 16.64 465 ARG B N 1
ATOM 6876 C CA . ARG B 1 465 ? -26.918 25.734 -75.294 1.00 15.91 465 ARG B CA 1
ATOM 6877 C C . ARG B 1 465 ? -25.670 25.477 -74.457 1.00 19.07 465 ARG B C 1
ATOM 6878 O O . ARG B 1 465 ? -24.641 26.063 -74.715 1.00 16.85 465 ARG B O 1
ATOM 6886 N N . THR B 1 466 ? -25.834 24.662 -73.437 1.00 16.97 466 THR B N 1
ATOM 6887 C CA . THR B 1 466 ? -24.755 24.274 -72.548 1.00 17.35 466 THR B CA 1
ATOM 6888 C C . THR B 1 466 ? -24.701 22.759 -72.590 1.00 20.42 466 THR B C 1
ATOM 6889 O O . THR B 1 466 ? -25.672 22.099 -72.227 1.00 19.59 466 THR B O 1
ATOM 6893 N N . ILE B 1 467 ? -23.566 22.224 -73.004 1.00 18.09 467 ILE B N 1
ATOM 6894 C CA . ILE B 1 467 ? -23.352 20.784 -73.076 1.00 17.91 467 ILE B CA 1
ATOM 6895 C C . ILE B 1 467 ? -22.483 20.394 -71.900 1.00 21.34 467 ILE B C 1
ATOM 6896 O O . ILE B 1 467 ? -21.431 21.015 -71.667 1.00 19.02 467 ILE B O 1
ATOM 6901 N N . ILE B 1 468 ? -22.918 19.366 -71.161 1.00 15.73 468 ILE B N 1
ATOM 6902 C CA . ILE B 1 468 ? -22.149 18.814 -70.047 1.00 16.34 468 ILE B CA 1
ATOM 6903 C C . ILE B 1 468 ? -21.651 17.421 -70.416 1.00 18.44 468 ILE B C 1
ATOM 6904 O O . ILE B 1 468 ? -22.442 16.550 -70.770 1.00 16.80 468 ILE B O 1
ATOM 6909 N N . ARG B 1 469 ? -20.334 17.219 -70.332 1.00 15.46 469 ARG B N 1
ATOM 6910 C CA . ARG B 1 469 ? -19.713 15.920 -70.586 1.00 15.14 469 ARG B CA 1
ATOM 6911 C C . ARG B 1 469 ? -19.070 15.433 -69.291 1.00 16.98 469 ARG B C 1
ATOM 6912 O O . ARG B 1 469 ? -18.461 16.204 -68.547 1.00 14.88 469 ARG B O 1
ATOM 6920 N N . SER B 1 470 ? -19.224 14.146 -69.042 1.00 12.04 470 SER B N 1
ATOM 6921 C CA . SER B 1 470 ? -18.711 13.418 -67.893 1.00 11.31 470 SER B CA 1
ATOM 6922 C C . SER B 1 470 ? -17.744 12.363 -68.446 1.00 15.65 470 SER B C 1
ATOM 6923 O O . SER B 1 470 ? -18.149 11.456 -69.163 1.00 14.64 470 SER B O 1
ATOM 6926 N N . ILE B 1 471 ? -16.480 12.487 -68.110 1.00 14.24 471 ILE B N 1
ATOM 6927 C CA . ILE B 1 471 ? -15.434 11.594 -68.612 1.00 14.56 471 ILE B CA 1
ATOM 6928 C C . ILE B 1 471 ? -14.560 11.081 -67.497 1.00 20.66 471 ILE B C 1
ATOM 6929 O O . ILE B 1 471 ? -13.973 11.867 -66.747 1.00 20.77 471 ILE B O 1
ATOM 6934 N N . TYR B 1 472 ? -14.397 9.768 -67.437 1.00 17.61 472 TYR B N 1
ATOM 6935 C CA . TYR B 1 472 ? -13.480 9.199 -66.472 1.00 18.23 472 TYR B CA 1
ATOM 6936 C C . TYR B 1 472 ? -12.243 8.784 -67.246 1.00 23.82 472 TYR B C 1
ATOM 6937 O O . TYR B 1 472 ? -12.367 8.177 -68.306 1.00 24.22 472 TYR B O 1
ATOM 6946 N N . VAL B 1 473 ? -11.056 9.089 -66.708 1.00 20.94 473 VAL B N 1
ATOM 6947 C CA . VAL B 1 473 ? -9.776 8.726 -67.346 1.00 21.20 473 VAL B CA 1
ATOM 6948 C C . VAL B 1 473 ? -9.005 7.942 -66.306 1.00 28.15 473 VAL B C 1
ATOM 6949 O O . VAL B 1 473 ? -8.789 8.449 -65.198 1.00 27.13 473 VAL B O 1
ATOM 6953 N N . ASN B 1 474 ? -8.683 6.665 -66.622 1.00 28.57 474 ASN B N 1
ATOM 6954 C CA . ASN B 1 474 ? -7.971 5.787 -65.696 1.00 30.63 474 ASN B CA 1
ATOM 6955 C C . ASN B 1 474 ? -6.453 5.999 -65.744 1.00 37.97 474 ASN B C 1
ATOM 6956 O O . ASN B 1 474 ? -5.979 6.847 -66.506 1.00 37.16 474 ASN B O 1
ATOM 6961 N N . ASP B 1 475 ? -5.697 5.190 -64.964 1.00 38.83 475 ASP B N 1
ATOM 6962 C CA . ASP B 1 475 ? -4.224 5.202 -64.891 1.00 40.68 475 ASP B CA 1
ATOM 6963 C C . ASP B 1 475 ? -3.524 5.008 -66.261 1.00 44.58 475 ASP B C 1
ATOM 6964 O O . ASP B 1 475 ? -2.455 5.571 -66.480 1.00 44.16 475 ASP B O 1
ATOM 6969 N N . LYS B 1 476 ? -4.135 4.232 -67.180 1.00 41.22 476 LYS B N 1
ATOM 6970 C CA . LYS B 1 476 ? -3.571 3.966 -68.513 1.00 41.03 476 LYS B CA 1
ATOM 6971 C C . LYS B 1 476 ? -3.888 5.058 -69.542 1.00 42.87 476 LYS B C 1
ATOM 6972 O O . LYS B 1 476 ? -3.358 5.028 -70.655 1.00 43.77 476 LYS B O 1
ATOM 6974 N N . GLY B 1 477 ? -4.725 6.018 -69.162 1.00 35.92 477 GLY B N 1
ATOM 6975 C CA . GLY B 1 477 ? -5.129 7.091 -70.063 1.00 34.26 477 GLY B CA 1
ATOM 6976 C C . GLY B 1 477 ? -6.350 6.756 -70.900 1.00 33.53 477 GLY B C 1
ATOM 6977 O O . GLY B 1 477 ? -6.704 7.515 -71.811 1.00 33.81 477 GLY B O 1
ATOM 6978 N N . GLU B 1 478 ? -7.017 5.631 -70.587 1.00 27.40 478 GLU B N 1
ATOM 6979 C CA . GLU B 1 478 ? -8.249 5.208 -71.267 1.00 27.03 478 GLU B CA 1
ATOM 6980 C C . GLU B 1 478 ? -9.394 6.108 -70.803 1.00 28.21 478 GLU B C 1
ATOM 6981 O O . GLU B 1 478 ? -9.560 6.295 -69.594 1.00 25.85 478 GLU B O 1
ATOM 6987 N N . LYS B 1 479 ? -10.178 6.643 -71.767 1.00 24.49 479 LYS B N 1
ATOM 6988 C CA . LYS B 1 479 ? -11.311 7.544 -71.541 1.00 22.71 479 LYS B CA 1
ATOM 6989 C C . LYS B 1 479 ? -12.636 6.790 -71.541 1.00 25.90 479 LYS B C 1
ATOM 6990 O O . LYS B 1 479 ? -12.893 5.984 -72.442 1.00 26.00 479 LYS B O 1
ATOM 6996 N N . PHE B 1 480 ? -13.490 7.087 -70.547 1.00 21.08 480 PHE B N 1
ATOM 6997 C CA . PHE B 1 480 ? -14.817 6.487 -70.373 1.00 18.68 480 PHE B CA 1
ATOM 6998 C C . PHE B 1 480 ? -15.869 7.573 -70.362 1.00 20.33 480 PHE B C 1
ATOM 6999 O O . PHE B 1 480 ? -15.859 8.458 -69.500 1.00 20.15 480 PHE B O 1
ATOM 7007 N N . GLU B 1 481 ? -16.735 7.540 -71.375 1.00 16.43 481 GLU B N 1
ATOM 7008 C CA . GLU B 1 481 ? -17.793 8.516 -71.570 1.00 15.93 481 GLU B CA 1
ATOM 7009 C C . GLU B 1 481 ? -18.970 7.812 -72.213 1.00 22.72 481 GLU B C 1
ATOM 7010 O O . GLU B 1 481 ? -18.801 7.078 -73.193 1.00 21.87 481 GLU B O 1
ATOM 7016 N N . ASN B 1 482 ? -20.159 8.032 -71.654 1.00 19.30 482 ASN B N 1
ATOM 7017 C CA . ASN B 1 482 ? -21.377 7.404 -72.154 1.00 26.39 482 ASN B CA 1
ATOM 7018 C C . ASN B 1 482 ? -21.976 8.198 -73.306 1.00 53.58 482 ASN B C 1
ATOM 7019 O O . ASN B 1 482 ? -22.000 9.424 -73.249 1.00 35.08 482 ASN B O 1
#

Sequence (901 aa):
GNPGYWFAGDPVEHPDPAKPPIVFVHGLNGSSSAWFDDENDMAEQAWKNGYDAAFIDLHPDKDMQDNGAMLAAKLREIYQYFGRKVILVSYSKGGIDSQSALIHHNAYHYVERVITLGTPHHGSQLADLAYSNWAGWLADILGQKNDAVYSLQTGFMKSFRDQTDNHPNRLKTKYFTLAGNKIGGFGSALFFGGVYLNMFGENDGAVTEKNARLPYATNLDTGKWDHFSIIKGNLTFPVFMPLLTIQANANETAALSYPFIRGGENHGLREEEFAVEKGVKEITVHWLSNHSSGNIKLTDPRGKPFKDFSIAKTADVFEGGFVHSAAIKNPAAGTWKIASSVKQKEAFLFIVTFDSPLNQQIKNAVTRESSNLANVKASVRSIRYENGKQAEKKSLKPASINALQNSLSFKKAGMYSVTIDLSGKTADNSPFNRTIIRSIYVNDKGEKFENGGNPGYWFAGDPVEHPDPAKPPIVFVHGLNGSSSAWFDENDMAEQAWKNGYDAAFIDLHPDKDMQDNGAMLAAKLREIYQYFGRRKVILVSYSKGGIDSQSALIHHNAYHYVERVITLGTPHHGSQLADLAYSNWAGWLADILGQKNDAVYSLQTGFMKSFRDQTDNHPNRLKTKYFTLAGNKIGGFGSALFFGGVYLNMFGENDGAVTEKNARLPYATNLDTGKWDHFSIIKGNLTFPVFMPLLTIQANANETAALSYPFIRGGENHGLREEEFAVEKGVKEITVHWLSNHSSGNIKLTDPRGKPFKDFSIAKTADVFEGGFVHSAAIKNPAAGTWKIASSVKQKEAFLFIVTFDSPLNQQIKNAVTRESSNLANVKASVRSIRYENGKQAEKKSLKPASINALQNSLSFKKAGMYSVTIDLSGKTADNSPFNRTIIRSIYVNDKGEKFEN

Solvent-accessible surface area: 36960 Å² total; per-residue (Å²): 90,94,50,10,110,46,61,33,18,106,109,20,149,140,79,46,125,67,59,18,0,0,0,0,0,2,6,25,53,22,13,10,64,26,0,84,102,153,23,41,0,23,107,9,0,118,120,46,20,4,18,4,0,0,0,6,2,39,41,57,72,29,8,117,63,1,0,46,37,0,10,58,52,0,127,75,0,77,112,132,39,61,61,94,0,0,0,0,0,23,10,4,0,0,0,2,0,0,2,0,0,1,62,54,77,0,34,92,32,2,67,4,0,0,0,0,0,0,4,0,41,0,3,24,4,0,12,0,0,2,0,9,24,0,7,93,1,0,98,106,31,52,8,56,38,62,0,0,15,0,4,1,9,0,43,0,80,12,14,11,88,119,0,19,133,59,97,12,44,137,108,12,57,2,0,0,0,2,1,46,101,47,7,48,111,34,49,32,4,23,9,6,0,14,6,0,79,8,85,29,118,1,1,0,4,8,6,16,89,10,1,14,1,87,34,0,13,5,53,117,30,12,164,24,23,7,89,18,0,15,56,0,89,81,0,0,66,54,0,70,65,11,1,60,84,154,30,130,55,63,158,28,102,144,107,28,14,9,6,0,54,2,4,84,4,120,28,120,74,77,23,112,3,14,0,2,113,58,6,62,56,0,10,0,0,0,0,2,40,16,54,85,11,108,14,29,0,30,28,28,197,43,147,75,64,143,108,33,23,80,14,144,10,13,29,3,4,97,55,2,51,4,13,4,0,40,22,136,91,11,52,38,22,74,12,66,0,13,0,53,17,117,108,129,2,1,0,0,0,0,0,11,9,80,10,83,12,22,90,21,0,106,44,9,53,74,116,52,108,31,34,22,38,112,23,98,4,25,8,84,15,1,21,3,79,146,26,158,95,50,60,109,95,77,69,171,79,31,52,42,137,41,19,160,130,48,30,74,18,94,125,48,9,0,15,2,1,0,5,14,2,50,15,69,13,71,61,98,8,74,3,18,2,0,23,36,74,6,2,54,0,24,134,163,36,77,126,17,57,98,126,36,98,60,13,118,46,60,33,19,105,110,18,141,134,90,42,130,66,56,20,0,0,0,0,0,2,6,25,41,24,14,9,65,24,0,79,99,156,18,44,0,14,100,9,0,120,129,46,19,5,16,3,0,0,0,6,2,48,44,52,61,29,6,115,34,1,0,32,37,0,10,42,33,0,47,51,0,74,108,132,40,60,63,103,0,0,0,0,0,22,9,3,0,0,0,2,0,0,1,0,0,2,62,54,75,0,39,95,48,4,67,8,0,0,0,0,0,0,3,0,42,0,4,21,4,0,12,0,0,2,0,9,22,0,6,92,1,1,96,89,27,53,13,57,36,43,0,0,16,0,4,1,9,0,42,0,81,12,14,11,88,119,0,19,132,59,97,12,45,137,109,11,56,2,0,0,0,2,1,40,104,47,5,48,109,36,48,32,5,22,9,5,0,13,6,0,80,9,81,30,114,1,2,0,3,7,5,13,94,11,1,14,1,90,39,0,14,5,53,117,35,12,165,25,22,7,91,17,0,15,57,0,90,82,0,0,65,54,0,66,65,11,1,59,82,159,30,131,57,62,162,30,109,127,104,28,16,10,6,0,57,3,3,69,5,131,28,115,77,74,21,111,2,12,0,2,123,52,7,119,58,0,8,0,0,0,0,1,34,51,55,65,11,81,11,76,0,16,23,43,220,44,148,78,63,127,109,32,22,80,15,146,11,15,27,3,4,86,56,2,55,4,13,4,0,42,22,170,118,10,47,40,18,68,12,72,0,6,0,43,13,158,66,73,2,0,0,0,0,0,0,10,7,77,11,77,13,42,106,39,0,94,26,15,54,94,65,84,81,49,86,21,50,109,14,75,4,24,6,83,15,0,20,4,79,121,22,143,93,50,62,108,90,78,68,171,78,32,46,36,126,42,20,160,136,43,34,64,23,180,126,48,8,1,16,2,1,0,5,13,2,51,10,80,15,79,80,117,9,47,3,18,4,0,24,36,75,5,2,58,0,27,146,76,35,95,135,20,58,98

Organism: Bacillus licheniformis (strain ATCC 14580 / DSM 13 / JCM 2505 / CCUG 7422 / NBRC 12200 / NCIMB 9375 / NCTC 10341 / NRRL NRS-1264 / Gibson 46) (NCBI:txid279010)

Secondary structure (DSSP, 8-state):
--TT-EEE-PPPSS--TTS--EEEE--TT--GGGGTTT--HHHHHHHTT--EEEE---SSS-HHHHHHHHHHHHHHHHHHHTS-EEEEEETTHHHHHHHHHHHS-GGGGEEEEEEES--TT--HHHHHHTSSTTHHHHHHHT--SHHHHHTSHHHHHHHHHHHTTSGGGGGSEEEEE-B---PPTTSTTHHHHHHHTTTSSBSSSSBTGGG--TTSEE---BS--TTGGG-HHHHHHHHTGGGT-------------EEEEEEEESSEEEEEEEE-TT-SEEEEEEEES-S-PEEEEE-TT--EE---EEEE--GGGTT-EEEEEEEESPPSEEEEEEEE-SS-EEEEEEEEEESTHHHHHHHHHSSS--S-EEEEEEEEEEEEETTEEEEEEEEEEEEHHHHHHH----SSEEEEEEEEEEEE-TTS-EEEEEEEEEEEE-TT--EE--/---TT-EEE-PPPSS--TTS--EEEE--TT--GGGGTTT--HHHHHHHTT--EEEE---SSS-HHHHHHHHHHHHHHHHHHHTS-EEEEEETTHHHHHHHHHHHS-GGGGEEEEEEES--TT--HHHHHHTSSTTHHHHHHHT--SHHHHHTSHHHHHHHHHHHTTSGGGGGSEEEEE-B---PPTTSTTHHHHHHHTTTSSBSSSSBTGGG--TTSEE---BS--TTGGG-HHHHHHHHGGGGT-------------EEEEEEEESSEEEEEEEE-TT--EEEEEEEES-S-PEEEEE-TT--EE---EEEE--GGGTT-EEEEEEEESPPSEEEEEEEE-SS-EEEEEEEEEE-TTHHHHHHHHSSS----EEEEEEEEEEEEETTEEEEEEEEEEEEGGGHHHH----SSEEEEEEEEEEEE-TTS-EEEEEEEEEEEE-TT--EE--